Protein AF-A0A495I5I4-F1 (afdb_monomer_lite)

Secondary structure (DSSP, 8-state):
---EEHHHHHHHHH-HHHHHHHHH-GGG----HHHHHHHHHHHHHHHHHHHHH-TTS--EE--HHHHHHHHHHHHHHHHTTS-S-EEEEEEEETTEEEEEEEEEEETT-SS-EEEEEEEESSSS--HHHHHHHHHHHHHHHHTT--EEEEEEEEE-TT----STT--TTSEEEEE-HHHHHTTHHHHHHHHHHHHHHHT-SS------SGGGTSSS--TTHHHHHTTSPPPSSBGGGSS----HHHHHHHHHH---BGGGS-GGGS-HHHHHHHHHHHHT--EE-HHHHHHHHTTSPSSEEEEEEEEE--SS--STT--TT--EEEEEEEEEE-TTS-EEEEEEE--SSS--HHHHHHHHHHHT-SSS-EEESSHHHHHHHHHHHHHH-GGGHHHHHHHHHTEEEHHHHHHHHEE-GGGTT--SHHHHHHHH-TT--GGG-SS--SHHHHHHHHHHHHSTT--HHHHHHHHHHHHHHHHHHHHHHHHHHHHHTTTS---------------------------SHHHHHHHHHHHHGGGGSTT--HHHHHHHHHHTTHHHHHHHHTTS-EEEEEEEEEEEPTTSS-EEEEEEEEEETTTTEEEEEEE--STT---HHHHHHHHHHHHHHHHHT-STHHHHHHHHHHHH-S-HHHHHHHHHHHHHHHT-SSHHHHHHHHHT--EEEEEEE--GGG--TTPPPGGGTEEEE-STTS-SS--SSTTGGGHHHHHHHHHHHHH--HHHHTT-----TT--S-SEEE-HHHHHHHHHHHGGGEEEE-TTHHHHGGG--HHHHHT--EEEEESSS-SS---TTTEEEHHHHHHHHHHHHH--

Foldseek 3Di:
DAAQELVLLLLVVLPLLLSQCVQPPVVLFADDLVRVVQVVLVVVQLVLVCCQQCVVPPEEEQDCVVQPQVRQQVVLVVRLVVQAKYAQRWFTALSYIYTFRIWHFDPPDPDTEIETEAEHLAQDDDPVVLVSQLLRVLRCVRRVHRYQWYKYWYANQPDFAQDPSDCHPRIDIDTCRCVSPVCNVVSSVSSVVSVVSNPDPDHDDDQDDPSCPPPHNRSNPCVRCPPPDDAPQFPVLQPDLPDPVQVVCCVVVVDGHCVPRDPVSHDPLSCQLVVQLVVQHKFFDLVLLQVQCVVAADFEKEKDFFWAFHSDDDAGRDGHRDTATAKMKMWTQGLLRDIDIDMGGDLQLYRRRQVVLVVCLVVVVDLHAYEYQALVVLLVSLCVSLVVDVVNVVSSVSNNVRYDHLLVSCSVGIDGSQLSNDSDLQSPQCVQPVVQHLVPQPFDSDSSRLNVLSVQLNDPPHDPVSNVVSVVSNVVNNNSNSVSSSSSSCVSCVPPPSPHDDDDDDDDDDDDDDDDDDDDDPAPQVVLLVLLVVLLVQVLPPPRQSCVVCLVVVVVCVQQQCCVLVVFRKFWLDAQQWDADPPALHTHTQRTWMARPVQRAIEREHEDLALPPDDVVVVVSVLVLQVVLQVLQFQLCSLVSLVSNLVVDPCNVVSVVSVVSNCVRQVHPDDVSSSVSRRNHRGYAYEYAYALSNDDPPADDCVSRYYYAYLVSTDCFGPPDDSRSNVNSSSVSSNVSNPDHPCVSVVHDDDDPPFDQADDKAAQVRLLVCCVVPPQQKKKFAAQCVVVVVPDAPVRSRVDIIGMFGPPPTRDDDDPRGIDGSNRSNVSSVCNVVVD

Sequence (836 aa):
MRALSKSKLIAFRQCPKRLWLEVHQPDAREDSRTTQAVFQTGHEVGAVAQQIYDPAGDGATIDLQAEGVAGAVGSTRMLLQTRKPLFEAGFAAAGGLAFADVMLPITVCETPAWKIVEVKSSTSVKAYQEEDAAIQSYIARAAGVDVRSVSIAHIDAAWIYPGGGNYKGLLVEKDVTEAALARGAEVAAWIACAQQVAAQAVPPYVQTGAQCETPFPCGFQKHCRKNEPSAEFPIAWLPRISSKALKDFLIQSGVQDMRDVPDALLTSLQRRVRDATLLGQAYFDAEGAKKDLLKYPLPAYFLDFETIQFGVPRWAGTRPFQMLPFQFSLHRMDAQGQLSHQDFLDLSGNDPSEAFAVQLARACAEPIPVFVYHAGFEGSRLKELAQRFPAVCVQMEEIRGRLVDLLSIARARYYDPRQHGSWSIKKVLPTITPDLGYDALPGAQDGGMAMAAYLEATAPATSPQRKALIRDELLAYCALDTRAMVEIWRKISQNLLIPQPTGNTQGEKDMLMQSPAHSETASGTPFFTALMQHLMQGTMIPKVQVERSIGPIIGFFLADVFATKLDTKVVMLCPEFPIQKAGNNQSTNIDWLMLNRATQELLLVELKTTDTTFRPEQAAIYRELQSKIAREGSAAFLLDDLDAIGAASQERGKYQNVRNLLAQGFGAADGNELREALGHCKCARVIYLAPQVSKPVDWPTSEEGWTWMSFADLPESLDARGYADQWPAVRSSLLSLDALTRRLRNGDAPSASGARNYRDMLDFDALLARCRTEGGSWVVGLKNWRSVLPSMTLEQLRAKAYKCDLAEGGVGNKLGSNWIAGDQFLAHVEKLRNGG

pLDDT: mean 88.69, std 13.68, range [21.95, 98.62]

Radius of gyration: 35.65 Å; chains: 1; bounding box: 96×84×92 Å

Structure (mmCIF, N/CA/C/O backbone):
data_AF-A0A495I5I4-F1
#
_entry.id   AF-A0A495I5I4-F1
#
loop_
_atom_site.group_PDB
_atom_site.id
_atom_site.type_symbol
_atom_site.label_atom_id
_atom_site.label_alt_id
_atom_site.label_comp_id
_atom_site.label_asym_id
_atom_site.label_entity_id
_atom_site.label_seq_id
_atom_site.pdbx_PDB_ins_code
_atom_site.Cartn_x
_atom_site.Cartn_y
_atom_site.Cartn_z
_atom_site.occupancy
_atom_site.B_iso_or_equiv
_atom_site.auth_seq_id
_atom_site.auth_comp_id
_atom_site.auth_asym_id
_atom_site.auth_atom_id
_atom_site.pdbx_PDB_model_num
ATOM 1 N N . MET A 1 1 ? 5.691 -18.646 -41.288 1.00 66.81 1 MET A N 1
ATOM 2 C CA . MET A 1 1 ? 5.652 -18.469 -39.817 1.00 66.81 1 MET A CA 1
ATOM 3 C C . MET A 1 1 ? 4.923 -17.164 -39.524 1.00 66.81 1 MET A C 1
ATOM 5 O O . MET A 1 1 ? 5.154 -16.210 -40.258 1.00 66.81 1 MET A O 1
ATOM 9 N N . ARG A 1 2 ? 4.004 -17.119 -38.551 1.00 84.44 2 ARG A N 1
ATOM 10 C CA . ARG A 1 2 ? 3.246 -15.892 -38.237 1.00 84.44 2 ARG A CA 1
ATOM 11 C C . ARG A 1 2 ? 4.154 -14.918 -37.483 1.00 84.44 2 ARG A C 1
ATOM 13 O O . ARG A 1 2 ? 4.954 -15.370 -36.682 1.00 84.44 2 ARG A O 1
ATOM 20 N N . ALA A 1 3 ? 4.034 -13.609 -37.679 1.00 88.81 3 ALA A N 1
ATOM 21 C CA . ALA A 1 3 ? 4.709 -12.651 -36.800 1.00 88.81 3 ALA A CA 1
ATOM 22 C C . ALA A 1 3 ? 3.896 -12.501 -35.500 1.00 88.81 3 ALA A C 1
ATOM 24 O O . ALA A 1 3 ? 2.780 -11.973 -35.519 1.00 88.81 3 ALA A O 1
ATOM 25 N N . LEU A 1 4 ? 4.401 -13.036 -34.385 1.00 94.56 4 LEU A N 1
ATOM 26 C CA . LEU A 1 4 ? 3.751 -12.921 -33.075 1.00 94.56 4 LEU A CA 1
ATOM 27 C C . LEU A 1 4 ? 4.260 -11.670 -32.357 1.00 94.56 4 LEU A C 1
ATOM 29 O O . LEU A 1 4 ? 5.463 -11.517 -32.161 1.00 94.56 4 LEU A O 1
ATOM 33 N N . SER A 1 5 ? 3.346 -10.778 -31.971 1.00 94.25 5 SER A N 1
ATOM 34 C CA . SER A 1 5 ? 3.702 -9.554 -31.249 1.00 94.25 5 SER A CA 1
ATOM 35 C C . SER A 1 5 ? 4.251 -9.848 -29.848 1.00 94.25 5 SER A C 1
ATOM 37 O O . SER A 1 5 ? 3.887 -10.864 -29.249 1.00 94.25 5 SER A O 1
ATOM 39 N N . LYS A 1 6 ? 5.043 -8.921 -29.287 1.00 92.69 6 LYS A N 1
ATOM 40 C CA . LYS A 1 6 ? 5.473 -8.918 -27.871 1.00 92.69 6 LYS A CA 1
ATOM 41 C C . LYS A 1 6 ? 4.319 -9.297 -26.936 1.00 92.69 6 LYS A C 1
ATOM 43 O O . LYS A 1 6 ? 4.416 -10.276 -26.205 1.00 92.69 6 LYS A O 1
ATOM 48 N N . SER A 1 7 ? 3.178 -8.613 -27.042 1.00 90.88 7 SER A N 1
ATOM 49 C CA . SER A 1 7 ? 2.000 -8.872 -26.202 1.00 90.88 7 SER A CA 1
ATOM 50 C C . SER A 1 7 ? 1.457 -10.301 -26.333 1.00 90.88 7 SER A C 1
ATOM 52 O O . SER A 1 7 ? 1.068 -10.889 -25.329 1.00 90.88 7 SER A O 1
ATOM 54 N N . LYS A 1 8 ? 1.480 -10.896 -27.537 1.00 94.38 8 LYS A N 1
ATOM 55 C CA . LYS A 1 8 ? 1.067 -12.295 -27.762 1.00 94.38 8 LYS A CA 1
ATOM 56 C C . LYS A 1 8 ? 2.058 -13.289 -27.157 1.00 94.38 8 LYS A C 1
ATOM 58 O O . LYS A 1 8 ? 1.649 -14.297 -26.586 1.00 94.38 8 LYS A O 1
ATOM 63 N N . LEU A 1 9 ? 3.357 -13.008 -27.249 1.00 95.12 9 LEU A N 1
ATOM 64 C CA . LEU A 1 9 ? 4.389 -13.828 -26.611 1.00 95.12 9 LEU A CA 1
ATOM 65 C C . LEU A 1 9 ? 4.254 -13.787 -25.083 1.00 95.12 9 LEU A C 1
ATOM 67 O O . LEU A 1 9 ? 4.324 -14.828 -24.436 1.00 95.12 9 LEU A O 1
ATOM 71 N N . ILE A 1 10 ? 3.942 -12.627 -24.509 1.00 92.19 10 ILE A N 1
ATOM 72 C CA . ILE A 1 10 ? 3.655 -12.491 -23.075 1.00 92.19 10 ILE A CA 1
ATOM 73 C C . ILE A 1 10 ? 2.345 -13.180 -22.683 1.00 92.19 10 ILE A C 1
ATOM 75 O O . ILE A 1 10 ? 2.292 -13.865 -21.661 1.00 92.19 10 ILE A O 1
ATOM 79 N N . ALA A 1 11 ? 1.305 -13.094 -23.517 1.00 93.50 11 ALA A N 1
ATOM 80 C CA . ALA A 1 11 ? 0.073 -13.851 -23.315 1.00 93.50 11 ALA A CA 1
ATOM 81 C C . ALA A 1 11 ? 0.343 -15.364 -23.261 1.00 93.50 11 ALA A C 1
ATOM 83 O O . ALA A 1 11 ? -0.200 -16.041 -22.391 1.00 93.50 11 ALA A O 1
ATOM 84 N N . PHE A 1 12 ? 1.226 -15.879 -24.124 1.00 95.44 12 PHE A N 1
ATOM 85 C CA . PHE A 1 12 ? 1.690 -17.269 -24.087 1.00 95.44 12 PHE A CA 1
ATOM 86 C C . PHE A 1 12 ? 2.446 -17.606 -22.801 1.00 95.44 12 PHE A C 1
ATOM 88 O O . PHE A 1 12 ? 2.155 -18.633 -22.188 1.00 95.44 12 PHE A O 1
ATOM 95 N N . ARG A 1 13 ? 3.374 -16.738 -22.375 1.00 94.31 13 ARG A N 1
ATOM 96 C CA . ARG A 1 13 ? 4.137 -16.903 -21.126 1.00 94.31 13 ARG A CA 1
ATOM 97 C C . ARG A 1 13 ? 3.230 -16.984 -19.902 1.00 94.31 13 ARG A C 1
ATOM 99 O O . ARG A 1 13 ? 3.507 -17.761 -18.995 1.00 94.31 13 ARG A O 1
ATOM 106 N N . GLN A 1 14 ? 2.136 -16.229 -19.900 1.00 93.94 14 GLN A N 1
ATOM 107 C CA . GLN A 1 14 ? 1.124 -16.312 -18.856 1.00 93.94 14 GLN A CA 1
ATOM 108 C C . GLN A 1 14 ? 0.254 -17.571 -18.991 1.00 93.94 14 GLN A C 1
ATOM 110 O O . GLN A 1 14 ? 0.002 -18.262 -18.007 1.00 93.94 14 GLN A O 1
ATOM 115 N N . CYS A 1 15 ? -0.250 -17.863 -20.192 1.00 95.69 15 CYS A N 1
ATOM 116 C CA . CYS A 1 15 ? -1.100 -19.019 -20.452 1.00 95.69 15 CYS A CA 1
ATOM 117 C C . CYS A 1 15 ? -1.123 -19.368 -21.955 1.00 95.69 15 CYS A C 1
ATOM 119 O O . CYS A 1 15 ? -1.645 -18.590 -22.757 1.00 95.69 15 CYS A O 1
ATOM 121 N N . PRO A 1 16 ? -0.687 -20.571 -22.370 1.00 96.75 16 PRO A N 1
ATOM 122 C CA . PRO A 1 16 ? -0.745 -20.988 -23.774 1.00 96.75 16 PRO A CA 1
ATOM 123 C C . PRO A 1 16 ? -2.154 -20.923 -24.384 1.00 96.75 16 PRO A C 1
ATOM 125 O O . PRO A 1 16 ? -2.322 -20.506 -25.529 1.00 96.75 16 PRO A O 1
ATOM 128 N N . LYS A 1 17 ? -3.188 -21.256 -23.597 1.00 96.31 17 LYS A N 1
ATOM 129 C CA . LYS A 1 17 ? -4.593 -21.148 -24.021 1.00 96.31 17 LYS A CA 1
ATOM 130 C C . LYS A 1 17 ? -5.001 -19.697 -24.287 1.00 96.31 17 LYS A C 1
ATOM 132 O O . LYS A 1 17 ? -5.763 -19.449 -25.214 1.00 96.31 17 LYS A O 1
ATOM 137 N N . ARG A 1 18 ? -4.461 -18.733 -23.530 1.00 95.88 18 ARG A N 1
ATOM 138 C CA . ARG A 1 18 ? -4.696 -17.300 -23.763 1.00 95.88 18 ARG A CA 1
ATOM 139 C C . ARG A 1 18 ? -4.136 -16.866 -25.116 1.00 95.88 18 ARG A C 1
ATOM 141 O O . ARG A 1 18 ? -4.869 -16.240 -25.870 1.00 95.88 18 ARG A O 1
ATOM 148 N N . LEU A 1 19 ? -2.893 -17.234 -25.451 1.00 96.75 19 LEU A N 1
ATOM 149 C CA . LEU A 1 19 ? -2.336 -16.960 -26.785 1.00 96.75 19 LEU A CA 1
ATOM 150 C C . LEU A 1 19 ? -3.240 -17.526 -27.885 1.00 96.75 19 LEU A C 1
ATOM 152 O O . LEU A 1 19 ? -3.541 -16.826 -28.850 1.00 96.75 19 LEU A O 1
ATOM 156 N N . TRP A 1 20 ? -3.653 -18.789 -27.748 1.00 97.19 20 TRP A N 1
ATOM 157 C CA . TRP A 1 20 ? -4.510 -19.436 -28.740 1.00 97.19 20 TRP A CA 1
ATOM 158 C C . TRP A 1 20 ? -5.817 -18.655 -28.943 1.00 97.19 20 TRP A C 1
ATOM 160 O O . TRP A 1 20 ? -6.188 -18.366 -30.078 1.00 97.19 20 TRP A O 1
ATOM 170 N N . LEU A 1 21 ? -6.469 -18.235 -27.852 1.00 96.12 21 LEU A N 1
ATOM 171 C CA . LEU A 1 21 ? -7.700 -17.441 -27.899 1.00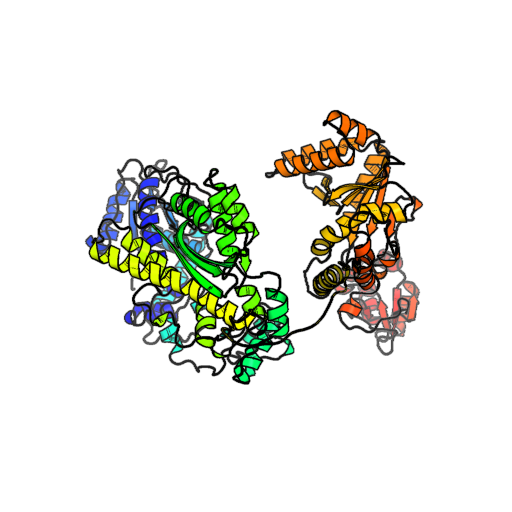 96.12 21 LEU A CA 1
ATOM 172 C C . LEU A 1 21 ? -7.480 -16.053 -28.520 1.00 96.12 21 LEU A C 1
ATOM 174 O O . LEU A 1 21 ? -8.268 -15.645 -29.362 1.00 96.12 21 LEU A O 1
ATOM 178 N N . GLU A 1 22 ? -6.381 -15.357 -28.214 1.00 95.50 22 GLU A N 1
ATOM 179 C CA . GLU A 1 22 ? -6.040 -14.074 -28.862 1.00 95.50 22 GLU A CA 1
ATOM 180 C C . GLU A 1 22 ? -5.784 -14.205 -30.375 1.00 95.50 22 GLU A C 1
ATOM 182 O O . GLU A 1 22 ? -5.844 -13.224 -31.118 1.00 95.50 22 GLU A O 1
ATOM 187 N N . VAL A 1 23 ? -5.445 -15.408 -30.838 1.00 95.44 23 VAL A N 1
ATOM 188 C CA . VAL A 1 23 ? -5.142 -15.706 -32.239 1.00 95.44 23 VAL A CA 1
ATOM 189 C C . VAL A 1 23 ? -6.384 -16.152 -33.009 1.00 95.44 23 VAL A C 1
ATOM 191 O O . VAL A 1 23 ? -6.535 -15.713 -34.151 1.00 95.44 23 VAL A O 1
ATOM 194 N N . HIS A 1 24 ? -7.228 -16.997 -32.412 1.00 95.31 24 HIS A N 1
ATOM 195 C CA . HIS A 1 24 ? -8.338 -17.683 -33.089 1.00 95.31 24 HIS A CA 1
ATOM 196 C C . HIS A 1 24 ? -9.732 -17.220 -32.654 1.00 95.31 24 HIS A C 1
ATOM 198 O O . HIS A 1 24 ? -10.683 -17.404 -33.405 1.00 95.31 24 HIS A O 1
ATOM 204 N N . GLN A 1 25 ? -9.878 -16.644 -31.457 1.00 94.75 25 GLN A N 1
ATOM 205 C CA . GLN A 1 25 ? -11.162 -16.193 -30.900 1.00 94.75 25 GLN A CA 1
ATOM 206 C C . GLN A 1 25 ? -11.034 -14.845 -30.162 1.00 94.75 25 GLN A C 1
ATOM 208 O O . GLN A 1 25 ? -11.402 -14.751 -28.988 1.00 94.75 25 GLN A O 1
ATOM 213 N N . PRO A 1 26 ? -10.504 -13.789 -30.809 1.00 93.25 26 PRO A N 1
ATOM 214 C CA . PRO A 1 26 ? -10.257 -12.508 -30.147 1.00 93.25 26 PRO A CA 1
ATOM 215 C C . PRO A 1 26 ? -11.532 -11.863 -29.581 1.00 93.25 26 PRO A C 1
ATOM 217 O O . PRO A 1 26 ? -11.465 -11.239 -28.525 1.00 93.25 26 PRO A O 1
ATOM 220 N N . ASP A 1 27 ? -12.690 -12.086 -30.210 1.00 94.25 27 ASP A N 1
ATOM 221 C CA . ASP A 1 27 ? -13.984 -11.519 -29.795 1.00 94.25 27 ASP A CA 1
ATOM 222 C C . ASP A 1 27 ? -14.491 -12.066 -28.450 1.00 94.25 27 ASP A C 1
ATOM 224 O O . ASP A 1 27 ? -15.376 -11.487 -27.829 1.00 94.25 27 ASP A O 1
ATOM 228 N N . ALA A 1 28 ? -13.925 -13.177 -27.964 1.00 92.06 28 ALA A N 1
ATOM 229 C CA . ALA A 1 28 ? -14.242 -13.719 -26.643 1.00 92.06 28 ALA A CA 1
ATOM 230 C C . ALA A 1 28 ? -13.553 -12.961 -25.491 1.00 92.06 28 ALA A C 1
ATOM 232 O O . ALA A 1 28 ? -13.724 -13.336 -24.327 1.00 92.06 28 ALA A O 1
ATOM 233 N N . ARG A 1 29 ? -12.730 -11.951 -25.802 1.00 91.94 29 ARG A N 1
ATOM 234 C CA . ARG A 1 29 ? -11.989 -11.160 -24.822 1.00 91.94 29 ARG A CA 1
ATOM 235 C C . ARG A 1 29 ? -12.862 -10.055 -24.238 1.00 91.94 29 ARG A C 1
ATOM 237 O O . ARG A 1 29 ? -13.362 -9.199 -24.955 1.00 91.94 29 ARG A O 1
ATOM 244 N N . GLU A 1 30 ? -12.938 -10.017 -22.916 1.00 88.75 30 GLU A N 1
ATOM 245 C CA . GLU A 1 30 ? -13.580 -8.953 -22.152 1.00 88.75 30 GLU A CA 1
ATOM 246 C C . GLU A 1 30 ? -12.576 -8.361 -21.158 1.00 88.75 30 GLU A C 1
ATOM 248 O O . GLU A 1 30 ? -12.259 -8.968 -20.133 1.00 88.75 30 GLU A O 1
ATOM 253 N N . ASP A 1 31 ? -12.067 -7.166 -21.458 1.00 82.38 31 ASP A N 1
ATOM 254 C CA . ASP A 1 31 ? -11.174 -6.443 -20.552 1.00 82.38 31 ASP A CA 1
ATOM 255 C C . ASP A 1 31 ? -11.976 -5.584 -19.561 1.00 82.38 31 ASP A C 1
ATOM 257 O O . ASP A 1 31 ? -13.007 -4.996 -19.893 1.00 82.38 31 ASP A O 1
ATOM 261 N N . SER A 1 32 ? -11.493 -5.494 -18.320 1.00 75.81 32 SER A N 1
ATOM 262 C CA . SER A 1 32 ? -12.113 -4.646 -17.297 1.00 75.81 32 SER A CA 1
ATOM 263 C C . SER A 1 32 ? -11.845 -3.156 -17.559 1.00 75.81 32 SER A C 1
ATOM 265 O O . SER A 1 32 ? -10.820 -2.797 -18.143 1.00 75.81 32 SER A O 1
ATOM 267 N N . ARG A 1 33 ? -12.704 -2.262 -17.048 1.00 71.62 33 ARG A N 1
ATOM 268 C CA . ARG A 1 33 ? -12.457 -0.805 -17.105 1.00 71.62 33 ARG A CA 1
ATOM 269 C C . ARG A 1 33 ? -11.143 -0.413 -16.419 1.00 71.62 33 ARG A C 1
ATOM 271 O O . ARG A 1 33 ? -10.432 0.463 -16.898 1.00 71.62 33 ARG A O 1
ATOM 278 N N . THR A 1 34 ? -10.774 -1.101 -15.337 1.00 72.25 34 THR A N 1
ATOM 279 C CA . THR A 1 34 ? -9.483 -0.915 -14.656 1.00 72.25 34 THR A CA 1
ATOM 280 C C . THR A 1 34 ? -8.309 -1.220 -15.587 1.00 72.25 34 THR A C 1
ATOM 282 O O . THR A 1 34 ? -7.342 -0.466 -15.625 1.00 72.25 34 THR A O 1
ATOM 285 N N . THR A 1 35 ? -8.404 -2.289 -16.382 1.00 77.12 35 THR A N 1
ATOM 286 C CA . THR A 1 35 ? -7.395 -2.636 -17.392 1.00 77.12 35 THR A CA 1
ATOM 287 C C . THR A 1 35 ? -7.277 -1.540 -18.455 1.00 77.12 35 THR A C 1
ATOM 289 O O . THR A 1 35 ? -6.167 -1.153 -18.812 1.00 77.12 35 THR A O 1
ATOM 292 N N . GLN A 1 36 ? -8.403 -0.983 -18.909 1.00 76.88 36 GLN A N 1
ATOM 293 C CA . GLN A 1 36 ? -8.414 0.120 -19.877 1.00 76.88 36 GLN A CA 1
ATOM 294 C C . GLN A 1 36 ? -7.755 1.394 -19.320 1.00 76.88 36 GLN A C 1
ATOM 296 O O . GLN A 1 36 ? -6.956 2.021 -20.013 1.00 76.88 36 GLN A O 1
ATOM 301 N N . ALA A 1 37 ? -8.008 1.746 -18.055 1.00 76.75 37 ALA A N 1
ATOM 302 C CA . ALA A 1 37 ? -7.376 2.899 -17.405 1.00 76.75 37 ALA A CA 1
ATOM 303 C C . ALA A 1 37 ? -5.842 2.763 -17.305 1.00 76.75 37 ALA A C 1
ATOM 305 O O . ALA A 1 37 ? -5.107 3.740 -17.475 1.00 76.75 37 ALA A O 1
ATOM 306 N N . VAL A 1 38 ? -5.342 1.542 -17.077 1.00 82.75 38 VAL A N 1
ATOM 307 C CA . VAL A 1 38 ? -3.897 1.254 -17.085 1.00 82.75 38 VAL A CA 1
ATOM 308 C C . VAL A 1 38 ? -3.296 1.485 -18.473 1.00 82.75 38 VAL A C 1
ATOM 310 O O . VAL A 1 38 ? -2.211 2.061 -18.565 1.00 82.75 38 VAL A O 1
ATOM 313 N N . PHE A 1 39 ? -3.991 1.092 -19.547 1.00 83.19 39 PHE A N 1
ATOM 314 C CA . PHE A 1 39 ? -3.536 1.357 -20.918 1.00 83.19 39 PHE A CA 1
ATOM 315 C C . PHE A 1 39 ? -3.488 2.852 -21.225 1.00 83.19 39 PHE A C 1
ATOM 317 O O . PHE A 1 39 ? -2.472 3.331 -21.723 1.00 83.19 39 PHE A O 1
ATOM 324 N N . GLN A 1 40 ? -4.526 3.601 -20.843 1.00 84.00 40 GLN A N 1
ATOM 325 C CA . GLN A 1 40 ? -4.548 5.054 -21.017 1.00 84.00 40 GLN A CA 1
ATOM 326 C C . GLN A 1 40 ? -3.376 5.730 -20.296 1.00 84.00 40 GLN A C 1
ATOM 328 O O . GLN A 1 40 ? -2.672 6.548 -20.882 1.00 84.00 40 GLN A O 1
ATOM 333 N N . THR A 1 41 ? -3.111 5.328 -19.050 1.00 88.31 41 THR A N 1
ATOM 334 C CA . THR A 1 41 ? -1.949 5.817 -18.294 1.00 88.31 41 THR A CA 1
ATOM 335 C C . THR A 1 41 ? -0.636 5.468 -19.004 1.00 88.31 41 THR A C 1
ATOM 337 O O . THR A 1 41 ? 0.282 6.278 -19.038 1.00 88.31 41 THR A O 1
ATOM 340 N N . GLY A 1 42 ? -0.535 4.271 -19.593 1.00 90.50 42 GLY A N 1
ATOM 341 C CA . GLY A 1 42 ? 0.619 3.864 -20.398 1.00 90.50 42 GLY A CA 1
ATOM 342 C C . GLY A 1 42 ? 0.875 4.796 -21.585 1.00 90.50 42 GLY A C 1
ATOM 343 O O . GLY A 1 42 ? 2.011 5.218 -21.778 1.00 90.50 42 GLY A O 1
ATOM 344 N N . HIS A 1 43 ? -0.171 5.182 -22.321 1.00 90.12 43 HIS A N 1
ATOM 345 C CA . HIS A 1 43 ? -0.055 6.130 -23.434 1.00 90.12 43 HIS A CA 1
ATOM 346 C C . HIS A 1 43 ? 0.395 7.524 -22.979 1.00 90.12 43 HIS A C 1
ATOM 348 O O . HIS A 1 43 ? 1.268 8.118 -23.610 1.00 90.12 43 HIS A O 1
ATOM 354 N N . GLU A 1 44 ? -0.143 8.029 -21.864 1.00 92.69 44 GLU A N 1
ATOM 355 C CA . GLU A 1 44 ? 0.290 9.310 -21.284 1.00 92.69 44 GLU A CA 1
ATOM 356 C C . GLU A 1 44 ? 1.779 9.281 -20.901 1.00 92.69 44 GLU A C 1
ATOM 358 O O . GLU A 1 44 ? 2.527 10.206 -21.216 1.00 92.69 44 GLU A O 1
ATOM 363 N N . VAL A 1 45 ? 2.231 8.194 -20.269 1.00 95.56 45 VAL A N 1
ATOM 364 C CA . VAL A 1 45 ? 3.639 8.014 -19.883 1.00 95.56 45 VAL A CA 1
ATOM 365 C C . VAL A 1 45 ? 4.539 7.883 -21.113 1.00 95.56 45 VAL A C 1
ATOM 367 O O . VAL A 1 45 ? 5.626 8.454 -21.116 1.00 95.56 45 VAL A O 1
ATOM 370 N N . GLY A 1 46 ? 4.093 7.191 -22.166 1.00 93.81 46 GLY A N 1
ATOM 371 C CA . GLY A 1 46 ? 4.811 7.105 -23.440 1.00 93.81 46 GLY A CA 1
ATOM 372 C C . GLY A 1 46 ? 5.013 8.478 -24.087 1.00 93.81 46 GLY A C 1
ATOM 373 O O . GLY A 1 46 ? 6.131 8.824 -24.458 1.00 93.81 46 GLY A O 1
ATOM 374 N N . ALA A 1 47 ? 3.970 9.314 -24.126 1.00 92.88 47 ALA A N 1
ATOM 375 C CA . ALA A 1 47 ? 4.072 10.684 -24.635 1.00 92.88 47 ALA A CA 1
ATOM 376 C C . ALA A 1 47 ? 5.051 11.546 -23.814 1.00 92.88 47 ALA A C 1
ATOM 378 O O . ALA A 1 47 ? 5.836 12.311 -24.373 1.00 92.88 47 ALA A O 1
ATOM 379 N N . VAL A 1 48 ? 5.055 11.397 -22.486 1.00 95.56 48 VAL A N 1
ATOM 380 C CA . VAL A 1 48 ? 6.025 12.078 -21.612 1.00 95.56 48 VAL A CA 1
ATOM 381 C C . VAL A 1 48 ? 7.445 11.545 -21.807 1.00 95.56 48 VAL A C 1
ATOM 383 O O . VAL A 1 48 ? 8.398 12.322 -21.787 1.00 95.56 48 VAL A O 1
ATOM 386 N N . ALA A 1 49 ? 7.611 10.244 -22.042 1.00 96.44 49 ALA A N 1
ATOM 387 C CA . ALA A 1 49 ? 8.916 9.667 -22.338 1.00 96.44 49 ALA A CA 1
ATOM 388 C C . ALA A 1 49 ? 9.529 10.293 -23.597 1.00 96.44 49 ALA A C 1
ATOM 390 O O . ALA A 1 49 ? 10.717 10.604 -23.581 1.00 96.44 49 ALA A O 1
ATOM 391 N N . GLN A 1 50 ? 8.730 10.576 -24.634 1.00 95.44 50 GLN A N 1
ATOM 392 C CA . GLN A 1 50 ? 9.211 11.297 -25.821 1.00 95.44 50 GLN A CA 1
ATOM 393 C C . GLN A 1 50 ? 9.807 12.660 -25.452 1.00 95.44 50 GLN A C 1
ATOM 395 O O . GLN A 1 50 ? 10.929 12.964 -25.841 1.00 95.44 50 GLN A O 1
ATOM 400 N N . GLN A 1 51 ? 9.122 13.435 -24.607 1.00 94.06 51 GLN A N 1
ATOM 401 C CA . GLN A 1 51 ? 9.611 14.741 -24.140 1.00 94.06 51 GLN A CA 1
ATOM 402 C C . GLN A 1 51 ? 10.900 14.635 -23.308 1.00 94.06 51 GLN A C 1
ATOM 404 O O . GLN A 1 51 ? 11.760 15.510 -23.371 1.00 94.06 51 GLN A O 1
ATOM 409 N N . ILE A 1 52 ? 11.034 13.574 -22.506 1.00 96.38 52 ILE A N 1
ATOM 410 C CA . ILE A 1 52 ? 12.213 13.341 -21.660 1.00 96.38 52 ILE A CA 1
ATOM 411 C C . ILE A 1 52 ? 13.425 12.927 -22.503 1.00 96.38 52 ILE A C 1
ATOM 413 O O . ILE A 1 52 ? 14.541 13.375 -22.234 1.00 96.38 52 ILE A O 1
ATOM 417 N N . TYR A 1 53 ? 13.212 12.057 -23.490 1.00 96.69 53 TYR A N 1
ATOM 418 C CA . TYR A 1 53 ? 14.274 11.428 -24.274 1.00 96.69 53 TYR A CA 1
ATOM 419 C C . TYR A 1 53 ? 14.632 12.172 -25.563 1.00 96.69 53 TYR A C 1
ATOM 421 O O . TYR A 1 53 ? 15.712 11.940 -26.104 1.00 96.69 53 TYR A O 1
ATOM 429 N N . ASP A 1 54 ? 13.781 13.089 -26.015 1.00 95.69 54 ASP A N 1
ATOM 430 C CA . ASP A 1 54 ? 14.041 14.004 -27.125 1.00 95.69 54 ASP A CA 1
ATOM 431 C C . ASP A 1 54 ? 13.762 15.466 -26.721 1.00 95.69 54 ASP A C 1
ATOM 433 O O . ASP A 1 54 ? 12.815 16.099 -27.193 1.00 95.69 54 ASP A O 1
ATOM 437 N N . PRO A 1 55 ? 14.588 16.050 -25.833 1.00 92.06 55 PRO A N 1
ATOM 438 C CA . PRO A 1 55 ? 14.422 17.443 -25.423 1.00 92.06 55 PRO A CA 1
ATOM 439 C C . PRO A 1 55 ? 14.713 18.445 -26.554 1.00 92.06 55 PRO A C 1
ATOM 441 O O . PRO A 1 55 ? 14.357 19.615 -26.427 1.00 92.06 55 PRO A O 1
ATOM 444 N N . ALA A 1 56 ? 15.391 18.019 -27.628 1.00 90.94 56 ALA A N 1
ATOM 445 C CA . ALA A 1 56 ? 15.695 18.852 -28.790 1.00 90.94 56 ALA A CA 1
ATOM 446 C C . ALA A 1 56 ? 14.558 18.861 -29.829 1.00 90.94 56 ALA A C 1
ATOM 448 O O . ALA A 1 56 ? 14.528 19.756 -30.675 1.00 90.94 56 ALA A O 1
ATOM 449 N N . GLY A 1 57 ? 13.629 17.902 -29.750 1.00 93.00 57 GLY A N 1
ATOM 450 C CA . GLY A 1 57 ? 12.516 17.745 -30.685 1.00 93.00 57 GLY A CA 1
ATOM 451 C C . GLY A 1 57 ? 12.969 17.334 -32.085 1.00 93.00 57 GLY A C 1
ATOM 452 O O . GLY A 1 57 ? 12.351 17.742 -33.069 1.00 93.00 57 GLY A O 1
ATOM 453 N N . ASP A 1 58 ? 14.088 16.616 -32.192 1.00 93.88 58 ASP A N 1
ATOM 454 C CA . ASP A 1 58 ? 14.697 16.256 -33.471 1.00 93.88 58 ASP A CA 1
ATOM 455 C C . ASP A 1 58 ? 14.627 14.756 -33.796 1.00 93.88 58 ASP A C 1
ATOM 457 O O . ASP A 1 58 ? 15.061 14.355 -34.884 1.00 93.88 58 ASP A O 1
ATOM 461 N N . GLY A 1 59 ? 14.061 13.959 -32.887 1.00 94.19 59 GLY A N 1
ATOM 462 C CA . GLY A 1 59 ? 13.758 12.545 -33.052 1.00 94.1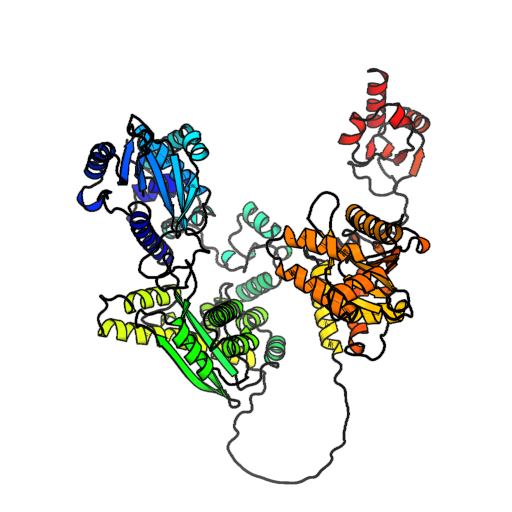9 59 GLY A CA 1
ATOM 463 C C . GLY A 1 59 ? 12.574 12.274 -33.984 1.00 94.19 59 GLY A C 1
ATOM 464 O O . GLY A 1 59 ? 11.955 13.180 -34.544 1.00 94.19 59 GLY A O 1
ATOM 465 N N . ALA A 1 60 ? 12.269 10.992 -34.185 1.00 95.69 60 ALA A N 1
ATOM 466 C CA . ALA A 1 60 ? 11.178 10.555 -35.055 1.00 95.69 60 ALA A CA 1
ATOM 467 C C . ALA A 1 60 ? 10.301 9.494 -34.382 1.00 95.69 60 ALA A C 1
ATOM 469 O O . ALA A 1 60 ? 10.805 8.515 -33.833 1.00 95.69 60 ALA A O 1
ATOM 470 N N . THR A 1 61 ? 8.985 9.661 -34.485 1.00 95.69 61 THR A N 1
ATOM 471 C CA . THR A 1 61 ? 7.991 8.689 -34.011 1.00 95.69 61 THR A CA 1
ATOM 472 C C . THR A 1 61 ? 7.439 7.914 -35.198 1.00 95.69 61 THR A C 1
ATOM 474 O O . THR A 1 61 ? 7.014 8.521 -36.180 1.00 95.69 61 THR A O 1
ATOM 477 N N . ILE A 1 62 ? 7.452 6.585 -35.117 1.00 95.25 62 ILE A N 1
ATOM 478 C CA . ILE A 1 62 ? 6.877 5.717 -36.146 1.00 95.25 62 ILE A CA 1
ATOM 479 C C . ILE A 1 62 ? 5.369 5.586 -35.901 1.00 95.25 62 ILE A C 1
ATOM 481 O O . ILE A 1 62 ? 4.945 5.216 -34.805 1.00 95.25 62 ILE A O 1
ATOM 485 N N . ASP A 1 63 ? 4.548 5.851 -36.921 1.00 90.88 63 ASP A N 1
ATOM 486 C CA . ASP A 1 63 ? 3.090 5.763 -36.802 1.00 90.88 63 ASP A CA 1
ATOM 487 C C . ASP A 1 63 ? 2.588 4.412 -37.322 1.00 90.88 63 ASP A C 1
ATOM 489 O O . ASP A 1 63 ? 2.318 4.210 -38.509 1.00 90.88 63 ASP A O 1
ATOM 493 N N . LEU A 1 64 ? 2.426 3.460 -36.401 1.00 89.06 64 LEU A N 1
ATOM 494 C CA . LEU A 1 64 ? 1.926 2.127 -36.731 1.00 89.06 64 LEU A CA 1
ATOM 495 C C . LEU A 1 64 ? 0.514 2.143 -37.346 1.00 89.06 64 LEU A C 1
ATOM 497 O O . LEU A 1 64 ? 0.198 1.255 -38.142 1.00 89.06 64 LEU A O 1
ATOM 501 N N . GLN A 1 65 ? -0.341 3.102 -36.978 1.00 88.81 65 GLN A N 1
ATOM 502 C CA . GLN A 1 65 ? -1.715 3.168 -37.483 1.00 88.81 65 GLN A CA 1
ATOM 503 C C . GLN A 1 65 ? -1.746 3.673 -38.925 1.00 88.81 65 GLN A C 1
ATOM 505 O O . GLN A 1 65 ? -2.464 3.110 -39.751 1.00 88.81 65 GLN A O 1
ATOM 510 N N . ALA A 1 66 ? -0.943 4.690 -39.239 1.00 90.88 66 ALA A N 1
ATOM 511 C CA . ALA A 1 66 ? -0.862 5.244 -40.586 1.00 90.88 66 ALA A CA 1
ATOM 512 C C . ALA A 1 66 ? -0.089 4.333 -41.557 1.00 90.88 66 ALA A C 1
ATOM 514 O O . ALA A 1 66 ? -0.489 4.170 -42.709 1.00 90.88 66 ALA A O 1
ATOM 515 N N . GLU A 1 67 ? 1.012 3.728 -41.106 1.00 92.12 67 GLU A N 1
ATOM 516 C CA . GLU A 1 67 ? 1.943 2.995 -41.976 1.00 92.12 67 GLU A CA 1
ATOM 517 C C . GLU A 1 67 ? 1.647 1.488 -42.064 1.00 92.12 67 GLU A C 1
ATOM 519 O O . GLU A 1 67 ? 2.106 0.796 -42.982 1.00 92.12 67 GLU A O 1
ATOM 524 N N . GLY A 1 68 ? 0.907 0.948 -41.092 1.00 92.94 68 GLY A N 1
ATOM 525 C CA . GLY A 1 68 ? 0.759 -0.489 -40.894 1.00 92.94 68 GLY A CA 1
ATOM 526 C C . GLY A 1 68 ? 2.074 -1.177 -40.500 1.00 92.94 68 GLY A C 1
ATOM 527 O O . GLY A 1 68 ? 3.160 -0.600 -40.515 1.00 92.94 68 GLY A O 1
ATOM 528 N N . VAL A 1 69 ? 2.001 -2.465 -40.148 1.00 92.25 69 VAL A N 1
ATOM 529 C CA . VAL A 1 69 ? 3.156 -3.202 -39.589 1.00 92.25 69 VAL A CA 1
ATOM 530 C C . VAL A 1 69 ? 4.357 -3.234 -40.544 1.00 92.25 69 VAL A C 1
ATOM 532 O O . VAL A 1 69 ? 5.491 -3.030 -40.119 1.00 92.25 69 VAL A O 1
ATOM 535 N N . ALA A 1 70 ? 4.127 -3.512 -41.830 1.00 93.19 70 ALA A N 1
ATOM 536 C CA . ALA A 1 70 ? 5.211 -3.623 -42.805 1.00 93.19 70 ALA A CA 1
ATOM 537 C C . ALA A 1 70 ? 5.866 -2.263 -43.102 1.00 93.19 70 ALA A C 1
ATOM 539 O O . ALA A 1 70 ? 7.092 -2.200 -43.202 1.00 93.19 70 ALA A O 1
ATOM 540 N N . GLY A 1 71 ? 5.059 -1.198 -43.201 1.00 95.31 71 GLY A N 1
ATOM 541 C CA . GLY A 1 71 ? 5.537 0.172 -43.383 1.00 95.31 71 GLY A CA 1
ATOM 542 C C . GLY A 1 71 ? 6.382 0.622 -42.197 1.00 95.31 71 GLY A C 1
ATOM 543 O O . GLY A 1 71 ? 7.553 0.938 -42.383 1.00 95.31 71 GLY A O 1
ATOM 544 N N . ALA A 1 72 ? 5.857 0.474 -40.979 1.00 95.00 72 ALA A N 1
ATOM 545 C CA . ALA A 1 72 ? 6.539 0.852 -39.743 1.00 95.00 72 ALA A CA 1
ATOM 546 C C . ALA A 1 72 ? 7.920 0.182 -39.575 1.00 95.00 72 ALA A C 1
ATOM 548 O O . ALA A 1 72 ? 8.901 0.831 -39.201 1.00 95.00 72 ALA A O 1
ATOM 549 N N . VAL A 1 73 ? 8.039 -1.114 -39.897 1.00 96.00 73 VAL A N 1
ATOM 550 C CA . VAL A 1 73 ? 9.331 -1.834 -39.877 1.00 96.00 73 VAL A CA 1
ATOM 551 C C . VAL A 1 73 ? 10.287 -1.308 -40.960 1.00 96.00 73 VAL A C 1
ATOM 553 O O . VAL A 1 73 ? 11.494 -1.201 -40.730 1.00 96.00 73 VAL A O 1
ATOM 556 N N . GLY A 1 74 ? 9.766 -0.972 -42.143 1.00 95.81 74 GLY A N 1
ATOM 557 C CA . GLY A 1 74 ? 10.537 -0.358 -43.226 1.00 95.81 74 GLY A CA 1
ATOM 558 C C . GLY A 1 74 ? 11.083 1.020 -42.845 1.00 95.81 74 GLY A C 1
ATOM 559 O O . GLY A 1 74 ? 12.291 1.248 -42.949 1.00 95.81 74 GLY A O 1
ATOM 560 N N . SER A 1 75 ? 10.217 1.895 -42.332 1.00 96.25 75 SER A N 1
ATOM 561 C CA . SER A 1 75 ? 10.558 3.238 -41.853 1.00 96.25 75 SER A CA 1
ATOM 562 C C . SER A 1 75 ? 11.582 3.187 -40.726 1.00 96.25 75 SER A C 1
ATOM 564 O O . SER A 1 75 ? 12.595 3.885 -40.783 1.00 96.25 75 SER A O 1
ATOM 566 N N . THR A 1 76 ? 11.404 2.273 -39.766 1.00 96.44 76 THR A N 1
ATOM 567 C CA . THR A 1 76 ? 12.380 2.039 -38.691 1.00 96.44 76 THR A CA 1
ATOM 568 C C . THR A 1 76 ? 13.769 1.743 -39.260 1.00 96.44 76 THR A C 1
ATOM 570 O O . THR A 1 76 ? 14.750 2.365 -38.858 1.00 96.44 76 THR A O 1
ATOM 573 N N . ARG A 1 77 ? 13.883 0.853 -40.257 1.00 95.00 77 ARG A N 1
ATOM 574 C CA . ARG A 1 77 ? 15.178 0.504 -40.870 1.00 95.00 77 ARG A CA 1
ATOM 575 C C . ARG A 1 77 ? 15.878 1.704 -41.513 1.00 95.00 77 ARG A C 1
ATOM 577 O O . ARG A 1 77 ? 17.100 1.807 -41.418 1.00 95.00 77 ARG A O 1
ATOM 584 N N . MET A 1 78 ? 15.124 2.583 -42.172 1.00 94.50 78 MET A N 1
ATOM 585 C CA . MET A 1 78 ? 15.672 3.799 -42.779 1.00 94.50 78 MET A CA 1
ATOM 586 C C . MET A 1 78 ? 16.129 4.795 -41.709 1.00 94.50 78 MET A C 1
ATOM 588 O O . MET A 1 78 ? 17.238 5.323 -41.783 1.00 94.50 78 MET A O 1
ATOM 592 N N . LEU A 1 79 ? 15.301 5.009 -40.687 1.00 95.44 79 LEU A N 1
ATOM 593 C CA . LEU A 1 79 ? 15.552 5.981 -39.627 1.00 95.44 79 LEU A CA 1
ATOM 594 C C . LEU A 1 79 ? 16.697 5.575 -38.691 1.00 95.44 79 LEU A C 1
ATOM 596 O O . LEU A 1 79 ? 17.407 6.442 -38.194 1.00 95.44 79 LEU A O 1
ATOM 600 N N . LEU A 1 80 ? 16.985 4.280 -38.529 1.00 93.69 80 LEU A N 1
ATOM 601 C CA . LEU A 1 80 ? 18.166 3.818 -37.784 1.00 93.69 80 LEU A CA 1
ATOM 602 C C . LEU A 1 80 ? 19.507 4.305 -38.379 1.00 93.69 80 LEU A C 1
ATOM 604 O O . LEU A 1 80 ? 20.546 4.198 -37.729 1.00 93.69 80 LEU A O 1
ATOM 608 N N . GLN A 1 81 ? 19.525 4.848 -39.600 1.00 89.94 81 GLN A N 1
ATOM 609 C CA . GLN A 1 81 ? 20.733 5.442 -40.187 1.00 89.94 81 GLN A CA 1
ATOM 610 C C . GLN A 1 81 ? 20.952 6.903 -39.768 1.00 89.94 81 GLN A C 1
ATOM 612 O O . GLN A 1 81 ? 22.080 7.386 -39.832 1.00 89.94 81 GLN A O 1
ATOM 617 N N . THR A 1 82 ? 19.911 7.609 -39.312 1.00 89.88 82 THR A N 1
ATOM 618 C CA . THR A 1 82 ? 19.995 9.043 -38.974 1.00 89.88 82 THR A CA 1
ATOM 619 C C . THR A 1 82 ? 20.653 9.299 -37.619 1.00 89.88 82 THR A C 1
ATOM 621 O O . THR A 1 82 ? 21.062 10.426 -37.352 1.00 89.88 82 THR A O 1
ATOM 624 N N . ARG A 1 83 ? 20.787 8.256 -36.782 1.00 89.62 83 ARG A N 1
ATOM 625 C CA . ARG A 1 83 ? 21.337 8.314 -35.415 1.00 89.62 83 ARG A CA 1
ATOM 626 C C . ARG A 1 83 ? 20.667 9.391 -34.556 1.00 89.62 83 ARG A C 1
ATOM 628 O O . ARG A 1 83 ? 21.344 10.137 -33.853 1.00 89.62 83 ARG A O 1
ATOM 635 N N . LYS A 1 84 ? 19.339 9.441 -34.613 1.00 94.06 84 LYS A N 1
ATOM 636 C CA . LYS A 1 84 ? 18.486 10.287 -33.772 1.00 94.06 84 LYS A CA 1
ATOM 637 C C . LYS A 1 84 ? 17.595 9.435 -32.866 1.00 94.06 84 LYS A C 1
ATOM 639 O O . LYS A 1 84 ? 17.425 8.255 -33.177 1.00 94.06 84 LYS A O 1
ATOM 644 N N . PRO A 1 85 ? 17.035 9.977 -31.769 1.00 96.81 85 PRO A N 1
ATOM 645 C CA . PRO A 1 85 ? 16.034 9.261 -30.983 1.00 96.81 85 PRO A CA 1
ATOM 646 C C . PRO A 1 85 ? 14.878 8.777 -31.867 1.00 96.81 85 PRO A C 1
ATOM 648 O O . PRO A 1 85 ? 14.358 9.544 -32.678 1.00 96.81 85 PRO A O 1
ATOM 651 N N . LEU A 1 86 ? 14.493 7.509 -31.727 1.00 97.25 86 LEU A N 1
ATOM 652 C CA . LEU A 1 86 ? 13.327 6.936 -32.403 1.00 97.25 86 LEU A CA 1
ATOM 653 C C . LEU A 1 86 ? 12.319 6.447 -31.371 1.00 97.25 86 LEU A C 1
ATOM 655 O O . LEU A 1 86 ? 12.708 5.853 -30.365 1.00 97.25 86 LEU A O 1
ATOM 659 N N . PHE A 1 87 ? 11.038 6.644 -31.647 1.00 97.19 87 PHE A N 1
ATOM 660 C CA . PHE A 1 87 ? 9.942 6.234 -30.776 1.00 97.19 87 PHE A CA 1
ATOM 661 C C . PHE A 1 87 ? 9.018 5.265 -31.500 1.00 97.19 87 PHE A C 1
ATOM 663 O O . PHE A 1 87 ? 8.737 5.453 -32.684 1.00 97.19 87 PHE A O 1
ATOM 670 N N . GLU A 1 88 ? 8.553 4.237 -30.788 1.00 95.88 88 GLU A N 1
ATOM 671 C CA . GLU A 1 88 ? 7.722 3.156 -31.345 1.00 95.88 88 GLU A CA 1
ATOM 672 C C . GLU A 1 88 ? 8.404 2.413 -32.517 1.00 95.88 88 GLU A C 1
ATOM 674 O O . GLU A 1 88 ? 7.779 2.020 -33.501 1.00 95.88 88 GLU A O 1
ATOM 679 N N . ALA A 1 89 ? 9.723 2.211 -32.435 1.00 96.38 89 ALA A N 1
ATOM 680 C CA . ALA A 1 89 ? 10.523 1.590 -33.493 1.00 96.38 89 ALA A CA 1
ATOM 681 C C . ALA A 1 89 ? 10.177 0.101 -33.679 1.00 96.38 89 ALA A C 1
ATOM 683 O O . ALA A 1 89 ? 10.305 -0.696 -32.750 1.00 96.38 89 ALA A O 1
ATOM 684 N N . GLY A 1 90 ? 9.762 -0.286 -34.888 1.00 96.56 90 GLY A N 1
ATOM 685 C CA . GLY A 1 90 ? 9.242 -1.617 -35.210 1.00 96.56 90 GLY A CA 1
ATOM 686 C C . GLY A 1 90 ? 10.284 -2.604 -35.750 1.00 96.56 90 GLY A C 1
ATOM 687 O O . GLY A 1 90 ? 11.007 -2.319 -36.705 1.00 96.56 90 GLY A O 1
ATOM 688 N N . PHE A 1 91 ? 10.285 -3.827 -35.213 1.00 96.56 91 PHE A N 1
ATOM 689 C CA . PHE A 1 91 ? 11.169 -4.932 -35.599 1.00 96.56 91 PHE A CA 1
ATOM 690 C C . PHE A 1 91 ? 10.391 -6.213 -35.868 1.00 96.56 91 PHE A C 1
ATOM 692 O O . PHE A 1 91 ? 9.581 -6.637 -35.044 1.00 96.56 91 PHE A O 1
ATOM 699 N N . ALA A 1 92 ? 10.697 -6.882 -36.980 1.00 96.00 92 ALA A N 1
ATOM 700 C CA . ALA A 1 92 ? 10.155 -8.196 -37.307 1.00 96.00 92 ALA A CA 1
ATOM 701 C C . ALA A 1 92 ? 11.278 -9.148 -37.738 1.00 96.00 92 ALA A C 1
ATOM 703 O O . ALA A 1 92 ? 11.899 -8.953 -38.783 1.00 96.00 92 ALA A O 1
ATOM 704 N N . ALA A 1 93 ? 11.533 -10.179 -36.933 1.00 95.44 93 ALA A N 1
ATOM 705 C CA . ALA A 1 93 ? 12.544 -11.202 -37.193 1.00 95.44 93 ALA A CA 1
ATOM 706 C C . ALA A 1 93 ? 12.274 -12.457 -36.353 1.00 95.44 93 ALA A C 1
ATOM 708 O O . ALA A 1 93 ? 11.586 -12.396 -35.336 1.00 95.44 93 ALA A O 1
ATOM 709 N N . ALA A 1 94 ? 12.806 -13.607 -36.783 1.00 92.88 94 ALA A N 1
ATOM 710 C CA . ALA A 1 94 ? 12.719 -14.883 -36.056 1.00 92.88 94 ALA A CA 1
ATOM 711 C C . ALA A 1 94 ? 11.288 -15.301 -35.626 1.00 92.88 94 ALA A C 1
ATOM 713 O O . ALA A 1 94 ? 11.111 -15.992 -34.631 1.00 92.88 94 ALA A O 1
ATOM 714 N N . GLY A 1 95 ? 10.252 -14.875 -36.363 1.00 93.69 95 GLY A N 1
ATOM 715 C CA . GLY A 1 95 ? 8.845 -15.146 -36.028 1.00 93.69 95 GLY A CA 1
ATOM 716 C C . GLY A 1 95 ? 8.242 -14.237 -34.948 1.00 93.69 95 GLY A C 1
ATOM 717 O O . GLY A 1 95 ? 7.067 -14.398 -34.609 1.00 93.69 95 GLY A O 1
ATOM 718 N N . GLY A 1 96 ? 9.008 -13.276 -34.428 1.00 95.44 96 GLY A N 1
ATOM 719 C CA . GLY A 1 96 ? 8.555 -12.247 -33.497 1.00 95.44 96 GLY A CA 1
ATOM 720 C C . GLY A 1 96 ? 8.330 -10.889 -34.167 1.00 95.44 96 GLY A C 1
ATOM 721 O O . GLY A 1 96 ? 8.910 -10.586 -35.211 1.00 95.44 96 GLY A O 1
ATOM 722 N N . LEU A 1 97 ? 7.479 -10.076 -33.543 1.00 96.31 97 LEU A N 1
ATOM 723 C CA . LEU A 1 97 ? 7.221 -8.674 -33.864 1.00 96.31 97 LEU A CA 1
ATOM 724 C C . LEU A 1 97 ? 7.273 -7.856 -32.567 1.00 96.31 97 LEU A C 1
ATOM 726 O O . LEU A 1 97 ? 6.564 -8.169 -31.609 1.00 96.31 97 LEU A O 1
ATOM 730 N N . ALA A 1 98 ? 8.082 -6.806 -32.525 1.00 95.69 98 ALA A N 1
ATOM 731 C CA . ALA A 1 98 ? 8.171 -5.918 -31.370 1.00 95.69 98 ALA A CA 1
ATOM 732 C C . ALA A 1 98 ? 8.261 -4.461 -31.813 1.00 95.69 98 ALA A C 1
ATOM 734 O O . ALA A 1 98 ? 8.822 -4.173 -32.865 1.00 95.69 98 ALA A O 1
ATOM 735 N N . PHE A 1 99 ? 7.716 -3.573 -30.990 1.00 95.56 99 PHE A N 1
ATOM 736 C CA . PHE A 1 99 ? 7.860 -2.130 -31.118 1.00 95.56 99 PHE A CA 1
ATOM 737 C C . PHE A 1 99 ? 8.552 -1.651 -29.850 1.00 95.56 99 PHE A C 1
ATOM 739 O O . PHE A 1 99 ? 8.108 -1.999 -28.754 1.00 95.56 99 PHE A O 1
ATOM 746 N N . ALA A 1 100 ? 9.686 -0.977 -30.011 1.00 95.62 100 ALA A N 1
ATOM 747 C CA . ALA A 1 100 ? 10.436 -0.406 -28.909 1.00 95.62 100 ALA A CA 1
ATOM 748 C C . ALA A 1 100 ? 9.939 1.006 -28.624 1.00 95.62 100 ALA A C 1
ATOM 750 O O . ALA A 1 100 ? 9.990 1.850 -29.517 1.00 95.62 100 ALA A O 1
ATOM 751 N N . ASP A 1 101 ? 9.516 1.249 -27.383 1.00 96.00 101 ASP A N 1
ATOM 752 C CA . ASP A 1 101 ? 8.956 2.538 -26.966 1.00 96.00 101 ASP A CA 1
ATOM 753 C C . ASP A 1 101 ? 9.944 3.680 -27.253 1.00 96.00 101 ASP A C 1
ATOM 755 O O . ASP A 1 101 ? 9.574 4.697 -27.837 1.00 96.00 101 ASP A O 1
ATOM 759 N N . VAL A 1 102 ? 11.225 3.484 -26.909 1.00 97.81 102 VAL A N 1
ATOM 760 C CA . VAL A 1 102 ? 12.304 4.442 -27.176 1.00 97.81 102 VAL A CA 1
ATOM 761 C C . VAL A 1 102 ? 13.569 3.721 -27.642 1.00 97.81 102 VAL A C 1
ATOM 763 O O . VAL A 1 102 ? 14.009 2.719 -27.068 1.00 97.81 102 VAL A O 1
ATOM 766 N N . MET A 1 103 ? 14.212 4.291 -28.654 1.00 97.38 103 MET A N 1
ATOM 767 C CA . MET A 1 103 ? 15.533 3.916 -29.130 1.00 97.38 103 MET A CA 1
ATOM 768 C C . MET A 1 103 ? 16.459 5.122 -29.163 1.00 97.38 103 MET A C 1
ATOM 770 O O . MET A 1 103 ? 16.196 6.102 -29.853 1.00 97.38 103 MET A O 1
ATOM 774 N N . LEU A 1 104 ? 17.573 5.023 -28.441 1.00 96.94 104 LEU A N 1
ATOM 775 C CA . LEU A 1 104 ? 18.567 6.085 -28.333 1.00 96.94 104 LEU A CA 1
ATOM 776 C C . LEU A 1 104 ? 19.859 5.696 -29.064 1.00 96.94 104 LEU A C 1
ATOM 778 O O . LEU A 1 104 ? 20.377 4.596 -28.836 1.00 96.94 104 LEU A O 1
ATOM 782 N N . PRO A 1 105 ? 20.405 6.577 -29.916 1.00 95.12 105 PRO A N 1
ATOM 783 C CA . PRO A 1 105 ? 21.665 6.333 -30.603 1.00 95.12 105 PRO A CA 1
ATOM 784 C C . PRO A 1 105 ? 22.839 6.416 -29.619 1.00 95.12 105 PRO A C 1
ATOM 786 O O . PRO A 1 105 ? 22.927 7.328 -28.797 1.00 95.12 105 PRO A O 1
ATOM 789 N N . ILE A 1 106 ? 23.784 5.485 -29.726 1.00 93.50 106 ILE A N 1
ATOM 790 C CA . ILE A 1 106 ? 25.050 5.521 -28.989 1.00 93.50 106 ILE A CA 1
ATOM 791 C C . ILE A 1 106 ? 26.078 6.230 -29.870 1.00 93.50 106 ILE A C 1
ATOM 793 O O . ILE A 1 106 ? 26.575 5.684 -30.854 1.00 93.50 106 ILE A O 1
ATOM 797 N N . THR A 1 107 ? 26.379 7.479 -29.525 1.00 82.44 107 THR A N 1
ATOM 798 C CA . THR A 1 107 ? 27.145 8.408 -30.374 1.00 82.44 107 THR A CA 1
ATOM 799 C C . THR A 1 107 ? 28.650 8.149 -30.398 1.00 82.44 107 THR A C 1
ATOM 801 O O . THR A 1 107 ? 29.331 8.627 -31.299 1.00 82.44 107 THR A O 1
ATOM 804 N N . VAL A 1 108 ? 29.174 7.368 -29.451 1.00 81.31 108 VAL A N 1
ATOM 805 C CA . VAL A 1 108 ? 30.611 7.051 -29.340 1.00 81.31 108 VAL A CA 1
ATOM 806 C C . VAL A 1 108 ? 31.081 5.937 -30.286 1.00 81.31 108 VAL A C 1
ATOM 808 O O . VAL A 1 108 ? 32.270 5.637 -30.326 1.00 81.31 108 VAL A O 1
ATOM 811 N N . CYS A 1 109 ? 30.178 5.308 -31.044 1.00 79.12 109 CYS A N 1
ATOM 812 C CA . CYS A 1 109 ? 30.509 4.208 -31.949 1.00 79.12 109 CYS A CA 1
ATOM 813 C C . CYS A 1 109 ? 30.667 4.675 -33.408 1.00 79.12 109 CYS A C 1
ATOM 815 O O . CYS A 1 109 ? 29.867 5.461 -33.928 1.00 79.12 109 CYS A O 1
ATOM 817 N N . GLU A 1 110 ? 31.674 4.133 -34.103 1.00 79.00 110 GLU A N 1
ATOM 818 C CA . GLU A 1 110 ? 31.886 4.370 -35.539 1.00 79.00 110 GLU A CA 1
ATOM 819 C C . GLU A 1 110 ? 30.712 3.846 -36.377 1.00 79.00 110 GLU A C 1
ATOM 821 O O . GLU A 1 110 ? 30.280 4.504 -37.324 1.00 79.00 110 GLU A O 1
ATOM 826 N N . THR A 1 111 ? 30.127 2.711 -35.985 1.00 82.69 111 THR A N 1
ATOM 827 C CA . THR A 1 111 ? 28.899 2.147 -36.564 1.00 82.69 111 THR A CA 1
ATOM 828 C C . THR A 1 111 ? 27.659 2.538 -35.746 1.00 82.69 111 THR A C 1
ATOM 830 O O . THR A 1 111 ? 27.780 2.773 -34.543 1.00 82.69 111 THR A O 1
ATOM 833 N N . PRO A 1 112 ? 26.453 2.616 -36.353 1.00 87.19 112 PRO A N 1
ATOM 834 C CA . PRO A 1 112 ? 25.225 2.895 -35.610 1.00 87.19 112 PRO A CA 1
ATOM 835 C C . PRO A 1 112 ? 24.967 1.810 -34.558 1.00 87.19 112 PRO A C 1
ATOM 837 O O . PRO A 1 112 ? 24.669 0.668 -34.900 1.00 87.19 112 PRO A O 1
ATOM 840 N N . ALA A 1 113 ? 25.073 2.185 -33.287 1.00 94.00 113 ALA A N 1
ATOM 841 C CA . ALA A 1 113 ? 24.767 1.341 -32.142 1.00 94.00 113 ALA A CA 1
ATOM 842 C C . ALA A 1 113 ? 23.634 1.968 -31.334 1.00 94.00 113 ALA A C 1
ATOM 844 O O . ALA A 1 113 ? 23.476 3.191 -31.317 1.00 94.00 113 ALA A O 1
ATOM 845 N N . TRP A 1 114 ? 22.840 1.132 -30.673 1.00 97.31 114 TRP A N 1
ATOM 846 C CA . TRP A 1 114 ? 21.571 1.563 -30.105 1.00 97.31 114 TRP A CA 1
ATOM 847 C C . TRP A 1 114 ? 21.357 1.074 -28.679 1.00 97.31 114 TRP A C 1
ATOM 849 O O . TRP A 1 114 ? 21.737 -0.040 -28.303 1.00 97.31 114 TRP A O 1
ATOM 859 N N . LYS A 1 115 ? 20.685 1.921 -27.905 1.00 97.69 115 LYS A N 1
ATOM 860 C CA . LYS A 1 115 ? 20.084 1.594 -26.619 1.00 97.69 115 LYS A CA 1
ATOM 861 C C . LYS A 1 115 ? 18.572 1.498 -26.788 1.00 97.69 115 LYS A C 1
ATOM 863 O O . LYS A 1 115 ? 17.963 2.413 -27.335 1.00 97.69 115 LYS A O 1
ATOM 868 N N . ILE A 1 116 ? 17.978 0.414 -26.305 1.00 98.25 116 ILE A N 1
ATOM 869 C CA . ILE A 1 116 ? 16.521 0.265 -26.210 1.00 98.25 116 ILE A CA 1
ATOM 870 C C . ILE A 1 116 ? 16.093 0.656 -24.798 1.00 98.25 116 ILE A C 1
ATOM 872 O O . ILE A 1 116 ? 16.692 0.190 -23.828 1.00 98.25 116 ILE A O 1
ATOM 876 N N . VAL A 1 117 ? 15.048 1.472 -24.678 1.00 98.06 117 VAL A N 1
ATOM 877 C CA . VAL A 1 117 ? 14.395 1.756 -23.397 1.00 98.06 117 VAL A CA 1
ATOM 878 C C . VAL A 1 117 ? 12.928 1.355 -23.495 1.00 98.06 117 VAL A C 1
ATOM 880 O O . VAL A 1 117 ? 12.179 1.903 -24.298 1.00 98.06 117 VAL A O 1
ATOM 883 N N . GLU A 1 118 ? 12.533 0.375 -22.684 1.00 96.75 118 GLU A N 1
ATOM 884 C CA . GLU A 1 118 ? 11.132 -0.011 -22.496 1.00 96.75 118 GLU A CA 1
ATOM 885 C C . GLU A 1 118 ? 10.528 0.854 -21.386 1.00 96.75 118 GLU A C 1
ATOM 887 O O . GLU A 1 118 ? 11.019 0.851 -20.256 1.00 96.75 118 GLU A O 1
ATOM 892 N N . VAL A 1 119 ? 9.459 1.580 -21.687 1.00 96.44 119 VAL A N 1
ATOM 893 C CA . VAL A 1 119 ? 8.821 2.534 -20.784 1.00 96.44 119 VAL A CA 1
ATOM 894 C C . VAL A 1 119 ? 7.617 1.880 -20.112 1.00 96.44 119 VAL A C 1
ATOM 896 O O . VAL A 1 119 ? 6.690 1.393 -20.755 1.00 96.44 119 VAL A O 1
ATOM 899 N N . LYS A 1 120 ? 7.595 1.879 -18.778 1.00 94.62 120 LYS A N 1
ATOM 900 C CA . LYS A 1 120 ? 6.509 1.300 -17.982 1.00 94.62 120 LYS A CA 1
ATOM 901 C C . LYS A 1 120 ? 5.841 2.353 -17.107 1.00 94.62 120 LYS A C 1
ATOM 903 O O . LYS A 1 120 ? 6.498 3.085 -16.374 1.00 94.62 120 LYS A O 1
ATOM 908 N N . SER A 1 121 ? 4.509 2.328 -17.072 1.00 93.75 121 SER A N 1
ATOM 909 C CA . SER A 1 121 ? 3.700 3.132 -16.144 1.00 93.75 121 SER A CA 1
ATOM 910 C C . SER A 1 121 ? 3.719 2.615 -14.696 1.00 93.75 121 SER A C 1
ATOM 912 O O . SER A 1 121 ? 3.084 3.190 -13.817 1.00 93.75 121 SER A O 1
ATOM 914 N N . SER A 1 122 ? 4.435 1.524 -14.411 1.00 93.38 122 SER A N 1
ATOM 915 C CA . SER A 1 122 ? 4.639 1.021 -13.050 1.00 93.38 122 SER A CA 1
ATOM 916 C C . SER A 1 122 ? 5.666 1.850 -12.279 1.00 93.38 122 SER A C 1
ATOM 918 O O . SER A 1 122 ? 6.536 2.474 -12.872 1.00 93.38 122 SER A O 1
ATOM 920 N N . THR A 1 123 ? 5.633 1.780 -10.948 1.00 94.50 123 THR A N 1
ATOM 921 C CA . THR A 1 123 ? 6.578 2.488 -10.061 1.00 94.50 123 THR A CA 1
ATOM 922 C C . THR A 1 123 ? 7.830 1.683 -9.695 1.00 94.50 123 THR A C 1
ATOM 924 O O . THR A 1 123 ? 8.656 2.110 -8.896 1.00 94.50 123 THR A O 1
ATOM 927 N N . SER A 1 124 ? 7.941 0.458 -10.206 1.00 93.69 124 SER A N 1
ATOM 928 C CA . SER A 1 124 ? 9.083 -0.437 -9.998 1.00 93.69 124 SER A CA 1
ATOM 929 C C . SER A 1 124 ? 9.102 -1.509 -11.076 1.00 93.69 124 SER A C 1
ATOM 931 O O . SER A 1 124 ? 8.039 -1.943 -11.532 1.00 93.69 124 SER A O 1
ATOM 933 N N . VAL A 1 125 ? 10.301 -1.978 -11.427 1.00 92.81 125 VAL A N 1
ATOM 934 C CA . VAL A 1 125 ? 10.469 -3.064 -12.398 1.00 92.81 125 VAL A CA 1
ATOM 935 C C . VAL A 1 125 ? 9.952 -4.390 -11.834 1.00 92.81 125 VAL A C 1
ATOM 937 O O . VAL A 1 125 ? 10.266 -4.766 -10.702 1.00 92.81 125 VAL A O 1
ATOM 940 N N . LYS A 1 126 ? 9.154 -5.109 -12.626 1.00 90.00 126 LYS A N 1
ATOM 941 C CA . LYS A 1 126 ? 8.636 -6.451 -12.313 1.00 90.00 126 LYS A CA 1
ATOM 942 C C . LYS A 1 126 ? 9.352 -7.513 -13.145 1.00 90.00 126 LYS A C 1
ATOM 944 O O . LYS A 1 126 ? 9.733 -7.250 -14.276 1.00 90.00 126 LYS A O 1
ATOM 949 N N . ALA A 1 127 ? 9.447 -8.739 -12.627 1.00 87.62 127 ALA A N 1
ATOM 950 C CA . ALA A 1 127 ? 10.157 -9.836 -13.298 1.00 87.62 127 ALA A CA 1
ATOM 951 C C . ALA A 1 127 ? 9.659 -10.115 -14.733 1.00 87.62 127 ALA A C 1
ATOM 953 O O . ALA A 1 127 ? 10.463 -10.342 -15.628 1.00 87.62 127 ALA A O 1
ATOM 954 N N . TYR A 1 128 ? 8.346 -10.037 -14.988 1.00 86.88 128 TYR A N 1
ATOM 955 C CA . TYR A 1 128 ? 7.812 -10.227 -16.346 1.00 86.88 128 TYR A CA 1
ATOM 956 C C . TYR A 1 128 ? 8.240 -9.109 -17.318 1.00 86.88 128 TYR A C 1
ATOM 958 O O . TYR A 1 128 ? 8.303 -9.338 -18.518 1.00 86.88 128 TYR A O 1
ATOM 966 N N . GLN A 1 129 ? 8.565 -7.909 -16.825 1.00 91.50 129 GLN A N 1
ATOM 967 C CA . GLN A 1 129 ? 9.031 -6.798 -17.664 1.00 91.50 129 GLN A CA 1
ATOM 968 C C . GLN A 1 129 ? 10.474 -7.029 -18.133 1.00 91.50 129 GLN A C 1
ATOM 970 O O . GLN A 1 129 ? 10.876 -6.537 -19.180 1.00 91.50 129 GLN A O 1
ATOM 975 N N . GLU A 1 130 ? 11.252 -7.826 -17.396 1.00 91.25 130 GLU A N 1
ATOM 976 C CA . GLU A 1 130 ? 12.561 -8.294 -17.859 1.00 91.25 130 GLU A CA 1
ATOM 977 C C . GLU A 1 130 ? 12.407 -9.328 -18.992 1.00 91.25 130 GLU A C 1
ATOM 979 O O . GLU A 1 130 ? 13.224 -9.352 -19.911 1.00 91.25 130 GLU A O 1
ATOM 984 N N . GLU A 1 131 ? 11.331 -10.135 -18.987 1.00 92.31 131 GLU A N 1
ATOM 985 C CA . GLU A 1 131 ? 10.962 -10.971 -20.144 1.00 92.31 131 GLU A CA 1
ATOM 986 C C . GLU A 1 131 ? 10.560 -10.114 -21.356 1.00 92.31 131 GLU A C 1
ATOM 988 O O . GLU A 1 131 ? 11.003 -10.418 -22.465 1.00 92.31 131 GLU A O 1
ATOM 993 N N . ASP A 1 132 ? 9.806 -9.020 -21.160 1.00 91.81 132 ASP A N 1
ATOM 994 C CA . ASP A 1 132 ? 9.474 -8.061 -22.232 1.00 91.81 132 ASP A CA 1
ATOM 995 C C . ASP A 1 132 ? 10.749 -7.529 -22.909 1.00 91.81 132 ASP A C 1
ATOM 997 O O . ASP A 1 132 ? 10.889 -7.594 -24.134 1.00 91.81 132 ASP A O 1
ATOM 1001 N N . ALA A 1 133 ? 11.700 -7.046 -22.103 1.00 95.12 133 ALA A N 1
ATOM 1002 C CA . ALA A 1 133 ? 12.966 -6.491 -22.575 1.00 95.12 133 ALA A CA 1
ATOM 1003 C C . ALA A 1 133 ? 13.831 -7.539 -23.303 1.00 95.12 133 ALA A C 1
ATOM 1005 O O . ALA A 1 133 ? 14.433 -7.242 -24.341 1.00 95.12 133 ALA A O 1
ATOM 1006 N N . ALA A 1 134 ? 13.864 -8.781 -22.807 1.00 96.12 134 ALA A N 1
ATOM 1007 C CA . ALA A 1 134 ? 14.561 -9.889 -23.460 1.00 96.12 134 ALA A CA 1
ATOM 1008 C C . ALA A 1 134 ? 13.947 -10.221 -24.831 1.00 96.12 134 ALA A C 1
ATOM 1010 O O . ALA A 1 134 ? 14.670 -10.341 -25.819 1.00 96.12 134 ALA A O 1
ATOM 1011 N N . ILE A 1 135 ? 12.614 -10.313 -24.917 1.00 95.81 135 ILE A N 1
ATOM 1012 C CA . ILE A 1 135 ? 11.901 -10.577 -26.177 1.00 95.81 135 ILE A CA 1
ATOM 1013 C C . ILE A 1 135 ? 12.183 -9.472 -27.199 1.00 95.81 135 ILE A C 1
ATOM 1015 O O . ILE A 1 135 ? 12.544 -9.755 -28.342 1.00 95.81 135 ILE A O 1
ATOM 1019 N N . GLN A 1 136 ? 12.050 -8.212 -26.790 1.00 95.56 136 GLN A N 1
ATOM 1020 C CA . GLN A 1 136 ? 12.216 -7.055 -27.667 1.00 95.56 136 GLN A CA 1
ATOM 1021 C C . GLN A 1 136 ? 13.648 -6.921 -28.190 1.00 95.56 136 GLN A C 1
ATOM 1023 O O . GLN A 1 136 ? 13.856 -6.785 -29.397 1.00 95.56 136 GLN A O 1
ATOM 1028 N N . SER A 1 137 ? 14.640 -7.019 -27.302 1.00 96.88 137 SER A N 1
ATOM 1029 C CA . SER A 1 137 ? 16.055 -6.937 -27.681 1.00 96.88 137 SER A CA 1
ATOM 1030 C C . SER A 1 137 ? 16.495 -8.116 -28.553 1.00 96.88 137 SER A C 1
ATOM 1032 O O . SER A 1 137 ? 17.241 -7.914 -29.511 1.00 96.88 137 SER A O 1
ATOM 1034 N N . TYR A 1 138 ? 15.990 -9.328 -28.296 1.00 97.75 138 TYR A N 1
ATOM 1035 C CA . TYR A 1 138 ? 16.229 -10.487 -29.158 1.00 97.75 138 TYR A CA 1
ATOM 1036 C C . TYR A 1 138 ? 15.695 -10.260 -30.578 1.00 97.75 138 TYR A C 1
ATOM 1038 O O . TYR A 1 138 ? 16.432 -10.465 -31.543 1.00 97.75 138 TYR A O 1
ATOM 1046 N N . ILE A 1 139 ? 14.447 -9.794 -30.719 1.00 97.50 139 ILE A N 1
ATOM 1047 C CA . ILE A 1 139 ? 13.833 -9.534 -32.032 1.00 97.50 139 ILE A CA 1
ATOM 1048 C C . ILE A 1 139 ? 14.586 -8.419 -32.773 1.00 97.50 139 ILE A C 1
ATOM 1050 O O . ILE A 1 139 ? 14.885 -8.578 -33.956 1.00 97.50 139 ILE A O 1
ATOM 1054 N N . ALA A 1 140 ? 14.949 -7.326 -32.094 1.00 97.12 140 ALA A N 1
ATOM 1055 C CA . ALA A 1 140 ? 15.706 -6.227 -32.699 1.00 97.12 140 ALA A CA 1
ATOM 1056 C C . ALA A 1 140 ? 17.092 -6.678 -33.198 1.00 97.12 140 ALA A C 1
ATOM 1058 O O . ALA A 1 140 ? 17.469 -6.397 -34.337 1.00 97.12 140 ALA A O 1
ATOM 1059 N N . ARG A 1 141 ? 17.830 -7.454 -32.392 1.00 97.38 141 ARG A N 1
ATOM 1060 C CA . ARG A 1 141 ? 19.137 -8.007 -32.792 1.00 97.38 141 ARG A CA 1
ATOM 1061 C C . ARG A 1 141 ? 19.010 -9.003 -33.941 1.00 97.38 141 ARG A C 1
ATOM 1063 O O . ARG A 1 141 ? 19.795 -8.948 -34.882 1.00 97.38 141 ARG A O 1
ATOM 1070 N N . ALA A 1 142 ? 17.997 -9.870 -33.910 1.00 96.88 142 ALA A N 1
ATOM 1071 C CA . ALA A 1 142 ? 17.705 -10.791 -35.008 1.00 96.88 142 ALA A CA 1
ATOM 1072 C C . ALA A 1 142 ? 17.302 -10.061 -36.306 1.00 96.88 142 ALA A C 1
ATOM 1074 O O . ALA A 1 142 ? 17.493 -10.600 -37.393 1.00 96.88 142 ALA A O 1
ATOM 1075 N N . ALA A 1 143 ? 16.783 -8.832 -36.206 1.00 95.81 143 ALA A N 1
ATOM 1076 C CA . ALA A 1 143 ? 16.498 -7.956 -37.342 1.00 95.81 143 ALA A CA 1
ATOM 1077 C C . ALA A 1 143 ? 17.736 -7.197 -37.868 1.00 95.81 143 ALA A C 1
ATOM 1079 O O . ALA A 1 143 ? 17.613 -6.433 -38.826 1.00 95.81 143 ALA A O 1
ATOM 1080 N N . GLY A 1 144 ? 18.918 -7.411 -37.274 1.00 95.31 144 GLY A N 1
ATOM 1081 C CA . GLY A 1 144 ? 20.188 -6.817 -37.701 1.00 95.31 144 GLY A CA 1
ATOM 1082 C C . GLY A 1 144 ? 20.560 -5.504 -37.005 1.00 95.31 144 GLY A C 1
ATOM 1083 O O . GLY A 1 144 ? 21.470 -4.821 -37.466 1.00 95.31 144 GLY A O 1
ATOM 1084 N N . VAL A 1 145 ? 19.881 -5.131 -35.916 1.00 95.88 145 VAL A N 1
ATOM 1085 C CA . VAL A 1 145 ? 20.195 -3.914 -35.149 1.00 95.88 145 VAL A CA 1
ATOM 1086 C C . VAL A 1 145 ? 21.300 -4.189 -34.123 1.00 95.88 145 VAL A C 1
ATOM 1088 O O . VAL A 1 145 ? 21.190 -5.127 -33.329 1.00 95.88 145 VAL A O 1
ATOM 1091 N N . ASP A 1 146 ? 22.340 -3.348 -34.088 1.00 95.44 146 ASP A N 1
ATOM 1092 C CA . ASP A 1 146 ? 23.402 -3.403 -33.067 1.00 95.44 146 ASP A CA 1
ATOM 1093 C C . ASP A 1 146 ? 22.918 -2.801 -31.733 1.00 95.44 146 ASP A C 1
ATOM 1095 O O . ASP A 1 146 ? 23.194 -1.648 -31.393 1.00 95.44 146 ASP A O 1
ATOM 1099 N N . VAL A 1 147 ? 22.126 -3.580 -30.992 1.00 96.69 147 VAL A N 1
ATOM 1100 C CA . VAL A 1 147 ? 21.652 -3.226 -29.646 1.00 96.69 147 VAL A CA 1
ATOM 1101 C C . VAL A 1 147 ? 22.745 -3.530 -28.621 1.00 96.69 147 VAL A C 1
ATOM 1103 O O . VAL A 1 147 ? 23.075 -4.695 -28.389 1.00 96.69 147 VAL A O 1
ATOM 1106 N N . ARG A 1 148 ? 23.274 -2.485 -27.976 1.00 95.50 148 ARG A N 1
ATOM 1107 C CA . ARG A 1 148 ? 24.357 -2.580 -26.976 1.00 95.50 148 ARG A CA 1
ATOM 1108 C C . ARG A 1 148 ? 23.886 -2.388 -25.540 1.00 95.50 148 ARG A C 1
ATOM 1110 O O . ARG A 1 148 ? 24.573 -2.827 -24.628 1.00 95.50 148 ARG A O 1
ATOM 1117 N N . SER A 1 149 ? 22.753 -1.719 -25.342 1.00 97.06 149 SER A N 1
ATOM 1118 C CA . SER A 1 149 ? 22.189 -1.441 -24.020 1.00 97.06 149 SER A CA 1
ATOM 1119 C C . SER A 1 149 ? 20.674 -1.606 -24.046 1.00 97.06 149 SER A C 1
ATOM 1121 O O . SER A 1 149 ? 20.018 -1.298 -25.046 1.00 97.06 149 SER A O 1
ATOM 1123 N N . VAL A 1 150 ? 20.125 -2.124 -22.952 1.00 98.19 150 VAL A N 1
ATOM 1124 C CA . VAL A 1 150 ? 18.691 -2.307 -22.751 1.00 98.19 150 VAL A CA 1
ATOM 1125 C C . VAL A 1 150 ? 18.342 -1.836 -21.344 1.00 98.19 150 VAL A C 1
ATOM 1127 O O . VAL A 1 150 ? 18.847 -2.376 -20.361 1.00 98.19 150 VAL A O 1
ATOM 1130 N N . SER A 1 151 ? 17.448 -0.858 -21.253 1.00 98.12 151 SER A N 1
ATOM 1131 C CA . SER A 1 151 ? 16.914 -0.354 -19.988 1.00 98.12 151 SER A CA 1
ATOM 1132 C C . SER A 1 151 ? 15.408 -0.566 -19.905 1.00 98.12 151 SER A C 1
ATOM 1134 O O . SER A 1 151 ? 14.704 -0.564 -20.916 1.00 98.12 151 SER A O 1
ATOM 1136 N N . ILE A 1 152 ? 14.905 -0.657 -18.678 1.00 98.19 152 ILE A N 1
ATOM 1137 C CA . ILE A 1 152 ? 13.488 -0.459 -18.373 1.00 98.19 152 ILE A CA 1
ATOM 1138 C C . ILE A 1 152 ? 13.365 0.866 -17.622 1.00 98.19 152 ILE A C 1
ATOM 1140 O O . ILE A 1 152 ? 13.919 1.007 -16.531 1.00 98.19 152 ILE A O 1
ATOM 1144 N N . ALA A 1 153 ? 12.650 1.826 -18.200 1.00 98.00 153 ALA A N 1
ATOM 1145 C CA . ALA A 1 153 ? 12.268 3.065 -17.539 1.00 98.00 153 ALA A CA 1
ATOM 1146 C C . ALA A 1 153 ? 10.938 2.867 -16.809 1.00 98.00 153 ALA A C 1
ATOM 1148 O O . ALA A 1 153 ? 9.975 2.353 -17.377 1.00 98.00 153 ALA A O 1
ATOM 1149 N N . HIS A 1 154 ? 10.869 3.274 -15.548 1.00 97.38 154 HIS A N 1
ATOM 1150 C CA . HIS A 1 154 ? 9.653 3.213 -14.747 1.00 97.38 154 HIS A CA 1
ATOM 1151 C C . HIS A 1 154 ? 9.431 4.533 -14.012 1.00 97.38 154 HIS A C 1
ATOM 1153 O O . HIS A 1 154 ? 10.362 5.311 -13.819 1.00 97.38 154 HIS A O 1
ATOM 1159 N N . ILE A 1 155 ? 8.198 4.788 -13.585 1.00 97.69 155 ILE A N 1
ATOM 1160 C CA . ILE A 1 155 ? 7.854 6.019 -12.872 1.00 97.69 155 ILE A CA 1
ATOM 1161 C C . ILE A 1 155 ? 8.543 6.045 -11.502 1.00 97.69 155 ILE A C 1
ATOM 1163 O O . ILE A 1 155 ? 8.507 5.055 -10.765 1.00 97.69 155 ILE A O 1
ATOM 1167 N N . ASP A 1 156 ? 9.126 7.182 -11.136 1.00 97.44 156 ASP A N 1
ATOM 1168 C CA . ASP A 1 156 ? 9.545 7.471 -9.768 1.00 97.44 156 ASP A CA 1
ATOM 1169 C C . ASP A 1 156 ? 8.342 7.937 -8.935 1.00 97.44 156 ASP A C 1
ATOM 1171 O O . ASP A 1 156 ? 7.839 9.049 -9.083 1.00 97.44 156 ASP A O 1
ATOM 1175 N N . ALA A 1 157 ? 7.868 7.079 -8.030 1.00 95.44 157 ALA A N 1
ATOM 1176 C CA . ALA A 1 157 ? 6.720 7.380 -7.170 1.00 95.44 157 ALA A CA 1
ATOM 1177 C C . ALA A 1 157 ? 6.980 8.487 -6.133 1.00 95.44 157 ALA A C 1
ATOM 1179 O O . ALA A 1 157 ? 6.021 8.980 -5.526 1.00 95.44 157 ALA A O 1
ATOM 1180 N N . ALA A 1 158 ? 8.249 8.821 -5.879 1.00 95.88 158 ALA A N 1
ATOM 1181 C CA . ALA A 1 158 ? 8.658 9.869 -4.951 1.00 95.88 158 ALA A CA 1
ATOM 1182 C C . ALA A 1 158 ? 8.891 11.217 -5.649 1.00 95.88 158 ALA A C 1
ATOM 1184 O O . ALA A 1 158 ? 8.964 12.241 -4.968 1.00 95.88 158 ALA A O 1
ATOM 1185 N N . TRP A 1 159 ? 8.982 11.234 -6.982 1.00 97.69 159 TRP A N 1
ATOM 1186 C CA . TRP A 1 159 ? 9.180 12.459 -7.744 1.00 97.69 159 TRP A CA 1
ATOM 1187 C C . TRP A 1 159 ? 7.976 13.397 -7.603 1.00 97.69 159 TRP A C 1
ATOM 1189 O O . TRP A 1 159 ? 6.821 12.987 -7.724 1.00 97.69 159 TRP A O 1
ATOM 1199 N N . ILE A 1 160 ? 8.256 14.673 -7.337 1.00 97.12 160 ILE A N 1
ATOM 1200 C CA . ILE A 1 160 ? 7.248 15.722 -7.176 1.00 97.12 160 ILE A CA 1
ATOM 1201 C C . ILE A 1 160 ? 7.260 16.582 -8.430 1.00 97.12 160 ILE A C 1
ATOM 1203 O O . ILE A 1 160 ? 8.298 17.126 -8.804 1.00 97.12 160 ILE A O 1
ATOM 1207 N N . TYR A 1 161 ? 6.095 16.737 -9.051 1.00 97.81 161 TYR A N 1
ATOM 1208 C CA . TYR A 1 161 ? 5.960 17.513 -10.271 1.00 97.81 161 TYR A CA 1
ATOM 1209 C C . TYR A 1 161 ? 6.170 19.011 -10.006 1.00 97.81 161 TYR A C 1
ATOM 1211 O O . TYR A 1 161 ? 5.389 19.606 -9.252 1.00 97.81 161 TYR A O 1
ATOM 1219 N N . PRO A 1 162 ? 7.177 19.654 -10.632 1.00 96.81 162 PRO A N 1
ATOM 1220 C CA . PRO A 1 162 ? 7.422 21.085 -10.451 1.00 96.81 162 PRO A CA 1
ATOM 1221 C C . PRO A 1 162 ? 6.382 21.987 -11.135 1.00 96.81 162 PRO A C 1
ATOM 1223 O O . PRO A 1 162 ? 6.316 23.172 -10.819 1.00 96.81 162 PRO A O 1
ATOM 1226 N N . GLY A 1 163 ? 5.569 21.461 -12.058 1.00 95.69 163 GLY A N 1
ATOM 1227 C CA . GLY A 1 163 ? 4.654 22.253 -12.885 1.00 95.69 163 GLY A CA 1
ATOM 1228 C C . GLY A 1 163 ? 5.241 22.639 -14.249 1.00 95.69 163 GLY A C 1
ATOM 1229 O O . GLY A 1 163 ? 6.347 22.242 -14.616 1.00 95.69 163 GLY A O 1
ATOM 1230 N N . GLY A 1 164 ? 4.472 23.409 -15.026 1.00 93.62 164 GLY A N 1
ATOM 1231 C CA . GLY A 1 164 ? 4.925 23.995 -16.296 1.00 93.62 164 GLY A CA 1
ATOM 1232 C C . GLY A 1 164 ? 5.194 23.002 -17.434 1.00 93.62 164 GLY A C 1
ATOM 1233 O O . GLY A 1 164 ? 5.929 23.334 -18.356 1.00 93.62 164 GLY A O 1
ATOM 1234 N N . GLY A 1 165 ? 4.651 21.784 -17.368 1.00 93.44 165 GLY A N 1
ATOM 1235 C CA . GLY A 1 165 ? 4.905 20.722 -18.347 1.00 93.44 165 GLY A CA 1
ATOM 1236 C C . GLY A 1 165 ? 6.295 20.090 -18.234 1.00 93.44 165 GLY A C 1
ATOM 1237 O O . GLY A 1 165 ? 6.698 19.344 -19.120 1.00 93.44 165 GLY A O 1
ATOM 1238 N N . ASN A 1 166 ? 7.050 20.378 -17.168 1.00 94.69 166 ASN A N 1
ATOM 1239 C CA . ASN A 1 166 ? 8.394 19.840 -16.983 1.00 94.69 166 ASN A CA 1
ATOM 1240 C C . ASN A 1 166 ? 8.362 18.482 -16.264 1.00 94.69 166 ASN A C 1
ATOM 1242 O O . ASN A 1 166 ? 8.271 18.417 -15.037 1.00 94.69 166 ASN A O 1
ATOM 1246 N N . TYR A 1 167 ? 8.493 17.404 -17.037 1.00 96.69 167 TYR A N 1
ATOM 1247 C CA . TYR A 1 167 ? 8.520 16.026 -16.532 1.00 96.69 167 TYR A CA 1
ATOM 1248 C C . TYR A 1 167 ? 9.925 15.439 -16.364 1.00 96.69 167 TYR A C 1
ATOM 1250 O O . TYR A 1 167 ? 10.084 14.235 -16.146 1.00 96.69 167 TYR A O 1
ATOM 1258 N N . LYS A 1 168 ? 10.973 16.267 -16.446 1.00 95.25 168 LYS A N 1
ATOM 1259 C CA . LYS A 1 168 ? 12.347 15.801 -16.255 1.00 95.25 168 LYS A CA 1
ATOM 1260 C C . LYS A 1 168 ? 12.511 15.190 -14.857 1.00 95.25 168 LYS A C 1
ATOM 1262 O O . LYS A 1 168 ? 12.276 15.848 -13.845 1.00 95.25 168 LYS A O 1
ATOM 1267 N N . GLY A 1 169 ? 12.958 13.936 -14.816 1.00 95.31 169 GLY A N 1
ATOM 1268 C CA . GLY A 1 169 ? 13.127 13.164 -13.582 1.00 95.31 169 GLY A CA 1
ATOM 1269 C C . GLY A 1 169 ? 11.928 12.292 -13.194 1.00 95.31 169 GLY A C 1
ATOM 1270 O O . GLY A 1 169 ? 12.054 11.535 -12.241 1.00 95.31 169 GLY A O 1
ATOM 1271 N N . LEU A 1 170 ? 10.810 12.334 -13.936 1.00 97.69 170 LEU A N 1
ATOM 1272 C CA . LEU A 1 170 ? 9.666 11.442 -13.695 1.00 97.69 170 LEU A CA 1
ATOM 1273 C C . LEU A 1 170 ? 10.029 9.960 -13.879 1.00 97.69 170 LEU A C 1
ATOM 1275 O O . LEU A 1 170 ? 9.479 9.102 -13.191 1.00 97.69 170 LEU A O 1
ATOM 1279 N N . LEU A 1 171 ? 10.911 9.654 -14.834 1.00 98.12 171 LEU A N 1
ATOM 1280 C CA . LEU A 1 171 ? 11.310 8.290 -15.171 1.00 98.12 171 LEU A CA 1
ATOM 1281 C C . LEU A 1 171 ? 12.687 7.961 -14.593 1.00 98.12 171 LEU A C 1
ATOM 1283 O O . LEU A 1 171 ? 13.646 8.711 -14.777 1.00 98.12 171 LEU A O 1
ATOM 1287 N N . VAL A 1 172 ? 12.778 6.800 -13.948 1.00 97.31 172 VAL A N 1
ATOM 1288 C CA . VAL A 1 172 ? 14.021 6.186 -13.477 1.00 97.31 172 VAL A CA 1
ATOM 1289 C C . VAL A 1 172 ? 14.306 4.957 -14.320 1.00 97.31 172 VAL A C 1
ATOM 1291 O O . VAL A 1 172 ? 13.433 4.116 -14.542 1.00 97.31 172 VAL A O 1
ATOM 1294 N N . GLU A 1 173 ? 15.543 4.846 -14.788 1.00 97.56 173 GLU A N 1
ATOM 1295 C CA . GLU A 1 173 ? 15.989 3.708 -15.577 1.00 97.56 173 GLU A CA 1
ATOM 1296 C C . GLU A 1 173 ? 16.651 2.635 -14.719 1.00 97.56 173 GLU A C 1
ATOM 1298 O O . GLU A 1 173 ? 17.521 2.913 -13.893 1.00 97.56 173 GLU A O 1
ATOM 1303 N N . LYS A 1 174 ? 16.295 1.384 -14.998 1.00 97.50 174 LYS A N 1
ATOM 1304 C CA . LYS A 1 174 ? 17.026 0.199 -14.565 1.00 97.50 174 LYS A CA 1
ATOM 1305 C C . LYS A 1 174 ? 17.709 -0.419 -15.780 1.00 97.50 174 LYS A C 1
ATOM 1307 O O . LYS A 1 174 ? 17.018 -0.866 -16.697 1.00 97.50 174 LYS A O 1
ATOM 1312 N N . ASP A 1 175 ? 19.040 -0.481 -15.771 1.00 97.44 175 ASP A N 1
ATOM 1313 C CA . ASP A 1 175 ? 19.774 -1.267 -16.766 1.00 97.44 175 ASP A CA 1
ATOM 1314 C C . ASP A 1 175 ? 19.462 -2.756 -16.566 1.00 97.44 175 ASP A C 1
ATOM 1316 O O . ASP A 1 175 ? 19.525 -3.287 -15.453 1.00 97.44 175 ASP A O 1
ATOM 1320 N N . VAL A 1 176 ? 19.073 -3.413 -17.654 1.00 97.38 176 VAL A N 1
ATOM 1321 C CA . VAL A 1 176 ? 18.799 -4.853 -17.709 1.00 97.38 176 VAL A CA 1
ATOM 1322 C C . VAL A 1 176 ? 19.558 -5.501 -18.863 1.00 97.38 176 VAL A C 1
ATOM 1324 O O . VAL A 1 176 ? 19.171 -6.567 -19.337 1.00 97.38 176 VAL A O 1
ATOM 1327 N N . THR A 1 177 ? 20.634 -4.866 -19.330 1.00 97.00 177 THR A N 1
ATOM 1328 C CA . THR A 1 177 ? 21.345 -5.235 -20.554 1.00 97.00 177 THR A CA 1
ATOM 1329 C C . THR A 1 177 ? 21.836 -6.678 -20.487 1.00 97.00 177 THR A C 1
ATOM 1331 O O . THR A 1 177 ? 21.473 -7.497 -21.327 1.00 97.00 177 THR A O 1
ATOM 1334 N N . GLU A 1 178 ? 22.616 -7.024 -19.463 1.00 96.56 178 GLU A N 1
ATOM 1335 C CA . GLU A 1 178 ? 23.173 -8.373 -19.317 1.00 96.56 178 GLU A CA 1
ATOM 1336 C C . GLU A 1 178 ? 22.065 -9.428 -19.180 1.00 96.56 178 GLU A C 1
ATOM 1338 O O . GLU A 1 178 ? 22.044 -10.416 -19.917 1.00 96.56 178 GLU A O 1
ATOM 1343 N N . ALA A 1 179 ? 21.093 -9.173 -18.299 1.00 94.94 179 ALA A N 1
ATOM 1344 C CA . ALA A 1 179 ? 19.985 -10.084 -18.031 1.00 94.94 179 ALA A CA 1
ATOM 1345 C C . ALA A 1 179 ? 19.091 -10.312 -19.260 1.00 94.94 179 ALA A C 1
ATOM 1347 O O . ALA A 1 179 ? 18.665 -11.437 -19.501 1.00 94.94 179 ALA A O 1
ATOM 1348 N N . ALA A 1 180 ? 18.812 -9.279 -20.059 1.00 95.62 180 ALA A N 1
ATOM 1349 C CA . ALA A 1 180 ? 18.002 -9.401 -21.267 1.00 95.62 180 ALA A CA 1
ATOM 1350 C C . ALA A 1 180 ? 18.762 -10.139 -22.381 1.00 95.62 180 ALA A C 1
ATOM 1352 O O . ALA A 1 180 ? 18.224 -11.059 -23.001 1.00 95.62 180 ALA A O 1
ATOM 1353 N N . LEU A 1 181 ? 20.028 -9.774 -22.616 1.00 95.12 181 LEU A N 1
ATOM 1354 C CA . LEU A 1 181 ? 20.820 -10.330 -23.714 1.00 95.12 181 LEU A CA 1
ATOM 1355 C C . LEU A 1 181 ? 21.250 -11.785 -23.468 1.00 95.12 181 LEU A C 1
ATOM 1357 O O . LEU A 1 181 ? 21.378 -12.541 -24.434 1.00 95.12 181 LEU A O 1
ATOM 1361 N N . ALA A 1 182 ? 21.421 -12.202 -22.208 1.00 96.44 182 ALA A N 1
ATOM 1362 C CA . ALA A 1 182 ? 21.761 -13.581 -21.849 1.00 96.44 182 ALA A CA 1
ATOM 1363 C C . ALA A 1 182 ? 20.644 -14.594 -22.174 1.00 96.44 182 ALA A C 1
ATOM 1365 O O . ALA A 1 182 ? 20.914 -15.781 -22.356 1.00 96.44 182 ALA A O 1
ATOM 1366 N N . ARG A 1 183 ? 19.389 -14.143 -22.302 1.00 95.81 183 ARG A N 1
ATOM 1367 C CA . ARG A 1 183 ? 18.206 -15.013 -22.449 1.00 95.81 183 ARG A CA 1
ATOM 1368 C C . ARG A 1 183 ? 17.829 -15.331 -23.894 1.00 95.81 183 ARG A C 1
ATOM 1370 O O . ARG A 1 183 ? 16.768 -15.899 -24.144 1.00 95.81 183 ARG A O 1
ATOM 1377 N N . GLY A 1 184 ? 18.679 -15.003 -24.868 1.00 95.25 184 GLY A N 1
ATOM 1378 C CA . GLY A 1 184 ? 18.357 -15.164 -26.292 1.00 95.25 184 GLY A CA 1
ATOM 1379 C C . GLY A 1 184 ? 17.920 -16.584 -26.686 1.00 95.25 184 GLY A C 1
ATOM 1380 O O . GLY A 1 184 ? 16.981 -16.741 -27.465 1.00 95.25 184 GLY A O 1
ATOM 1381 N N . ALA A 1 185 ? 18.542 -17.621 -26.113 1.00 96.50 185 ALA A N 1
ATOM 1382 C CA . ALA A 1 185 ? 18.155 -19.012 -26.367 1.00 96.50 185 ALA A CA 1
ATOM 1383 C C . ALA A 1 185 ? 16.769 -19.359 -25.788 1.00 96.50 185 ALA A C 1
ATOM 1385 O O . ALA A 1 185 ? 15.979 -20.032 -26.451 1.00 96.50 185 ALA A O 1
ATOM 1386 N N . GLU A 1 186 ? 16.447 -18.866 -24.586 1.00 96.81 186 GLU A N 1
ATOM 1387 C CA . GLU A 1 186 ? 15.117 -19.032 -23.985 1.00 96.81 186 GLU A CA 1
ATOM 1388 C C . GLU A 1 186 ? 14.047 -18.349 -24.838 1.00 96.81 186 GLU A C 1
ATOM 1390 O O . GLU A 1 186 ? 13.032 -18.965 -25.160 1.00 96.81 186 GLU A O 1
ATOM 1395 N N . VAL A 1 187 ? 14.294 -17.104 -25.258 1.00 96.94 187 VAL A N 1
ATOM 1396 C CA . VAL A 1 187 ? 13.359 -16.335 -26.090 1.00 96.94 187 VAL A CA 1
ATOM 1397 C C . VAL A 1 187 ? 13.092 -17.047 -27.415 1.00 96.94 187 VAL A C 1
ATOM 1399 O O . VAL A 1 187 ? 11.933 -17.179 -27.814 1.00 96.94 187 VAL A O 1
ATOM 1402 N N . ALA A 1 188 ? 14.133 -17.561 -28.076 1.00 97.00 188 ALA A N 1
ATOM 1403 C CA . ALA A 1 188 ? 13.986 -18.339 -29.305 1.00 97.00 188 ALA A CA 1
ATOM 1404 C C . ALA A 1 188 ? 13.075 -19.564 -29.097 1.00 97.00 188 ALA A C 1
ATOM 1406 O O . ALA A 1 188 ? 12.169 -19.815 -29.897 1.00 97.00 188 ALA A O 1
ATOM 1407 N N . ALA A 1 189 ? 13.273 -20.293 -27.993 1.00 97.31 189 ALA A N 1
ATOM 1408 C CA . ALA A 1 189 ? 12.442 -21.437 -27.633 1.00 97.31 189 ALA A CA 1
ATOM 1409 C C . ALA A 1 189 ? 10.991 -21.027 -27.330 1.00 97.31 189 ALA A C 1
ATOM 1411 O O . ALA A 1 189 ? 10.059 -21.689 -27.787 1.00 97.31 189 ALA A O 1
ATOM 1412 N N . TRP A 1 190 ? 10.770 -19.917 -26.618 1.00 96.88 190 TRP A N 1
ATOM 1413 C CA . TRP A 1 190 ? 9.421 -19.413 -26.350 1.00 96.88 190 TRP A CA 1
ATOM 1414 C C . TRP A 1 190 ? 8.687 -19.039 -27.631 1.00 96.88 190 TRP A C 1
ATOM 1416 O O . TRP A 1 190 ? 7.524 -19.408 -27.777 1.00 96.88 190 TRP A O 1
ATOM 1426 N N . ILE A 1 191 ? 9.352 -18.348 -28.563 1.00 97.12 191 ILE A N 1
ATOM 1427 C CA . ILE A 1 191 ? 8.758 -17.998 -29.856 1.00 97.12 191 ILE A CA 1
ATOM 1428 C C . ILE A 1 191 ? 8.398 -19.276 -30.617 1.00 97.12 191 ILE A C 1
ATOM 1430 O O . ILE A 1 191 ? 7.272 -19.392 -31.093 1.00 97.12 191 ILE A O 1
ATOM 1434 N N . ALA A 1 192 ? 9.296 -20.263 -30.681 1.00 96.56 192 ALA A N 1
ATOM 1435 C CA . ALA A 1 192 ? 9.018 -21.534 -31.347 1.00 96.56 192 ALA A CA 1
ATOM 1436 C C . ALA A 1 192 ? 7.799 -22.262 -30.743 1.00 96.56 192 ALA A C 1
ATOM 1438 O O . ALA A 1 192 ? 6.889 -22.652 -31.479 1.00 96.56 192 ALA A O 1
ATOM 1439 N N . CYS A 1 193 ? 7.723 -22.383 -29.415 1.00 97.25 193 CYS A N 1
ATOM 1440 C CA . CYS A 1 193 ? 6.577 -22.986 -28.728 1.00 97.25 193 CYS A CA 1
ATOM 1441 C C . CYS A 1 193 ? 5.282 -22.185 -28.942 1.00 97.25 193 CYS A C 1
ATOM 1443 O O . CYS A 1 193 ? 4.220 -22.763 -29.173 1.00 97.25 193 CYS A O 1
ATOM 1445 N N . ALA A 1 194 ? 5.357 -20.854 -28.919 1.00 97.12 194 ALA A N 1
ATOM 1446 C CA . ALA A 1 194 ? 4.219 -19.985 -29.190 1.00 97.12 194 ALA A CA 1
ATOM 1447 C C . ALA A 1 194 ? 3.689 -20.176 -30.623 1.00 97.12 194 ALA A C 1
ATOM 1449 O O . ALA A 1 194 ? 2.476 -20.234 -30.822 1.00 97.12 194 ALA A O 1
ATOM 1450 N N . GLN A 1 195 ? 4.566 -20.348 -31.620 1.00 97.06 195 GLN A N 1
ATOM 1451 C CA . GLN A 1 195 ? 4.156 -20.674 -32.993 1.00 97.06 195 GLN A CA 1
ATOM 1452 C C . GLN A 1 195 ? 3.431 -22.018 -33.064 1.00 97.06 195 GLN A C 1
ATOM 1454 O O . GLN A 1 195 ? 2.404 -22.117 -33.732 1.00 97.06 195 GLN A O 1
ATOM 1459 N N . GLN A 1 196 ? 3.938 -23.037 -32.362 1.00 96.81 196 GLN A N 1
ATOM 1460 C CA . GLN A 1 196 ? 3.296 -24.351 -32.309 1.00 96.81 196 GLN A CA 1
ATOM 1461 C C . GLN A 1 196 ? 1.889 -24.250 -31.721 1.00 96.81 196 GLN A C 1
ATOM 1463 O O . GLN A 1 196 ? 0.950 -24.759 -32.323 1.00 96.81 196 GLN A O 1
ATOM 1468 N N . VAL A 1 197 ? 1.729 -23.547 -30.595 1.00 97.56 197 VAL A N 1
ATOM 1469 C CA . VAL A 1 197 ? 0.417 -23.319 -29.970 1.00 97.56 197 VAL A CA 1
ATOM 1470 C C . VAL A 1 197 ? -0.507 -22.542 -30.902 1.00 97.56 197 VAL A C 1
ATOM 1472 O O . VAL A 1 197 ? -1.639 -22.961 -31.115 1.00 97.56 197 VAL A O 1
ATOM 1475 N N . ALA A 1 198 ? -0.034 -21.454 -31.512 1.00 95.94 198 ALA A N 1
ATOM 1476 C CA . ALA A 1 198 ? -0.834 -20.660 -32.441 1.00 95.94 198 ALA A CA 1
ATOM 1477 C C . ALA A 1 198 ? -1.293 -21.458 -33.678 1.00 95.94 198 ALA A C 1
ATOM 1479 O O . ALA A 1 198 ? -2.321 -21.122 -34.260 1.00 95.94 198 ALA A O 1
ATOM 1480 N N . ALA A 1 199 ? -0.561 -22.503 -34.075 1.00 96.06 199 ALA A N 1
ATOM 1481 C CA . ALA A 1 199 ? -0.904 -23.370 -35.201 1.00 96.06 199 ALA A CA 1
ATOM 1482 C C . ALA A 1 199 ? -1.868 -24.521 -34.845 1.00 96.06 199 ALA A C 1
ATOM 1484 O O . ALA A 1 199 ? -2.336 -25.210 -35.750 1.00 96.06 199 ALA A O 1
ATOM 1485 N N . GLN A 1 200 ? -2.174 -24.755 -33.562 1.00 96.56 200 GLN A N 1
ATOM 1486 C CA . GLN A 1 200 ? -3.096 -25.823 -33.157 1.00 96.56 200 GLN A CA 1
ATOM 1487 C C . GLN A 1 200 ? -4.524 -25.533 -33.639 1.00 96.56 200 GLN A C 1
ATOM 1489 O O . GLN A 1 200 ? -5.012 -24.412 -33.505 1.00 96.56 200 GLN A O 1
ATOM 1494 N N . ALA A 1 201 ? -5.217 -26.561 -34.140 1.00 96.00 201 ALA A N 1
ATOM 1495 C CA . ALA A 1 201 ? -6.614 -26.454 -34.576 1.00 96.00 201 ALA A CA 1
ATOM 1496 C C . ALA A 1 201 ? -7.601 -26.268 -33.408 1.00 96.00 201 ALA A C 1
ATOM 1498 O O . ALA A 1 201 ? -8.679 -25.709 -33.587 1.00 96.00 201 ALA A O 1
ATOM 1499 N N . VAL A 1 202 ? -7.228 -26.733 -32.214 1.00 94.69 202 VAL A N 1
ATOM 1500 C CA . VAL A 1 202 ? -8.013 -26.638 -30.976 1.00 94.69 202 VAL A CA 1
ATOM 1501 C C . VAL A 1 202 ? -7.149 -26.044 -29.861 1.00 94.69 202 VAL A C 1
ATOM 1503 O O . VAL A 1 202 ? -5.928 -26.217 -29.901 1.00 94.69 202 VAL A O 1
ATOM 1506 N N . PRO A 1 203 ? -7.738 -25.350 -28.869 1.00 93.62 203 PRO A N 1
ATOM 1507 C CA . PRO A 1 203 ? -6.964 -24.760 -27.785 1.00 93.62 203 PRO A CA 1
ATOM 1508 C C . PRO A 1 203 ? -6.300 -25.836 -26.914 1.00 93.62 203 PRO A C 1
ATOM 1510 O O . PRO A 1 203 ? -6.915 -26.875 -26.655 1.00 93.62 203 PRO A O 1
ATOM 1513 N N . PRO A 1 204 ? -5.100 -25.573 -26.364 1.00 94.38 204 PRO A N 1
ATOM 1514 C CA . PRO A 1 204 ? -4.499 -26.463 -25.379 1.00 94.38 204 PRO A CA 1
ATOM 1515 C C . PRO A 1 204 ? -5.359 -26.521 -24.108 1.00 94.38 204 PRO A C 1
ATOM 1517 O O . PRO A 1 204 ? -5.937 -25.516 -23.676 1.00 94.38 204 PRO A O 1
ATOM 1520 N N . TYR A 1 205 ? -5.422 -27.697 -23.480 1.00 90.88 205 TYR A N 1
ATOM 1521 C CA . TYR A 1 205 ? -6.141 -27.872 -22.221 1.00 90.88 205 TYR A CA 1
ATOM 1522 C C . TYR A 1 205 ? -5.378 -27.207 -21.068 1.00 90.88 205 TYR A C 1
ATOM 1524 O O . TYR A 1 205 ? -4.272 -27.611 -20.719 1.00 90.88 205 TYR A O 1
ATOM 1532 N N . VAL A 1 206 ? -5.988 -26.176 -20.481 1.00 90.50 206 VAL A N 1
ATOM 1533 C CA . VAL A 1 206 ? -5.496 -25.457 -19.300 1.00 90.50 206 VAL A CA 1
ATOM 1534 C C . VAL A 1 206 ? -6.707 -25.127 -18.428 1.00 90.50 206 VAL A C 1
ATOM 1536 O O . VAL A 1 206 ? -7.612 -24.421 -18.885 1.00 90.50 206 VAL A O 1
ATOM 1539 N N . GLN A 1 207 ? -6.732 -25.647 -17.200 1.00 86.19 207 GLN A N 1
ATOM 1540 C CA . GLN A 1 207 ? -7.755 -25.342 -16.191 1.00 86.19 207 GLN A CA 1
ATOM 1541 C C . GLN A 1 207 ? -7.558 -23.923 -15.646 1.00 86.19 207 GLN A C 1
ATOM 1543 O O . GLN A 1 207 ? -6.419 -23.454 -15.580 1.00 86.19 207 GLN A O 1
ATOM 1548 N N . THR A 1 208 ? -8.629 -23.217 -15.269 1.00 87.62 208 THR A N 1
ATOM 1549 C CA . THR A 1 208 ? -8.472 -21.884 -14.671 1.00 87.62 208 THR A CA 1
ATOM 1550 C C . THR A 1 208 ? -7.752 -21.956 -13.319 1.00 87.62 208 THR A C 1
ATOM 1552 O O . THR A 1 208 ? -7.784 -22.966 -12.620 1.00 87.62 208 THR A O 1
ATOM 1555 N N . GLY A 1 209 ? -7.028 -20.892 -12.970 1.00 84.12 209 GLY A N 1
ATOM 1556 C CA . GLY A 1 209 ? -6.187 -20.858 -11.774 1.00 84.12 209 GLY A CA 1
ATOM 1557 C C . GLY A 1 209 ? -5.489 -19.512 -11.588 1.00 84.12 209 GLY A C 1
ATOM 1558 O O . GLY A 1 209 ? -5.911 -18.501 -12.151 1.00 84.12 209 GLY A O 1
ATOM 1559 N N . ALA A 1 210 ? -4.400 -19.491 -10.812 1.00 82.56 210 ALA A N 1
ATOM 1560 C CA . ALA A 1 210 ? -3.654 -18.269 -10.484 1.00 82.56 210 ALA A CA 1
ATOM 1561 C C . ALA A 1 210 ? -3.141 -17.509 -11.725 1.00 82.56 210 ALA A C 1
ATOM 1563 O O . ALA A 1 210 ? -3.091 -16.279 -11.731 1.00 82.56 210 ALA A O 1
ATOM 1564 N N . GLN A 1 211 ? -2.829 -18.226 -12.805 1.00 88.69 211 GLN A N 1
ATOM 1565 C CA . GLN A 1 211 ? -2.418 -17.655 -14.086 1.00 88.69 211 GLN A CA 1
ATOM 1566 C C . GLN A 1 211 ? -3.510 -16.817 -14.766 1.00 88.69 211 GLN A C 1
ATOM 1568 O O . GLN A 1 211 ? -3.218 -16.069 -15.693 1.00 88.69 211 GLN A O 1
ATOM 1573 N N . CYS A 1 212 ? -4.774 -16.928 -14.344 1.00 90.06 212 CYS A N 1
ATOM 1574 C CA . CYS A 1 212 ? -5.845 -16.060 -14.832 1.00 90.06 212 CYS A CA 1
ATOM 1575 C C . CYS A 1 212 ? -5.780 -14.645 -14.237 1.00 90.06 212 CYS A C 1
ATOM 1577 O O . CYS A 1 212 ? -6.433 -13.762 -14.779 1.00 90.06 212 CYS A O 1
ATOM 1579 N N . GLU A 1 213 ? -5.011 -14.438 -13.165 1.00 85.44 213 GLU A N 1
ATOM 1580 C CA . GLU A 1 213 ? -4.882 -13.152 -12.461 1.00 85.44 213 GLU A CA 1
ATOM 1581 C C . GLU A 1 213 ? -3.446 -12.609 -12.473 1.00 85.44 213 GLU A C 1
ATOM 1583 O O . GLU A 1 213 ? -3.228 -11.403 -12.415 1.00 85.44 213 GLU A O 1
ATOM 1588 N N . THR A 1 214 ? -2.445 -13.495 -12.530 1.00 85.25 214 THR A N 1
ATOM 1589 C CA . THR A 1 214 ? -1.021 -13.139 -12.444 1.00 85.25 214 THR A CA 1
ATOM 1590 C C . THR A 1 214 ? -0.296 -13.460 -13.758 1.00 85.25 214 THR A C 1
ATOM 1592 O O . THR A 1 214 ? -0.463 -14.570 -14.266 1.00 85.25 214 THR A O 1
ATOM 1595 N N . PRO A 1 215 ? 0.546 -12.555 -14.303 1.00 84.88 215 PRO A N 1
ATOM 1596 C CA . PRO A 1 215 ? 0.844 -11.202 -13.811 1.00 84.88 215 PRO A CA 1
ATOM 1597 C C . PRO A 1 215 ? -0.255 -10.165 -14.096 1.00 84.88 215 PRO A C 1
ATOM 1599 O O . PRO A 1 215 ? -0.215 -9.084 -13.514 1.00 84.88 215 PRO A O 1
ATOM 1602 N N . PHE A 1 216 ? -1.224 -10.491 -14.956 1.00 86.62 216 PHE A N 1
ATOM 1603 C CA . PHE A 1 216 ? -2.344 -9.614 -15.305 1.00 86.62 216 PHE A CA 1
ATOM 1604 C C . PHE A 1 216 ? -3.679 -10.366 -15.267 1.00 86.62 216 PHE A C 1
ATOM 1606 O O . PHE A 1 216 ? -3.705 -11.541 -15.647 1.00 86.62 216 PHE A O 1
ATOM 1613 N N . PRO A 1 217 ? -4.799 -9.699 -14.945 1.00 89.19 217 PRO A N 1
ATOM 1614 C CA . PRO A 1 217 ? -6.129 -10.254 -15.170 1.00 89.19 217 PRO A CA 1
ATOM 1615 C C . PRO A 1 217 ? -6.320 -10.669 -16.635 1.00 89.19 217 PRO A C 1
ATOM 1617 O O . PRO A 1 217 ? -6.038 -9.909 -17.563 1.00 89.19 217 PRO A O 1
ATOM 1620 N N . CYS A 1 218 ? -6.770 -11.902 -16.855 1.00 91.44 218 CYS A N 1
ATOM 1621 C CA . CYS A 1 218 ? -6.978 -12.467 -18.183 1.00 91.44 218 CYS A CA 1
ATOM 1622 C C . CYS A 1 218 ? -8.369 -12.100 -18.715 1.00 91.44 218 CYS A C 1
ATOM 1624 O O . CYS A 1 218 ? -9.375 -12.568 -18.182 1.00 91.44 218 CYS A O 1
ATOM 1626 N N . GLY A 1 219 ? -8.433 -11.365 -19.831 1.00 91.81 219 GLY A N 1
ATOM 1627 C CA . GLY A 1 219 ? -9.702 -10.985 -20.469 1.00 91.81 219 GLY A CA 1
ATOM 1628 C C . GLY A 1 219 ? -10.552 -12.161 -20.982 1.00 91.81 219 GLY A C 1
ATOM 1629 O O . GLY A 1 219 ? -11.719 -11.990 -21.302 1.00 91.81 219 GLY A O 1
ATOM 1630 N N . PHE A 1 220 ? -10.014 -13.385 -21.020 1.00 93.06 220 PHE A N 1
ATOM 1631 C CA . PHE A 1 220 ? -10.766 -14.595 -21.384 1.00 93.06 220 PHE A CA 1
ATOM 1632 C C . PHE A 1 220 ? -11.276 -15.384 -20.173 1.00 93.06 220 PHE A C 1
ATOM 1634 O O . PHE A 1 220 ? -11.785 -16.494 -20.333 1.00 93.06 220 PHE A O 1
ATOM 1641 N N . GLN A 1 221 ? -11.131 -14.865 -18.950 1.00 90.25 221 GLN A N 1
ATOM 1642 C CA . GLN A 1 221 ? -11.511 -15.596 -17.741 1.00 90.25 221 GLN A CA 1
ATOM 1643 C C . GLN A 1 221 ? -12.985 -16.019 -17.766 1.00 90.25 221 GLN A C 1
ATOM 1645 O O . GLN A 1 221 ? -13.281 -17.184 -17.504 1.00 90.25 221 GLN A O 1
ATOM 1650 N N . LYS A 1 222 ? -13.899 -15.113 -18.142 1.00 88.69 222 LYS A N 1
ATOM 1651 C CA . LYS A 1 222 ? -15.327 -15.437 -18.277 1.00 88.69 222 LYS A CA 1
ATOM 1652 C C . LYS A 1 222 ? -15.554 -16.551 -19.291 1.00 88.69 222 LYS A C 1
ATOM 1654 O O . LYS A 1 222 ? -16.240 -17.514 -18.975 1.00 88.69 222 LYS A O 1
ATOM 1659 N N . HIS A 1 223 ? -14.940 -16.456 -20.472 1.00 91.00 223 HIS A N 1
ATOM 1660 C CA . HIS A 1 223 ? -15.025 -17.487 -21.507 1.00 91.00 223 HIS A CA 1
ATOM 1661 C C . HIS A 1 223 ? -14.555 -18.854 -20.988 1.00 91.00 223 HIS A C 1
ATOM 1663 O O . HIS A 1 223 ? -15.266 -19.844 -21.137 1.00 91.00 223 HIS A O 1
ATOM 1669 N N . CYS A 1 224 ? -13.394 -18.908 -20.332 1.00 90.62 224 CYS A N 1
ATOM 1670 C CA . CYS A 1 224 ? -12.843 -20.154 -19.801 1.00 90.62 224 CYS A CA 1
ATOM 1671 C C . CYS A 1 224 ? -13.700 -20.766 -18.681 1.00 90.62 224 CYS A C 1
ATOM 1673 O O . CYS A 1 224 ? -13.771 -21.988 -18.603 1.00 90.62 224 CYS A O 1
ATOM 1675 N N . ARG A 1 225 ? -14.361 -19.940 -17.857 1.00 87.25 225 ARG A N 1
ATOM 1676 C CA . ARG A 1 225 ? -15.198 -20.388 -16.731 1.00 87.25 225 ARG A CA 1
ATOM 1677 C C . ARG A 1 225 ? -16.609 -20.836 -17.120 1.00 87.25 225 ARG A C 1
ATOM 1679 O O . ARG A 1 225 ? -17.257 -21.482 -16.309 1.00 87.25 225 ARG A O 1
ATOM 1686 N N . LYS A 1 226 ? -17.097 -20.536 -18.335 1.00 84.56 226 LYS A N 1
ATOM 1687 C CA . LYS A 1 226 ? -18.476 -20.874 -18.765 1.00 84.56 226 LYS A CA 1
ATOM 1688 C C . LYS A 1 226 ? -18.836 -22.354 -18.595 1.00 84.56 226 LYS A C 1
ATOM 1690 O O . LYS A 1 226 ? -19.995 -22.661 -18.351 1.00 84.56 226 LYS A O 1
ATOM 1695 N N . ASN A 1 227 ? -17.850 -23.241 -18.728 1.00 71.12 227 ASN A N 1
ATOM 1696 C CA . ASN A 1 227 ? -18.045 -24.691 -18.682 1.00 71.12 227 ASN A CA 1
ATOM 1697 C C . ASN A 1 227 ? -17.497 -25.330 -17.394 1.00 71.12 227 ASN A C 1
ATOM 1699 O O . ASN A 1 227 ? -17.398 -26.553 -17.319 1.00 71.12 227 ASN A O 1
ATOM 1703 N N . GLU A 1 228 ? -17.095 -24.526 -16.406 1.00 78.00 228 GLU A N 1
ATOM 1704 C CA . GLU A 1 228 ? -16.638 -25.037 -15.114 1.00 78.00 228 GLU A CA 1
ATOM 1705 C C . GLU A 1 228 ? -17.840 -25.232 -14.171 1.00 78.00 228 GLU A C 1
ATOM 1707 O O . GLU A 1 228 ? -18.743 -24.391 -14.154 1.00 78.00 228 GLU A O 1
ATOM 1712 N N . PRO A 1 229 ? -17.882 -26.319 -13.377 1.00 71.19 229 PRO A N 1
ATOM 1713 C CA . PRO A 1 229 ? -18.919 -26.509 -12.369 1.00 71.19 229 PRO A CA 1
ATOM 1714 C C . PRO A 1 229 ? -18.932 -25.340 -11.376 1.00 71.19 229 PRO A C 1
ATOM 1716 O O . PRO A 1 229 ? -17.903 -25.005 -10.789 1.00 71.19 229 PRO A O 1
ATOM 1719 N N . SER A 1 230 ? -20.097 -24.722 -11.173 1.00 72.75 230 SER A N 1
ATOM 1720 C CA . SER A 1 230 ? -20.265 -23.676 -10.164 1.00 72.75 230 SER A CA 1
ATOM 1721 C C . SER A 1 230 ? -20.530 -24.321 -8.805 1.00 72.75 230 SER A C 1
ATOM 1723 O O . SER A 1 230 ? -21.476 -25.094 -8.660 1.00 72.75 230 SER A O 1
ATOM 1725 N N . ALA A 1 231 ? -19.686 -24.021 -7.818 1.00 84.38 231 ALA A N 1
ATOM 1726 C CA . ALA A 1 231 ? -19.968 -24.364 -6.429 1.00 84.38 231 ALA A CA 1
ATOM 1727 C C . ALA A 1 231 ? -21.162 -23.539 -5.926 1.00 84.38 231 ALA A C 1
ATOM 1729 O O . ALA A 1 231 ? -21.236 -22.339 -6.189 1.00 84.38 231 ALA A O 1
ATOM 1730 N N . GLU A 1 232 ? -22.068 -24.173 -5.182 1.00 89.00 232 GLU A N 1
ATOM 1731 C CA . GLU A 1 232 ? -23.243 -23.514 -4.599 1.00 89.00 232 GLU A CA 1
ATOM 1732 C C . GLU A 1 232 ? -22.830 -22.505 -3.518 1.00 89.00 232 GLU A C 1
ATOM 1734 O O . GLU A 1 232 ? -23.353 -21.393 -3.478 1.00 89.00 232 GLU A O 1
ATOM 1739 N N . PHE A 1 233 ? -21.825 -22.858 -2.703 1.00 91.31 233 PHE A N 1
ATOM 1740 C CA . PHE A 1 233 ? -21.224 -21.970 -1.705 1.00 91.31 233 PHE A CA 1
ATOM 1741 C C . PHE A 1 233 ? -19.719 -21.814 -1.966 1.00 91.31 233 PHE A C 1
ATOM 1743 O O . PHE A 1 233 ? -18.901 -22.463 -1.308 1.00 91.31 233 PHE A O 1
ATOM 1750 N N . PRO A 1 234 ? -19.307 -20.965 -2.925 1.00 90.88 234 PRO A N 1
ATOM 1751 C CA . PRO A 1 234 ? -17.913 -20.859 -3.333 1.00 90.88 234 PRO A CA 1
ATOM 1752 C C . PRO A 1 234 ? -16.975 -20.509 -2.176 1.00 90.88 234 PRO A C 1
ATOM 1754 O O . PRO A 1 234 ? -17.213 -19.554 -1.432 1.00 90.88 234 PRO A O 1
ATOM 1757 N N . ILE A 1 235 ? -15.821 -21.178 -2.099 1.00 90.31 235 ILE A N 1
ATOM 1758 C CA . ILE A 1 235 ? -14.748 -20.824 -1.149 1.00 90.31 235 ILE A CA 1
ATOM 1759 C C . ILE A 1 235 ? -14.274 -19.368 -1.295 1.00 90.31 235 ILE A C 1
ATOM 1761 O O . ILE A 1 235 ? -13.704 -18.810 -0.360 1.00 90.31 235 ILE A O 1
ATOM 1765 N N . ALA A 1 236 ? -14.529 -18.730 -2.443 1.00 87.38 236 ALA A N 1
ATOM 1766 C CA . ALA A 1 236 ? -14.218 -17.325 -2.698 1.00 87.38 236 ALA A CA 1
ATOM 1767 C C . ALA A 1 236 ? -14.976 -16.357 -1.771 1.00 87.38 236 ALA A C 1
ATOM 1769 O O . ALA A 1 236 ? -14.525 -15.231 -1.573 1.00 87.38 236 ALA A O 1
ATOM 1770 N N . TRP A 1 237 ? -16.102 -16.784 -1.188 1.00 93.00 237 TRP A N 1
ATOM 1771 C CA . TRP A 1 237 ? -16.834 -16.004 -0.187 1.00 93.00 237 TRP A CA 1
ATOM 1772 C C . TRP A 1 237 ? -16.184 -16.077 1.199 1.00 93.00 237 TRP A C 1
ATOM 1774 O O . TRP A 1 237 ? -16.527 -15.290 2.075 1.00 93.00 237 TRP A O 1
ATOM 1784 N N . LEU A 1 238 ? -15.228 -16.980 1.444 1.00 92.81 238 LEU A N 1
ATOM 1785 C CA . LEU A 1 238 ? -14.500 -16.987 2.711 1.00 92.81 238 LEU A CA 1
ATOM 1786 C C . LEU A 1 238 ? -13.549 -15.779 2.769 1.00 92.81 238 LEU A C 1
ATOM 1788 O O . LEU A 1 238 ? -12.637 -15.660 1.944 1.00 92.81 238 LEU A O 1
ATOM 1792 N N . PRO A 1 239 ? -13.691 -14.883 3.761 1.00 90.31 239 PRO A N 1
ATOM 1793 C CA . PRO A 1 239 ? -12.883 -13.678 3.819 1.00 90.31 239 PRO A CA 1
ATOM 1794 C C . PRO A 1 239 ? -11.416 -14.027 4.079 1.00 90.31 239 PRO A C 1
ATOM 1796 O O . PRO A 1 239 ? -11.091 -14.775 5.004 1.00 90.31 239 PRO A O 1
ATOM 1799 N N . ARG A 1 240 ? -10.523 -13.435 3.277 1.00 83.44 240 ARG A N 1
ATOM 1800 C CA . ARG A 1 240 ? -9.059 -13.422 3.454 1.00 83.44 240 ARG A CA 1
ATOM 1801 C C . ARG A 1 240 ? -8.462 -14.794 3.811 1.00 83.44 240 ARG A C 1
ATOM 1803 O O . ARG A 1 240 ? -8.033 -15.026 4.941 1.00 83.44 240 ARG A O 1
ATOM 1810 N N . ILE A 1 241 ? -8.339 -15.677 2.822 1.00 83.06 241 ILE A N 1
ATOM 1811 C CA . ILE A 1 241 ? -7.618 -16.955 2.950 1.00 83.06 241 ILE A CA 1
ATOM 1812 C C . ILE A 1 241 ? -6.113 -16.677 3.127 1.00 83.06 241 ILE A C 1
ATOM 1814 O O . ILE A 1 241 ? -5.355 -16.556 2.164 1.00 83.06 241 ILE A O 1
ATOM 1818 N N . SER A 1 242 ? -5.669 -16.503 4.374 1.00 75.94 242 SER A N 1
ATOM 1819 C CA . SER A 1 242 ? -4.287 -16.136 4.716 1.00 75.94 242 SER A CA 1
ATOM 1820 C C . SER A 1 242 ? -3.490 -17.266 5.364 1.00 75.94 242 SER A C 1
ATOM 1822 O O . SER A 1 242 ? -2.263 -17.266 5.247 1.00 75.94 242 SER A O 1
ATOM 1824 N N . SER A 1 243 ? -4.150 -18.231 6.015 1.00 86.69 243 SER A N 1
ATOM 1825 C CA . SER A 1 243 ? -3.464 -19.325 6.701 1.00 86.69 243 SER A CA 1
ATOM 1826 C C . SER A 1 243 ? -2.830 -20.282 5.691 1.00 86.69 243 SER A C 1
ATOM 1828 O O . SER A 1 243 ? -3.440 -20.666 4.692 1.00 86.69 243 SER A O 1
ATOM 1830 N N . LYS A 1 244 ? -1.574 -20.667 5.946 1.00 88.38 244 LYS A N 1
ATOM 1831 C CA . LYS A 1 244 ? -0.860 -21.618 5.086 1.00 88.38 244 LYS A CA 1
ATOM 1832 C C . LYS A 1 244 ? -1.579 -22.970 5.044 1.00 88.38 244 LYS A C 1
ATOM 1834 O O . LYS A 1 244 ? -1.758 -23.511 3.967 1.00 88.38 244 LYS A O 1
ATOM 1839 N N . ALA A 1 245 ? -2.064 -23.449 6.190 1.00 89.88 245 ALA A N 1
ATOM 1840 C CA . ALA A 1 245 ? -2.776 -24.721 6.285 1.00 89.88 245 ALA A CA 1
ATOM 1841 C C . ALA A 1 245 ? -4.037 -24.770 5.403 1.00 89.88 245 ALA A C 1
ATOM 1843 O O . ALA A 1 245 ? -4.230 -25.744 4.685 1.00 89.88 245 ALA A O 1
ATOM 1844 N N . LEU A 1 246 ? -4.860 -23.711 5.400 1.00 88.62 246 LEU A N 1
ATOM 1845 C CA . LEU A 1 246 ? -6.043 -23.652 4.537 1.00 88.62 246 LEU A CA 1
ATOM 1846 C C . LEU A 1 246 ? -5.655 -23.569 3.056 1.00 88.62 246 LEU A C 1
ATOM 1848 O O . LEU A 1 246 ? -6.251 -24.255 2.238 1.00 88.62 246 LEU A O 1
ATOM 1852 N N . LYS A 1 247 ? -4.640 -22.770 2.700 1.00 86.81 247 LYS A N 1
ATOM 1853 C CA . LYS A 1 247 ? -4.151 -22.692 1.312 1.00 86.81 247 LYS A CA 1
ATOM 1854 C C . LYS A 1 247 ? -3.649 -24.040 0.807 1.00 86.81 247 LYS A C 1
ATOM 1856 O O . LYS A 1 247 ? -4.051 -24.465 -0.269 1.00 86.81 247 LYS A O 1
ATOM 1861 N N . ASP A 1 248 ? -2.794 -24.694 1.589 1.00 88.44 248 ASP A N 1
ATOM 1862 C CA . ASP A 1 248 ? -2.218 -25.989 1.240 1.00 88.44 248 ASP A CA 1
ATOM 1863 C C . ASP A 1 248 ? -3.332 -27.039 1.097 1.00 88.44 248 ASP A C 1
ATOM 1865 O O . ASP A 1 248 ? -3.336 -27.782 0.119 1.00 88.44 248 ASP A O 1
ATOM 1869 N N . PHE A 1 249 ? -4.326 -27.035 1.997 1.00 89.94 249 PHE A N 1
ATOM 1870 C CA . PHE A 1 249 ? -5.503 -27.898 1.890 1.00 89.94 249 PHE A CA 1
ATOM 1871 C C . PHE A 1 249 ? -6.278 -27.659 0.593 1.00 89.94 249 PHE A C 1
ATOM 1873 O O . PHE A 1 249 ? -6.484 -28.607 -0.152 1.00 89.94 249 PHE A O 1
ATOM 1880 N N . LEU A 1 250 ? -6.667 -26.415 0.293 1.00 87.62 250 LEU A N 1
ATOM 1881 C CA . LEU A 1 250 ? -7.452 -26.090 -0.906 1.00 87.62 250 LEU A CA 1
ATOM 1882 C C . LEU A 1 250 ? -6.716 -26.463 -2.201 1.00 87.62 250 LEU A C 1
ATOM 1884 O O . LEU A 1 250 ? -7.338 -26.936 -3.149 1.00 87.62 250 LEU A O 1
ATOM 1888 N N . ILE A 1 251 ? -5.390 -26.288 -2.236 1.00 83.00 251 ILE A N 1
ATOM 1889 C CA . ILE A 1 251 ? -4.554 -26.686 -3.378 1.00 83.00 251 ILE A CA 1
ATOM 1890 C C . ILE A 1 251 ? -4.517 -28.212 -3.527 1.00 83.00 251 ILE A C 1
ATOM 1892 O O . ILE A 1 251 ? -4.599 -28.713 -4.645 1.00 83.00 251 ILE A O 1
ATOM 1896 N N . GLN A 1 252 ? -4.377 -28.950 -2.424 1.00 85.12 252 GLN A N 1
ATOM 1897 C CA . GLN A 1 252 ? -4.243 -30.410 -2.446 1.00 85.12 252 GLN A CA 1
ATOM 1898 C C . GLN A 1 252 ? -5.572 -31.130 -2.692 1.00 85.12 252 GLN A C 1
ATOM 1900 O O . GLN A 1 252 ? -5.596 -32.129 -3.404 1.00 85.12 252 GLN A O 1
ATOM 1905 N N . SER A 1 253 ? -6.664 -30.647 -2.098 1.00 85.44 253 SER A N 1
ATOM 1906 C CA . SER A 1 253 ? -7.985 -31.277 -2.187 1.00 85.44 253 SER A CA 1
ATOM 1907 C C . SER A 1 253 ? -8.777 -30.836 -3.416 1.00 85.44 253 SER A C 1
ATOM 1909 O O . SER A 1 253 ? -9.692 -31.539 -3.833 1.00 85.44 253 SER A O 1
ATOM 1911 N N . GLY A 1 254 ? -8.455 -29.670 -3.990 1.00 83.56 254 GLY A N 1
ATOM 1912 C CA . GLY A 1 254 ? -9.197 -29.088 -5.109 1.00 83.56 254 GLY A CA 1
ATOM 1913 C C . GLY A 1 254 ? -10.596 -28.586 -4.738 1.00 83.56 254 GLY A C 1
ATOM 1914 O O . GLY A 1 254 ? -11.356 -28.221 -5.636 1.00 83.56 254 GLY A O 1
ATOM 1915 N N . VAL A 1 255 ? -10.934 -28.545 -3.444 1.00 86.81 255 VAL A N 1
ATOM 1916 C CA . VAL A 1 255 ? -12.241 -28.116 -2.926 1.00 86.81 255 VAL A CA 1
ATOM 1917 C C . VAL A 1 255 ? -12.608 -26.720 -3.436 1.00 86.81 255 VAL A C 1
ATOM 1919 O O . VAL A 1 255 ? -11.828 -25.778 -3.311 1.00 86.81 255 VAL A O 1
ATOM 1922 N N . GLN A 1 256 ? -13.819 -26.593 -3.984 1.00 86.12 256 GLN A N 1
ATOM 1923 C CA . GLN A 1 256 ? -14.381 -25.329 -4.482 1.00 86.12 256 GLN A CA 1
ATOM 1924 C C . GLN A 1 256 ? -15.565 -24.825 -3.644 1.00 86.12 256 GLN A C 1
ATOM 1926 O O . GLN A 1 256 ? -15.902 -23.641 -3.721 1.00 86.12 256 GLN A O 1
ATOM 1931 N N . ASP A 1 257 ? -16.175 -25.692 -2.831 1.00 92.00 257 ASP A N 1
ATOM 1932 C CA . ASP A 1 257 ? -17.330 -25.387 -1.985 1.00 92.00 257 ASP A CA 1
ATOM 1933 C C . ASP A 1 257 ? -16.920 -25.309 -0.506 1.00 92.00 257 ASP A C 1
ATOM 1935 O O . ASP A 1 257 ? -16.158 -26.136 -0.005 1.00 92.00 257 ASP A O 1
ATOM 1939 N N . MET A 1 258 ? -17.393 -24.292 0.213 1.00 93.12 258 MET A N 1
ATOM 1940 C CA . MET A 1 258 ? -16.997 -24.059 1.604 1.00 93.12 258 MET A CA 1
ATOM 1941 C C . MET A 1 258 ? -17.529 -25.118 2.579 1.00 93.12 258 MET A C 1
ATOM 1943 O O . MET A 1 258 ? -17.005 -25.206 3.691 1.00 93.12 258 MET A O 1
ATOM 1947 N N . ARG A 1 259 ? -18.538 -25.914 2.189 1.00 94.06 259 ARG A N 1
ATOM 1948 C CA . ARG A 1 259 ? -19.025 -27.058 2.983 1.00 94.06 259 ARG A CA 1
ATOM 1949 C C . ARG A 1 259 ? -17.949 -28.121 3.176 1.00 94.06 259 ARG A C 1
ATOM 1951 O O . ARG A 1 259 ? -17.894 -28.745 4.229 1.00 94.06 259 ARG A O 1
ATOM 1958 N N . ASP A 1 260 ? -17.064 -28.263 2.195 1.00 93.44 260 ASP A N 1
ATOM 1959 C CA . ASP A 1 260 ? -16.007 -29.274 2.197 1.00 93.44 260 ASP A CA 1
ATOM 1960 C C . ASP A 1 260 ? -14.722 -28.780 2.889 1.00 93.44 260 ASP A C 1
ATOM 1962 O O . ASP A 1 260 ? -13.688 -29.453 2.866 1.00 93.44 260 ASP A O 1
ATOM 1966 N N . VAL A 1 261 ? -14.753 -27.589 3.504 1.00 92.94 261 VAL A N 1
ATOM 1967 C CA . VAL A 1 261 ? -13.611 -27.013 4.224 1.00 92.94 261 VAL A CA 1
ATOM 1968 C C . VAL A 1 261 ? -13.701 -27.334 5.724 1.00 92.94 261 VAL A C 1
ATOM 1970 O O . VAL A 1 261 ? -14.630 -26.872 6.391 1.00 92.94 261 VAL A O 1
ATOM 1973 N N . PRO A 1 262 ? -12.711 -28.044 6.301 1.00 93.12 262 PRO A N 1
ATOM 1974 C CA . PRO A 1 262 ? -12.712 -28.390 7.721 1.00 93.12 262 PRO A CA 1
ATOM 1975 C C . PRO A 1 262 ? -12.712 -27.176 8.664 1.00 93.12 262 PRO A C 1
ATOM 1977 O O . PRO A 1 262 ? -11.883 -26.271 8.534 1.00 93.12 262 PRO A O 1
ATOM 1980 N N . ASP A 1 263 ? -13.556 -27.211 9.700 1.00 90.75 263 ASP A N 1
ATOM 1981 C CA . ASP A 1 263 ? -13.712 -26.164 10.729 1.00 90.75 263 ASP A CA 1
ATOM 1982 C C . ASP A 1 263 ? -12.400 -25.708 11.366 1.00 90.75 263 ASP A C 1
ATOM 1984 O O . ASP A 1 263 ? -12.209 -24.516 11.632 1.00 90.75 263 ASP A O 1
ATOM 1988 N N . ALA A 1 264 ? -11.498 -26.661 11.610 1.00 91.69 264 ALA A N 1
ATOM 1989 C CA . ALA A 1 264 ? -10.205 -26.430 12.243 1.00 91.69 264 ALA A CA 1
ATOM 1990 C C . ALA A 1 264 ? -9.273 -25.546 11.395 1.00 91.69 264 ALA A C 1
ATOM 1992 O O . ALA A 1 264 ? -8.341 -24.947 11.929 1.00 91.69 264 ALA A O 1
ATOM 1993 N N . LEU A 1 265 ? -9.522 -25.445 10.084 1.00 93.56 265 LEU A N 1
ATOM 1994 C CA . LEU A 1 265 ? -8.734 -24.622 9.165 1.00 93.56 265 LEU A CA 1
ATOM 1995 C C . LEU A 1 265 ? -9.272 -23.192 9.032 1.00 93.56 265 LEU A C 1
ATOM 1997 O O . LEU A 1 265 ? -8.564 -22.318 8.521 1.00 93.56 265 LEU A O 1
ATOM 2001 N N . LEU A 1 266 ? -10.503 -22.947 9.488 1.00 93.06 266 LEU A N 1
ATOM 2002 C CA . LEU A 1 266 ? -11.169 -21.654 9.387 1.00 93.06 266 LEU A CA 1
ATOM 2003 C C . LEU A 1 266 ? -10.862 -20.759 10.596 1.00 93.06 266 LEU A C 1
ATOM 2005 O O . LEU A 1 266 ? -10.695 -21.202 11.732 1.00 93.06 266 LEU A O 1
ATOM 2009 N N . THR A 1 267 ? -10.817 -19.452 10.366 1.00 93.50 267 THR A N 1
ATOM 2010 C CA . THR A 1 267 ? -10.824 -18.439 11.434 1.00 93.50 267 THR A CA 1
ATOM 2011 C C . THR A 1 267 ? -12.235 -18.246 11.999 1.00 93.50 267 THR A C 1
ATOM 2013 O O . THR A 1 267 ? -13.215 -18.679 11.397 1.00 93.50 267 THR A O 1
ATOM 2016 N N . SER A 1 268 ? -12.372 -17.551 13.133 1.00 92.50 268 SER A N 1
ATOM 2017 C CA . SER A 1 268 ? -13.690 -17.205 13.694 1.00 92.50 268 SER A CA 1
ATOM 2018 C C . SER A 1 268 ? -14.561 -16.418 12.709 1.00 92.50 268 SER A C 1
ATOM 2020 O O . SER A 1 268 ? -15.745 -16.711 12.571 1.00 92.50 268 SER A O 1
ATOM 2022 N N . LEU A 1 269 ? -13.971 -15.467 11.977 1.00 93.56 269 LEU A N 1
ATOM 2023 C CA . LEU A 1 269 ? -14.676 -14.695 10.954 1.00 93.56 269 LEU A CA 1
ATOM 2024 C C . LEU A 1 269 ? -15.126 -15.576 9.781 1.00 93.56 269 LEU A C 1
ATOM 2026 O O . LEU A 1 269 ? -16.252 -15.446 9.316 1.00 93.56 269 LEU A O 1
ATOM 2030 N N . GLN A 1 270 ? -14.266 -16.483 9.314 1.00 95.25 270 GLN A N 1
ATOM 2031 C CA . GLN A 1 270 ? -14.605 -17.403 8.225 1.00 95.25 270 GLN A CA 1
ATOM 2032 C C . GLN A 1 270 ? -15.678 -18.414 8.635 1.00 95.25 270 GLN A C 1
ATOM 2034 O O . GLN A 1 270 ? -16.574 -18.678 7.841 1.00 95.25 270 GLN A O 1
ATOM 2039 N N . ARG A 1 271 ? -15.632 -18.924 9.874 1.00 95.06 271 ARG A N 1
ATOM 2040 C CA . ARG A 1 271 ? -16.706 -19.758 10.428 1.00 95.06 271 ARG A CA 1
ATOM 2041 C C . ARG A 1 271 ? -18.023 -19.001 10.475 1.00 95.06 271 ARG A C 1
ATOM 2043 O O . ARG A 1 271 ? -18.994 -19.492 9.932 1.00 95.06 271 ARG A O 1
ATOM 2050 N N . ARG A 1 272 ? -18.038 -17.764 10.987 1.00 95.19 272 ARG A N 1
ATOM 2051 C CA . ARG A 1 272 ? -19.244 -16.917 10.970 1.00 95.19 272 ARG A CA 1
ATOM 2052 C C . ARG A 1 272 ? -19.831 -16.782 9.564 1.00 95.19 272 ARG A C 1
ATOM 2054 O O . ARG A 1 272 ? -21.034 -16.940 9.404 1.00 95.19 272 ARG A O 1
ATOM 2061 N N . VAL A 1 273 ? -18.992 -16.489 8.567 1.00 96.38 273 VAL A N 1
ATOM 2062 C CA . VAL A 1 273 ? -19.422 -16.379 7.163 1.00 96.38 273 VAL A CA 1
ATOM 2063 C C . VAL A 1 273 ? -20.032 -17.682 6.674 1.00 96.38 273 VAL A C 1
ATOM 2065 O O . VAL A 1 273 ? -21.142 -17.667 6.151 1.00 96.38 273 VAL A O 1
ATOM 2068 N N . ARG A 1 274 ? -19.330 -18.800 6.872 1.00 95.50 274 ARG A N 1
ATOM 2069 C CA . ARG A 1 274 ? -19.809 -20.119 6.475 1.00 95.50 274 ARG A CA 1
ATOM 2070 C C . ARG A 1 274 ? -21.133 -20.446 7.157 1.00 95.50 274 ARG A C 1
ATOM 2072 O O . ARG A 1 274 ? -22.105 -20.719 6.472 1.00 95.50 274 ARG A O 1
ATOM 2079 N N . ASP A 1 275 ? -21.179 -20.385 8.480 1.00 95.44 275 ASP A N 1
ATOM 2080 C CA . ASP A 1 275 ? -22.326 -20.822 9.272 1.00 95.44 275 ASP A CA 1
ATOM 2081 C C . ASP A 1 275 ? -23.567 -19.987 8.935 1.00 95.44 275 ASP A C 1
ATOM 2083 O O . ASP A 1 275 ? -24.616 -20.548 8.637 1.00 95.44 275 ASP A O 1
ATOM 2087 N N . ALA A 1 276 ? -23.440 -18.658 8.874 1.00 95.62 276 ALA A N 1
ATOM 2088 C CA . ALA A 1 276 ? -24.538 -17.784 8.463 1.00 95.62 276 ALA A CA 1
ATOM 2089 C C . ALA A 1 276 ? -25.008 -18.080 7.029 1.00 95.62 276 ALA A C 1
ATOM 2091 O O . ALA A 1 276 ? -26.210 -18.172 6.788 1.00 95.62 276 ALA A O 1
ATOM 2092 N N . THR A 1 277 ? -24.071 -18.277 6.092 1.00 95.56 277 THR A N 1
ATOM 2093 C CA . THR A 1 277 ? -24.384 -18.597 4.689 1.00 95.56 277 THR A CA 1
ATOM 2094 C C . THR A 1 277 ? -25.134 -19.920 4.570 1.00 95.56 277 THR A C 1
ATOM 2096 O O . THR A 1 277 ? -26.178 -19.967 3.927 1.00 95.56 277 THR A O 1
ATOM 2099 N N . LEU A 1 278 ? -24.638 -20.977 5.220 1.00 94.31 278 LEU A N 1
ATOM 2100 C CA . LEU A 1 278 ? -25.240 -22.311 5.171 1.00 94.31 278 LEU A CA 1
ATOM 2101 C C . LEU A 1 278 ? -26.600 -22.362 5.878 1.00 94.31 278 LEU A C 1
ATOM 2103 O O . LEU A 1 278 ? -27.485 -23.092 5.444 1.00 94.31 278 LEU A O 1
ATOM 2107 N N . LEU A 1 279 ? -26.780 -21.583 6.949 1.00 95.00 279 LEU A N 1
ATOM 2108 C CA . LEU A 1 279 ? -28.058 -21.472 7.658 1.00 95.00 279 LEU A CA 1
ATOM 2109 C C . LEU A 1 279 ? -29.060 -20.547 6.952 1.00 95.00 279 LEU A C 1
ATOM 2111 O O . LEU A 1 279 ? -30.241 -20.568 7.291 1.00 95.00 279 LEU A O 1
ATOM 2115 N N . GLY A 1 280 ? -28.608 -19.705 6.017 1.00 93.50 280 GLY A N 1
ATOM 2116 C CA . GLY A 1 280 ? -29.441 -18.677 5.390 1.00 93.50 280 GLY A CA 1
ATOM 2117 C C . GLY A 1 280 ? -29.914 -17.592 6.367 1.00 93.50 280 GLY A C 1
ATOM 2118 O O . GLY A 1 280 ? -30.926 -16.941 6.116 1.00 93.50 280 GLY A O 1
ATOM 2119 N N . GLN A 1 281 ? -29.213 -17.401 7.490 1.00 93.31 281 GLN A N 1
ATOM 2120 C CA . GLN A 1 281 ? -29.606 -16.486 8.566 1.00 93.31 281 GLN A CA 1
ATOM 2121 C C . GLN A 1 281 ? -28.519 -15.450 8.838 1.00 93.31 281 GLN A C 1
ATOM 2123 O O . GLN A 1 281 ? -27.331 -15.766 8.883 1.00 93.31 281 GLN A O 1
ATOM 2128 N N . ALA A 1 282 ? -28.932 -14.200 9.053 1.00 94.19 282 ALA A N 1
ATOM 2129 C CA . ALA A 1 282 ? -28.006 -13.134 9.397 1.00 94.19 282 ALA A CA 1
ATOM 2130 C C . ALA A 1 282 ? -27.458 -13.310 10.823 1.00 94.19 282 ALA A C 1
ATOM 2132 O O . ALA A 1 282 ? -28.198 -13.540 11.778 1.00 94.19 282 ALA A O 1
ATOM 2133 N N . TYR A 1 283 ? -26.151 -13.130 10.971 1.00 95.50 283 TYR A N 1
ATOM 2134 C CA . TYR A 1 283 ? -25.491 -12.942 12.254 1.00 95.50 283 TYR A CA 1
ATOM 2135 C C . TYR A 1 283 ? -25.623 -11.477 12.682 1.00 95.50 283 TYR A C 1
ATOM 2137 O O . TYR A 1 283 ? -25.220 -10.578 11.939 1.00 95.50 283 TYR A O 1
ATOM 2145 N N . PHE A 1 284 ? -26.115 -11.233 13.897 1.00 94.31 284 PHE A N 1
ATOM 2146 C CA . PHE A 1 284 ? -26.110 -9.904 14.505 1.00 94.31 284 PHE A CA 1
ATOM 2147 C C . PHE A 1 284 ? -25.823 -9.967 16.011 1.00 94.31 284 PHE A C 1
ATOM 2149 O O . PHE A 1 284 ? -26.583 -10.553 16.776 1.00 94.31 284 PHE A O 1
ATOM 2156 N N . ASP A 1 285 ? -24.726 -9.343 16.434 1.00 93.56 285 ASP A N 1
ATOM 2157 C CA . ASP A 1 285 ? -24.333 -9.182 17.837 1.00 93.56 285 ASP A CA 1
ATOM 2158 C C . ASP A 1 285 ? -24.767 -7.802 18.348 1.00 93.56 285 ASP A C 1
ATOM 2160 O O . ASP A 1 285 ? -24.012 -6.827 18.285 1.00 93.56 285 ASP A O 1
ATOM 2164 N N . ALA A 1 286 ? -26.015 -7.724 18.815 1.00 90.38 286 ALA A N 1
ATOM 2165 C CA . ALA A 1 286 ? -26.648 -6.472 19.222 1.00 90.38 286 ALA A CA 1
ATOM 2166 C C . ALA A 1 286 ? -26.015 -5.848 20.481 1.00 90.38 286 ALA A C 1
ATOM 2168 O O . ALA A 1 286 ? -25.841 -4.631 20.546 1.00 90.38 286 ALA A O 1
ATOM 2169 N N . GLU A 1 287 ? -25.623 -6.661 21.465 1.00 90.50 287 GLU A N 1
ATOM 2170 C CA . GLU A 1 287 ? -24.981 -6.169 22.692 1.00 90.50 287 GLU A CA 1
ATOM 2171 C C . GLU A 1 287 ? -23.564 -5.661 22.416 1.00 90.50 287 GLU A C 1
ATOM 2173 O O . GLU A 1 287 ? -23.168 -4.594 22.894 1.00 90.50 287 GLU A O 1
ATOM 2178 N N . GLY A 1 288 ? -22.807 -6.376 21.579 1.00 93.06 288 GLY A N 1
ATOM 2179 C CA . GLY A 1 288 ? -21.512 -5.911 21.104 1.00 93.06 288 GLY A CA 1
ATOM 2180 C C . GLY A 1 288 ? -21.612 -4.617 20.296 1.00 93.06 288 GLY A C 1
ATOM 2181 O O . GLY A 1 288 ? -20.822 -3.700 20.513 1.00 93.06 288 GLY A O 1
ATOM 2182 N N . ALA A 1 289 ? -22.608 -4.512 19.413 1.00 91.06 289 ALA A N 1
ATOM 2183 C CA . ALA A 1 289 ? -22.895 -3.302 18.644 1.00 91.06 289 ALA A CA 1
ATOM 2184 C C . ALA A 1 289 ? -23.212 -2.101 19.543 1.00 91.06 289 ALA A C 1
ATOM 2186 O O . ALA A 1 289 ? -22.614 -1.034 19.388 1.00 91.06 289 ALA A O 1
ATOM 2187 N N . LYS A 1 290 ? -24.088 -2.292 20.535 1.00 87.44 290 LYS A N 1
ATOM 2188 C CA . LYS A 1 290 ? -24.420 -1.275 21.536 1.00 87.44 290 LYS A CA 1
ATOM 2189 C C . LYS A 1 290 ? -23.173 -0.808 22.286 1.00 87.44 290 LYS A C 1
ATOM 2191 O O . LYS A 1 290 ? -22.947 0.393 22.409 1.00 87.44 290 LYS A O 1
ATOM 2196 N N . LYS A 1 291 ? -22.336 -1.743 22.747 1.00 90.62 291 LYS A N 1
ATOM 2197 C CA . LYS A 1 291 ? -21.082 -1.445 23.458 1.00 90.62 291 LYS A CA 1
ATOM 2198 C C . LYS A 1 291 ? -20.090 -0.644 22.613 1.00 90.62 291 LYS A C 1
ATOM 2200 O O . LYS A 1 291 ? -19.430 0.248 23.145 1.00 90.62 291 LYS A O 1
ATOM 2205 N N . ASP A 1 292 ? -19.973 -0.959 21.327 1.00 93.06 292 ASP A N 1
ATOM 2206 C CA . ASP A 1 292 ? -19.058 -0.256 20.428 1.00 93.06 292 ASP A CA 1
ATOM 2207 C C . ASP A 1 292 ? -19.540 1.172 20.133 1.00 93.06 292 ASP A C 1
ATOM 2209 O O . ASP A 1 292 ? -18.728 2.097 20.127 1.00 93.06 292 ASP A O 1
ATOM 2213 N N . LEU A 1 293 ? -20.852 1.363 19.947 1.00 91.75 293 LEU A N 1
ATOM 2214 C CA . LEU A 1 293 ? -21.448 2.658 19.598 1.00 91.75 293 LEU A CA 1
ATOM 2215 C C . LEU A 1 293 ? -21.714 3.585 20.792 1.00 91.75 293 LEU A C 1
ATOM 2217 O O . LEU A 1 293 ? -21.745 4.797 20.604 1.00 91.75 293 LEU A O 1
ATOM 2221 N N . LEU A 1 294 ? -21.842 3.061 22.017 1.00 89.25 294 LEU A N 1
ATOM 2222 C CA . LEU A 1 294 ? -22.073 3.845 23.248 1.00 89.25 294 LEU A CA 1
ATOM 2223 C C . LEU A 1 294 ? -21.070 4.993 23.460 1.00 89.25 294 LEU A C 1
ATOM 2225 O O . LEU A 1 294 ? -21.384 5.976 24.123 1.00 89.25 294 LEU A O 1
ATOM 2229 N N . LYS A 1 295 ? -19.862 4.872 22.902 1.00 91.00 295 LYS A N 1
ATOM 2230 C CA . LYS A 1 295 ? -18.784 5.868 23.009 1.00 91.00 295 LYS A CA 1
ATOM 2231 C C . LYS A 1 295 ? -18.980 7.079 22.092 1.00 91.00 295 LYS A C 1
ATOM 2233 O O . LYS A 1 295 ? -18.256 8.060 22.232 1.00 91.00 295 LYS A O 1
ATOM 2238 N N . TYR A 1 296 ? -19.916 6.996 21.150 1.00 93.19 296 TYR A N 1
ATOM 2239 C CA . TYR A 1 296 ? -20.113 7.960 20.071 1.00 93.19 296 TYR A CA 1
ATOM 2240 C C . TYR A 1 296 ? -21.577 8.429 20.050 1.00 93.19 296 TYR A C 1
ATOM 2242 O O . TYR A 1 296 ? -22.340 8.028 19.166 1.00 93.19 296 TYR A O 1
ATOM 2250 N N . PRO A 1 297 ? -22.008 9.221 21.050 1.00 86.44 297 PRO A N 1
ATOM 2251 C CA . PRO A 1 297 ? -23.376 9.719 21.105 1.00 86.44 297 PRO A CA 1
ATOM 2252 C C . PRO A 1 297 ? -23.654 10.705 19.966 1.00 86.44 297 PRO A C 1
ATOM 2254 O O . PRO A 1 297 ? -22.738 11.312 19.413 1.00 86.44 297 PRO A O 1
ATOM 2257 N N . LEU A 1 298 ? -24.938 10.882 19.649 1.00 92.81 298 LEU A N 1
ATOM 2258 C CA . LEU A 1 298 ? -25.387 11.953 18.765 1.00 92.81 298 LEU A CA 1
ATOM 2259 C C . LEU A 1 298 ? -25.254 13.320 19.464 1.00 92.81 298 LEU A C 1
ATOM 2261 O O . LEU A 1 298 ? -25.408 13.390 20.687 1.00 92.81 298 LEU A O 1
ATOM 2265 N N . PRO A 1 299 ? -25.020 14.414 18.718 1.00 96.88 299 PRO A N 1
ATOM 2266 C CA . PRO A 1 299 ? -24.935 14.501 17.254 1.00 96.88 299 PRO A CA 1
ATOM 2267 C C . PRO A 1 299 ? -23.656 13.881 16.668 1.00 96.88 299 PRO A C 1
ATOM 2269 O O . PRO A 1 299 ? -22.636 13.797 17.346 1.00 96.88 299 PRO A O 1
ATOM 2272 N N . ALA A 1 300 ? -23.698 13.467 15.400 1.00 98.00 300 ALA A N 1
ATOM 2273 C CA . ALA A 1 300 ? -22.544 12.902 14.695 1.00 98.00 300 ALA A CA 1
ATOM 2274 C C . ALA A 1 300 ? -22.534 13.255 13.200 1.00 98.00 300 ALA A C 1
ATOM 2276 O O . ALA A 1 300 ? -23.580 13.508 12.596 1.00 98.00 300 ALA A O 1
ATOM 2277 N N . TYR A 1 301 ? -21.345 13.226 12.603 1.00 98.62 301 TYR A N 1
ATOM 2278 C CA . TYR A 1 301 ? -21.134 13.344 11.163 1.00 98.62 301 TYR A CA 1
ATOM 2279 C C . TYR A 1 301 ? -20.960 11.974 10.503 1.00 98.62 301 TYR A C 1
ATOM 2281 O O . TYR A 1 301 ? -20.453 11.044 11.125 1.00 98.62 301 TYR A O 1
ATOM 2289 N N . PHE A 1 302 ? -21.327 11.881 9.228 1.00 98.62 302 PHE A N 1
ATOM 2290 C CA . PHE A 1 302 ? -21.072 10.755 8.332 1.00 98.62 302 PHE A CA 1
ATOM 2291 C C . PHE A 1 302 ? -20.433 11.303 7.064 1.00 98.62 302 PHE A C 1
ATOM 2293 O O . PHE A 1 302 ? -21.045 12.128 6.383 1.00 98.62 302 PHE A O 1
ATOM 2300 N N . LEU A 1 303 ? -19.210 10.876 6.779 1.00 98.62 303 LEU A N 1
ATOM 2301 C CA . LEU A 1 303 ? -18.336 11.518 5.809 1.00 98.62 303 LEU A CA 1
ATOM 2302 C C . LEU A 1 303 ? -17.788 10.512 4.803 1.00 98.62 303 LEU A C 1
ATOM 2304 O O . LEU A 1 303 ? -17.378 9.420 5.188 1.00 98.62 303 LEU A O 1
ATOM 2308 N N . ASP A 1 304 ? -17.758 10.912 3.535 1.00 97.50 304 ASP A N 1
ATOM 2309 C CA . ASP A 1 304 ? -17.136 10.150 2.452 1.00 97.50 304 ASP A CA 1
ATOM 2310 C C . ASP A 1 304 ? -16.503 11.075 1.410 1.00 97.50 304 ASP A C 1
ATOM 2312 O O . ASP A 1 304 ? -16.992 12.193 1.209 1.00 97.50 304 ASP A O 1
ATOM 2316 N N . PHE A 1 305 ? -15.430 10.614 0.756 1.00 93.88 305 PHE A N 1
ATOM 2317 C CA . PHE A 1 305 ? -14.677 11.384 -0.241 1.00 93.88 305 PHE A CA 1
ATOM 2318 C C . PHE A 1 305 ? -14.435 10.599 -1.526 1.00 93.88 305 PHE A C 1
ATOM 2320 O O . PHE A 1 305 ? -13.957 9.467 -1.481 1.00 93.88 305 PHE A O 1
ATOM 2327 N N . GLU A 1 306 ? -14.548 11.281 -2.664 1.00 96.75 306 GLU A N 1
ATOM 2328 C CA . GLU A 1 306 ? -14.008 10.783 -3.927 1.00 96.75 306 GLU A CA 1
ATOM 2329 C C . GLU A 1 306 ? -12.635 11.382 -4.211 1.00 96.75 306 GLU A C 1
ATOM 2331 O O . GLU A 1 306 ? -12.363 12.569 -3.983 1.00 96.75 306 GLU A O 1
ATOM 2336 N N . THR A 1 307 ? -11.752 10.539 -4.743 1.00 96.88 307 THR A N 1
ATOM 2337 C CA . THR A 1 307 ? -10.379 10.919 -5.074 1.00 96.88 307 THR A CA 1
ATOM 2338 C C . THR A 1 307 ? -10.048 10.572 -6.513 1.00 96.88 307 THR A C 1
ATOM 2340 O O . THR A 1 307 ? -10.551 9.598 -7.067 1.00 96.88 307 THR A O 1
ATOM 2343 N N . ILE A 1 308 ? -9.158 11.357 -7.107 1.00 96.31 308 ILE A N 1
ATOM 2344 C CA . ILE A 1 308 ? -8.544 11.081 -8.401 1.00 96.31 308 ILE A CA 1
ATOM 2345 C C . ILE A 1 308 ? -7.052 10.821 -8.200 1.00 96.31 308 ILE A C 1
ATOM 2347 O O . ILE A 1 308 ? -6.445 11.316 -7.254 1.00 96.31 308 ILE A O 1
ATOM 2351 N N . GLN A 1 309 ? -6.444 10.044 -9.087 1.00 94.19 309 GLN A N 1
ATOM 2352 C CA . GLN A 1 309 ? -4.997 9.857 -9.130 1.00 94.19 309 GLN A CA 1
ATOM 2353 C C . GLN A 1 309 ? -4.534 9.812 -10.582 1.00 94.19 309 GLN A C 1
ATOM 2355 O O . GLN A 1 309 ? -5.261 9.332 -11.453 1.00 94.19 309 GLN A O 1
ATOM 2360 N N . PHE A 1 310 ? -3.311 10.271 -10.829 1.00 94.38 310 PHE A N 1
ATOM 2361 C CA . PHE A 1 310 ? -2.720 10.307 -12.163 1.00 94.38 310 PHE A CA 1
ATOM 2362 C C . PHE A 1 310 ? -1.362 9.611 -12.153 1.00 94.38 310 PHE A C 1
ATOM 2364 O O . PHE A 1 310 ? -0.556 9.862 -11.257 1.00 94.38 310 PHE A O 1
ATOM 2371 N N . GLY A 1 311 ? -1.088 8.761 -13.147 1.00 93.25 311 GLY A N 1
ATOM 2372 C CA . GLY A 1 311 ? 0.263 8.217 -13.329 1.00 93.25 311 GLY A CA 1
ATOM 2373 C C . GLY A 1 311 ? 1.258 9.316 -13.701 1.00 93.25 311 GLY A C 1
ATOM 2374 O O . GLY A 1 311 ? 2.346 9.376 -13.138 1.00 93.25 311 GLY A O 1
ATOM 2375 N N . VAL A 1 312 ? 0.842 10.239 -14.572 1.00 95.94 312 VAL A N 1
ATOM 2376 C CA . VAL A 1 312 ? 1.557 11.485 -14.866 1.00 95.94 312 VAL A CA 1
ATOM 2377 C C . VAL A 1 312 ? 0.892 12.628 -14.085 1.00 95.94 312 VAL A C 1
ATOM 2379 O O . VAL A 1 312 ? -0.258 12.962 -14.378 1.00 95.94 312 VAL A O 1
ATOM 2382 N N . PRO A 1 313 ? 1.554 13.232 -13.081 1.00 96.12 313 PRO A N 1
ATOM 2383 C CA . PRO A 1 313 ? 0.951 14.295 -12.278 1.00 96.12 313 PRO A CA 1
ATOM 2384 C C . PRO A 1 313 ? 0.552 15.517 -13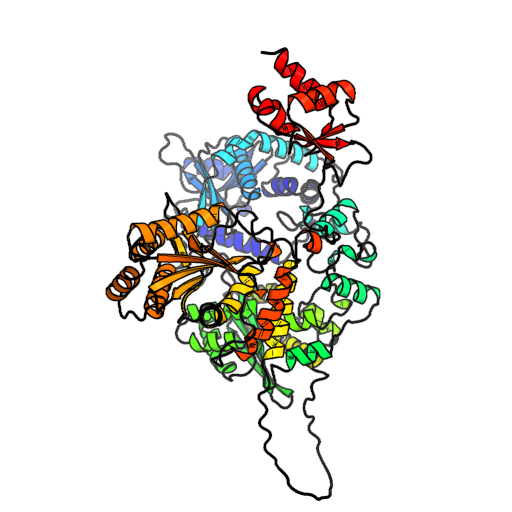.114 1.00 96.12 313 PRO A C 1
ATOM 2386 O O . PRO A 1 313 ? 1.306 15.953 -13.979 1.00 96.12 313 PRO A O 1
ATOM 2389 N N . ARG A 1 314 ? -0.617 16.101 -12.821 1.00 94.56 314 ARG A N 1
ATOM 2390 C CA . ARG A 1 314 ? -1.154 17.270 -13.547 1.00 94.56 314 ARG A CA 1
ATOM 2391 C C . ARG A 1 314 ? -0.975 18.594 -12.808 1.00 94.56 314 ARG A C 1
ATOM 2393 O O . ARG A 1 314 ? -0.906 19.642 -13.446 1.00 94.56 314 ARG A O 1
ATOM 2400 N N . TRP A 1 315 ? -0.876 18.558 -11.480 1.00 96.38 315 TRP A N 1
ATOM 2401 C CA . TRP A 1 315 ? -0.813 19.753 -10.636 1.00 96.38 315 TRP A CA 1
ATOM 2402 C C . TRP A 1 315 ? 0.521 19.844 -9.901 1.00 96.38 315 TRP A C 1
ATOM 2404 O O . TRP A 1 315 ? 1.037 18.842 -9.400 1.00 96.38 315 TRP A O 1
ATOM 2414 N N . ALA A 1 316 ? 1.092 21.046 -9.848 1.00 96.06 316 ALA A N 1
ATOM 2415 C CA . ALA A 1 316 ? 2.379 21.271 -9.202 1.00 96.06 316 ALA A CA 1
ATOM 2416 C C . ALA A 1 316 ? 2.341 20.866 -7.716 1.00 96.06 316 ALA A C 1
ATOM 2418 O O . ALA A 1 316 ? 1.341 21.052 -7.016 1.00 96.06 316 ALA A O 1
ATOM 2419 N N . GLY A 1 317 ? 3.441 20.287 -7.236 1.00 95.19 317 GLY A N 1
ATOM 2420 C CA . GLY A 1 317 ? 3.543 19.791 -5.864 1.00 95.19 317 GLY A CA 1
ATOM 2421 C C . GLY A 1 317 ? 2.836 18.454 -5.615 1.00 95.19 317 GLY A C 1
ATOM 2422 O O . GLY A 1 317 ? 2.728 18.047 -4.460 1.00 95.19 317 GLY A O 1
ATOM 2423 N N . THR A 1 318 ? 2.360 17.767 -6.661 1.00 96.94 318 THR A N 1
ATOM 2424 C CA . THR A 1 318 ? 1.808 16.405 -6.558 1.00 96.94 318 THR A CA 1
ATOM 2425 C C . THR A 1 318 ? 2.781 15.359 -7.099 1.00 96.94 318 THR A C 1
ATOM 2427 O O . THR A 1 318 ? 3.669 15.672 -7.896 1.00 96.94 318 THR A O 1
ATOM 2430 N N . ARG A 1 319 ? 2.633 14.110 -6.649 1.00 97.00 319 ARG A N 1
ATOM 2431 C CA . ARG A 1 319 ? 3.464 12.967 -7.069 1.00 97.00 319 ARG A CA 1
ATOM 2432 C C . ARG A 1 319 ? 2.659 11.925 -7.857 1.00 97.00 319 ARG A C 1
ATOM 2434 O O . ARG A 1 319 ? 1.430 11.893 -7.735 1.00 97.00 319 ARG A O 1
ATOM 2441 N N . PRO A 1 320 ? 3.313 11.044 -8.634 1.00 97.19 320 PRO A N 1
ATOM 2442 C CA . PRO A 1 320 ? 2.627 9.981 -9.358 1.00 97.19 320 PRO A CA 1
ATOM 2443 C C . PRO A 1 320 ? 1.766 9.099 -8.456 1.00 97.19 320 PRO A C 1
ATOM 2445 O O . PRO A 1 320 ? 2.178 8.703 -7.362 1.00 97.19 320 PRO A O 1
ATOM 2448 N N . PHE A 1 321 ? 0.565 8.783 -8.938 1.00 95.12 321 PHE A N 1
ATOM 2449 C CA . PHE A 1 321 ? -0.455 7.988 -8.248 1.00 95.12 321 PHE A CA 1
ATOM 2450 C C . PHE A 1 321 ? -0.834 8.521 -6.856 1.00 95.12 321 PHE A C 1
ATOM 2452 O O . PHE A 1 321 ? -1.302 7.773 -5.998 1.00 95.12 321 PHE A O 1
ATOM 2459 N N . GLN A 1 322 ? -0.628 9.817 -6.603 1.00 95.75 322 GLN A N 1
ATOM 2460 C CA . GLN A 1 322 ? -1.169 10.462 -5.415 1.00 95.75 322 GLN A CA 1
ATOM 2461 C C . GLN A 1 322 ? -2.693 10.522 -5.513 1.00 95.75 322 GLN A C 1
ATOM 2463 O O . GLN A 1 322 ? -3.231 10.954 -6.529 1.00 95.75 322 GLN A O 1
ATOM 2468 N N . MET A 1 323 ? -3.374 10.109 -4.446 1.00 95.88 323 MET A N 1
ATOM 2469 C CA . MET A 1 323 ? -4.826 10.221 -4.327 1.00 95.88 323 MET A CA 1
ATOM 2470 C C . MET A 1 323 ? -5.188 11.636 -3.872 1.00 95.88 323 MET A C 1
ATOM 2472 O O . MET A 1 323 ? -4.779 12.074 -2.799 1.00 95.88 323 MET A O 1
ATOM 2476 N N . LEU A 1 324 ? -5.940 12.346 -4.704 1.00 97.06 324 LEU A N 1
ATOM 2477 C CA . LEU A 1 324 ? -6.247 13.765 -4.568 1.00 97.06 324 LEU A CA 1
ATOM 2478 C C . LEU A 1 324 ? -7.770 13.929 -4.456 1.00 97.06 324 LEU A C 1
ATOM 2480 O O . LEU A 1 324 ? -8.475 13.571 -5.402 1.00 97.06 324 LEU A O 1
ATOM 2484 N N . PRO A 1 325 ? -8.296 14.396 -3.310 1.00 97.69 325 PRO A N 1
ATOM 2485 C CA . PRO A 1 325 ? -9.735 14.561 -3.118 1.00 97.69 325 PRO A CA 1
ATOM 2486 C C . PRO A 1 325 ? -10.313 15.653 -4.016 1.00 97.69 325 PRO A C 1
ATOM 2488 O O . PRO A 1 325 ? -9.781 16.760 -4.050 1.00 97.69 325 PRO A O 1
ATOM 2491 N N . PHE A 1 326 ? -11.410 15.349 -4.711 1.00 97.88 326 PHE A N 1
ATOM 2492 C CA . PHE A 1 326 ? -12.118 16.316 -5.562 1.00 97.88 326 PHE A CA 1
ATOM 2493 C C . PHE A 1 326 ? -13.587 16.519 -5.168 1.00 97.88 326 PHE A C 1
ATOM 2495 O O . PHE A 1 326 ? -14.219 17.478 -5.619 1.00 97.88 326 PHE A O 1
ATOM 2502 N N . GLN A 1 327 ? -14.131 15.635 -4.326 1.00 98.38 327 GLN A N 1
ATOM 2503 C CA . GLN A 1 327 ? -15.521 15.672 -3.887 1.00 98.38 327 GLN A CA 1
ATOM 2504 C C . GLN A 1 327 ? -15.675 15.089 -2.483 1.00 98.38 327 GLN A C 1
ATOM 2506 O O . GLN A 1 327 ? -15.018 14.098 -2.160 1.00 98.38 327 GLN A O 1
ATOM 2511 N N . PHE A 1 328 ? -16.563 15.670 -1.673 1.00 98.38 328 PHE A N 1
ATOM 2512 C CA . PHE A 1 328 ? -17.045 15.045 -0.441 1.00 98.38 328 PHE A CA 1
ATOM 2513 C C . PHE A 1 328 ? -18.562 15.116 -0.311 1.00 98.38 328 PHE A C 1
ATOM 2515 O O . PHE A 1 328 ? -19.203 16.037 -0.819 1.00 98.38 328 PHE A O 1
ATOM 2522 N N . SER A 1 329 ? -19.103 14.181 0.464 1.00 98.38 329 SER A N 1
ATOM 2523 C CA . SER A 1 329 ? -20.448 14.245 1.024 1.00 98.38 329 SER A CA 1
ATOM 2524 C C . SER A 1 329 ? -20.366 14.200 2.547 1.00 98.38 329 SER A C 1
ATOM 2526 O O . SER A 1 329 ? -19.531 13.490 3.111 1.00 98.38 329 SER A O 1
ATOM 2528 N N . LEU A 1 330 ? -21.230 14.959 3.220 1.00 98.56 330 LEU A N 1
ATOM 2529 C CA . LEU A 1 330 ? -21.298 15.039 4.673 1.00 98.56 330 LEU A CA 1
ATOM 2530 C C . LEU A 1 330 ? -22.760 15.054 5.126 1.00 98.56 330 LEU A C 1
ATOM 2532 O O . LEU A 1 330 ? -23.464 16.051 4.972 1.00 98.56 330 LEU A O 1
ATOM 2536 N N . HIS A 1 331 ? -23.214 13.963 5.738 1.00 98.56 331 HIS A N 1
ATOM 2537 C CA . HIS A 1 331 ? -24.465 13.965 6.493 1.00 98.56 331 HIS A CA 1
ATOM 2538 C C . HIS A 1 331 ? -24.184 14.306 7.957 1.00 98.56 331 HIS A C 1
ATOM 2540 O O . HIS A 1 331 ? -23.264 13.759 8.563 1.00 98.56 331 HIS A O 1
ATOM 2546 N N . ARG A 1 332 ? -25.004 15.168 8.554 1.00 98.19 332 ARG A N 1
ATOM 2547 C CA . ARG A 1 332 ? -25.006 15.437 9.995 1.00 98.19 332 ARG A CA 1
ATOM 2548 C C . ARG A 1 332 ? -26.302 14.913 10.586 1.00 98.19 332 ARG A C 1
ATOM 2550 O O . ARG A 1 332 ? -27.376 15.274 10.114 1.00 98.19 332 ARG A O 1
ATOM 2557 N N . MET A 1 333 ? -26.198 14.097 11.626 1.00 98.00 333 MET A N 1
ATOM 2558 C CA . MET A 1 333 ? -27.337 13.656 12.422 1.00 98.00 333 MET A CA 1
ATOM 2559 C C . MET A 1 333 ? -27.344 14.407 13.749 1.00 98.00 333 MET A C 1
ATOM 2561 O O . MET A 1 333 ? -26.343 14.388 14.466 1.00 98.00 333 MET A O 1
ATOM 2565 N N . ASP A 1 334 ? -28.445 15.085 14.069 1.00 95.81 334 ASP A N 1
ATOM 2566 C CA . ASP A 1 334 ? -28.598 15.771 15.353 1.00 95.81 334 ASP A CA 1
ATOM 2567 C C . ASP A 1 334 ? -28.961 14.812 16.503 1.00 95.81 334 ASP A C 1
ATOM 2569 O O . ASP A 1 334 ? -29.107 13.604 16.311 1.00 95.81 334 ASP A O 1
ATOM 2573 N N . ALA A 1 335 ? -29.101 15.345 17.720 1.00 92.19 335 ALA A N 1
ATOM 2574 C CA . ALA A 1 335 ? -29.445 14.557 18.906 1.00 92.19 335 ALA A CA 1
ATOM 2575 C C . ALA A 1 335 ? -30.846 13.911 18.835 1.00 92.19 335 ALA A C 1
ATOM 2577 O O . ALA A 1 335 ? -31.115 12.955 19.560 1.00 92.19 335 ALA A O 1
ATOM 2578 N N . GLN A 1 336 ? -31.727 14.417 17.969 1.00 89.81 336 GLN A N 1
ATOM 2579 C CA . GLN A 1 336 ? -33.078 13.913 17.722 1.00 89.81 336 GLN A CA 1
ATOM 2580 C C . GLN A 1 336 ? -33.116 12.915 16.550 1.00 89.81 336 GLN A C 1
ATOM 2582 O O . GLN A 1 336 ? -34.174 12.367 16.238 1.00 89.81 336 GLN A O 1
ATOM 2587 N N . GLY A 1 337 ? -31.979 12.661 15.896 1.00 90.19 337 GLY A N 1
ATOM 2588 C CA . GLY A 1 337 ? -31.877 11.769 14.746 1.00 90.19 337 GLY A CA 1
ATOM 2589 C C . GLY A 1 337 ? -32.273 12.405 13.408 1.00 90.19 337 GLY A C 1
ATOM 2590 O O . GLY A 1 337 ? -32.375 11.678 12.410 1.00 90.19 337 GLY A O 1
ATOM 2591 N N . GLN A 1 338 ? -32.496 13.725 13.357 1.00 94.56 338 GLN A N 1
ATOM 2592 C CA . GLN A 1 338 ? -32.766 14.443 12.110 1.00 94.56 338 GLN A CA 1
ATOM 2593 C C . GLN A 1 338 ? -31.478 14.625 11.311 1.00 94.56 338 GLN A C 1
ATOM 2595 O O . GLN A 1 338 ? -30.400 14.817 11.873 1.00 94.56 338 GLN A O 1
ATOM 2600 N N . LEU A 1 339 ? -31.600 14.547 9.985 1.00 97.25 339 LEU A N 1
ATOM 2601 C CA . LEU A 1 339 ? -30.471 14.618 9.066 1.00 97.25 339 LEU A CA 1
ATOM 2602 C C . LEU A 1 339 ? -30.446 15.946 8.321 1.00 97.25 339 LEU A C 1
ATOM 2604 O O . LEU A 1 339 ? -31.454 16.361 7.753 1.00 97.25 339 LEU A O 1
ATOM 2608 N N . SER A 1 340 ? -29.263 16.537 8.238 1.00 97.50 340 SER A N 1
ATOM 2609 C CA . SER A 1 340 ? -28.922 17.548 7.242 1.00 97.50 340 SER A CA 1
ATOM 2610 C C . SER A 1 340 ? -27.745 17.068 6.393 1.00 97.50 340 SER A C 1
ATOM 2612 O O . SER A 1 340 ? -27.025 16.142 6.775 1.00 97.50 340 SER A O 1
ATOM 2614 N N . HIS A 1 341 ? -27.574 17.665 5.215 1.00 97.88 341 HIS A N 1
ATOM 2615 C CA . HIS A 1 341 ? -26.560 17.270 4.240 1.00 97.88 341 HIS A CA 1
ATOM 2616 C C . HIS A 1 341 ? -25.821 18.498 3.701 1.00 97.88 341 HIS A C 1
ATOM 2618 O O . HIS A 1 341 ? -26.421 19.558 3.515 1.00 97.88 341 HIS A O 1
ATOM 2624 N N . GLN A 1 342 ? -24.513 18.348 3.509 1.00 97.81 342 GLN A N 1
ATOM 2625 C CA . GLN A 1 342 ? -23.628 19.290 2.831 1.00 97.81 342 GLN A CA 1
ATOM 2626 C C . GLN A 1 342 ? -22.693 18.507 1.903 1.00 97.81 342 GLN A C 1
ATOM 2628 O O . GLN A 1 342 ? -22.325 17.369 2.199 1.00 97.81 342 GLN A O 1
ATOM 2633 N N . ASP A 1 343 ? -22.266 19.131 0.811 1.00 97.50 343 ASP A N 1
ATOM 2634 C CA . ASP A 1 343 ? -21.345 18.537 -0.154 1.00 97.50 343 ASP A CA 1
ATOM 2635 C C . ASP A 1 343 ? -20.348 19.559 -0.715 1.00 97.50 343 ASP A C 1
ATOM 2637 O O . ASP A 1 343 ? -20.452 20.773 -0.511 1.00 97.50 343 ASP A O 1
ATOM 2641 N N . PHE A 1 344 ? -19.345 19.031 -1.408 1.00 98.44 344 PHE A N 1
ATOM 2642 C CA . PHE A 1 344 ? -18.413 19.786 -2.231 1.00 98.44 344 PHE A CA 1
ATOM 2643 C C . PHE A 1 344 ? -18.079 18.966 -3.467 1.00 98.44 344 PHE A C 1
ATOM 2645 O O . PHE A 1 344 ? -17.817 17.773 -3.347 1.00 98.44 344 PHE A O 1
ATOM 2652 N N . LEU A 1 345 ? -18.014 19.611 -4.630 1.00 98.44 345 LEU A N 1
ATOM 2653 C CA . LEU A 1 345 ? -17.554 19.018 -5.882 1.00 98.44 345 LEU A CA 1
ATOM 2654 C C . LEU A 1 345 ? -16.913 20.105 -6.750 1.00 98.44 345 LEU A C 1
ATOM 2656 O O . LEU A 1 345 ? -17.563 21.101 -7.078 1.00 98.44 345 LEU A O 1
ATOM 2660 N N . ASP A 1 346 ? -15.667 19.894 -7.162 1.00 97.94 346 ASP A N 1
ATOM 2661 C CA . ASP A 1 346 ? -14.968 20.762 -8.111 1.00 97.94 346 ASP A CA 1
ATOM 2662 C C . ASP A 1 346 ? -14.781 20.026 -9.440 1.00 97.94 346 ASP A C 1
ATOM 2664 O O . ASP A 1 346 ? -14.217 18.944 -9.473 1.00 97.94 346 ASP A O 1
ATOM 2668 N N . LEU A 1 347 ? -15.264 20.606 -10.541 1.00 97.62 347 LEU A N 1
ATOM 2669 C CA . LEU A 1 347 ? -15.090 20.076 -11.901 1.00 97.62 347 LEU A CA 1
ATOM 2670 C C . LEU A 1 347 ? -14.343 21.067 -12.807 1.00 97.62 347 LEU A C 1
ATOM 2672 O O . LEU A 1 347 ? -14.456 21.005 -14.030 1.00 97.62 347 LEU A O 1
ATOM 2676 N N . SER A 1 348 ? -13.637 22.045 -12.244 1.00 95.31 348 SER A N 1
ATOM 2677 C CA . SER A 1 348 ? -12.976 23.119 -12.995 1.00 95.31 348 SER A CA 1
ATOM 2678 C C . SER A 1 348 ? -11.806 22.627 -13.853 1.00 95.31 348 SER A C 1
ATOM 2680 O O . SER A 1 348 ? -11.514 23.241 -14.875 1.00 95.31 348 SER A O 1
ATOM 2682 N N . GLY A 1 349 ? -11.169 21.519 -13.460 1.00 93.12 349 GLY A N 1
ATOM 2683 C CA . GLY A 1 349 ? -9.920 21.015 -14.044 1.00 93.12 349 GLY A CA 1
ATOM 2684 C C . GLY A 1 349 ? -8.656 21.549 -13.352 1.00 93.12 349 GLY A C 1
ATOM 2685 O O . GLY A 1 349 ? -7.563 21.025 -13.586 1.00 93.12 349 GLY A O 1
ATOM 2686 N N . ASN A 1 350 ? -8.799 22.540 -12.466 1.00 95.12 350 ASN A N 1
ATOM 2687 C CA . ASN A 1 350 ? -7.733 22.978 -11.565 1.00 95.12 350 ASN A CA 1
ATOM 2688 C C . ASN A 1 350 ? -7.548 21.979 -10.416 1.00 95.12 350 ASN A C 1
ATOM 2690 O O . ASN A 1 350 ? -8.310 21.023 -10.293 1.00 95.12 350 ASN A O 1
ATOM 2694 N N . ASP A 1 351 ? -6.528 22.196 -9.583 1.00 96.62 351 ASP A N 1
ATOM 2695 C CA . ASP A 1 351 ? -6.322 21.386 -8.384 1.00 96.62 351 ASP A CA 1
ATOM 2696 C C . ASP A 1 351 ? -7.426 21.659 -7.348 1.00 96.62 351 ASP A C 1
ATOM 2698 O O . ASP A 1 351 ? -7.474 22.762 -6.797 1.00 96.62 351 ASP A O 1
ATOM 2702 N N . PRO A 1 352 ? -8.293 20.676 -7.047 1.00 96.75 352 PRO A N 1
ATOM 2703 C CA . PRO A 1 352 ? -9.434 20.882 -6.162 1.00 96.75 352 PRO A CA 1
ATOM 2704 C C . PRO A 1 352 ? -9.054 20.811 -4.677 1.00 96.75 352 PRO A C 1
ATOM 2706 O O . PRO A 1 352 ? -9.863 21.150 -3.815 1.00 96.75 352 PRO A O 1
ATOM 2709 N N . SER A 1 353 ? -7.837 20.359 -4.353 1.00 97.06 353 SER A N 1
ATOM 2710 C CA . SER A 1 353 ? -7.490 19.868 -3.015 1.00 97.06 353 SER A CA 1
ATOM 2711 C C . SER A 1 353 ? -7.563 20.950 -1.930 1.00 97.06 353 SER A C 1
ATOM 2713 O O . SER A 1 353 ? -7.965 20.667 -0.803 1.00 97.06 353 SER A O 1
ATOM 2715 N N . GLU A 1 354 ? -7.177 22.190 -2.247 1.00 96.88 354 GLU A N 1
ATOM 2716 C CA . GLU A 1 354 ? -7.215 23.296 -1.281 1.00 96.88 354 GLU A CA 1
ATOM 2717 C C . GLU A 1 354 ? -8.655 23.742 -1.004 1.00 96.88 354 GLU A C 1
ATOM 2719 O O . GLU A 1 354 ? -9.073 23.826 0.152 1.00 96.88 354 GLU A O 1
ATOM 2724 N N . ALA A 1 355 ? -9.438 23.970 -2.065 1.00 97.94 355 ALA A N 1
ATOM 2725 C CA . ALA A 1 355 ? -10.844 24.352 -1.955 1.00 97.94 355 ALA A CA 1
ATOM 2726 C C . ALA A 1 355 ? -11.660 23.274 -1.227 1.00 97.94 355 ALA A C 1
ATOM 2728 O O . ALA A 1 355 ? -12.455 23.594 -0.341 1.00 97.94 355 ALA A O 1
ATOM 2729 N N . PHE A 1 356 ? -11.389 22.004 -1.539 1.00 98.44 356 PHE A N 1
ATOM 2730 C CA . PHE A 1 356 ? -11.919 20.848 -0.830 1.00 98.44 356 PHE A CA 1
ATOM 2731 C C . PHE A 1 356 ? -11.629 20.940 0.674 1.00 98.44 356 PHE A C 1
ATOM 2733 O O . PHE A 1 356 ? -12.549 20.870 1.488 1.00 98.44 356 PHE A O 1
ATOM 2740 N N . ALA A 1 357 ? -10.362 21.140 1.057 1.00 98.31 357 ALA A N 1
ATOM 2741 C CA . ALA A 1 357 ? -9.955 21.128 2.460 1.00 98.31 357 ALA A CA 1
ATOM 2742 C C . ALA A 1 357 ? -10.549 22.307 3.247 1.00 98.31 357 ALA A C 1
ATOM 2744 O O . ALA A 1 357 ? -11.010 22.131 4.375 1.00 98.31 357 ALA A O 1
ATOM 2745 N N . VAL A 1 358 ? -10.598 23.496 2.639 1.00 98.31 358 VAL A N 1
ATOM 2746 C CA . VAL A 1 358 ? -11.219 24.689 3.237 1.00 98.31 358 VAL A CA 1
ATOM 2747 C C . VAL A 1 358 ? -12.714 24.477 3.469 1.00 98.31 358 VAL A C 1
ATOM 2749 O O . VAL A 1 358 ? -13.223 24.812 4.542 1.00 98.31 358 VAL A O 1
ATOM 2752 N N . GLN A 1 359 ? -13.431 23.918 2.493 1.00 98.44 359 GLN A N 1
ATOM 2753 C CA . GLN A 1 359 ? -14.870 23.686 2.629 1.00 98.44 359 GLN A CA 1
ATOM 2754 C C . GLN A 1 359 ? -15.174 22.571 3.624 1.00 98.44 359 GLN A C 1
ATOM 2756 O O . GLN A 1 359 ? -16.088 22.719 4.434 1.00 98.44 359 GLN A O 1
ATOM 2761 N N . LEU A 1 360 ? -14.364 21.514 3.650 1.00 98.50 360 LEU A N 1
ATOM 2762 C CA . LEU A 1 360 ? -14.501 20.451 4.635 1.00 98.50 360 LEU A CA 1
ATOM 2763 C C . LEU A 1 360 ? -14.267 20.963 6.064 1.00 98.50 360 LEU A C 1
ATOM 2765 O O . LEU A 1 360 ? -15.044 20.644 6.963 1.00 98.50 360 LEU A O 1
ATOM 2769 N N . ALA A 1 361 ? -13.238 21.792 6.273 1.00 98.00 361 ALA A N 1
ATOM 2770 C CA . ALA A 1 361 ? -12.954 22.397 7.574 1.00 98.00 361 ALA A CA 1
ATOM 2771 C C . ALA A 1 361 ? -14.141 23.218 8.106 1.00 98.00 361 ALA A C 1
ATOM 2773 O O . ALA A 1 361 ? -14.412 23.207 9.304 1.00 98.00 361 ALA A O 1
ATOM 2774 N N . ARG A 1 362 ? -14.869 23.906 7.217 1.00 97.81 362 ARG A N 1
ATOM 2775 C CA . ARG A 1 362 ? -16.079 24.665 7.569 1.00 97.81 362 ARG A CA 1
ATOM 2776 C C . ARG A 1 362 ? -17.275 23.754 7.835 1.00 97.81 362 ARG A C 1
ATOM 2778 O O . ARG A 1 362 ? -17.960 23.936 8.836 1.00 97.81 362 ARG A O 1
ATOM 2785 N N . ALA A 1 363 ? -17.521 22.785 6.955 1.00 97.69 363 ALA A N 1
ATOM 2786 C CA . ALA A 1 363 ? -18.684 21.904 7.035 1.00 97.69 363 ALA A CA 1
ATOM 2787 C C . ALA A 1 363 ? -18.617 20.938 8.234 1.00 97.69 363 ALA A C 1
ATOM 2789 O O . ALA A 1 363 ? -19.647 20.610 8.815 1.00 97.69 363 ALA A O 1
ATOM 2790 N N . CYS A 1 364 ? -17.410 20.518 8.634 1.00 97.12 364 CYS A N 1
ATOM 2791 C CA . CYS A 1 364 ? -17.159 19.524 9.686 1.00 97.12 364 CYS A CA 1
ATOM 2792 C C . CYS A 1 364 ? -16.540 20.138 10.969 1.00 97.12 364 CYS A C 1
ATOM 2794 O O . CYS A 1 364 ? -15.757 19.491 11.677 1.00 97.12 364 CYS A O 1
ATOM 2796 N N . ALA A 1 365 ? -16.883 21.398 11.265 1.00 95.38 365 ALA A N 1
ATOM 2797 C CA . ALA A 1 365 ? -16.266 22.197 12.329 1.00 95.38 365 ALA A CA 1
ATOM 2798 C C . ALA A 1 365 ? -16.662 21.784 13.759 1.00 95.38 365 ALA A C 1
ATOM 2800 O O . ALA A 1 365 ? -15.900 22.001 14.698 1.00 95.38 365 ALA A O 1
ATOM 2801 N N . GLU A 1 366 ? -17.849 21.199 13.955 1.00 96.06 366 GLU A N 1
ATOM 2802 C CA . GLU A 1 366 ? -18.282 20.788 15.298 1.00 96.06 366 GLU A CA 1
ATOM 2803 C C . GLU A 1 366 ? -17.400 19.644 15.833 1.00 96.06 366 GLU A C 1
ATOM 2805 O O . GLU A 1 366 ? -17.136 18.690 15.090 1.00 96.06 366 GLU A O 1
ATOM 2810 N N . PRO A 1 367 ? -16.990 19.674 17.115 1.00 95.75 367 PRO A N 1
ATOM 2811 C CA . PRO A 1 367 ? -16.096 18.684 17.720 1.00 95.75 367 PRO A CA 1
ATOM 2812 C C . PRO A 1 367 ? -16.839 17.395 18.121 1.00 95.75 367 PRO A C 1
ATOM 2814 O O . PRO A 1 367 ? -16.769 16.941 19.259 1.00 95.75 367 PRO A O 1
ATOM 2817 N N . ILE A 1 368 ? -17.576 16.810 17.178 1.00 97.44 368 ILE A N 1
ATOM 2818 C CA . ILE A 1 368 ? -18.437 15.630 17.364 1.00 97.44 368 ILE A CA 1
ATOM 2819 C C . ILE A 1 368 ? -17.874 14.415 16.598 1.00 97.44 368 ILE A C 1
ATOM 2821 O O . ILE A 1 368 ? -16.997 14.600 15.751 1.00 97.44 368 ILE A O 1
ATOM 2825 N N . PRO A 1 369 ? -18.301 13.169 16.870 1.00 98.06 369 PRO A N 1
ATOM 2826 C CA . PRO A 1 369 ? -17.789 11.995 16.156 1.00 98.06 369 PRO A CA 1
ATOM 2827 C C . PRO A 1 369 ? -18.003 12.082 14.638 1.00 98.06 369 PRO A C 1
ATOM 2829 O O . PRO A 1 369 ? -19.046 12.557 14.187 1.00 98.06 369 PRO A O 1
ATOM 2832 N N . VAL A 1 370 ? -17.035 11.592 13.855 1.00 98.56 370 VAL A N 1
ATOM 2833 C CA . VAL A 1 370 ? -17.103 11.561 12.384 1.00 98.56 370 VAL A CA 1
ATOM 2834 C C . VAL A 1 370 ? -17.043 10.115 11.907 1.00 98.56 370 VAL A C 1
ATOM 2836 O O . VAL A 1 370 ? -15.972 9.519 11.818 1.00 98.56 370 VAL A O 1
ATOM 2839 N N . PHE A 1 371 ? -18.196 9.528 11.613 1.00 98.56 371 PHE A N 1
ATOM 2840 C CA . PHE A 1 371 ? -18.275 8.194 11.038 1.00 98.56 371 PHE A CA 1
ATOM 2841 C C . PHE A 1 371 ? -17.828 8.206 9.579 1.00 98.56 371 PHE A C 1
ATOM 2843 O O . PHE A 1 371 ? -18.286 9.012 8.774 1.00 98.56 371 PHE A O 1
ATOM 2850 N N . VAL A 1 372 ? -16.955 7.267 9.249 1.00 98.56 372 VAL A N 1
ATOM 2851 C CA . VAL A 1 372 ? -16.473 6.986 7.895 1.00 98.56 372 VAL A CA 1
ATOM 2852 C C . VAL A 1 372 ? -16.516 5.478 7.675 1.00 98.56 372 VAL A C 1
ATOM 2854 O O . VAL A 1 372 ? -16.511 4.703 8.641 1.00 98.56 372 VAL A O 1
ATOM 2857 N N . TYR A 1 373 ? -16.551 5.031 6.420 1.00 97.06 373 TYR A N 1
ATOM 2858 C CA . TYR A 1 373 ? -16.645 3.603 6.100 1.00 97.06 373 TYR A CA 1
ATOM 2859 C C . TYR A 1 373 ? -15.308 2.949 5.726 1.00 97.06 373 TYR A C 1
ATOM 2861 O O . TYR A 1 373 ? -15.311 1.896 5.101 1.00 97.06 373 TYR A O 1
ATOM 2869 N N . HIS A 1 374 ? -14.167 3.531 6.107 1.00 95.75 374 HIS A N 1
ATOM 2870 C CA . HIS A 1 374 ? -12.852 2.878 6.141 1.00 95.75 374 HIS A CA 1
ATOM 2871 C C . HIS A 1 374 ? -11.792 3.871 6.657 1.00 95.75 374 HIS A C 1
ATOM 2873 O O . HIS A 1 374 ? -10.918 4.291 5.905 1.00 95.75 374 HIS A O 1
ATOM 2879 N N . ALA A 1 375 ? -11.802 4.205 7.955 1.00 96.50 375 ALA A N 1
ATOM 2880 C CA . ALA A 1 375 ? -11.075 5.374 8.494 1.00 96.50 375 ALA A CA 1
ATOM 2881 C C . ALA A 1 375 ? -9.577 5.495 8.151 1.00 96.50 375 ALA A C 1
ATOM 2883 O O . ALA A 1 375 ? -9.018 6.592 8.184 1.00 96.50 375 ALA A O 1
ATOM 2884 N N . GLY A 1 376 ? -8.906 4.388 7.815 1.00 96.31 376 GLY A N 1
ATOM 2885 C CA . GLY A 1 376 ? -7.537 4.423 7.305 1.00 96.31 376 GLY A CA 1
ATOM 2886 C C . GLY A 1 376 ? -7.392 5.204 5.992 1.00 96.31 376 GLY A C 1
ATOM 2887 O O . GLY A 1 376 ? -6.390 5.896 5.812 1.00 96.31 376 GLY A O 1
ATOM 2888 N N . PHE A 1 377 ? -8.375 5.129 5.090 1.00 95.25 377 PHE A N 1
ATOM 2889 C CA . PHE A 1 377 ? -8.364 5.858 3.824 1.00 95.25 377 PHE A CA 1
ATOM 2890 C C . PHE A 1 377 ? -8.612 7.351 4.037 1.00 95.25 377 PHE A C 1
ATOM 2892 O O . PHE A 1 377 ? -7.713 8.141 3.732 1.00 95.25 377 PHE A O 1
ATOM 2899 N N . GLU A 1 378 ? -9.748 7.747 4.621 1.00 96.75 378 GLU A N 1
ATOM 2900 C CA . GLU A 1 378 ? -10.074 9.166 4.828 1.00 96.75 378 GLU A CA 1
ATOM 2901 C C . GLU A 1 378 ? -9.032 9.824 5.736 1.00 96.75 378 GLU A C 1
ATOM 2903 O O . GLU A 1 378 ? -8.531 10.906 5.432 1.00 96.75 378 GLU A O 1
ATOM 2908 N N . GLY A 1 379 ? -8.599 9.130 6.793 1.00 97.69 379 GLY A N 1
ATOM 2909 C CA . GLY A 1 379 ? -7.558 9.621 7.691 1.00 97.69 379 GLY A CA 1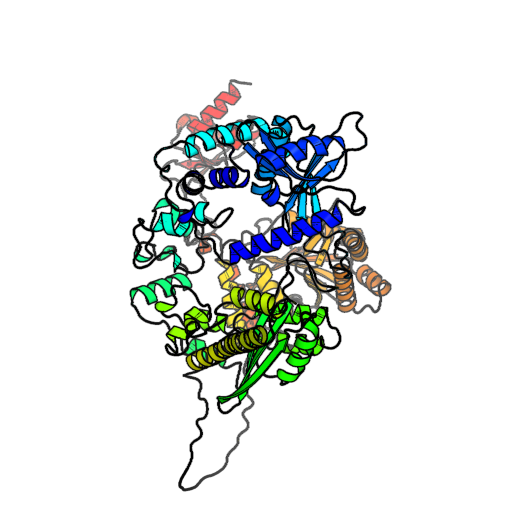
ATOM 2910 C C . GLY A 1 379 ? -6.216 9.859 6.993 1.00 97.69 379 GLY A C 1
ATOM 2911 O O . GLY A 1 379 ? -5.521 10.824 7.317 1.00 97.69 379 GLY A O 1
ATOM 2912 N N . SER A 1 380 ? -5.848 9.027 6.010 1.00 97.62 380 SER A N 1
ATOM 2913 C CA . SER A 1 380 ? -4.641 9.259 5.206 1.00 97.62 380 SER A CA 1
ATOM 2914 C C . SER A 1 380 ? -4.771 10.489 4.303 1.00 97.62 380 SER A C 1
ATOM 2916 O O . SER A 1 380 ? -3.828 11.275 4.226 1.00 97.62 380 SER A O 1
ATOM 2918 N N . ARG A 1 381 ? -5.946 10.711 3.697 1.00 97.62 381 ARG A N 1
ATOM 2919 C CA . ARG A 1 381 ? -6.218 11.890 2.860 1.00 97.62 381 ARG A CA 1
ATOM 2920 C C . ARG A 1 381 ? -6.198 13.179 3.672 1.00 97.62 381 ARG A C 1
ATOM 2922 O O . ARG A 1 381 ? -5.547 14.133 3.264 1.00 97.62 381 ARG A O 1
ATOM 2929 N N . LEU A 1 382 ? -6.820 13.190 4.852 1.00 98.44 382 LEU A N 1
ATOM 2930 C CA . LEU A 1 382 ? -6.795 14.345 5.758 1.00 98.44 382 LEU A CA 1
ATOM 2931 C C . LEU A 1 382 ? -5.369 14.709 6.176 1.00 98.44 382 LEU A C 1
ATOM 2933 O O . LEU A 1 382 ? -4.995 15.878 6.141 1.00 98.44 382 LEU A O 1
ATOM 2937 N N . LYS A 1 383 ? -4.546 13.708 6.509 1.00 98.00 383 LYS A N 1
ATOM 2938 C CA . LYS A 1 383 ? -3.134 13.924 6.843 1.00 98.00 383 LYS A CA 1
ATOM 2939 C C . LYS A 1 383 ? -2.354 14.526 5.669 1.00 98.00 383 LYS A C 1
ATOM 2941 O O . LYS A 1 383 ? -1.572 15.451 5.860 1.00 98.00 383 LYS A O 1
ATOM 2946 N N . GLU A 1 384 ? -2.548 14.006 4.459 1.00 96.62 384 GLU A N 1
ATOM 2947 C CA . GLU A 1 384 ? -1.884 14.522 3.254 1.00 96.62 384 GLU A CA 1
ATOM 2948 C C . GLU A 1 384 ? -2.315 15.964 2.937 1.00 96.62 384 GLU A C 1
ATOM 2950 O O . GLU A 1 384 ? -1.468 16.795 2.610 1.00 96.62 384 GLU A O 1
ATOM 2955 N N . LEU A 1 385 ? -3.602 16.294 3.102 1.00 97.56 385 LEU A N 1
ATOM 2956 C CA . LEU A 1 385 ? -4.105 17.665 2.975 1.00 97.56 385 LEU A CA 1
ATOM 2957 C C . LEU A 1 385 ? -3.494 18.595 4.032 1.00 97.56 385 LEU A C 1
ATOM 2959 O O . LEU A 1 385 ? -3.048 19.687 3.685 1.00 97.56 385 LEU A O 1
ATOM 2963 N N . ALA A 1 386 ? -3.407 18.154 5.292 1.00 97.44 386 ALA A N 1
ATOM 2964 C CA . ALA A 1 386 ? -2.796 18.921 6.380 1.00 97.44 386 ALA A CA 1
ATOM 2965 C C . ALA A 1 386 ? -1.321 19.254 6.101 1.00 97.44 386 ALA A C 1
ATOM 2967 O O . ALA A 1 386 ? -0.864 20.366 6.358 1.00 97.44 386 ALA A O 1
ATOM 2968 N N . GLN A 1 387 ? -0.582 18.294 5.537 1.00 95.69 387 GLN A N 1
ATOM 2969 C CA . GLN A 1 387 ? 0.820 18.470 5.151 1.00 95.69 387 GLN A CA 1
ATOM 2970 C C . GLN A 1 387 ? 0.986 19.421 3.964 1.00 95.69 387 GLN A C 1
ATOM 2972 O O . GLN A 1 387 ? 1.958 20.172 3.912 1.00 95.69 387 GLN A O 1
ATOM 2977 N N . ARG A 1 388 ? 0.058 19.375 3.003 1.00 94.62 388 ARG A N 1
ATOM 2978 C CA . ARG A 1 388 ? 0.131 20.170 1.775 1.00 94.62 388 ARG A CA 1
ATOM 2979 C C . ARG A 1 388 ? -0.331 21.616 1.972 1.00 94.62 388 ARG A C 1
ATOM 2981 O O . ARG A 1 388 ? 0.219 22.506 1.331 1.00 94.62 388 ARG A O 1
ATOM 2988 N N . PHE A 1 389 ? -1.298 21.851 2.859 1.00 96.50 389 PHE A N 1
ATOM 2989 C CA . PHE A 1 389 ? -1.927 23.157 3.067 1.00 96.50 389 PHE A CA 1
ATOM 2990 C C . PHE A 1 389 ? -1.850 23.588 4.543 1.00 96.50 389 PHE A C 1
ATOM 2992 O O . PHE A 1 389 ? -2.767 23.313 5.322 1.00 96.50 389 PHE A O 1
ATOM 2999 N N . PRO A 1 390 ? -0.789 24.318 4.950 1.00 95.50 390 PRO A N 1
ATOM 3000 C CA . PRO A 1 390 ? -0.579 24.710 6.347 1.00 95.50 390 PRO A CA 1
ATOM 3001 C C . PRO A 1 390 ? -1.746 25.479 6.985 1.00 95.50 390 PRO A C 1
ATOM 3003 O O . PRO A 1 390 ? -1.984 25.337 8.182 1.00 95.50 390 PRO A O 1
ATOM 3006 N N . ALA A 1 391 ? -2.502 26.255 6.198 1.00 96.81 391 ALA A N 1
ATOM 3007 C CA . ALA A 1 391 ? -3.616 27.076 6.682 1.00 96.81 391 ALA A CA 1
ATOM 3008 C C . ALA A 1 391 ? -4.807 26.269 7.237 1.00 96.81 391 ALA A C 1
ATOM 3010 O O . ALA A 1 391 ? -5.572 26.795 8.040 1.00 96.81 391 ALA A O 1
ATOM 3011 N N . VAL A 1 392 ? -4.959 25.006 6.821 1.00 97.06 392 VAL A N 1
ATOM 3012 C CA . VAL A 1 392 ? -6.034 24.096 7.266 1.00 97.06 392 VAL A CA 1
ATOM 3013 C C . VAL A 1 392 ? -5.500 22.906 8.072 1.00 97.06 392 VAL A C 1
ATOM 3015 O O . VAL A 1 392 ? -6.252 21.989 8.398 1.00 97.06 392 VAL A O 1
ATOM 3018 N N . CYS A 1 393 ? -4.200 22.897 8.387 1.00 97.62 393 CYS A N 1
ATOM 3019 C CA . CYS A 1 393 ? -3.522 21.773 9.033 1.00 97.62 393 CYS A CA 1
ATOM 3020 C C . CYS A 1 393 ? -4.190 21.371 10.355 1.00 97.62 393 CYS A C 1
ATOM 3022 O O . CYS A 1 393 ? -4.517 20.201 10.546 1.00 97.62 393 CYS A O 1
ATOM 3024 N N . VAL A 1 394 ? -4.464 22.349 11.225 1.00 98.00 394 VAL A N 1
ATOM 3025 C CA . VAL A 1 394 ? -5.101 22.113 12.530 1.00 98.00 394 VAL A CA 1
ATOM 3026 C C . VAL A 1 394 ? -6.471 21.459 12.352 1.00 98.00 394 VAL A C 1
ATOM 3028 O O . VAL A 1 394 ? -6.730 20.412 12.936 1.00 98.00 394 VAL A O 1
AT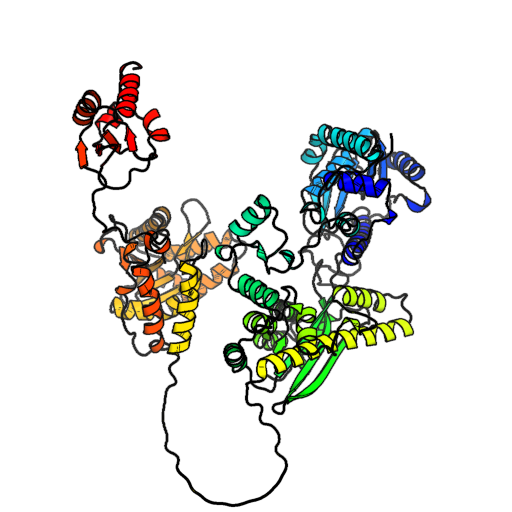OM 3031 N N . GLN A 1 395 ? -7.314 22.008 11.478 1.00 98.44 395 GLN A N 1
ATOM 3032 C CA . GLN A 1 395 ? -8.674 21.523 11.249 1.00 98.44 395 GLN A CA 1
ATOM 3033 C C . GLN A 1 395 ? -8.686 20.116 10.639 1.00 98.44 395 GLN A C 1
ATOM 3035 O O . GLN A 1 395 ? -9.494 19.275 11.030 1.00 98.44 395 GLN A O 1
ATOM 3040 N N . MET A 1 396 ? -7.785 19.827 9.695 1.00 98.50 396 MET A N 1
ATOM 3041 C CA . MET A 1 396 ? -7.672 18.489 9.105 1.00 98.50 396 MET A CA 1
ATOM 3042 C C . MET A 1 396 ? -7.229 17.450 10.142 1.00 98.50 396 MET A C 1
ATOM 3044 O O . MET A 1 396 ? -7.780 16.349 10.179 1.00 98.50 396 MET A O 1
ATOM 3048 N N . GLU A 1 397 ? -6.275 17.795 11.011 1.00 98.19 397 GLU A N 1
ATOM 3049 C CA . GLU A 1 397 ? -5.825 16.927 12.104 1.00 98.19 397 GLU A CA 1
ATOM 3050 C C . GLU A 1 397 ? -6.911 16.727 13.178 1.00 98.19 397 GLU A C 1
ATOM 3052 O O . GLU A 1 397 ? -7.088 15.613 13.675 1.00 98.19 397 GLU A O 1
ATOM 3057 N N . GLU A 1 398 ? -7.707 17.755 13.479 1.00 98.06 398 GLU A N 1
ATOM 3058 C CA . GLU A 1 398 ? -8.856 17.667 14.390 1.00 98.06 398 GLU A CA 1
ATOM 3059 C C . GLU A 1 398 ? -9.977 16.772 13.851 1.00 98.06 398 GLU A C 1
ATOM 3061 O O . GLU A 1 398 ? -10.547 15.978 14.603 1.00 98.06 398 GLU A O 1
ATOM 3066 N N . ILE A 1 399 ? -10.314 16.873 12.559 1.00 98.56 399 ILE A N 1
ATOM 3067 C CA . ILE A 1 399 ? -11.276 15.961 11.918 1.00 98.56 399 ILE A CA 1
ATOM 3068 C C . ILE A 1 399 ? -10.712 14.537 11.940 1.00 98.56 399 ILE A C 1
ATOM 3070 O O . ILE A 1 399 ? -11.404 13.603 12.351 1.00 98.56 399 ILE A O 1
ATOM 3074 N N . ARG A 1 400 ? -9.431 14.370 11.579 1.00 98.31 400 ARG A N 1
ATOM 3075 C CA . ARG A 1 400 ? -8.740 13.072 11.576 1.00 98.31 400 ARG A CA 1
ATOM 3076 C C . ARG A 1 400 ? -8.754 12.406 12.954 1.00 98.31 400 ARG A C 1
ATOM 3078 O O . ARG A 1 400 ? -8.945 11.195 13.039 1.00 98.31 400 ARG A O 1
ATOM 3085 N N . GLY A 1 401 ? -8.582 13.183 14.023 1.00 97.69 401 GLY A N 1
ATOM 3086 C CA . GLY A 1 401 ? -8.599 12.703 15.407 1.00 97.69 401 GLY A CA 1
ATOM 3087 C C . GLY A 1 401 ? -9.964 12.211 15.900 1.00 97.69 401 GLY A C 1
ATOM 3088 O O . GLY A 1 401 ? -10.023 11.500 16.901 1.00 97.69 401 GLY A O 1
ATOM 3089 N N . ARG A 1 402 ? -11.054 12.552 15.200 1.00 97.38 402 ARG A N 1
ATOM 3090 C CA . ARG A 1 402 ? -12.438 12.197 15.565 1.00 97.38 402 ARG A CA 1
ATOM 3091 C C . ARG A 1 402 ? -13.064 11.135 14.659 1.00 97.38 402 ARG A C 1
ATOM 3093 O O . ARG A 1 402 ? -14.253 10.844 14.811 1.00 97.38 402 ARG A O 1
ATOM 3100 N N . LEU A 1 403 ? -12.296 10.568 13.725 1.00 98.38 403 LEU A N 1
ATOM 3101 C CA . LEU A 1 403 ? -12.798 9.541 12.817 1.00 98.38 403 LEU A CA 1
ATOM 3102 C C . LEU A 1 403 ? -13.199 8.267 13.571 1.00 98.38 403 LEU A C 1
ATOM 3104 O O . LEU A 1 403 ? -12.454 7.752 14.406 1.00 98.38 403 LEU A O 1
ATOM 3108 N N . VAL A 1 404 ? -14.357 7.723 13.210 1.00 98.06 404 VAL A N 1
ATOM 3109 C CA . VAL A 1 404 ? -14.893 6.461 13.719 1.00 98.06 404 VAL A CA 1
ATOM 3110 C C . VAL A 1 404 ? -15.123 5.517 12.545 1.00 98.06 404 VAL A C 1
ATOM 3112 O O . VAL A 1 404 ? -15.888 5.819 11.631 1.00 98.06 404 VAL A O 1
ATOM 3115 N N . ASP A 1 405 ? -14.462 4.360 12.567 1.00 97.75 405 ASP A N 1
ATOM 3116 C CA . ASP A 1 405 ? -14.530 3.386 11.477 1.00 97.75 405 ASP A CA 1
ATOM 3117 C C . ASP A 1 405 ? -15.766 2.480 11.588 1.00 97.75 405 ASP A C 1
ATOM 3119 O O . ASP A 1 405 ? -15.773 1.480 12.318 1.00 97.75 405 ASP A O 1
ATOM 3123 N N . LEU A 1 406 ? -16.811 2.802 10.825 1.00 96.94 406 LEU A N 1
ATOM 3124 C CA . LEU A 1 406 ? -18.054 2.035 10.817 1.00 96.94 406 LEU A CA 1
ATOM 3125 C C . LEU A 1 406 ? -17.889 0.659 10.151 1.00 96.94 406 LEU A C 1
ATOM 3127 O O . LEU A 1 406 ? -18.586 -0.286 10.528 1.00 96.94 406 LEU A O 1
ATOM 3131 N N . LEU A 1 407 ? -16.936 0.501 9.224 1.00 97.00 407 LEU A N 1
ATOM 3132 C CA . LEU A 1 407 ? -16.635 -0.788 8.592 1.00 97.00 407 LEU A CA 1
ATOM 3133 C C . LEU A 1 407 ? -16.127 -1.801 9.622 1.00 97.00 407 LEU A C 1
ATOM 3135 O O . LEU A 1 407 ? -16.526 -2.968 9.601 1.00 97.00 407 LEU A O 1
ATOM 3139 N N . SER A 1 408 ? -15.265 -1.368 10.541 1.00 96.44 408 SER A N 1
ATOM 3140 C CA . SER A 1 408 ? -14.756 -2.230 11.612 1.00 96.44 408 SER A CA 1
ATOM 3141 C C . SER A 1 408 ? -15.877 -2.713 12.539 1.00 96.44 408 SER A C 1
ATOM 3143 O O . SER A 1 408 ? -15.923 -3.902 12.872 1.00 96.44 408 SER A O 1
ATOM 3145 N N . ILE A 1 409 ? -16.825 -1.835 12.882 1.00 95.50 409 ILE A N 1
ATOM 3146 C CA . ILE A 1 409 ? -17.997 -2.180 13.705 1.00 95.50 409 ILE A CA 1
ATOM 3147 C C . ILE A 1 409 ? -18.920 -3.139 12.942 1.00 95.50 409 ILE A C 1
ATOM 3149 O O . ILE A 1 409 ? -19.248 -4.213 13.449 1.00 95.50 409 ILE A O 1
ATOM 3153 N N . ALA A 1 410 ? -19.281 -2.815 11.697 1.00 95.06 410 ALA A N 1
ATOM 3154 C CA . ALA A 1 410 ? -20.118 -3.673 10.859 1.00 95.06 410 ALA A CA 1
ATOM 3155 C C . ALA A 1 410 ? -19.502 -5.073 10.696 1.00 95.06 410 ALA A C 1
ATOM 3157 O O . ALA A 1 410 ? -20.184 -6.076 10.895 1.00 95.06 410 ALA A O 1
ATOM 3158 N N . ARG A 1 411 ? -18.189 -5.157 10.438 1.00 95.62 411 ARG A N 1
ATOM 3159 C CA . ARG A 1 411 ? -17.453 -6.427 10.327 1.00 95.62 411 ARG A CA 1
ATOM 3160 C C . ARG A 1 411 ? -17.494 -7.256 11.605 1.00 95.62 411 ARG A C 1
ATOM 3162 O O . ARG A 1 411 ? -17.612 -8.482 11.548 1.00 95.62 411 ARG A O 1
ATOM 3169 N N . ALA A 1 412 ? -17.376 -6.611 12.759 1.00 94.75 412 ALA A N 1
ATOM 3170 C CA . ALA A 1 412 ? -17.405 -7.300 14.040 1.00 94.75 412 ALA A CA 1
ATOM 3171 C C . ALA A 1 412 ? -18.810 -7.811 14.389 1.00 94.75 412 ALA A C 1
ATOM 3173 O O . ALA A 1 412 ? -18.919 -8.917 14.931 1.00 94.75 412 ALA A O 1
ATOM 3174 N N . ARG A 1 413 ? -19.857 -7.041 14.061 1.00 95.00 413 ARG A N 1
ATOM 3175 C CA . ARG A 1 413 ? -21.194 -7.197 14.654 1.00 95.00 413 ARG A CA 1
ATOM 3176 C C . ARG A 1 413 ? -22.276 -7.713 13.725 1.00 95.00 413 ARG A C 1
ATOM 3178 O O . ARG A 1 413 ? -23.249 -8.246 14.237 1.00 95.00 413 ARG A O 1
ATOM 3185 N N . TYR A 1 414 ? -22.126 -7.602 12.411 1.00 95.31 414 TYR A N 1
ATOM 3186 C CA . TYR A 1 414 ? -23.183 -7.951 11.465 1.00 95.31 414 TYR A CA 1
ATOM 3187 C C . TYR A 1 414 ? -22.647 -8.764 10.286 1.00 95.31 414 TYR A C 1
ATOM 3189 O O . TYR A 1 414 ? -21.575 -8.473 9.759 1.00 95.31 414 TYR A O 1
ATOM 3197 N N . TYR A 1 415 ? -23.378 -9.791 9.863 1.00 96.56 415 TYR A N 1
ATOM 3198 C CA . TYR A 1 415 ? -23.144 -10.471 8.593 1.00 96.56 415 TYR A CA 1
ATOM 3199 C C . TYR A 1 415 ? -24.437 -11.081 8.064 1.00 96.56 415 TYR A C 1
ATOM 3201 O O . TYR A 1 415 ? -25.093 -11.829 8.779 1.00 96.56 415 TYR A O 1
ATOM 3209 N N . ASP A 1 416 ? -24.761 -10.823 6.804 1.00 96.00 416 ASP A N 1
ATOM 3210 C CA . ASP A 1 416 ? -25.880 -11.449 6.097 1.00 96.00 416 ASP A CA 1
ATOM 3211 C C . ASP A 1 416 ? -25.351 -12.327 4.949 1.00 96.00 416 ASP A C 1
ATOM 3213 O O . ASP A 1 416 ? -24.386 -11.925 4.289 1.00 96.00 416 ASP A O 1
ATOM 3217 N N . PRO A 1 417 ? -25.953 -13.501 4.674 1.00 95.12 417 PRO A N 1
ATOM 3218 C CA . PRO A 1 417 ? -25.536 -14.383 3.580 1.00 95.12 417 PRO A CA 1
ATOM 3219 C C . PRO A 1 417 ? -25.375 -13.674 2.231 1.00 95.12 417 PRO A C 1
ATOM 3221 O O . PRO A 1 417 ? -24.409 -13.929 1.514 1.00 95.12 417 PRO A O 1
ATOM 3224 N N . ARG A 1 418 ? -26.250 -12.710 1.911 1.00 94.31 418 ARG A N 1
ATOM 3225 C CA . ARG A 1 418 ? -26.234 -11.947 0.646 1.00 94.31 418 ARG A CA 1
ATOM 3226 C C . ARG A 1 418 ? -24.990 -11.067 0.484 1.00 94.31 418 ARG A C 1
ATOM 3228 O O . ARG A 1 418 ? -24.694 -10.597 -0.615 1.00 94.31 418 ARG A O 1
ATOM 3235 N N . GLN A 1 419 ? -24.230 -10.855 1.560 1.00 95.00 419 GLN A N 1
ATOM 3236 C CA . GLN A 1 419 ? -22.954 -10.147 1.515 1.00 95.00 419 GLN A CA 1
ATOM 3237 C C . GLN A 1 419 ? -21.849 -10.954 0.814 1.00 95.00 419 GLN A C 1
ATOM 3239 O O . GLN A 1 419 ? -20.839 -10.372 0.409 1.00 95.00 419 GLN A O 1
ATOM 3244 N N . HIS A 1 420 ? -22.000 -12.281 0.696 1.00 94.62 420 HIS A N 1
ATOM 3245 C CA . HIS A 1 420 ? -21.044 -13.181 0.034 1.00 94.62 420 HIS A CA 1
ATOM 3246 C C . HIS A 1 420 ? -19.591 -12.990 0.517 1.00 94.62 420 HIS A C 1
ATOM 3248 O O . HIS A 1 420 ? -18.640 -12.996 -0.264 1.00 94.62 420 HIS A O 1
ATOM 3254 N N . GLY A 1 421 ? -19.426 -12.753 1.825 1.00 93.88 421 GLY A N 1
ATOM 3255 C CA . GLY A 1 421 ? -18.111 -12.604 2.462 1.00 93.88 421 GLY A CA 1
ATOM 3256 C C . GLY A 1 421 ? -17.499 -11.206 2.423 1.00 93.88 421 GLY A C 1
ATOM 3257 O O . GLY A 1 421 ? -16.407 -11.005 2.958 1.00 93.88 421 GLY A O 1
ATOM 3258 N N . SER A 1 422 ? -18.178 -10.237 1.809 1.00 94.88 422 SER A N 1
ATOM 3259 C CA . SER A 1 422 ? -17.719 -8.853 1.714 1.00 94.88 422 SER A CA 1
ATOM 3260 C C . SER A 1 422 ? -18.428 -7.954 2.721 1.00 94.88 422 SER A C 1
ATOM 3262 O O . SER A 1 422 ? -19.640 -8.009 2.867 1.00 94.88 422 SER A O 1
ATOM 3264 N N . TRP A 1 423 ? -17.681 -7.056 3.353 1.00 96.19 423 TRP A N 1
ATOM 3265 C CA . TRP A 1 423 ? -18.241 -5.964 4.157 1.00 96.19 423 TRP A CA 1
ATOM 3266 C C . TRP A 1 423 ? -18.104 -4.616 3.456 1.00 96.19 423 TRP A C 1
ATOM 3268 O O . TRP A 1 423 ? -18.076 -3.594 4.117 1.00 96.19 423 TRP A O 1
ATOM 3278 N N . SER A 1 424 ? -17.960 -4.574 2.130 1.00 94.31 424 SER A N 1
ATOM 3279 C CA . SER A 1 424 ? -18.069 -3.290 1.433 1.00 94.31 424 SER A CA 1
ATOM 3280 C C . SER A 1 424 ? -19.468 -2.708 1.633 1.00 94.31 424 SER A C 1
ATOM 3282 O O . SER A 1 424 ? -20.450 -3.450 1.670 1.00 94.31 424 SER A O 1
ATOM 3284 N N . ILE A 1 425 ? -19.576 -1.381 1.703 1.00 94.06 425 ILE A N 1
ATOM 3285 C CA . ILE A 1 425 ? -20.851 -0.694 1.945 1.00 94.06 425 ILE A CA 1
ATOM 3286 C C . ILE A 1 425 ? -21.943 -1.127 0.951 1.00 94.06 425 ILE A C 1
ATOM 3288 O O . ILE A 1 425 ? -23.079 -1.377 1.334 1.00 94.06 425 ILE A O 1
ATOM 3292 N N . LYS A 1 426 ? -21.548 -1.394 -0.299 1.00 91.06 426 LYS A N 1
ATOM 3293 C CA . LYS A 1 426 ? -22.395 -1.873 -1.409 1.00 91.06 426 LYS A CA 1
ATOM 3294 C C . LYS A 1 426 ? -22.928 -3.289 -1.235 1.00 91.06 426 LYS A C 1
ATOM 3296 O O . LYS A 1 426 ? -23.901 -3.665 -1.877 1.00 91.06 426 LYS A O 1
ATOM 3301 N N . LYS A 1 427 ? -22.261 -4.099 -0.414 1.00 93.38 427 LYS A N 1
ATOM 3302 C CA . LYS A 1 427 ? -22.692 -5.458 -0.074 1.00 93.38 427 LYS A CA 1
ATOM 3303 C C . LYS A 1 427 ? -23.472 -5.492 1.230 1.00 93.38 427 LYS A C 1
ATOM 3305 O O . LYS A 1 427 ? -24.350 -6.331 1.349 1.00 93.38 427 LYS A O 1
ATOM 3310 N N . VAL A 1 428 ? -23.200 -4.575 2.158 1.00 95.00 428 VAL A N 1
ATOM 3311 C CA . VAL A 1 428 ? -23.929 -4.471 3.430 1.00 95.00 428 VAL A CA 1
ATOM 3312 C C . VAL A 1 428 ? -25.276 -3.764 3.248 1.00 95.00 428 VAL A C 1
ATOM 3314 O O . VAL A 1 428 ? -26.297 -4.297 3.672 1.00 95.00 428 VAL A O 1
ATOM 3317 N N . LEU A 1 429 ? -25.317 -2.602 2.588 1.00 93.75 429 LEU A N 1
ATOM 3318 C CA . LEU A 1 429 ? -26.519 -1.763 2.488 1.00 93.75 429 LEU A CA 1
ATOM 3319 C C . LEU A 1 429 ? -27.765 -2.512 1.974 1.00 93.75 429 LEU A C 1
ATOM 3321 O O . LEU A 1 429 ? -28.778 -2.468 2.676 1.00 93.75 429 LEU A O 1
ATOM 3325 N N . PRO A 1 430 ? -27.719 -3.274 0.858 1.00 91.94 430 PRO A N 1
ATOM 3326 C CA . PRO A 1 430 ? -28.916 -3.941 0.331 1.00 91.94 430 PRO A CA 1
ATOM 3327 C C . PRO A 1 430 ? -29.478 -5.020 1.265 1.00 91.94 430 PRO A C 1
ATOM 3329 O O . PRO A 1 430 ? -30.619 -5.453 1.120 1.00 91.94 430 PRO A O 1
ATOM 3332 N N . THR A 1 431 ? -28.678 -5.486 2.228 1.00 92.62 431 THR A N 1
ATOM 3333 C CA . THR A 1 431 ? -29.123 -6.480 3.214 1.00 92.62 431 THR A CA 1
ATOM 3334 C C . THR A 1 431 ? -29.944 -5.864 4.341 1.00 92.62 431 THR A C 1
ATOM 3336 O O . THR A 1 431 ? -30.775 -6.549 4.939 1.00 92.62 431 THR A O 1
ATOM 3339 N N . ILE A 1 432 ? -29.752 -4.565 4.572 1.00 89.56 432 ILE A N 1
ATOM 3340 C CA . ILE A 1 432 ? -30.416 -3.770 5.604 1.00 89.56 432 ILE A CA 1
ATOM 3341 C C . ILE A 1 432 ? -31.621 -3.042 5.013 1.00 89.56 432 ILE A C 1
ATOM 3343 O O . ILE A 1 432 ? -32.710 -3.115 5.580 1.00 89.56 432 ILE A O 1
ATOM 3347 N N . THR A 1 433 ? -31.428 -2.396 3.862 1.00 87.25 433 THR A N 1
ATOM 3348 C CA . THR A 1 433 ? -32.459 -1.614 3.178 1.00 87.25 433 THR A CA 1
ATOM 3349 C C . THR A 1 433 ? -32.455 -1.964 1.688 1.00 87.25 433 THR A C 1
ATOM 3351 O O . THR A 1 433 ? -31.754 -1.314 0.914 1.00 87.25 433 THR A O 1
ATOM 3354 N N . PRO A 1 434 ? -33.208 -2.999 1.268 1.00 81.00 434 PRO A N 1
ATOM 3355 C CA . PRO A 1 434 ? -33.200 -3.497 -0.112 1.00 81.00 434 PRO A CA 1
ATOM 3356 C C . PRO A 1 434 ? -33.583 -2.453 -1.169 1.00 81.00 434 PRO A C 1
ATOM 3358 O O . PRO A 1 434 ? -33.135 -2.551 -2.307 1.00 81.00 434 PRO A O 1
ATOM 3361 N N . ASP A 1 435 ? -34.369 -1.446 -0.783 1.00 81.31 435 ASP A N 1
ATOM 3362 C CA . ASP A 1 435 ? -34.834 -0.377 -1.676 1.00 81.31 435 ASP A CA 1
ATOM 3363 C C . ASP A 1 435 ? -33.752 0.682 -1.971 1.00 81.31 435 ASP A C 1
ATOM 3365 O O . ASP A 1 435 ? -33.905 1.499 -2.878 1.00 81.31 435 ASP A O 1
ATOM 3369 N N . LEU A 1 436 ? -32.647 0.683 -1.213 1.00 81.38 436 LEU A N 1
ATOM 3370 C CA . LEU A 1 436 ? -31.501 1.576 -1.395 1.00 81.38 436 LEU A CA 1
ATOM 3371 C C . LEU A 1 436 ? -30.337 0.785 -2.006 1.00 81.38 436 LEU A C 1
ATOM 3373 O O . LEU A 1 436 ? -29.584 0.109 -1.305 1.00 81.38 436 LEU A O 1
ATOM 3377 N N . GLY A 1 437 ? -30.190 0.875 -3.329 1.00 77.88 437 GLY A N 1
ATOM 3378 C CA . GLY A 1 437 ? -29.159 0.167 -4.087 1.00 77.88 437 GLY A CA 1
ATOM 3379 C C . GLY A 1 437 ? -28.391 1.074 -5.047 1.00 77.88 437 GLY A C 1
ATOM 3380 O O . GLY A 1 437 ? -28.954 1.987 -5.644 1.00 77.88 437 GLY A O 1
ATOM 3381 N N . TYR A 1 438 ? -27.102 0.784 -5.228 1.00 81.62 438 TYR A N 1
ATOM 3382 C CA . TYR A 1 438 ? -26.222 1.515 -6.150 1.00 81.62 438 TYR A CA 1
ATOM 3383 C C . TYR A 1 438 ? -26.571 1.257 -7.620 1.00 81.62 438 TYR A C 1
ATOM 3385 O O . TYR A 1 438 ? -26.368 2.129 -8.456 1.00 81.62 438 TYR A O 1
ATOM 3393 N N . ASP A 1 439 ? -27.152 0.094 -7.928 1.00 80.12 439 ASP A N 1
ATOM 3394 C CA . ASP A 1 439 ? -27.545 -0.292 -9.290 1.00 80.12 439 ASP A CA 1
ATOM 3395 C C . ASP A 1 439 ? -28.657 0.605 -9.868 1.00 80.12 439 ASP A C 1
ATOM 3397 O O . ASP A 1 439 ? -28.863 0.635 -11.079 1.00 80.12 439 ASP A O 1
ATOM 3401 N N . ALA A 1 440 ? -29.363 1.356 -9.014 1.00 80.00 440 ALA A N 1
ATOM 3402 C CA . ALA A 1 440 ? -30.378 2.324 -9.423 1.00 80.00 440 ALA A CA 1
ATOM 3403 C C . ALA A 1 440 ? -29.786 3.674 -9.875 1.00 80.00 440 ALA A C 1
ATOM 3405 O O . ALA A 1 440 ? -30.516 4.507 -10.415 1.00 80.00 440 ALA A O 1
ATOM 3406 N N . LEU A 1 441 ? -28.486 3.915 -9.659 1.00 85.94 441 LEU A N 1
ATOM 3407 C CA . LEU A 1 441 ? -27.835 5.150 -10.090 1.00 85.94 441 LEU A CA 1
ATOM 3408 C C . LEU A 1 441 ? -27.559 5.110 -11.604 1.00 85.94 441 LEU A C 1
ATOM 3410 O O . LEU A 1 441 ? -26.955 4.145 -12.081 1.00 85.94 441 LEU A O 1
ATOM 3414 N N . PRO A 1 442 ? -27.938 6.158 -12.362 1.00 78.75 442 PRO A N 1
ATOM 3415 C CA . PRO A 1 442 ? -27.735 6.203 -13.813 1.00 78.75 442 PRO A CA 1
ATOM 3416 C C . PRO A 1 442 ? -26.267 6.415 -14.222 1.00 78.75 442 PRO A C 1
ATOM 3418 O O . PRO A 1 442 ? -25.906 6.110 -15.357 1.00 78.75 442 PRO A O 1
ATOM 3421 N N . GLY A 1 443 ? -25.436 6.934 -13.311 1.00 86.12 443 GLY A N 1
ATOM 3422 C CA . GLY A 1 443 ? -24.044 7.312 -13.563 1.00 86.12 443 GLY A CA 1
ATOM 3423 C C . GLY A 1 443 ? -23.035 6.460 -12.799 1.00 86.12 443 GLY A C 1
ATOM 3424 O O . GLY A 1 443 ? -22.967 5.245 -12.977 1.00 86.12 443 GLY A O 1
ATOM 3425 N N . ALA A 1 444 ? -22.201 7.099 -11.973 1.00 85.62 444 ALA A N 1
ATOM 3426 C CA . ALA A 1 444 ? -21.180 6.414 -11.185 1.00 85.62 444 ALA A CA 1
ATOM 3427 C C . ALA A 1 444 ? -21.798 5.400 -10.205 1.00 85.62 444 ALA A C 1
ATOM 3429 O O . ALA A 1 444 ? -22.710 5.719 -9.447 1.00 85.62 444 ALA A O 1
ATOM 3430 N N . GLN A 1 445 ? -21.272 4.173 -10.220 1.00 85.81 445 GLN A N 1
ATOM 3431 C CA . GLN A 1 445 ? -21.679 3.089 -9.315 1.00 85.81 445 GLN A CA 1
ATOM 3432 C C . GLN A 1 445 ? -20.494 2.546 -8.505 1.00 85.81 445 GLN A C 1
ATOM 3434 O O . GLN A 1 445 ? -20.674 1.794 -7.545 1.00 85.81 445 GLN A O 1
ATOM 3439 N N . ASP A 1 446 ? -19.268 2.948 -8.851 1.00 87.38 446 ASP A N 1
ATOM 3440 C CA . ASP A 1 446 ? -18.049 2.700 -8.093 1.00 87.38 446 ASP A CA 1
ATOM 3441 C C . ASP A 1 446 ? -17.003 3.800 -8.241 1.00 87.38 446 ASP A C 1
ATOM 3443 O O . ASP A 1 446 ? -17.107 4.645 -9.125 1.00 87.38 446 ASP A O 1
ATOM 3447 N N . GLY A 1 447 ? -16.001 3.789 -7.355 1.00 86.38 447 GLY A N 1
ATOM 3448 C CA . GLY A 1 447 ? -14.956 4.813 -7.337 1.00 86.38 447 GLY A CA 1
ATOM 3449 C C . GLY A 1 447 ? -14.155 4.874 -8.641 1.00 86.38 447 GLY A C 1
ATOM 3450 O O . GLY A 1 447 ? -13.742 5.948 -9.062 1.00 86.38 447 GLY A O 1
ATOM 3451 N N . GLY A 1 448 ? -13.995 3.752 -9.355 1.00 87.50 448 GLY A N 1
ATOM 3452 C CA . GLY A 1 448 ? -13.379 3.753 -10.683 1.00 87.50 448 GLY A CA 1
ATOM 3453 C C . GLY A 1 448 ? -14.249 4.468 -11.720 1.00 87.50 448 GLY A C 1
ATOM 3454 O O . GLY A 1 448 ? -13.734 5.221 -12.548 1.00 87.50 448 GLY A O 1
ATOM 3455 N N . MET A 1 449 ? -15.570 4.285 -11.657 1.00 89.56 449 MET A N 1
ATOM 3456 C CA . MET A 1 449 ? -16.523 5.042 -12.475 1.00 89.56 449 MET A CA 1
ATOM 3457 C C . MET A 1 449 ? -16.562 6.525 -12.098 1.00 89.56 449 MET A C 1
ATOM 3459 O O . MET A 1 449 ? -16.614 7.356 -13.000 1.00 89.56 449 MET A O 1
ATOM 3463 N N . ALA A 1 450 ? -16.482 6.864 -10.809 1.00 92.94 450 ALA A N 1
ATOM 3464 C CA . ALA A 1 450 ? -16.418 8.249 -10.344 1.00 92.94 450 ALA A CA 1
ATOM 3465 C C . ALA A 1 450 ? -15.157 8.959 -10.869 1.00 92.94 450 ALA A C 1
ATOM 3467 O O . ALA A 1 450 ? -15.247 10.055 -11.420 1.00 92.94 450 ALA A O 1
ATOM 3468 N N . MET A 1 451 ? -13.996 8.296 -10.816 1.00 93.38 451 MET A N 1
ATOM 3469 C CA . MET A 1 451 ? -12.755 8.797 -11.419 1.00 93.38 451 MET A CA 1
ATOM 3470 C C . MET A 1 451 ? -12.888 9.006 -12.934 1.00 93.38 451 MET A C 1
ATOM 3472 O O . MET A 1 451 ? -12.455 10.034 -13.452 1.00 93.38 451 MET A O 1
ATOM 3476 N N . ALA A 1 452 ? -13.486 8.054 -13.658 1.00 91.62 452 ALA A N 1
ATOM 3477 C CA . ALA A 1 452 ? -13.688 8.173 -15.102 1.00 91.62 452 ALA A CA 1
ATOM 3478 C C . ALA A 1 452 ? -14.629 9.337 -15.459 1.00 91.62 452 ALA A C 1
ATOM 3480 O O . ALA A 1 452 ? -14.328 10.116 -16.362 1.00 91.62 452 ALA A O 1
ATOM 3481 N N . ALA A 1 453 ? -15.725 9.492 -14.714 1.00 94.75 453 ALA A N 1
ATOM 3482 C CA . ALA A 1 453 ? -16.663 10.595 -14.879 1.00 94.75 453 ALA A CA 1
ATOM 3483 C C . ALA A 1 453 ? -16.000 11.949 -14.571 1.00 94.75 453 ALA A C 1
ATOM 3485 O O . ALA A 1 453 ? -16.166 12.905 -15.324 1.00 94.75 453 ALA A O 1
ATOM 3486 N N . TYR A 1 454 ? -15.171 12.022 -13.526 1.00 96.44 454 TYR A N 1
ATOM 3487 C CA . TYR A 1 454 ? -14.376 13.211 -13.214 1.00 96.44 454 TYR A CA 1
ATOM 3488 C C . TYR A 1 454 ? -13.402 13.579 -14.347 1.00 96.44 454 TYR A C 1
ATOM 3490 O O . TYR A 1 454 ? -13.309 14.745 -14.742 1.00 96.44 454 TYR A O 1
ATOM 3498 N N . LEU A 1 455 ? -12.697 12.592 -14.913 1.00 94.06 455 LEU A N 1
ATOM 3499 C CA . LEU A 1 455 ? -11.806 12.801 -16.060 1.00 94.06 455 LEU A CA 1
ATOM 3500 C C . LEU A 1 455 ? -12.566 13.322 -17.286 1.00 94.06 455 LEU A C 1
ATOM 3502 O O . LEU A 1 455 ? -12.078 14.230 -17.954 1.00 94.06 455 LEU A O 1
ATOM 3506 N N . GLU A 1 456 ? -13.760 12.790 -17.561 1.00 94.88 456 GLU A N 1
ATOM 3507 C CA . GLU A 1 456 ? -14.629 13.288 -18.632 1.00 94.88 456 GLU A CA 1
ATOM 3508 C C . GLU A 1 456 ? -15.077 14.729 -18.344 1.00 94.88 456 GLU A C 1
ATOM 3510 O O . GLU A 1 456 ? -14.894 15.613 -19.175 1.00 94.88 456 GLU A O 1
ATOM 3515 N N . ALA A 1 457 ? -15.597 15.019 -17.151 1.00 96.69 457 ALA A N 1
ATOM 3516 C CA . ALA A 1 457 ? -16.121 16.340 -16.796 1.00 96.69 457 ALA A CA 1
ATOM 3517 C C . ALA A 1 457 ? -15.068 17.461 -16.789 1.00 96.69 457 ALA A C 1
ATOM 3519 O O . ALA A 1 457 ? -15.405 18.632 -16.998 1.00 96.69 457 ALA A O 1
ATOM 3520 N N . THR A 1 458 ? -13.806 17.113 -16.535 1.00 95.56 458 THR A N 1
ATOM 3521 C CA . THR A 1 458 ? -12.675 18.054 -16.538 1.00 95.56 458 THR A CA 1
ATOM 3522 C C . THR A 1 458 ? -11.995 18.176 -17.902 1.00 95.56 458 THR A C 1
ATOM 3524 O O . THR A 1 458 ? -11.161 19.064 -18.086 1.00 95.56 458 THR A O 1
ATOM 3527 N N . ALA A 1 459 ? -12.353 17.338 -18.880 1.00 94.12 459 ALA A N 1
ATOM 3528 C CA . ALA A 1 459 ? -11.799 17.424 -20.223 1.00 94.12 459 ALA A CA 1
ATOM 3529 C C . ALA A 1 459 ? -12.301 18.688 -20.957 1.00 94.12 459 ALA A C 1
ATOM 3531 O O . ALA A 1 459 ? -13.506 18.951 -20.970 1.00 94.12 459 ALA A O 1
ATOM 3532 N N . PRO A 1 460 ? -11.420 19.444 -21.648 1.00 91.75 460 PRO A N 1
ATOM 3533 C CA . PRO A 1 460 ? -11.817 20.656 -22.376 1.00 91.75 460 PRO A CA 1
ATOM 3534 C C . PRO A 1 460 ? -12.867 20.430 -23.472 1.00 91.75 460 PRO A C 1
ATOM 3536 O O . PRO A 1 460 ? -13.604 21.347 -23.819 1.00 91.75 460 PRO A O 1
ATOM 3539 N N . ALA A 1 461 ? -12.928 19.217 -24.029 1.00 94.69 461 ALA A N 1
ATOM 3540 C CA . ALA A 1 461 ? -13.858 18.854 -25.095 1.00 94.69 461 ALA A CA 1
ATOM 3541 C C . ALA A 1 461 ? -15.287 18.555 -24.597 1.00 94.69 461 ALA A C 1
ATOM 3543 O O . ALA A 1 461 ? -16.195 18.383 -25.411 1.00 94.69 461 ALA A O 1
ATOM 3544 N N . THR A 1 462 ? -15.504 18.473 -23.283 1.00 96.19 462 THR A N 1
ATOM 3545 C CA . THR A 1 462 ? -16.794 18.072 -22.714 1.00 96.19 462 THR A CA 1
ATOM 3546 C C . THR A 1 462 ? -17.793 19.221 -22.746 1.00 96.19 462 THR A C 1
ATOM 3548 O O . THR A 1 462 ? -17.522 20.324 -22.271 1.00 96.19 462 THR A O 1
ATOM 3551 N N . SER A 1 463 ? -18.984 18.961 -23.294 1.00 97.06 463 SER A N 1
ATOM 3552 C CA . SER A 1 463 ? -20.032 19.977 -23.407 1.00 97.06 463 SER A CA 1
ATOM 3553 C C . SER A 1 463 ? -20.575 20.400 -22.032 1.00 97.06 463 SER A C 1
ATOM 3555 O O . SER A 1 463 ? -20.620 19.581 -21.106 1.00 97.06 463 SER A O 1
ATOM 3557 N N . PRO A 1 464 ? -21.064 21.647 -21.878 1.00 96.81 464 PRO A N 1
ATOM 3558 C CA . PRO A 1 464 ? -21.670 22.104 -20.626 1.00 96.81 464 PRO A CA 1
ATOM 3559 C C . PRO A 1 464 ? -22.828 21.218 -20.148 1.00 96.81 464 PRO A C 1
ATOM 3561 O O . PRO A 1 464 ? -22.950 20.954 -18.955 1.00 96.81 464 PRO A O 1
ATOM 3564 N N . GLN A 1 465 ? -23.649 20.716 -21.075 1.00 97.38 465 GLN A N 1
ATOM 3565 C CA . GLN A 1 465 ? -24.779 19.836 -20.772 1.00 97.38 465 GLN A CA 1
ATOM 3566 C C . GLN A 1 465 ? -24.302 18.485 -20.234 1.00 97.38 465 GLN A C 1
ATOM 3568 O O . GLN A 1 465 ? -24.830 18.000 -19.235 1.00 97.38 465 GLN A O 1
ATOM 3573 N N . ARG A 1 466 ? -23.273 17.891 -20.857 1.00 96.88 466 ARG A N 1
ATOM 3574 C CA . ARG A 1 466 ? -22.703 16.625 -20.386 1.00 96.88 466 ARG A CA 1
ATOM 3575 C C . ARG A 1 466 ? -22.027 16.794 -19.027 1.00 96.88 466 ARG A C 1
ATOM 3577 O O . ARG A 1 466 ? -22.216 15.959 -18.151 1.00 96.88 466 ARG A O 1
ATOM 3584 N N . LYS A 1 467 ? -21.311 17.901 -18.824 1.00 97.38 467 LYS A N 1
ATOM 3585 C CA . LYS A 1 467 ? -20.687 18.241 -17.540 1.00 97.38 467 LYS A CA 1
ATOM 3586 C C . LYS A 1 467 ? -21.713 18.415 -16.417 1.00 97.38 467 LYS A C 1
ATOM 3588 O O . LYS A 1 467 ? -21.470 17.941 -15.312 1.00 97.38 467 LYS A O 1
ATOM 3593 N N . ALA A 1 468 ? -22.848 19.060 -16.692 1.00 97.12 468 ALA A N 1
ATOM 3594 C CA . ALA A 1 468 ? -23.940 19.203 -15.727 1.00 97.12 468 ALA A CA 1
ATOM 3595 C C . ALA A 1 468 ? -24.550 17.844 -15.348 1.00 97.12 468 ALA A C 1
ATOM 3597 O O . ALA A 1 468 ? -24.725 17.570 -14.168 1.00 97.12 468 ALA A O 1
ATOM 3598 N N . LEU A 1 469 ? -24.770 16.962 -16.327 1.00 97.12 469 LEU A N 1
ATOM 3599 C CA . LEU A 1 469 ? -25.248 15.603 -16.065 1.00 97.12 469 LEU A CA 1
ATOM 3600 C C . LEU A 1 469 ? -24.269 14.809 -15.182 1.00 97.12 469 LEU A C 1
ATOM 3602 O O . LEU A 1 469 ? -24.676 14.228 -14.182 1.00 97.12 469 LEU A O 1
ATOM 3606 N N . ILE A 1 470 ? -22.970 14.837 -15.506 1.00 97.06 470 ILE A N 1
ATOM 3607 C CA . ILE A 1 470 ? -21.938 14.167 -14.698 1.00 97.06 470 ILE A CA 1
ATOM 3608 C C . ILE A 1 470 ? -21.896 14.730 -13.272 1.00 97.06 470 ILE A C 1
ATOM 3610 O O . ILE A 1 470 ? -21.710 13.980 -12.315 1.00 97.06 470 ILE A O 1
ATOM 3614 N N . ARG A 1 471 ? -22.071 16.048 -13.113 1.00 97.69 471 ARG A N 1
ATOM 3615 C CA . ARG A 1 471 ? -22.132 16.692 -11.796 1.00 97.69 471 ARG A CA 1
ATOM 3616 C C . ARG A 1 471 ? -23.243 16.083 -10.941 1.00 97.69 471 ARG A C 1
ATOM 3618 O O . ARG A 1 471 ? -22.978 15.705 -9.804 1.00 97.69 471 ARG A O 1
ATOM 3625 N N . ASP A 1 472 ? -24.448 15.967 -11.489 1.00 96.50 472 ASP A N 1
ATOM 3626 C CA . ASP A 1 472 ? -25.600 15.427 -10.763 1.00 96.50 472 ASP A CA 1
ATOM 3627 C C . ASP A 1 472 ? -25.409 13.935 -10.434 1.00 96.50 472 ASP A C 1
ATOM 3629 O O . ASP A 1 472 ? -25.705 13.500 -9.321 1.00 96.50 472 ASP A O 1
ATOM 3633 N N . GLU A 1 473 ? -24.832 13.162 -11.360 1.00 95.81 473 GLU A N 1
ATOM 3634 C CA . GLU A 1 473 ? -24.487 11.749 -11.158 1.00 95.81 473 GLU A CA 1
ATOM 3635 C C . GLU A 1 473 ? -23.460 11.546 -10.029 1.00 95.81 473 GLU A C 1
ATOM 3637 O O . GLU A 1 473 ? -23.648 10.682 -9.169 1.00 95.81 473 GLU A O 1
ATOM 3642 N N . LEU A 1 474 ? -22.387 12.346 -10.007 1.00 96.81 474 LEU A N 1
ATOM 3643 C CA . LEU A 1 474 ? -21.351 12.291 -8.971 1.00 96.81 474 LEU A CA 1
ATOM 3644 C C . LEU A 1 474 ? -21.902 12.696 -7.600 1.00 96.81 474 LEU A C 1
ATOM 3646 O O . LEU A 1 474 ? -21.610 12.034 -6.601 1.00 96.81 474 LEU A O 1
ATOM 3650 N N . LEU A 1 475 ? -22.707 13.763 -7.533 1.00 96.75 475 LEU A N 1
ATOM 3651 C CA . LEU A 1 475 ? -23.339 14.211 -6.288 1.00 96.75 475 LEU A CA 1
ATOM 3652 C C . LEU A 1 475 ? -24.272 13.136 -5.720 1.00 96.75 475 LEU A C 1
ATOM 3654 O O . LEU A 1 475 ? -24.183 12.824 -4.534 1.00 96.75 475 LEU A O 1
ATOM 3658 N N . ALA A 1 476 ? -25.109 12.523 -6.563 1.00 95.19 476 ALA A N 1
ATOM 3659 C CA . ALA A 1 476 ? -26.016 11.456 -6.145 1.00 95.19 476 ALA A CA 1
ATOM 3660 C C . ALA A 1 476 ? -25.266 10.223 -5.614 1.00 95.19 476 ALA A C 1
ATOM 3662 O O . ALA A 1 476 ? -25.652 9.667 -4.586 1.00 95.19 476 ALA A O 1
ATOM 3663 N N . TYR A 1 477 ? -24.181 9.821 -6.284 1.00 95.06 477 TYR A N 1
ATOM 3664 C CA . TYR A 1 477 ? -23.349 8.692 -5.869 1.00 95.06 477 TYR A CA 1
ATOM 3665 C C . TYR A 1 477 ? -22.712 8.916 -4.487 1.00 95.06 477 TYR A C 1
ATOM 3667 O O . TYR A 1 477 ? -22.947 8.134 -3.568 1.00 95.06 477 TYR A O 1
ATOM 3675 N N . CYS A 1 478 ? -21.995 10.027 -4.300 1.00 95.50 478 CYS A N 1
ATOM 3676 C CA . CYS A 1 478 ? -21.308 10.316 -3.035 1.00 95.50 478 CYS A CA 1
ATOM 3677 C C . CYS A 1 478 ? -22.301 10.574 -1.876 1.00 95.50 478 CYS A C 1
ATOM 3679 O O . CYS A 1 478 ? -22.079 10.181 -0.724 1.00 95.50 478 CYS A O 1
ATOM 3681 N N . ALA A 1 479 ? -23.461 11.180 -2.169 1.00 95.62 479 ALA A N 1
ATOM 3682 C CA . ALA A 1 479 ? -24.541 11.320 -1.193 1.00 95.62 479 ALA A CA 1
ATOM 3683 C C . ALA A 1 479 ? -25.086 9.956 -0.739 1.00 95.62 479 ALA A C 1
ATOM 3685 O O . ALA A 1 479 ? -25.344 9.772 0.457 1.00 95.62 479 ALA A O 1
ATOM 3686 N N . LEU A 1 480 ? -25.215 8.988 -1.656 1.00 94.75 480 LEU A N 1
ATOM 3687 C CA . LEU A 1 480 ? -25.657 7.634 -1.329 1.00 94.75 480 LEU A CA 1
ATOM 3688 C C . LEU A 1 480 ? -24.680 6.924 -0.385 1.00 94.75 480 LEU A C 1
ATOM 3690 O O . LEU A 1 480 ? -25.147 6.257 0.533 1.00 94.75 480 LEU A O 1
ATOM 3694 N N . ASP A 1 481 ? -23.364 7.101 -0.534 1.00 94.50 481 ASP A N 1
ATOM 3695 C CA . ASP A 1 481 ? -22.378 6.471 0.356 1.00 94.50 481 ASP A CA 1
ATOM 3696 C C . ASP A 1 481 ? -22.536 6.934 1.814 1.00 94.50 481 ASP A C 1
ATOM 3698 O O . ASP A 1 481 ? -22.693 6.122 2.730 1.00 94.50 481 ASP A O 1
ATOM 3702 N N . THR A 1 482 ? -22.625 8.242 2.053 1.00 96.69 482 THR A N 1
ATOM 3703 C CA . THR A 1 482 ? -22.896 8.758 3.412 1.00 96.69 482 THR A CA 1
ATOM 3704 C C . THR A 1 482 ? -24.297 8.412 3.927 1.00 96.69 482 THR A C 1
ATOM 3706 O O . THR A 1 482 ? -24.458 8.096 5.109 1.00 96.69 482 THR A O 1
ATOM 3709 N N . ARG A 1 483 ? -25.315 8.386 3.055 1.00 96.44 483 ARG A N 1
ATOM 3710 C CA . ARG A 1 483 ? -26.661 7.911 3.415 1.00 96.44 483 ARG A CA 1
ATOM 3711 C C . ARG A 1 483 ? -26.644 6.435 3.814 1.00 96.44 483 ARG A C 1
ATOM 3713 O O . ARG A 1 483 ? -27.322 6.049 4.764 1.00 96.44 483 ARG A O 1
ATOM 3720 N N . ALA A 1 484 ? -25.857 5.616 3.130 1.00 95.94 484 ALA A N 1
ATOM 3721 C CA . ALA A 1 484 ? -25.696 4.207 3.435 1.00 95.94 484 ALA A CA 1
ATOM 3722 C C . ALA A 1 484 ? -25.032 4.002 4.802 1.00 95.94 484 ALA A C 1
ATOM 3724 O O . ALA A 1 484 ? -25.479 3.154 5.574 1.00 95.94 484 ALA A O 1
ATOM 3725 N N . MET A 1 485 ? -24.036 4.823 5.156 1.00 97.19 485 MET A N 1
ATOM 3726 C CA . MET A 1 485 ? -23.449 4.804 6.501 1.00 97.19 485 MET A CA 1
ATOM 3727 C C . MET A 1 485 ? -24.478 5.134 7.579 1.00 97.19 485 MET A C 1
ATOM 3729 O O . MET A 1 485 ? -24.501 4.473 8.614 1.00 97.19 485 MET A O 1
ATOM 3733 N N . VAL A 1 486 ? -25.359 6.107 7.328 1.00 96.56 486 VAL A N 1
ATOM 3734 C CA . VAL A 1 486 ? -26.457 6.442 8.243 1.00 96.56 486 VAL A CA 1
ATOM 3735 C C . VAL A 1 486 ? -27.387 5.246 8.457 1.00 96.56 486 VAL A C 1
ATOM 3737 O O . VAL A 1 486 ? -27.712 4.928 9.600 1.00 96.56 486 VAL A O 1
ATOM 3740 N N . GLU A 1 487 ? -27.808 4.561 7.391 1.00 95.19 487 GLU A N 1
ATOM 3741 C CA . GLU A 1 487 ? -28.704 3.399 7.504 1.00 95.19 487 GLU A CA 1
ATOM 3742 C C . GLU A 1 487 ? -28.028 2.204 8.189 1.00 95.19 487 GLU A C 1
ATOM 3744 O O . GLU A 1 487 ? -28.630 1.546 9.040 1.00 95.19 487 GLU A O 1
ATOM 3749 N N . ILE A 1 488 ? -26.745 1.966 7.903 1.00 94.56 488 ILE A N 1
ATOM 3750 C CA . ILE A 1 488 ? -25.946 0.954 8.603 1.00 94.56 488 ILE A CA 1
ATOM 3751 C C . ILE A 1 488 ? -25.830 1.304 10.087 1.00 94.56 488 ILE A C 1
ATOM 3753 O O . ILE A 1 488 ? -26.067 0.449 10.940 1.00 94.56 488 ILE A O 1
ATOM 3757 N N . TRP A 1 489 ? -25.509 2.556 10.416 1.00 95.25 489 TRP A N 1
ATOM 3758 C CA . TRP A 1 489 ? -25.425 3.011 11.799 1.00 95.25 489 TRP A CA 1
ATOM 3759 C C . TRP A 1 489 ? -26.762 2.836 12.513 1.00 95.25 489 TRP A C 1
ATOM 3761 O O . TRP A 1 489 ? -26.780 2.243 13.585 1.00 95.25 489 TRP A O 1
ATOM 3771 N N . ARG A 1 490 ? -27.880 3.243 11.891 1.00 92.44 490 ARG A N 1
ATOM 3772 C CA . ARG A 1 490 ? -29.242 3.054 12.421 1.00 92.44 490 ARG A CA 1
ATOM 3773 C C . ARG A 1 490 ? -29.549 1.592 12.688 1.00 92.44 490 ARG A C 1
ATOM 3775 O O . ARG A 1 490 ? -30.113 1.275 13.728 1.00 92.44 490 ARG A O 1
ATOM 3782 N N . LYS A 1 491 ? -29.178 0.696 11.769 1.00 90.19 491 LYS A N 1
ATOM 3783 C CA . LYS A 1 491 ? -29.381 -0.746 11.936 1.00 90.19 491 LYS A CA 1
ATOM 3784 C C . LYS A 1 491 ? -28.573 -1.309 13.102 1.00 90.19 491 LYS A C 1
ATOM 3786 O O . LYS A 1 491 ? -29.083 -2.124 13.865 1.00 90.19 491 LYS A O 1
ATOM 3791 N N . ILE A 1 492 ? -27.326 -0.877 13.239 1.00 89.06 492 ILE A N 1
ATOM 3792 C CA . ILE A 1 492 ? -26.425 -1.330 14.302 1.00 89.06 492 ILE A CA 1
ATOM 3793 C C . ILE A 1 492 ? -26.820 -0.701 15.654 1.00 89.06 492 ILE A C 1
ATOM 3795 O O . ILE A 1 492 ? -26.629 -1.326 16.695 1.00 89.06 492 ILE A O 1
ATOM 3799 N N . SER A 1 493 ? -27.434 0.487 15.653 1.00 86.31 493 SER A N 1
ATOM 3800 C CA . SER A 1 493 ? -27.837 1.232 16.850 1.00 86.31 493 SER A CA 1
ATOM 3801 C C . SER A 1 493 ? -29.245 0.922 17.372 1.00 86.31 493 SER A C 1
ATOM 3803 O O . SER A 1 493 ? -29.623 1.496 18.386 1.00 86.31 493 SER A O 1
ATOM 3805 N N . GLN A 1 494 ? -30.008 -0.006 16.771 1.00 72.81 494 GLN A N 1
ATOM 3806 C CA . GLN A 1 494 ? -31.433 -0.260 17.091 1.00 72.81 494 GLN A CA 1
ATOM 3807 C C . GLN A 1 494 ? -31.750 -0.538 18.581 1.00 72.81 494 GLN A C 1
ATOM 3809 O O . GLN A 1 494 ? -32.889 -0.340 18.992 1.00 72.81 494 GLN A O 1
ATOM 3814 N N . ASN A 1 495 ? -30.766 -0.936 19.399 1.00 57.91 495 ASN A N 1
ATOM 3815 C CA . ASN A 1 495 ? -30.920 -1.173 20.847 1.00 57.91 495 ASN A CA 1
ATOM 3816 C C . ASN A 1 495 ? -30.326 -0.060 21.743 1.00 57.91 495 ASN A C 1
ATOM 3818 O O . ASN A 1 495 ? -30.210 -0.225 22.965 1.00 57.91 495 ASN A O 1
ATOM 3822 N N . LEU A 1 496 ? -29.923 1.069 21.158 1.00 54.81 496 LEU A N 1
ATOM 3823 C CA . LEU A 1 496 ? -29.637 2.312 21.869 1.00 54.81 496 LEU A CA 1
ATOM 3824 C C . LEU A 1 496 ? -30.957 3.081 21.990 1.00 54.81 496 LEU A C 1
ATOM 3826 O O . LEU A 1 496 ? -31.605 3.358 20.987 1.00 54.81 496 LEU A O 1
ATOM 3830 N N . LEU A 1 497 ? -31.375 3.400 23.218 1.00 43.09 497 LEU A N 1
ATOM 3831 C CA . LEU A 1 497 ? -32.524 4.272 23.473 1.00 43.09 497 LEU A CA 1
ATOM 3832 C C . LEU A 1 497 ? -32.243 5.650 22.851 1.00 43.09 497 LEU A C 1
ATOM 3834 O O . LEU A 1 497 ? -31.618 6.497 23.481 1.00 43.09 497 LEU A O 1
ATOM 3838 N N . ILE A 1 498 ? -32.676 5.866 21.610 1.00 43.75 498 ILE A N 1
ATOM 3839 C CA . ILE A 1 498 ? -32.822 7.202 21.034 1.00 43.75 498 ILE A CA 1
ATOM 3840 C C . ILE A 1 498 ? -34.149 7.733 21.594 1.00 43.75 498 ILE A C 1
ATOM 3842 O O . ILE A 1 498 ? -35.179 7.095 21.353 1.00 43.75 498 ILE A O 1
ATOM 3846 N N . PRO A 1 499 ? -34.165 8.833 22.371 1.00 34.19 499 PRO A N 1
ATOM 3847 C CA . PRO A 1 499 ? -35.406 9.394 22.887 1.00 34.19 499 PRO A CA 1
ATOM 3848 C C . PRO A 1 499 ? -36.337 9.729 21.718 1.00 34.19 499 PRO A C 1
ATOM 3850 O O . PRO A 1 499 ? -36.026 10.583 20.890 1.00 34.19 499 PRO A O 1
ATOM 3853 N N . GLN A 1 500 ? -37.465 9.029 21.628 1.00 31.14 500 GLN A N 1
ATOM 3854 C CA . GLN A 1 500 ? -38.516 9.358 20.671 1.00 31.14 500 GLN A CA 1
ATOM 3855 C C . GLN A 1 500 ? -39.276 10.598 21.172 1.00 31.14 500 GLN A C 1
ATOM 3857 O O . GLN A 1 500 ? -39.536 10.701 22.374 1.00 31.14 500 GLN A O 1
ATOM 3862 N N . PRO A 1 501 ? -39.669 11.533 20.293 1.00 33.81 501 PRO A N 1
ATOM 3863 C CA . PRO A 1 501 ? -40.500 12.661 20.681 1.00 33.81 501 PRO A CA 1
ATOM 3864 C C . PRO A 1 501 ? -41.928 12.173 20.951 1.00 33.81 501 PRO A C 1
ATOM 3866 O O . PRO A 1 501 ? -42.686 11.876 20.030 1.00 33.81 501 PRO A O 1
ATOM 3869 N N . THR A 1 502 ? -42.320 12.095 22.222 1.00 33.94 502 THR A N 1
ATOM 3870 C CA . THR A 1 502 ? -43.723 11.895 22.603 1.00 33.94 502 THR A CA 1
ATOM 3871 C C . THR A 1 502 ? -44.436 13.243 22.627 1.00 33.94 502 THR A C 1
ATOM 3873 O O . THR A 1 502 ? -44.212 14.057 23.524 1.00 33.94 502 THR A O 1
ATOM 3876 N N . GLY A 1 503 ? -45.296 13.489 21.640 1.00 27.89 503 GLY A N 1
ATOM 3877 C CA . GLY A 1 503 ? -46.278 14.568 21.692 1.00 27.89 503 GLY A CA 1
ATOM 3878 C C . GLY A 1 503 ? -47.536 14.139 22.455 1.00 27.89 503 GLY A C 1
ATOM 3879 O O . GLY A 1 503 ? -48.142 13.152 22.057 1.00 27.89 503 GLY A O 1
ATOM 3880 N N . ASN A 1 504 ? -47.906 14.940 23.471 1.00 28.41 504 ASN A N 1
ATOM 3881 C CA . ASN A 1 504 ? -49.212 15.096 24.160 1.00 28.41 504 ASN A CA 1
ATOM 3882 C C . ASN A 1 504 ? -49.863 13.835 24.794 1.00 28.41 504 ASN A C 1
ATOM 3884 O O . ASN A 1 504 ? -49.851 12.765 24.213 1.00 28.41 504 ASN A O 1
ATOM 3888 N N . THR A 1 505 ? -50.505 13.836 25.973 1.00 28.58 505 THR A N 1
ATOM 3889 C CA . THR A 1 505 ? -51.133 14.870 26.834 1.00 28.58 505 THR A CA 1
ATOM 3890 C C . THR A 1 505 ? -51.489 14.233 28.199 1.00 28.58 505 THR A C 1
ATOM 3892 O O . THR A 1 505 ? -51.788 13.045 28.208 1.00 28.58 505 THR A O 1
ATOM 3895 N N . GLN A 1 506 ? -51.581 15.047 29.275 1.00 25.88 506 GLN A N 1
ATOM 3896 C CA . GLN A 1 506 ? -52.207 14.778 30.605 1.00 25.88 506 GLN A CA 1
ATOM 3897 C C . GLN A 1 506 ? -51.563 13.667 31.467 1.00 25.88 506 GLN A C 1
ATOM 3899 O O . GLN A 1 506 ? -51.293 12.584 30.986 1.00 25.88 506 GLN A O 1
ATOM 3904 N N . GLY A 1 507 ? -51.307 13.795 32.769 1.00 24.59 507 GLY A N 1
ATOM 3905 C CA . GLY A 1 507 ? -51.617 14.761 33.819 1.00 24.59 507 GLY A CA 1
ATOM 3906 C C . GLY A 1 507 ? -51.293 14.077 35.168 1.00 24.59 507 GLY A C 1
ATOM 3907 O O . GLY A 1 507 ? -51.313 12.854 35.227 1.00 24.59 507 GLY A O 1
ATOM 3908 N N . GLU A 1 508 ? -51.023 14.878 36.208 1.00 25.53 508 GLU A N 1
ATOM 3909 C CA . GLU A 1 508 ? -50.835 14.509 37.637 1.00 25.53 508 GLU A CA 1
ATOM 3910 C C . GLU A 1 508 ? -49.494 13.840 38.001 1.00 25.53 508 GLU A C 1
ATOM 3912 O O . GLU A 1 508 ? -49.125 12.817 37.444 1.00 25.53 508 GLU A O 1
ATOM 3917 N N . LYS A 1 509 ? -48.593 14.414 38.813 1.00 24.70 509 LYS A N 1
ATOM 3918 C CA . LYS A 1 509 ? -48.580 15.135 40.114 1.00 24.70 509 LYS A CA 1
ATOM 3919 C C . LYS A 1 509 ? -47.919 14.251 41.183 1.00 24.70 509 LYS A C 1
ATOM 3921 O O . LYS A 1 509 ? -48.267 13.092 41.340 1.00 24.70 509 LYS A O 1
ATOM 3926 N N . ASP A 1 510 ? -47.031 14.909 41.930 1.00 22.86 510 ASP A N 1
ATOM 3927 C CA . ASP A 1 510 ? -46.493 14.565 43.252 1.00 22.86 510 ASP A CA 1
ATOM 3928 C C . ASP A 1 510 ? -45.415 13.464 43.336 1.00 22.86 510 ASP A C 1
ATOM 3930 O O . ASP A 1 510 ? -45.693 12.276 43.302 1.00 22.86 510 ASP A O 1
ATOM 3934 N N . MET A 1 511 ? -44.144 13.847 43.537 1.00 22.27 511 MET A N 1
ATOM 3935 C CA . MET A 1 511 ? -43.588 14.203 44.859 1.00 22.27 511 MET A CA 1
ATOM 3936 C C . MET A 1 511 ? -42.044 14.102 44.915 1.00 22.27 511 MET A C 1
ATOM 3938 O O . MET A 1 511 ? -41.458 13.059 44.658 1.00 22.27 511 MET A O 1
ATOM 3942 N N . LEU A 1 512 ? -41.441 15.215 45.354 1.00 21.95 512 LEU A N 1
ATOM 3943 C CA . LEU A 1 512 ? -40.331 15.363 46.314 1.00 21.95 512 LEU A CA 1
ATOM 3944 C C . LEU A 1 512 ? -38.975 14.644 46.117 1.00 21.95 512 LEU A C 1
ATOM 3946 O O . LEU A 1 512 ? -38.825 13.450 46.326 1.00 21.95 512 LEU A O 1
ATOM 3950 N N . MET A 1 513 ? -37.955 15.494 45.910 1.00 25.00 513 MET A N 1
ATOM 3951 C CA . MET A 1 513 ? -36.758 15.651 46.759 1.00 25.00 513 MET A CA 1
ATOM 3952 C C . MET A 1 513 ? -36.185 14.386 47.417 1.00 25.00 513 MET A C 1
ATOM 3954 O O . MET A 1 513 ? -36.714 13.934 48.427 1.00 25.00 513 MET A O 1
ATOM 3958 N N . GLN A 1 514 ? -34.986 13.981 46.988 1.00 22.89 514 GLN A N 1
ATOM 3959 C CA . GLN A 1 514 ? -33.793 13.942 47.849 1.00 22.89 514 GLN A CA 1
ATOM 3960 C C . GLN A 1 514 ? -32.556 13.550 47.032 1.00 22.89 514 GLN A C 1
ATOM 3962 O O . GLN A 1 514 ? -32.469 12.470 46.458 1.00 22.89 514 GLN A O 1
ATOM 3967 N N . SER A 1 515 ? -31.587 14.463 47.012 1.00 25.97 515 SER A N 1
ATOM 3968 C CA . SER A 1 515 ? -30.187 14.140 46.754 1.00 25.97 515 SER A CA 1
ATOM 3969 C C . SER A 1 515 ? -29.649 13.363 47.960 1.00 25.97 515 SER A C 1
ATOM 3971 O O . SER A 1 515 ? -29.947 13.736 49.099 1.00 25.97 515 SER A O 1
ATOM 3973 N N . PRO A 1 516 ? -28.811 12.347 47.734 1.00 24.78 516 PRO A N 1
ATOM 3974 C CA . PRO A 1 516 ? -27.530 12.374 48.413 1.00 24.78 516 PRO A CA 1
ATOM 3975 C C . PRO A 1 516 ? -26.380 12.187 47.432 1.00 24.78 516 PRO A C 1
ATOM 3977 O O . PRO A 1 516 ? -26.404 11.368 46.514 1.00 24.78 516 PRO A O 1
ATOM 3980 N N . ALA A 1 517 ? -25.340 12.966 47.698 1.00 32.34 517 ALA A N 1
ATOM 3981 C CA . ALA A 1 517 ? -24.002 12.744 47.208 1.00 32.34 517 ALA A CA 1
ATOM 3982 C C . ALA A 1 517 ? -23.599 11.273 47.394 1.00 32.34 517 ALA A C 1
ATOM 3984 O O . ALA A 1 517 ? -23.504 10.791 48.520 1.00 32.34 517 ALA A O 1
ATOM 3985 N N . HIS A 1 518 ? -23.292 10.603 46.288 1.00 25.88 518 HIS A N 1
ATOM 3986 C CA . HIS A 1 518 ? -22.394 9.462 46.291 1.00 25.88 518 HIS A CA 1
ATOM 3987 C C . HIS A 1 518 ? -21.223 9.789 45.374 1.00 25.88 518 HIS A C 1
ATOM 3989 O O . HIS A 1 518 ? -21.312 9.783 44.149 1.00 25.88 518 HIS A O 1
ATOM 3995 N N . SER A 1 519 ? -20.120 10.142 46.028 1.00 37.09 519 SER A N 1
ATOM 3996 C CA . SER A 1 519 ? -18.778 9.901 45.531 1.00 37.09 519 SER A CA 1
ATOM 3997 C C . SER A 1 519 ? -18.676 8.443 45.098 1.00 37.09 519 SER A C 1
ATOM 3999 O O . SER A 1 519 ? -18.796 7.564 45.945 1.00 37.09 519 SER A O 1
ATOM 4001 N N . GLU A 1 520 ? -18.420 8.180 43.825 1.00 31.25 520 GLU A N 1
ATOM 4002 C CA . GLU A 1 520 ? -17.890 6.885 43.417 1.00 31.25 520 GLU A CA 1
ATOM 4003 C C . GLU A 1 520 ? -17.009 7.062 42.181 1.00 31.25 520 GLU A C 1
ATOM 4005 O O . GLU A 1 520 ? -17.438 7.309 41.055 1.00 31.25 520 GLU A O 1
ATOM 4010 N N . THR A 1 521 ? -15.715 6.989 42.461 1.00 37.44 521 THR A N 1
ATOM 4011 C CA . THR A 1 521 ? -14.624 6.714 41.540 1.00 37.44 521 THR A CA 1
ATOM 4012 C C . THR A 1 521 ? -14.955 5.472 40.709 1.00 37.44 521 THR A C 1
ATOM 4014 O O . THR A 1 521 ? -14.789 4.345 41.177 1.00 37.44 521 THR A O 1
ATOM 4017 N N . ALA A 1 522 ? -15.421 5.657 39.474 1.00 34.34 522 ALA A N 1
ATOM 4018 C CA . ALA A 1 522 ? -15.576 4.560 38.526 1.00 34.34 522 ALA A CA 1
ATOM 4019 C C . ALA A 1 522 ? -14.181 4.073 38.090 1.00 34.34 522 ALA A C 1
ATOM 4021 O O . ALA A 1 522 ? -13.499 4.710 37.289 1.00 34.34 522 ALA A O 1
ATOM 4022 N N . SER A 1 523 ? -13.746 2.957 38.677 1.00 44.69 523 SER A N 1
ATOM 4023 C CA . SER A 1 523 ? -12.440 2.327 38.475 1.00 44.69 523 SER A CA 1
ATOM 4024 C C . SER A 1 523 ? -12.160 2.052 36.989 1.00 44.69 523 SER A C 1
ATOM 4026 O O . SER A 1 523 ? -12.930 1.339 36.343 1.00 44.69 523 SER A O 1
ATOM 4028 N N . GLY A 1 524 ? -11.032 2.535 36.454 1.00 49.31 524 GLY A N 1
ATOM 4029 C CA . GLY A 1 524 ? -10.551 2.227 35.093 1.00 49.31 524 GLY A CA 1
ATOM 4030 C C . GLY A 1 524 ? -10.116 0.765 34.878 1.00 49.31 524 GLY A C 1
ATOM 4031 O O . GLY A 1 524 ? -9.801 0.359 33.754 1.00 49.31 524 GLY A O 1
ATOM 4032 N N . THR A 1 525 ? -10.154 -0.048 35.938 1.00 59.12 525 THR A N 1
ATOM 4033 C CA . THR A 1 525 ? -9.683 -1.439 36.000 1.00 59.12 525 THR A CA 1
ATOM 4034 C C . THR A 1 525 ? -10.282 -2.366 34.927 1.00 59.12 525 THR A C 1
ATOM 4036 O O . THR A 1 525 ? -9.540 -3.201 34.393 1.00 59.12 525 THR A O 1
ATOM 4039 N N . PRO A 1 526 ? -11.565 -2.240 34.512 1.00 71.44 526 PRO A N 1
ATOM 4040 C CA . PRO A 1 526 ? -12.132 -3.095 33.467 1.00 71.44 526 PRO A CA 1
ATOM 4041 C C . PRO A 1 526 ? -11.489 -2.898 32.086 1.00 71.44 526 PRO A C 1
ATOM 4043 O O . PRO A 1 526 ? -11.372 -3.860 31.326 1.00 71.44 526 PRO A O 1
ATOM 4046 N N . PHE A 1 527 ? -11.048 -1.677 31.751 1.00 81.75 527 PHE A N 1
ATOM 4047 C CA . PHE A 1 527 ? -10.413 -1.397 30.459 1.00 81.75 527 PHE A CA 1
ATOM 4048 C C . PHE A 1 527 ? -9.018 -2.014 30.377 1.00 81.75 527 PHE A C 1
ATOM 4050 O O . PHE A 1 527 ? -8.748 -2.752 29.432 1.00 81.75 527 PHE A O 1
ATOM 4057 N N . PHE A 1 528 ? -8.157 -1.770 31.372 1.00 79.44 528 PHE A N 1
ATOM 4058 C CA . PHE A 1 528 ? -6.804 -2.336 31.395 1.00 79.44 528 PHE A CA 1
ATOM 4059 C C . PHE A 1 528 ? -6.830 -3.864 31.445 1.00 79.44 528 PHE A C 1
ATOM 4061 O O . PHE A 1 528 ? -6.039 -4.510 30.761 1.00 79.44 528 PHE A O 1
ATOM 4068 N N . THR A 1 529 ? -7.799 -4.447 32.157 1.00 81.31 529 THR A N 1
ATOM 4069 C CA . THR A 1 529 ? -8.021 -5.899 32.154 1.00 81.31 529 THR A CA 1
ATOM 4070 C C . THR A 1 529 ? -8.357 -6.409 30.749 1.00 81.31 529 THR A C 1
ATOM 4072 O O . THR A 1 529 ? -7.703 -7.325 30.255 1.00 81.31 529 THR A O 1
ATOM 4075 N N . ALA A 1 530 ? -9.331 -5.800 30.064 1.00 80.44 530 ALA A N 1
ATOM 4076 C CA . ALA A 1 530 ? -9.726 -6.215 28.716 1.00 80.44 530 ALA A CA 1
ATOM 4077 C C . ALA A 1 530 ? -8.618 -5.981 27.669 1.00 80.44 530 ALA A C 1
ATOM 4079 O O . ALA A 1 530 ? -8.409 -6.817 26.788 1.00 80.44 530 ALA A O 1
ATOM 4080 N N . LEU A 1 531 ? -7.888 -4.866 27.777 1.00 87.12 531 LEU A N 1
ATOM 4081 C CA . LEU A 1 531 ? -6.748 -4.537 26.923 1.00 87.12 531 LEU A CA 1
ATOM 4082 C C . LEU A 1 531 ? -5.650 -5.590 27.064 1.00 87.12 531 LEU A C 1
ATOM 4084 O O . LEU A 1 531 ? -5.207 -6.158 26.068 1.00 87.12 531 LEU A O 1
ATOM 4088 N N . MET A 1 532 ? -5.246 -5.895 28.297 1.00 88.25 532 MET A N 1
ATOM 4089 C CA . MET A 1 532 ? -4.204 -6.882 28.545 1.00 88.25 532 MET A CA 1
ATOM 4090 C C . MET A 1 532 ? -4.644 -8.288 28.132 1.00 88.25 532 MET A C 1
ATOM 4092 O O . MET A 1 532 ? -3.866 -8.986 27.489 1.00 88.25 532 MET A O 1
ATOM 4096 N N . GLN A 1 533 ? -5.900 -8.679 28.377 1.00 84.81 533 GLN A N 1
ATOM 4097 C CA . GLN A 1 533 ? -6.448 -9.943 27.868 1.00 84.81 533 GLN A CA 1
ATOM 4098 C C . GLN A 1 533 ? -6.349 -10.041 26.341 1.00 84.81 533 GLN A C 1
ATOM 4100 O O . GLN A 1 533 ? -5.936 -11.077 25.822 1.00 84.81 533 GLN A O 1
ATOM 4105 N N . HIS A 1 534 ? -6.685 -8.972 25.613 1.00 86.56 534 HIS A N 1
ATOM 4106 C CA . HIS A 1 534 ? -6.570 -8.945 24.156 1.00 86.56 534 HIS A CA 1
ATOM 4107 C C . HIS A 1 534 ? -5.113 -9.073 23.690 1.00 86.56 534 HIS A C 1
ATOM 4109 O O . HIS A 1 534 ? -4.818 -9.871 22.803 1.00 86.56 534 HIS A O 1
ATOM 4115 N N . LEU A 1 535 ? -4.188 -8.345 24.319 1.00 88.00 535 LEU A N 1
ATOM 4116 C CA . LEU A 1 535 ? -2.765 -8.394 23.975 1.00 88.00 535 LEU A CA 1
ATOM 4117 C C . LEU A 1 535 ? -2.140 -9.762 24.280 1.00 88.00 535 LEU A C 1
ATOM 4119 O O . LEU A 1 535 ? -1.354 -10.276 23.481 1.00 88.00 535 LEU A O 1
ATOM 4123 N N . MET A 1 536 ? -2.534 -10.392 25.390 1.00 85.50 536 MET A N 1
ATOM 4124 C CA . MET A 1 536 ? -2.055 -11.719 25.783 1.00 85.50 536 MET A CA 1
ATOM 4125 C C . MET A 1 536 ? -2.495 -12.827 24.817 1.00 85.50 536 MET A C 1
ATOM 4127 O O . MET A 1 536 ? -1.785 -13.826 24.703 1.00 85.50 536 MET A O 1
ATOM 4131 N N . GLN A 1 537 ? -3.572 -12.657 24.036 1.00 82.06 537 GLN A N 1
ATOM 4132 C CA . GLN A 1 537 ? -3.936 -13.619 22.977 1.00 82.06 537 GLN A CA 1
ATOM 4133 C C . GLN A 1 537 ? -2.820 -13.782 21.935 1.00 82.06 537 GLN A C 1
ATOM 4135 O O . GLN A 1 537 ? -2.647 -14.866 21.375 1.00 82.06 537 GLN A O 1
ATOM 4140 N N . GLY A 1 538 ? -2.015 -12.736 21.714 1.00 81.00 538 GLY A N 1
ATOM 4141 C CA . GLY A 1 538 ? -0.870 -12.772 20.807 1.00 81.00 538 GLY A CA 1
ATOM 4142 C C . GLY A 1 538 ? 0.202 -13.794 21.197 1.00 81.00 538 GLY A C 1
ATOM 4143 O O . GLY A 1 538 ? 0.935 -14.253 20.325 1.00 81.00 538 GLY A O 1
ATOM 4144 N N . THR A 1 539 ? 0.269 -14.212 22.467 1.00 80.81 539 THR A N 1
ATOM 4145 C CA . THR A 1 539 ? 1.275 -15.175 22.967 1.00 80.81 539 THR A CA 1
ATOM 4146 C C . THR A 1 539 ? 1.130 -16.563 22.344 1.00 80.81 539 THR A C 1
ATOM 4148 O O . THR A 1 539 ? 2.092 -17.330 22.293 1.00 80.81 539 THR A O 1
ATOM 4151 N N . MET A 1 540 ? -0.063 -16.866 21.826 1.00 76.38 540 MET A N 1
ATOM 4152 C CA . MET A 1 540 ? -0.407 -18.124 21.165 1.00 76.38 540 MET A CA 1
ATOM 4153 C C . MET A 1 540 ? -0.357 -18.025 19.632 1.00 76.38 540 MET A C 1
ATOM 4155 O O . MET A 1 540 ? -0.626 -19.008 18.943 1.00 76.38 540 MET A O 1
ATOM 4159 N N . ILE A 1 541 ? -0.016 -16.857 19.073 1.00 72.88 541 ILE A N 1
ATOM 4160 C CA . ILE A 1 541 ? -0.012 -16.613 17.627 1.00 72.88 541 ILE A CA 1
ATOM 4161 C C . ILE A 1 541 ? 1.434 -16.634 17.106 1.00 72.88 541 ILE A C 1
ATOM 4163 O O . ILE A 1 541 ? 2.253 -15.807 17.516 1.00 72.88 541 ILE A O 1
ATOM 4167 N N . PRO A 1 542 ? 1.784 -17.529 16.160 1.00 70.12 542 PRO A N 1
ATOM 4168 C CA . PRO A 1 542 ? 3.134 -17.586 15.613 1.00 70.12 542 PRO A CA 1
ATOM 4169 C C . PRO A 1 542 ? 3.585 -16.245 15.026 1.00 70.12 542 PRO A C 1
ATOM 4171 O O . PRO A 1 542 ? 2.852 -15.611 14.268 1.00 70.12 542 PRO A O 1
ATOM 4174 N N . LYS A 1 543 ? 4.839 -15.869 15.306 1.00 69.81 543 LYS A N 1
ATOM 4175 C CA . LYS A 1 543 ? 5.512 -14.650 14.812 1.00 69.81 543 LYS A CA 1
ATOM 4176 C C . LYS A 1 543 ? 4.970 -13.319 15.357 1.00 69.81 543 LYS A C 1
ATOM 4178 O O . LYS A 1 543 ? 5.506 -12.279 14.978 1.00 69.81 543 LYS A O 1
ATOM 4183 N N . VAL A 1 544 ? 3.972 -13.319 16.241 1.00 77.38 544 VAL A N 1
ATOM 4184 C CA . VAL A 1 544 ? 3.571 -12.104 16.965 1.00 77.38 544 VAL A CA 1
ATOM 4185 C C . VAL A 1 544 ? 4.584 -11.825 18.074 1.00 77.38 544 VAL A C 1
ATOM 4187 O O . VAL A 1 544 ? 4.899 -12.701 18.874 1.00 77.38 544 VAL A O 1
ATOM 4190 N N . GLN A 1 545 ? 5.107 -10.600 18.115 1.00 78.50 545 GLN A N 1
ATOM 4191 C CA . GLN A 1 545 ? 6.035 -10.151 19.154 1.00 78.50 545 GLN A CA 1
ATOM 4192 C C . GLN A 1 545 ? 5.256 -9.422 20.245 1.00 78.50 545 GLN A C 1
ATOM 4194 O O . GLN A 1 545 ? 5.147 -8.199 20.219 1.00 78.50 545 GLN A O 1
ATOM 4199 N N . VAL A 1 546 ? 4.688 -10.182 21.183 1.00 84.06 546 VAL A N 1
ATOM 4200 C CA . VAL A 1 546 ? 3.836 -9.644 22.260 1.00 84.06 546 VAL A CA 1
ATOM 4201 C C . VAL A 1 546 ? 4.566 -8.586 23.082 1.00 84.06 546 VAL A C 1
ATOM 4203 O O . VAL A 1 546 ? 3.973 -7.559 23.398 1.00 84.06 546 VAL A O 1
ATOM 4206 N N . GLU A 1 547 ? 5.862 -8.784 23.340 1.00 86.31 547 GLU A N 1
ATOM 4207 C CA . GLU A 1 547 ? 6.746 -7.797 23.977 1.00 86.31 547 GLU A CA 1
ATOM 4208 C C . GLU A 1 547 ? 6.647 -6.394 23.354 1.00 86.31 547 GLU A C 1
ATOM 4210 O O . GLU A 1 547 ? 6.517 -5.422 24.090 1.00 86.31 547 GLU A O 1
ATOM 4215 N N . ARG A 1 548 ? 6.562 -6.275 22.020 1.00 86.62 548 ARG A N 1
ATOM 4216 C CA . ARG A 1 548 ? 6.437 -4.974 21.331 1.00 86.62 548 ARG A CA 1
ATOM 4217 C C . ARG A 1 548 ? 5.078 -4.308 21.520 1.00 86.62 548 ARG A C 1
ATOM 4219 O O . ARG A 1 548 ? 4.962 -3.097 21.365 1.00 86.62 548 ARG A O 1
ATOM 4226 N N . SER A 1 549 ? 4.040 -5.087 21.807 1.00 88.69 549 SER A N 1
ATOM 4227 C CA . SER A 1 549 ? 2.690 -4.565 22.026 1.00 88.69 549 SER A CA 1
ATOM 4228 C C . SER A 1 549 ? 2.441 -4.210 23.490 1.00 88.69 549 SER A C 1
ATOM 4230 O O . SER A 1 549 ? 1.742 -3.240 23.765 1.00 88.69 549 SER A O 1
ATOM 4232 N N . ILE A 1 550 ? 3.020 -4.966 24.428 1.00 90.62 550 ILE A N 1
ATOM 4233 C CA . ILE A 1 550 ? 2.854 -4.714 25.867 1.00 90.62 550 ILE A CA 1
ATOM 4234 C C . ILE A 1 550 ? 3.910 -3.770 26.432 1.00 90.62 550 ILE A C 1
ATOM 4236 O O . ILE A 1 550 ? 3.634 -3.091 27.416 1.00 90.62 550 ILE A O 1
ATOM 4240 N N . GLY A 1 551 ? 5.091 -3.698 25.813 1.00 91.12 551 GLY A N 1
ATOM 4241 C CA . GLY A 1 551 ? 6.193 -2.844 26.244 1.00 91.12 551 GLY A CA 1
ATOM 4242 C C . GLY A 1 551 ? 5.753 -1.400 26.512 1.00 91.12 551 GLY A C 1
ATOM 4243 O O . GLY A 1 551 ? 5.948 -0.925 27.628 1.00 91.12 551 GLY A O 1
ATOM 4244 N N . PRO A 1 552 ? 5.061 -0.716 25.580 1.00 91.06 552 PRO A N 1
ATOM 4245 C CA . PRO A 1 552 ? 4.580 0.647 25.815 1.00 91.06 552 PRO A CA 1
ATOM 4246 C C . PRO A 1 552 ? 3.652 0.796 27.033 1.00 91.06 552 PRO A C 1
ATOM 4248 O O . PRO A 1 552 ? 3.671 1.832 27.689 1.00 91.06 552 PRO A O 1
ATOM 4251 N N . ILE A 1 553 ? 2.862 -0.234 27.358 1.00 91.44 553 ILE A N 1
ATOM 4252 C CA . ILE A 1 553 ? 1.942 -0.223 28.506 1.00 91.44 553 ILE A CA 1
ATOM 4253 C C . ILE A 1 553 ? 2.720 -0.418 29.802 1.00 91.44 553 ILE A C 1
ATOM 4255 O O . ILE A 1 553 ? 2.553 0.349 30.742 1.00 91.44 553 ILE A O 1
ATOM 4259 N N . ILE A 1 554 ? 3.592 -1.428 29.851 1.00 92.12 554 ILE A N 1
ATOM 4260 C CA . ILE A 1 554 ? 4.405 -1.724 31.036 1.00 92.12 554 ILE A CA 1
ATOM 4261 C C . ILE A 1 554 ? 5.350 -0.557 31.323 1.00 92.12 554 ILE A C 1
ATOM 4263 O O . ILE A 1 554 ? 5.470 -0.137 32.471 1.00 92.12 554 ILE A O 1
ATOM 4267 N N . GLY A 1 555 ? 5.955 0.016 30.278 1.00 91.94 555 GLY A N 1
ATOM 4268 C CA . GLY A 1 555 ? 6.863 1.158 30.356 1.00 91.94 555 GLY A CA 1
ATOM 4269 C C . GLY A 1 555 ? 6.263 2.377 31.056 1.00 91.94 555 GLY A C 1
ATOM 4270 O O . GLY A 1 555 ? 7.006 3.134 31.674 1.00 91.94 555 GLY A O 1
ATOM 4271 N N . PHE A 1 556 ? 4.933 2.523 31.038 1.00 90.44 556 PHE A N 1
ATOM 4272 C CA . PHE A 1 556 ? 4.223 3.565 31.779 1.00 90.44 556 PHE A CA 1
ATOM 4273 C C . PHE A 1 556 ? 4.371 3.417 33.305 1.00 90.44 556 PHE A C 1
ATOM 4275 O O . PHE A 1 556 ? 4.400 4.412 34.021 1.00 90.44 556 PHE A O 1
ATOM 4282 N N . PHE A 1 557 ? 4.501 2.183 33.801 1.00 93.31 557 PHE A N 1
ATOM 4283 C CA . PHE A 1 557 ? 4.562 1.858 35.229 1.00 93.31 557 PHE A CA 1
ATOM 4284 C C . PHE A 1 557 ? 5.975 1.536 35.724 1.00 93.31 557 PHE A C 1
ATOM 4286 O O . PHE A 1 557 ? 6.211 1.552 36.929 1.00 93.31 557 PHE A O 1
ATOM 4293 N N . LEU A 1 558 ? 6.928 1.235 34.831 1.00 93.88 558 LEU A N 1
ATOM 4294 C CA . LEU A 1 558 ? 8.236 0.683 35.219 1.00 93.88 558 LEU A CA 1
ATOM 4295 C C . LEU A 1 558 ? 9.025 1.549 36.203 1.00 93.88 558 LEU A C 1
ATOM 4297 O O . LEU A 1 558 ? 9.713 1.002 37.061 1.00 93.88 558 LEU A O 1
ATOM 4301 N N . ALA A 1 559 ? 8.950 2.878 36.090 1.00 92.56 559 ALA A N 1
ATOM 4302 C CA . ALA A 1 559 ? 9.654 3.768 37.013 1.00 92.56 559 ALA A CA 1
ATOM 4303 C C . ALA A 1 559 ? 9.147 3.592 38.448 1.00 92.56 559 ALA A C 1
ATOM 4305 O O . ALA A 1 559 ? 9.957 3.393 39.349 1.00 92.56 559 ALA A O 1
ATOM 4306 N N . ASP A 1 560 ? 7.829 3.569 38.642 1.00 92.88 560 ASP A N 1
ATOM 4307 C CA . ASP A 1 560 ? 7.214 3.355 39.953 1.00 92.88 560 ASP A CA 1
ATOM 4308 C C . ASP A 1 560 ? 7.410 1.909 40.430 1.00 92.88 560 ASP A C 1
ATOM 4310 O O . ASP A 1 560 ? 7.777 1.680 41.578 1.00 92.88 560 ASP A O 1
ATOM 4314 N N . VAL A 1 561 ? 7.276 0.927 39.532 1.00 94.44 561 VAL A N 1
ATOM 4315 C CA . VAL A 1 561 ? 7.521 -0.498 39.815 1.00 94.44 561 VAL A CA 1
ATOM 4316 C C . VAL A 1 561 ? 8.925 -0.726 40.362 1.00 94.44 561 VAL A C 1
ATOM 4318 O O . VAL A 1 561 ? 9.083 -1.371 41.399 1.00 94.44 561 VAL A O 1
ATOM 4321 N N . PHE A 1 562 ? 9.954 -0.206 39.689 1.00 94.25 562 PHE A N 1
ATOM 4322 C CA . PHE A 1 562 ? 11.328 -0.358 40.156 1.00 94.25 562 PHE A CA 1
ATOM 4323 C C . PHE A 1 562 ? 11.641 0.542 41.343 1.00 94.25 562 PHE A C 1
ATOM 4325 O O . PHE A 1 562 ? 12.433 0.130 42.185 1.00 94.25 562 PHE A O 1
ATOM 4332 N N . ALA A 1 563 ? 11.012 1.713 41.458 1.00 92.25 563 ALA A N 1
ATOM 4333 C CA . ALA A 1 563 ? 11.160 2.548 42.641 1.00 92.25 563 ALA A CA 1
ATOM 4334 C C . ALA A 1 563 ? 10.667 1.824 43.901 1.00 92.25 563 ALA A C 1
ATOM 4336 O O . ALA A 1 563 ? 11.397 1.751 44.885 1.00 92.25 563 ALA A O 1
ATOM 4337 N N . THR A 1 564 ? 9.486 1.203 43.836 1.00 92.62 564 THR A N 1
ATOM 4338 C CA . THR A 1 564 ? 8.934 0.383 44.921 1.00 92.62 564 THR A CA 1
ATOM 4339 C C . THR A 1 564 ? 9.755 -0.889 45.141 1.00 92.62 564 THR A C 1
ATOM 4341 O O . THR A 1 564 ? 10.062 -1.239 46.275 1.00 92.62 564 THR A O 1
ATOM 4344 N N . LYS A 1 565 ? 10.139 -1.605 44.074 1.00 92.06 565 LYS A N 1
ATOM 4345 C CA . LYS A 1 565 ? 10.836 -2.898 44.197 1.00 92.06 565 LYS A CA 1
ATOM 4346 C C . LYS A 1 565 ? 12.269 -2.774 44.711 1.00 92.06 565 LYS A C 1
ATOM 4348 O O . LYS A 1 565 ? 12.732 -3.659 45.427 1.00 92.06 565 LYS A O 1
ATOM 4353 N N . LEU A 1 566 ? 12.984 -1.739 44.279 1.00 89.62 566 LEU A N 1
ATOM 4354 C CA . LEU A 1 566 ? 14.382 -1.498 44.641 1.00 89.62 566 LEU A CA 1
ATOM 4355 C C . LEU A 1 566 ? 14.521 -0.517 45.810 1.00 89.62 566 LEU A C 1
ATOM 4357 O O . LEU A 1 566 ? 15.651 -0.198 46.169 1.00 89.62 566 LEU A O 1
ATOM 4361 N N . ASP A 1 567 ? 13.399 -0.038 46.358 1.00 90.38 567 ASP A N 1
ATOM 4362 C CA . ASP A 1 567 ? 13.331 0.971 47.419 1.00 90.38 567 ASP A CA 1
ATOM 4363 C C . ASP A 1 567 ? 14.231 2.183 47.126 1.00 90.38 567 ASP A C 1
ATOM 4365 O O . ASP A 1 567 ? 15.151 2.545 47.861 1.00 90.38 567 ASP A O 1
ATOM 4369 N N . THR A 1 568 ? 14.044 2.767 45.942 1.00 92.12 568 THR A N 1
ATOM 4370 C CA . THR A 1 568 ? 14.915 3.834 45.446 1.00 92.12 568 THR A CA 1
ATOM 4371 C C . THR A 1 568 ? 14.196 4.759 44.472 1.00 92.12 568 THR A C 1
ATOM 4373 O O . THR A 1 568 ? 13.084 4.489 44.032 1.00 92.12 568 THR A O 1
ATOM 4376 N N . LYS A 1 569 ? 14.817 5.881 44.096 1.00 90.81 569 LYS A N 1
ATOM 4377 C CA . LYS A 1 569 ? 14.217 6.811 43.131 1.00 90.81 569 LYS A CA 1
ATOM 4378 C C . LYS A 1 569 ? 14.654 6.460 41.715 1.00 90.81 569 LYS A C 1
ATOM 4380 O O . LYS A 1 569 ? 15.754 6.825 41.301 1.00 90.81 569 LYS A O 1
ATOM 4385 N N . VAL A 1 570 ? 13.770 5.813 40.962 1.00 94.88 570 VAL A N 1
ATOM 4386 C CA . VAL A 1 570 ? 14.003 5.455 39.557 1.00 94.88 570 VAL A CA 1
ATOM 4387 C C . VAL A 1 570 ? 13.285 6.429 38.623 1.00 94.88 570 VAL A C 1
ATOM 4389 O O . VAL A 1 570 ? 12.156 6.836 38.886 1.00 94.88 570 VAL A O 1
ATOM 4392 N N . VAL A 1 571 ? 13.936 6.812 37.523 1.00 94.88 571 VAL A N 1
ATOM 4393 C CA . VAL A 1 571 ? 13.322 7.585 36.431 1.00 94.88 571 VAL A CA 1
ATOM 4394 C C . VAL A 1 571 ? 13.578 6.922 35.079 1.00 94.88 571 VAL A C 1
ATOM 4396 O O . VAL A 1 571 ? 14.651 6.365 34.851 1.00 94.88 571 VAL A O 1
ATOM 4399 N N . MET A 1 572 ? 12.600 6.988 34.175 1.00 95.88 572 MET A N 1
ATOM 4400 C CA . MET A 1 572 ? 12.765 6.575 32.779 1.00 95.88 572 MET A CA 1
ATOM 4401 C C . MET A 1 572 ? 13.617 7.613 32.041 1.00 95.88 572 MET A C 1
ATOM 4403 O O . MET A 1 572 ? 13.272 8.793 32.059 1.00 95.88 572 MET A O 1
ATOM 4407 N N . LEU A 1 573 ? 14.703 7.186 31.394 1.00 96.56 573 LEU A N 1
ATOM 4408 C CA . LEU A 1 573 ? 15.513 8.067 30.549 1.00 96.56 573 LEU A CA 1
ATOM 4409 C C . LEU A 1 573 ? 15.086 7.968 29.086 1.00 96.56 573 LEU A C 1
ATOM 4411 O O . LEU A 1 573 ? 14.880 8.984 28.433 1.00 96.56 573 LEU A O 1
ATOM 4415 N N . CYS A 1 574 ? 14.951 6.749 28.562 1.00 96.31 574 CYS A N 1
ATOM 4416 C CA . CYS A 1 574 ? 14.565 6.534 27.172 1.00 96.31 574 CYS A CA 1
ATOM 4417 C C . CYS A 1 574 ? 13.926 5.149 26.989 1.00 96.31 574 CYS A C 1
ATOM 4419 O O . CYS A 1 574 ? 14.563 4.149 27.332 1.00 96.31 574 CYS A O 1
ATOM 4421 N N . PRO A 1 575 ? 12.714 5.054 26.414 1.00 94.56 575 PRO A N 1
ATOM 4422 C CA . PRO A 1 575 ? 12.237 3.799 25.849 1.00 94.56 575 PRO A CA 1
ATOM 4423 C C . PRO A 1 575 ? 13.005 3.487 24.558 1.00 94.56 575 PRO A C 1
ATOM 4425 O O . PRO A 1 575 ? 13.319 4.400 23.795 1.00 94.56 575 PRO A O 1
ATOM 4428 N N . GLU A 1 576 ? 13.280 2.210 24.300 1.00 94.25 576 GLU A N 1
ATOM 4429 C CA . GLU A 1 576 ? 13.930 1.713 23.079 1.00 94.25 576 GLU A CA 1
ATOM 4430 C C . GLU A 1 576 ? 15.279 2.401 22.800 1.00 94.25 576 GLU A C 1
ATOM 4432 O O . GLU A 1 576 ? 15.524 2.942 21.718 1.00 94.25 576 GLU A O 1
ATOM 4437 N N . PHE A 1 577 ? 16.162 2.420 23.802 1.00 96.19 577 PHE A N 1
ATOM 4438 C CA . PHE A 1 577 ? 17.430 3.139 23.713 1.00 96.19 577 PHE A CA 1
ATOM 4439 C C . PHE A 1 577 ? 18.427 2.413 22.786 1.00 96.19 577 PHE A C 1
ATOM 4441 O O . PHE A 1 577 ? 18.713 1.231 23.002 1.00 96.19 577 PHE A O 1
ATOM 4448 N N . PRO A 1 578 ? 18.993 3.086 21.767 1.00 95.19 578 PRO A N 1
ATOM 4449 C CA . PRO A 1 578 ? 19.930 2.463 20.840 1.00 95.19 578 PRO A CA 1
ATOM 4450 C C . PRO A 1 578 ? 21.339 2.350 21.443 1.00 95.19 578 PRO A C 1
ATOM 4452 O O . PRO A 1 578 ? 21.956 3.337 21.829 1.00 95.19 578 PRO A O 1
ATOM 4455 N N . ILE A 1 579 ? 21.877 1.134 21.445 1.00 93.56 579 ILE A N 1
ATOM 4456 C CA . ILE A 1 579 ? 23.241 0.782 21.848 1.00 93.56 579 ILE A CA 1
ATOM 4457 C C . ILE A 1 579 ? 24.039 0.421 20.597 1.00 93.56 579 ILE A C 1
ATOM 4459 O O . ILE A 1 579 ? 23.624 -0.443 19.817 1.00 93.56 579 ILE A O 1
ATOM 4463 N N . GLN A 1 580 ? 25.189 1.061 20.399 1.00 89.94 580 GLN A N 1
ATOM 4464 C CA . GLN A 1 580 ? 26.066 0.782 19.264 1.00 89.94 580 GLN A CA 1
ATOM 4465 C C . GLN A 1 580 ? 26.619 -0.650 19.327 1.00 89.94 580 GLN A C 1
ATOM 4467 O O . GLN A 1 580 ? 27.029 -1.134 20.383 1.00 89.94 580 GLN A O 1
ATOM 4472 N N . LYS A 1 581 ? 26.642 -1.346 18.187 1.00 85.12 581 LYS A N 1
ATOM 4473 C CA . LYS A 1 581 ? 27.286 -2.659 18.056 1.00 85.12 581 LYS A CA 1
ATOM 4474 C C . LYS A 1 581 ? 28.783 -2.494 17.802 1.00 85.12 581 LYS A C 1
ATOM 4476 O O . LYS A 1 581 ? 29.216 -1.566 17.129 1.00 85.12 581 LYS A O 1
ATOM 4481 N N . ALA A 1 582 ? 29.583 -3.444 18.281 1.00 78.19 582 ALA A N 1
ATOM 4482 C CA . ALA A 1 582 ? 31.017 -3.440 18.021 1.00 78.19 582 ALA A CA 1
ATOM 4483 C C . ALA A 1 582 ? 31.319 -3.578 16.513 1.00 78.19 582 ALA A C 1
ATOM 4485 O O . ALA A 1 582 ? 30.788 -4.463 15.840 1.00 78.19 582 ALA A O 1
ATOM 4486 N N . GLY A 1 583 ? 32.202 -2.720 15.993 1.00 74.75 583 GLY A N 1
ATOM 4487 C CA . GLY A 1 583 ? 32.757 -2.830 14.638 1.00 74.75 583 GLY A CA 1
ATOM 4488 C C . GLY A 1 583 ? 31.942 -2.187 13.509 1.00 74.75 583 GLY A C 1
ATOM 4489 O O . GLY A 1 583 ? 32.382 -2.240 12.363 1.00 74.75 583 GLY A O 1
ATOM 4490 N N . ASN A 1 584 ? 30.787 -1.571 13.787 1.00 80.06 584 ASN A N 1
ATOM 4491 C CA . ASN A 1 584 ? 30.052 -0.760 12.810 1.00 80.06 584 ASN A CA 1
ATOM 4492 C C . ASN A 1 584 ? 29.160 0.302 13.486 1.00 80.06 584 ASN A C 1
ATOM 4494 O O . ASN A 1 584 ? 28.992 0.315 14.699 1.00 80.06 584 ASN A O 1
ATOM 4498 N N . ASN A 1 585 ? 28.552 1.187 12.690 1.00 84.94 585 ASN A N 1
ATOM 4499 C CA . ASN A 1 585 ? 27.614 2.209 13.183 1.00 84.94 585 ASN A CA 1
ATOM 4500 C C . ASN A 1 585 ? 26.155 1.713 13.232 1.00 84.94 585 ASN A C 1
ATOM 4502 O O . ASN A 1 585 ? 25.227 2.512 13.131 1.00 84.94 585 ASN A O 1
ATOM 4506 N N . GLN A 1 586 ? 25.929 0.398 13.345 1.00 85.19 586 GLN A N 1
ATOM 4507 C CA . GLN A 1 586 ? 24.591 -0.148 13.584 1.00 85.19 586 GLN A CA 1
ATOM 4508 C C . GLN A 1 586 ? 24.310 -0.220 15.085 1.00 85.19 586 GLN A C 1
ATOM 4510 O O . GLN A 1 586 ? 25.224 -0.386 15.891 1.00 85.19 586 GLN A O 1
ATOM 4515 N N . SER A 1 587 ? 23.033 -0.175 15.462 1.00 87.62 587 SER A N 1
ATOM 4516 C CA . SER A 1 587 ? 22.604 -0.319 16.852 1.00 87.62 587 SER A CA 1
ATOM 4517 C C . SER A 1 587 ? 21.781 -1.587 17.096 1.00 87.62 587 SER A C 1
ATOM 4519 O O . SER A 1 587 ? 21.213 -2.194 16.182 1.00 87.62 587 SER A O 1
ATOM 4521 N N . THR A 1 588 ? 21.747 -2.018 18.353 1.00 90.44 588 THR A N 1
ATOM 4522 C CA . THR A 1 588 ? 20.664 -2.824 18.931 1.00 90.44 588 THR A CA 1
ATOM 4523 C C . THR A 1 588 ? 19.934 -1.963 19.950 1.00 90.44 588 THR A C 1
ATOM 4525 O O . THR A 1 588 ? 20.558 -1.083 20.528 1.00 90.44 588 THR A O 1
ATOM 4528 N N . ASN A 1 589 ? 18.654 -2.207 20.203 1.00 93.19 589 ASN A N 1
ATOM 4529 C CA . ASN A 1 589 ? 17.924 -1.435 21.204 1.00 93.19 589 ASN A CA 1
ATOM 4530 C C . ASN A 1 589 ? 17.785 -2.232 22.500 1.00 93.19 589 ASN A C 1
ATOM 4532 O O . ASN A 1 589 ? 17.552 -3.440 22.440 1.00 93.19 589 ASN A O 1
ATOM 4536 N N . ILE A 1 590 ? 17.946 -1.549 23.634 1.00 95.12 590 ILE A N 1
ATOM 4537 C CA . ILE A 1 590 ? 17.466 -2.008 24.943 1.00 95.12 590 ILE A CA 1
ATOM 4538 C C . ILE A 1 590 ? 16.050 -1.452 25.139 1.00 95.12 590 ILE A C 1
ATOM 4540 O O . ILE A 1 590 ? 15.812 -0.282 24.825 1.00 95.12 590 ILE A O 1
ATOM 4544 N N . ASP A 1 591 ? 15.115 -2.265 25.639 1.00 95.81 591 ASP A N 1
ATOM 4545 C CA . ASP A 1 591 ? 13.699 -1.870 25.720 1.00 95.81 591 ASP A CA 1
ATOM 4546 C C . ASP A 1 591 ? 13.498 -0.612 26.575 1.00 95.81 591 ASP A C 1
ATOM 4548 O O . ASP A 1 591 ? 12.731 0.274 26.193 1.00 95.81 591 ASP A O 1
ATOM 4552 N N . TRP A 1 592 ? 14.229 -0.481 27.689 1.00 97.62 592 TRP A N 1
ATOM 4553 C CA . TRP A 1 592 ? 14.277 0.762 28.463 1.00 97.62 592 TRP A CA 1
ATOM 4554 C C . TRP A 1 592 ? 15.653 1.029 29.062 1.00 97.62 592 TRP A C 1
ATOM 4556 O O . TRP A 1 592 ? 16.272 0.158 29.677 1.00 97.62 592 TRP A O 1
ATOM 4566 N N . LEU A 1 593 ? 16.085 2.283 28.949 1.00 97.88 593 LEU A N 1
ATOM 4567 C CA . LEU A 1 593 ? 17.169 2.846 29.739 1.00 97.88 593 LEU A CA 1
ATOM 4568 C C . LEU A 1 593 ? 16.570 3.709 30.852 1.00 97.88 593 LEU A C 1
ATOM 4570 O O . LEU A 1 593 ? 15.784 4.625 30.593 1.00 97.88 593 LEU A O 1
ATOM 4574 N N . MET A 1 594 ? 16.950 3.428 32.093 1.00 97.75 594 MET A N 1
ATOM 4575 C CA . MET A 1 594 ? 16.455 4.123 33.282 1.00 97.75 594 MET A CA 1
ATOM 4576 C C . MET A 1 594 ? 17.618 4.525 34.193 1.00 97.75 594 MET A C 1
ATOM 4578 O O . MET A 1 594 ? 18.742 4.055 34.027 1.00 97.75 594 MET A O 1
ATOM 4582 N N . LEU A 1 595 ? 17.351 5.395 35.163 1.00 97.31 595 LEU A N 1
ATOM 4583 C CA . LEU A 1 595 ? 18.348 5.907 36.101 1.00 97.31 595 LEU A CA 1
ATOM 4584 C C . LEU A 1 595 ? 17.866 5.740 37.534 1.00 97.31 595 LEU A C 1
ATOM 4586 O O . LEU A 1 595 ? 16.799 6.242 37.894 1.00 97.31 595 LEU A O 1
ATOM 4590 N N . ASN A 1 596 ? 18.695 5.120 38.368 1.00 95.75 596 ASN A N 1
ATOM 4591 C CA . ASN A 1 596 ? 18.591 5.265 39.809 1.00 95.75 596 ASN A CA 1
ATOM 4592 C C . ASN A 1 596 ? 19.222 6.605 40.217 1.00 95.75 596 ASN A C 1
ATOM 4594 O O . ASN A 1 596 ? 20.441 6.768 40.207 1.00 95.75 596 ASN A O 1
ATOM 4598 N N . ARG A 1 597 ? 18.391 7.583 40.589 1.00 91.94 597 ARG A N 1
ATOM 4599 C CA . ARG A 1 597 ? 18.853 8.936 40.938 1.00 91.94 597 ARG A CA 1
ATOM 4600 C C . ARG A 1 597 ? 19.659 8.988 42.233 1.00 91.94 597 ARG A C 1
ATOM 4602 O O . ARG A 1 597 ? 20.454 9.911 42.388 1.00 91.94 597 ARG A O 1
ATOM 4609 N N . ALA A 1 598 ? 19.448 8.047 43.151 1.00 90.50 598 ALA A N 1
ATOM 4610 C CA . ALA A 1 598 ? 20.156 8.032 44.427 1.00 90.50 598 ALA A CA 1
ATOM 4611 C C . ALA A 1 598 ? 21.611 7.581 44.251 1.00 90.50 598 ALA A C 1
ATOM 4613 O O . ALA A 1 598 ? 22.514 8.173 44.834 1.00 90.50 598 ALA A O 1
ATOM 4614 N N . THR A 1 599 ? 21.836 6.561 43.422 1.00 91.81 599 THR A N 1
ATOM 4615 C CA . THR A 1 599 ? 23.164 5.964 43.215 1.00 91.81 599 THR A CA 1
ATOM 4616 C C . THR A 1 599 ? 23.853 6.415 41.930 1.00 91.81 599 THR A C 1
ATOM 4618 O O . THR A 1 599 ? 25.027 6.107 41.746 1.00 91.81 599 THR A O 1
ATOM 4621 N N . GLN A 1 600 ? 23.146 7.129 41.046 1.00 94.56 600 GLN A N 1
ATOM 4622 C CA . GLN A 1 600 ? 23.584 7.424 39.673 1.00 94.56 600 GLN A CA 1
ATOM 4623 C C . GLN A 1 600 ? 23.922 6.144 38.878 1.00 94.56 600 GLN A C 1
ATOM 4625 O O . GLN A 1 600 ? 24.793 6.133 38.015 1.00 94.56 600 GLN A O 1
ATOM 4630 N N . GLU A 1 601 ? 23.241 5.036 39.178 1.00 95.31 601 GLU A N 1
ATOM 4631 C CA . GLU A 1 601 ? 23.374 3.761 38.463 1.00 95.31 601 GLU A CA 1
ATOM 4632 C C . GLU A 1 601 ? 22.385 3.718 37.289 1.00 95.31 601 GLU A C 1
ATOM 4634 O O . GLU A 1 601 ? 21.189 3.982 37.460 1.00 95.31 601 GLU A O 1
ATOM 4639 N N . LEU A 1 602 ? 22.866 3.357 36.096 1.00 97.56 602 LEU A N 1
ATOM 4640 C CA . LEU A 1 602 ? 21.997 3.121 34.941 1.00 97.56 602 LEU A CA 1
ATOM 4641 C C . LEU A 1 602 ? 21.340 1.742 35.036 1.00 97.56 602 LEU A C 1
ATOM 4643 O O . LEU A 1 602 ? 22.002 0.748 35.320 1.00 97.56 602 LEU A O 1
ATOM 4647 N N . LEU A 1 603 ? 20.047 1.658 34.742 1.00 97.31 603 LEU A N 1
ATOM 4648 C CA . LEU A 1 603 ? 19.317 0.395 34.663 1.00 97.31 603 LEU A CA 1
ATOM 4649 C C . LEU A 1 603 ? 18.993 0.103 33.193 1.00 97.31 603 LEU A C 1
ATOM 4651 O O . LEU A 1 603 ? 18.273 0.860 32.541 1.00 97.31 603 LEU A O 1
ATOM 4655 N N . LEU A 1 604 ? 19.547 -0.994 32.683 1.00 96.88 604 LEU A N 1
ATOM 4656 C CA . LEU A 1 604 ? 19.338 -1.528 31.339 1.00 96.88 604 LEU A CA 1
ATOM 4657 C C . LEU A 1 604 ? 18.269 -2.616 31.434 1.00 96.88 604 LEU A C 1
ATOM 4659 O O . LEU A 1 604 ? 18.560 -3.720 31.900 1.00 96.88 604 LEU A O 1
ATOM 4663 N N . VAL A 1 605 ? 17.035 -2.305 31.045 1.00 97.00 605 VAL A N 1
ATOM 4664 C CA . VAL A 1 605 ? 15.890 -3.200 31.244 1.00 97.00 605 VAL A CA 1
ATOM 4665 C C . VAL A 1 605 ? 15.478 -3.828 29.917 1.00 97.00 605 VAL A C 1
ATOM 4667 O O . VAL A 1 605 ? 15.107 -3.120 28.986 1.00 97.00 605 VAL A O 1
ATOM 4670 N N . GLU A 1 606 ? 15.522 -5.157 29.853 1.00 95.75 606 GLU A N 1
ATOM 4671 C CA . GLU A 1 606 ? 15.090 -5.957 28.703 1.00 95.75 606 GLU A CA 1
ATOM 4672 C C . GLU A 1 606 ? 13.831 -6.757 29.068 1.00 95.75 606 GLU A C 1
ATOM 4674 O O . GLU A 1 606 ? 13.829 -7.517 30.039 1.00 95.75 606 GLU A O 1
ATOM 4679 N N . LEU A 1 607 ? 12.774 -6.637 28.268 1.00 94.69 607 LEU A N 1
ATOM 4680 C CA . LEU A 1 607 ? 11.554 -7.428 28.360 1.00 94.69 607 LEU A CA 1
ATOM 4681 C C . LEU A 1 607 ? 11.657 -8.674 27.488 1.00 94.69 607 LEU A C 1
ATOM 4683 O O . LEU A 1 607 ? 11.840 -8.603 26.275 1.00 94.69 607 LEU A O 1
ATOM 4687 N N . LYS A 1 608 ? 11.398 -9.837 28.081 1.00 91.38 608 LYS A N 1
ATOM 4688 C CA . LYS A 1 608 ? 11.089 -11.058 27.326 1.00 91.38 608 LYS A CA 1
ATOM 4689 C C . LYS A 1 608 ? 9.715 -11.558 27.729 1.00 91.38 608 LYS A C 1
ATOM 4691 O O . LYS A 1 608 ? 9.347 -11.494 28.891 1.00 91.38 608 LYS A O 1
ATOM 4696 N N . THR A 1 609 ? 8.958 -12.092 26.774 1.00 86.56 609 THR A N 1
ATOM 4697 C CA . THR A 1 609 ? 7.597 -12.601 27.039 1.00 86.56 609 THR A CA 1
ATOM 4698 C C . THR A 1 609 ? 7.463 -14.116 26.907 1.00 86.56 609 THR A C 1
ATOM 4700 O O . THR A 1 609 ? 6.406 -14.663 27.208 1.00 86.56 609 THR A O 1
ATOM 4703 N N . THR A 1 610 ? 8.521 -14.823 26.485 1.00 80.88 610 THR A N 1
ATOM 4704 C CA . THR A 1 610 ? 8.501 -16.287 26.319 1.00 80.88 610 THR A CA 1
ATOM 4705 C C . THR A 1 610 ? 9.836 -16.942 26.693 1.00 80.88 610 THR A C 1
ATOM 4707 O O . THR A 1 610 ? 10.866 -16.282 26.806 1.00 80.88 610 THR A O 1
ATOM 4710 N N . ASP A 1 611 ? 9.833 -18.269 26.824 1.00 71.12 611 ASP A N 1
ATOM 4711 C CA . ASP A 1 611 ? 10.999 -19.140 27.079 1.00 71.12 611 ASP A CA 1
ATOM 4712 C C . ASP A 1 611 ? 11.881 -19.386 25.847 1.00 71.12 611 ASP A C 1
ATOM 4714 O O . ASP A 1 611 ? 12.858 -20.129 25.907 1.00 71.12 611 ASP A O 1
ATOM 4718 N N . THR A 1 612 ? 11.561 -18.748 24.719 1.00 72.75 612 THR A N 1
ATOM 4719 C CA . THR A 1 612 ? 12.297 -18.901 23.452 1.00 72.75 612 THR A CA 1
ATOM 4720 C C . THR A 1 612 ? 12.948 -17.614 22.952 1.00 72.75 612 THR A C 1
ATOM 4722 O O . THR A 1 612 ? 13.640 -17.634 21.936 1.00 72.75 612 THR A O 1
ATOM 4725 N N . THR A 1 613 ? 12.741 -16.491 23.643 1.00 73.88 613 THR A N 1
ATOM 4726 C CA . THR A 1 613 ? 13.153 -15.155 23.178 1.00 73.88 613 THR A CA 1
ATOM 4727 C C . THR A 1 613 ? 14.485 -14.675 23.758 1.00 73.88 613 THR A C 1
ATOM 4729 O O . THR A 1 613 ? 15.007 -13.658 23.301 1.00 73.88 613 THR A O 1
ATOM 4732 N N . PHE A 1 614 ? 15.071 -15.389 24.725 1.00 82.44 614 PHE A N 1
ATOM 4733 C CA . PHE A 1 614 ? 16.410 -15.078 25.233 1.00 82.44 614 PHE A CA 1
ATOM 4734 C C . PHE A 1 614 ? 17.487 -15.364 24.173 1.00 82.44 614 PHE A C 1
ATOM 4736 O O . PHE A 1 614 ? 17.504 -16.436 23.565 1.00 82.44 614 PHE A O 1
ATOM 4743 N N . ARG A 1 615 ? 18.402 -14.410 23.960 1.00 83.69 615 ARG A N 1
ATOM 4744 C CA . ARG A 1 615 ? 19.500 -14.515 22.989 1.00 83.69 615 ARG A CA 1
ATOM 4745 C C . ARG A 1 615 ? 20.844 -14.229 23.671 1.00 83.69 615 ARG A C 1
ATOM 4747 O O . ARG A 1 615 ? 21.072 -13.082 24.054 1.00 83.69 615 ARG A O 1
ATOM 4754 N N . PRO A 1 616 ? 21.759 -15.214 23.769 1.00 83.50 616 PRO A N 1
ATOM 4755 C CA . PRO A 1 616 ? 23.073 -15.017 24.390 1.00 83.50 616 PRO A CA 1
ATOM 4756 C C . PRO A 1 616 ? 23.902 -13.890 23.756 1.00 83.50 616 PRO A C 1
ATOM 4758 O O . PRO A 1 616 ? 24.588 -13.159 24.462 1.00 83.50 616 PRO A O 1
ATOM 4761 N N . GLU A 1 617 ? 23.799 -13.710 22.436 1.00 84.31 617 GLU A N 1
ATOM 4762 C CA . GLU A 1 617 ? 24.494 -12.644 21.698 1.00 84.31 617 GLU A CA 1
ATOM 4763 C C . GLU A 1 617 ? 24.049 -11.240 22.136 1.00 84.31 617 GLU A C 1
ATOM 4765 O O . GLU A 1 617 ? 24.877 -10.347 22.288 1.00 84.31 617 GLU A O 1
ATOM 4770 N N . GLN A 1 618 ? 22.751 -11.046 22.395 1.00 87.19 618 GLN A N 1
ATOM 4771 C CA . GLN A 1 618 ? 22.214 -9.768 22.878 1.00 87.19 618 GLN A CA 1
ATOM 4772 C C . GLN A 1 618 ? 22.690 -9.490 24.310 1.00 87.19 618 GLN A C 1
ATOM 4774 O O . GLN A 1 618 ? 23.136 -8.387 24.616 1.00 87.19 618 GLN A O 1
ATOM 4779 N N . ALA A 1 619 ? 22.690 -10.516 25.167 1.00 87.94 619 ALA A N 1
ATOM 4780 C CA . ALA A 1 619 ? 23.243 -10.413 26.515 1.00 87.94 619 ALA A CA 1
ATOM 4781 C C . ALA A 1 619 ? 24.744 -10.057 26.504 1.00 87.94 619 ALA A C 1
ATOM 4783 O O . ALA A 1 619 ? 25.200 -9.294 27.351 1.00 87.94 619 ALA A O 1
ATOM 4784 N N . ALA A 1 620 ? 25.516 -10.553 25.533 1.00 88.44 620 ALA A N 1
ATOM 4785 C CA . ALA A 1 620 ? 26.922 -10.180 25.391 1.00 88.44 620 ALA A CA 1
ATOM 4786 C C . ALA A 1 620 ? 27.109 -8.677 25.106 1.00 88.44 620 ALA A C 1
ATOM 4788 O O . ALA A 1 620 ? 28.017 -8.073 25.670 1.00 88.44 620 ALA A O 1
ATOM 4789 N N . ILE A 1 621 ? 26.222 -8.058 24.315 1.00 90.50 621 ILE A N 1
ATOM 4790 C CA . ILE A 1 621 ? 26.252 -6.607 24.051 1.00 90.50 621 ILE A CA 1
ATOM 4791 C C . ILE A 1 621 ? 26.029 -5.816 25.344 1.00 90.50 621 ILE A C 1
ATOM 4793 O O . ILE A 1 621 ? 26.765 -4.875 25.626 1.00 90.50 621 ILE A O 1
ATOM 4797 N N . TYR A 1 622 ? 25.052 -6.216 26.161 1.00 92.81 622 TYR A N 1
ATOM 4798 C CA . TYR A 1 622 ? 24.774 -5.530 27.428 1.00 92.81 622 TYR A CA 1
ATOM 4799 C C . TYR A 1 622 ? 25.912 -5.698 28.432 1.00 92.81 622 TYR A C 1
ATOM 4801 O O . TYR A 1 622 ? 26.232 -4.759 29.158 1.00 92.81 622 TYR A O 1
ATOM 4809 N N . ARG A 1 623 ? 26.573 -6.862 28.429 1.00 90.56 623 ARG A N 1
ATOM 4810 C CA . ARG A 1 623 ? 27.755 -7.111 29.258 1.00 90.56 623 ARG A CA 1
ATOM 4811 C C . ARG A 1 623 ? 28.933 -6.228 28.860 1.00 90.56 623 ARG A C 1
ATOM 4813 O O . ARG A 1 623 ? 29.574 -5.662 29.742 1.00 90.56 623 ARG A O 1
ATOM 4820 N N . GLU A 1 624 ? 29.198 -6.082 27.561 1.00 91.31 624 GLU A N 1
ATOM 4821 C CA . GLU A 1 624 ? 30.251 -5.176 27.089 1.00 91.31 624 GLU A CA 1
ATOM 4822 C C . GLU A 1 624 ? 29.917 -3.725 27.431 1.00 91.31 624 GLU A C 1
ATOM 4824 O O . GLU A 1 624 ? 30.787 -3.010 27.915 1.00 91.31 624 GLU A O 1
ATOM 4829 N N . LEU A 1 625 ? 28.661 -3.295 27.268 1.00 93.12 625 LEU A N 1
ATOM 4830 C CA . LEU A 1 625 ? 28.255 -1.940 27.639 1.00 93.12 625 LEU A CA 1
ATOM 4831 C C . LEU A 1 625 ? 28.460 -1.672 29.138 1.00 93.12 625 LEU A C 1
ATOM 4833 O O . LEU A 1 625 ? 29.063 -0.668 29.510 1.00 93.12 625 LEU A O 1
ATOM 4837 N N . GLN A 1 626 ? 28.002 -2.589 29.994 1.00 93.94 626 GLN A N 1
ATOM 4838 C CA . GLN A 1 626 ? 28.195 -2.514 31.443 1.00 93.94 626 GLN A CA 1
ATOM 4839 C C . GLN A 1 626 ? 29.688 -2.455 31.804 1.00 93.94 626 GLN A C 1
ATOM 4841 O O . GLN A 1 626 ? 30.105 -1.623 32.610 1.00 93.94 626 GLN A O 1
ATOM 4846 N N . SER A 1 627 ? 30.498 -3.303 31.166 1.00 92.06 627 SER A N 1
ATOM 4847 C CA . SER A 1 627 ? 31.948 -3.351 31.364 1.00 92.06 627 SER A CA 1
ATOM 4848 C C . SER A 1 627 ? 32.643 -2.083 30.867 1.00 92.06 627 SER A C 1
ATOM 4850 O O . SER A 1 627 ? 33.564 -1.608 31.524 1.00 92.06 627 SER A O 1
ATOM 4852 N N . LYS A 1 628 ? 32.190 -1.491 29.756 1.00 94.31 628 LYS A N 1
ATOM 4853 C CA . LYS A 1 628 ? 32.697 -0.218 29.225 1.00 94.31 628 LYS A CA 1
ATOM 4854 C C . LYS A 1 628 ? 32.411 0.934 30.190 1.00 94.31 628 LYS A C 1
ATOM 4856 O O . LYS A 1 628 ? 33.341 1.660 30.516 1.00 94.31 628 LYS A O 1
ATOM 4861 N N . ILE A 1 629 ? 31.191 1.036 30.725 1.00 95.62 629 ILE A N 1
ATOM 4862 C CA . ILE A 1 629 ? 30.828 2.057 31.729 1.00 95.62 629 ILE A CA 1
ATOM 4863 C C . ILE A 1 629 ? 31.702 1.928 32.981 1.00 95.62 629 ILE A C 1
ATOM 4865 O O . ILE A 1 629 ? 32.263 2.919 33.445 1.00 95.62 629 ILE A O 1
ATOM 4869 N N . ALA A 1 630 ? 31.869 0.708 33.501 1.00 93.06 630 ALA A N 1
ATOM 4870 C CA . ALA A 1 630 ? 32.704 0.467 34.677 1.00 93.06 630 ALA A CA 1
ATOM 4871 C C . ALA A 1 630 ? 34.192 0.768 34.411 1.00 93.06 630 ALA A C 1
ATOM 4873 O O . ALA A 1 630 ? 34.867 1.353 35.256 1.00 93.06 630 ALA A O 1
ATOM 4874 N N . ARG A 1 631 ? 34.697 0.396 33.228 1.00 95.25 631 ARG A N 1
ATOM 4875 C CA . ARG A 1 631 ? 36.087 0.614 32.797 1.00 95.25 631 ARG A CA 1
ATOM 4876 C C . ARG A 1 631 ? 36.407 2.092 32.573 1.00 95.25 631 ARG A C 1
ATOM 4878 O O . ARG A 1 631 ? 37.489 2.530 32.942 1.00 95.25 631 ARG A O 1
ATOM 4885 N N . GLU A 1 632 ? 35.494 2.843 31.964 1.00 93.50 632 GLU A N 1
ATOM 4886 C CA . GLU A 1 632 ? 35.649 4.284 31.723 1.00 93.50 632 GLU A CA 1
ATOM 4887 C C . GLU A 1 632 ? 35.296 5.123 32.960 1.00 93.50 632 GLU A C 1
ATOM 4889 O O . GLU A 1 632 ? 35.658 6.296 33.036 1.00 93.50 632 GLU A O 1
ATOM 4894 N N . GLY A 1 633 ? 34.600 4.534 33.938 1.00 95.19 633 GLY A N 1
ATOM 4895 C CA . GLY A 1 633 ? 34.098 5.240 35.115 1.00 95.19 633 GLY A CA 1
ATOM 4896 C C . GLY A 1 633 ? 33.095 6.341 34.762 1.00 95.19 633 GLY A C 1
ATOM 4897 O O . GLY A 1 633 ? 33.001 7.325 35.493 1.00 95.19 633 GLY A O 1
ATOM 4898 N N . SER A 1 634 ? 32.406 6.204 33.626 1.00 96.12 634 SER A N 1
ATOM 4899 C CA . SER A 1 634 ? 31.537 7.214 33.018 1.00 96.12 634 SER A CA 1
ATOM 4900 C C . SER A 1 634 ? 30.644 6.575 31.953 1.00 96.12 634 SER A C 1
ATOM 4902 O O . SER A 1 634 ? 31.069 5.660 31.246 1.00 96.12 634 SER A O 1
ATOM 4904 N N . ALA A 1 635 ? 29.425 7.094 31.787 1.00 96.81 635 ALA A N 1
ATOM 4905 C CA . ALA A 1 635 ? 28.534 6.751 30.680 1.00 96.81 635 ALA A CA 1
ATOM 4906 C C . ALA A 1 635 ? 28.449 7.865 29.617 1.00 96.81 635 ALA A C 1
ATOM 4908 O O . ALA A 1 635 ? 27.631 7.786 28.701 1.00 96.81 635 ALA A O 1
ATOM 4909 N N . ALA A 1 636 ? 29.280 8.912 29.712 1.00 96.44 636 ALA A N 1
ATOM 4910 C CA . ALA A 1 636 ? 29.244 10.063 28.803 1.00 96.44 636 ALA A CA 1
ATOM 4911 C C . ALA A 1 636 ? 29.488 9.684 27.332 1.00 96.44 636 ALA A C 1
ATOM 4913 O O . ALA A 1 636 ? 28.922 10.322 26.441 1.00 96.44 636 ALA A O 1
ATOM 4914 N N . PHE A 1 637 ? 30.258 8.618 27.081 1.00 95.25 637 PHE A N 1
ATOM 4915 C CA . PHE A 1 637 ? 30.516 8.098 25.735 1.00 95.25 637 PHE A CA 1
ATOM 4916 C C . PHE A 1 637 ? 29.233 7.690 24.996 1.00 95.25 637 PHE A C 1
ATOM 4918 O O . PHE A 1 637 ? 29.222 7.657 23.771 1.00 95.25 637 PHE A O 1
ATOM 4925 N N . LEU A 1 638 ? 28.129 7.414 25.706 1.00 95.38 638 LEU A N 1
ATOM 4926 C CA . LEU A 1 638 ? 26.842 7.096 25.082 1.00 95.38 638 LEU A CA 1
ATOM 4927 C C . LEU A 1 638 ? 26.351 8.221 24.164 1.00 95.38 638 LEU A C 1
ATOM 4929 O O . LEU A 1 638 ? 25.668 7.956 23.178 1.00 95.38 638 LEU A O 1
ATOM 4933 N N . LEU A 1 639 ? 26.703 9.475 24.461 1.00 95.25 639 LEU A N 1
ATOM 4934 C CA . LEU A 1 639 ? 26.392 10.607 23.590 1.00 95.25 639 LEU A CA 1
ATOM 4935 C C . LEU A 1 639 ? 27.192 10.567 22.288 1.00 95.25 639 LEU A C 1
ATOM 4937 O O . LEU A 1 639 ? 26.650 10.923 21.245 1.00 95.25 639 LEU A O 1
ATOM 4941 N N . ASP A 1 640 ? 28.445 10.125 22.354 1.00 93.69 640 ASP A N 1
ATOM 4942 C CA . ASP A 1 640 ? 29.325 9.992 21.193 1.00 93.69 640 ASP A CA 1
ATOM 4943 C C . ASP A 1 640 ? 28.895 8.801 20.325 1.00 93.69 640 ASP A C 1
ATOM 4945 O O . ASP A 1 640 ? 28.804 8.918 19.102 1.00 93.69 640 ASP A O 1
ATOM 4949 N N . ASP A 1 641 ? 28.524 7.685 20.960 1.00 93.56 641 ASP A N 1
ATOM 4950 C CA . ASP A 1 641 ? 27.953 6.517 20.289 1.00 93.56 641 ASP A CA 1
ATOM 4951 C C . ASP A 1 641 ? 26.644 6.904 19.559 1.00 93.56 641 ASP A C 1
ATOM 4953 O O . ASP A 1 641 ? 26.452 6.556 18.390 1.00 93.56 641 ASP A O 1
ATOM 4957 N N . LEU A 1 642 ? 25.762 7.691 20.197 1.00 94.06 642 LEU A N 1
ATOM 4958 C CA . LEU A 1 642 ? 24.541 8.223 19.571 1.00 94.06 642 LEU A CA 1
ATOM 4959 C C . LEU A 1 642 ? 24.836 9.115 18.360 1.00 94.06 642 LEU A C 1
ATOM 4961 O O . LEU A 1 642 ? 24.134 9.017 17.351 1.00 94.06 642 LEU A O 1
ATOM 4965 N N . ASP A 1 643 ? 25.861 9.962 18.445 1.00 91.19 643 ASP A N 1
ATOM 4966 C CA . ASP A 1 643 ? 26.285 10.823 17.340 1.00 91.19 643 ASP A CA 1
ATOM 4967 C C . ASP A 1 643 ? 26.829 10.017 16.161 1.00 91.19 643 ASP A C 1
ATOM 4969 O O . ASP A 1 643 ? 26.461 10.274 15.011 1.00 91.19 643 ASP A O 1
ATOM 4973 N N . ALA A 1 644 ? 27.640 8.995 16.433 1.00 91.81 644 ALA A N 1
ATOM 4974 C CA . ALA A 1 644 ? 28.181 8.111 15.408 1.00 91.81 644 ALA A CA 1
ATOM 4975 C C . ALA A 1 644 ? 27.074 7.330 14.678 1.00 91.81 644 ALA A C 1
ATOM 4977 O O . ALA A 1 644 ? 27.075 7.254 13.443 1.00 91.81 644 ALA A O 1
ATOM 4978 N N . ILE A 1 645 ? 26.099 6.787 15.420 1.00 92.12 645 ILE A N 1
ATOM 4979 C CA . ILE A 1 645 ? 24.941 6.097 14.831 1.00 92.12 645 ILE A CA 1
ATOM 4980 C C . ILE A 1 645 ? 24.085 7.092 14.035 1.00 92.12 645 ILE A C 1
ATOM 4982 O O . ILE A 1 645 ? 23.705 6.819 12.893 1.00 92.12 645 ILE A O 1
ATOM 4986 N N . GLY A 1 646 ? 23.803 8.262 14.612 1.00 90.44 646 GLY A N 1
ATOM 4987 C CA . GLY A 1 646 ? 23.004 9.308 13.983 1.00 90.44 646 GLY A CA 1
ATOM 4988 C C . GLY A 1 646 ? 23.613 9.792 12.668 1.00 90.44 646 GLY A C 1
ATOM 4989 O O . GLY A 1 646 ? 22.911 9.870 11.661 1.00 90.44 646 GLY A O 1
ATOM 4990 N N . ALA A 1 647 ? 24.923 10.042 12.627 1.00 89.00 647 ALA A N 1
ATOM 4991 C CA . ALA A 1 647 ? 25.625 10.495 11.427 1.00 89.00 647 ALA A CA 1
ATOM 4992 C C . ALA A 1 647 ? 25.514 9.502 10.255 1.00 89.00 647 ALA A C 1
ATOM 4994 O O . ALA A 1 647 ? 25.378 9.930 9.101 1.00 89.00 647 ALA A O 1
ATOM 4995 N N . ALA A 1 648 ? 25.516 8.198 10.559 1.00 87.44 648 ALA A N 1
ATOM 4996 C CA . ALA A 1 648 ? 25.371 7.105 9.597 1.00 87.44 648 ALA A CA 1
ATOM 4997 C C . ALA A 1 648 ? 23.908 6.802 9.203 1.00 87.44 648 ALA A C 1
ATOM 4999 O O . ALA A 1 648 ? 23.674 5.993 8.303 1.00 87.44 648 ALA A O 1
ATOM 5000 N N . SER A 1 649 ? 22.925 7.437 9.850 1.00 87.06 649 SER A N 1
ATOM 5001 C CA . SER A 1 649 ? 21.498 7.204 9.618 1.00 87.06 649 SER A CA 1
ATOM 5002 C C . SER A 1 649 ? 20.865 8.236 8.678 1.00 87.06 649 SER A C 1
ATOM 5004 O O . SER A 1 649 ? 21.211 9.419 8.686 1.00 87.06 649 SER A O 1
ATOM 5006 N N . GLN A 1 650 ? 19.870 7.792 7.901 1.00 86.50 650 GLN A N 1
ATOM 5007 C CA . GLN A 1 650 ? 19.008 8.657 7.081 1.00 86.50 650 GLN A CA 1
ATOM 5008 C C . GLN A 1 650 ? 17.933 9.381 7.918 1.00 86.50 650 GLN A C 1
ATOM 5010 O O . GLN A 1 650 ? 17.301 10.316 7.439 1.00 86.50 650 GLN A O 1
ATOM 5015 N N . GLU A 1 651 ? 17.735 8.990 9.184 1.00 85.06 651 GLU A N 1
ATOM 5016 C CA . GLU A 1 651 ? 16.715 9.546 10.087 1.00 85.06 651 GLU A CA 1
ATOM 5017 C C . GLU A 1 651 ? 17.336 10.287 11.283 1.00 85.06 651 GLU A C 1
ATOM 5019 O O . GLU A 1 651 ? 16.986 10.056 12.443 1.00 85.06 651 GLU A O 1
ATOM 5024 N N . ARG A 1 652 ? 18.269 11.207 11.012 1.00 82.38 652 ARG A N 1
ATOM 5025 C CA . ARG A 1 652 ? 19.052 11.936 12.034 1.00 82.38 652 ARG A CA 1
ATOM 5026 C C . ARG A 1 652 ? 18.204 12.573 13.144 1.00 82.38 652 ARG A C 1
ATOM 5028 O O . ARG A 1 652 ? 18.590 12.537 14.309 1.00 82.38 652 ARG A O 1
ATOM 5035 N N . GLY A 1 653 ? 17.017 13.085 12.807 1.00 83.94 653 GLY A N 1
ATOM 5036 C CA . GLY A 1 653 ? 16.098 13.702 13.772 1.00 83.94 653 GLY A CA 1
ATOM 5037 C C . GLY A 1 653 ? 15.632 12.767 14.898 1.00 83.94 653 GLY A C 1
ATOM 5038 O O . GLY A 1 653 ? 15.366 13.236 16.003 1.00 83.94 653 GLY A O 1
ATOM 5039 N N . LYS A 1 654 ? 15.591 11.444 14.676 1.00 89.19 654 LYS A N 1
ATOM 5040 C CA . LYS A 1 654 ? 15.202 10.479 15.720 1.00 89.19 654 LYS A CA 1
ATOM 5041 C C . LYS A 1 654 ? 16.239 10.391 16.839 1.00 89.19 654 LYS A C 1
ATOM 5043 O O . LYS A 1 654 ? 15.870 10.338 18.007 1.00 89.19 654 LYS A O 1
ATOM 5048 N N . TYR A 1 655 ? 17.523 10.438 16.497 1.00 91.38 655 TYR A N 1
ATOM 5049 C CA . TYR A 1 655 ? 18.613 10.408 17.477 1.00 91.38 655 TYR A CA 1
ATOM 5050 C C . TYR A 1 655 ? 18.687 11.713 18.270 1.00 91.38 655 TYR A C 1
ATOM 5052 O O . TYR A 1 655 ? 18.959 11.686 19.468 1.00 91.38 655 TYR A O 1
ATOM 5060 N N . GLN A 1 656 ? 18.328 12.842 17.650 1.00 89.25 656 GLN A N 1
ATOM 5061 C CA . GLN A 1 656 ? 18.144 14.093 18.385 1.00 89.25 656 GLN A CA 1
ATOM 5062 C C . GLN A 1 656 ? 17.003 13.987 19.409 1.00 89.25 656 GLN A C 1
ATOM 5064 O O . GLN A 1 656 ? 17.152 14.444 20.539 1.00 89.25 656 GLN A O 1
ATOM 5069 N N . ASN A 1 657 ? 15.890 13.332 19.062 1.00 92.62 657 ASN A N 1
ATOM 5070 C CA . ASN A 1 657 ? 14.808 13.086 20.017 1.00 92.62 657 ASN A CA 1
ATOM 5071 C C . ASN A 1 657 ? 15.257 12.206 21.199 1.00 92.62 657 ASN A C 1
ATOM 5073 O O . ASN A 1 657 ? 14.897 12.495 22.336 1.00 92.62 657 ASN A O 1
ATOM 5077 N N . VAL A 1 658 ? 16.087 11.182 20.958 1.00 95.50 658 VAL A N 1
ATOM 5078 C CA . VAL A 1 658 ? 16.685 10.368 22.036 1.00 95.50 658 VAL A CA 1
ATOM 5079 C C . VAL A 1 658 ? 17.508 11.241 22.987 1.00 95.50 658 VAL A C 1
ATOM 5081 O O . VAL A 1 658 ? 17.347 11.134 24.199 1.00 95.50 658 VAL A O 1
ATOM 5084 N N . ARG A 1 659 ? 18.331 12.163 22.470 1.00 93.75 659 ARG A N 1
ATOM 5085 C CA . ARG A 1 659 ? 19.088 13.103 23.319 1.00 93.75 659 ARG A CA 1
ATOM 5086 C C . ARG A 1 659 ? 18.181 14.004 24.146 1.00 93.75 659 ARG A C 1
ATOM 5088 O O . ARG A 1 659 ? 18.464 14.218 25.319 1.00 93.75 659 ARG A O 1
ATOM 5095 N N . ASN A 1 660 ? 17.091 14.493 23.560 1.00 93.25 660 ASN A N 1
ATOM 5096 C CA . ASN A 1 660 ? 16.127 15.330 24.273 1.00 93.25 660 ASN A CA 1
ATOM 5097 C C . ASN A 1 660 ? 15.458 14.558 25.425 1.00 93.25 660 ASN A C 1
ATOM 5099 O O . ASN A 1 660 ? 15.300 15.106 26.513 1.00 93.25 660 ASN A O 1
ATOM 5103 N N . LEU A 1 661 ? 15.124 13.278 25.215 1.00 95.75 661 LEU A N 1
ATOM 5104 C CA . LEU A 1 661 ? 14.590 12.405 26.266 1.00 95.75 661 LEU A CA 1
ATOM 5105 C C . LEU A 1 661 ? 15.608 12.175 27.390 1.00 95.75 661 LEU A C 1
ATOM 5107 O O . LEU A 1 661 ? 15.256 12.301 28.561 1.00 95.75 661 LEU A O 1
ATOM 5111 N N . LEU A 1 662 ? 16.880 11.926 27.052 1.00 96.50 662 LEU A N 1
ATOM 5112 C CA . LEU A 1 662 ? 17.947 11.827 28.052 1.00 96.50 662 LEU A CA 1
ATOM 5113 C C . LEU A 1 662 ? 18.088 13.131 28.851 1.00 96.50 662 LEU A C 1
ATOM 5115 O O . LEU A 1 662 ? 18.106 13.089 30.080 1.00 96.50 662 LEU A O 1
ATOM 5119 N N . ALA A 1 663 ? 18.140 14.284 28.173 1.00 94.69 663 ALA A N 1
ATOM 5120 C CA . ALA A 1 663 ? 18.228 15.596 28.815 1.00 94.69 663 ALA A CA 1
ATOM 5121 C C . ALA A 1 663 ? 17.071 15.812 29.797 1.00 94.69 663 ALA A C 1
ATOM 5123 O O . ALA A 1 663 ? 17.304 16.138 30.959 1.00 94.69 663 ALA A O 1
ATOM 5124 N N . GLN A 1 664 ? 15.837 15.521 29.378 1.00 94.50 664 GLN A N 1
ATOM 5125 C CA . GLN A 1 664 ? 14.658 15.594 30.240 1.00 94.50 664 GLN A CA 1
ATOM 5126 C C . GLN A 1 664 ? 14.746 14.624 31.431 1.00 94.50 664 GLN A C 1
ATOM 5128 O O . GLN A 1 664 ? 14.432 15.001 32.560 1.00 94.50 664 GLN A O 1
ATOM 5133 N N . GLY A 1 665 ? 15.188 13.385 31.197 1.00 92.44 665 GLY A N 1
ATOM 5134 C CA . GLY A 1 665 ? 15.305 12.347 32.221 1.00 92.44 665 GLY A CA 1
ATOM 5135 C C . GLY A 1 665 ? 16.336 12.676 33.304 1.00 92.44 665 GLY A C 1
ATOM 5136 O O . GLY A 1 665 ? 16.081 12.432 34.488 1.00 92.44 665 GLY A O 1
ATOM 5137 N N . PHE A 1 666 ? 17.461 13.289 32.927 1.00 93.81 666 PHE A N 1
ATOM 5138 C CA . PHE A 1 666 ? 18.462 13.809 33.863 1.00 93.81 666 PHE A CA 1
ATOM 5139 C C . PHE A 1 666 ? 18.051 15.158 34.475 1.00 93.81 666 PHE A C 1
ATOM 5141 O O . PHE A 1 666 ? 18.337 15.406 35.648 1.00 93.81 666 PHE A O 1
ATOM 5148 N N . GLY A 1 667 ? 17.270 15.965 33.755 1.00 92.31 667 GLY A N 1
ATOM 5149 C CA . GLY A 1 667 ? 16.948 17.348 34.114 1.00 92.31 667 GLY A CA 1
ATOM 5150 C C . GLY A 1 667 ? 18.034 18.339 33.685 1.00 92.31 667 GLY A C 1
ATOM 5151 O O . GLY A 1 667 ? 18.247 19.321 34.384 1.00 92.31 667 GLY A O 1
ATOM 5152 N N . ALA A 1 668 ? 18.730 18.050 32.584 1.00 93.44 668 ALA A N 1
ATOM 5153 C CA . ALA A 1 668 ? 19.773 18.891 32.004 1.00 93.44 668 ALA A CA 1
ATOM 5154 C C . ALA A 1 668 ? 19.171 19.934 31.047 1.00 93.44 668 ALA A C 1
ATOM 5156 O O . ALA A 1 668 ? 18.310 19.600 30.227 1.00 93.44 668 ALA A O 1
ATOM 5157 N N . ALA A 1 669 ? 19.633 21.181 31.136 1.00 87.50 669 ALA A N 1
ATOM 5158 C CA . ALA A 1 669 ? 19.182 22.290 30.298 1.00 87.50 669 ALA A CA 1
ATOM 5159 C C . ALA A 1 669 ? 19.833 22.290 28.905 1.00 87.50 669 ALA A C 1
ATOM 5161 O O . ALA A 1 669 ? 19.221 22.748 27.938 1.00 87.50 669 ALA A O 1
ATOM 5162 N N . ASP A 1 670 ? 21.054 21.760 28.789 1.00 90.44 670 ASP A N 1
ATOM 5163 C CA . ASP A 1 670 ? 21.798 21.690 27.533 1.00 90.44 670 ASP A CA 1
ATOM 5164 C C . ASP A 1 670 ? 22.650 20.411 27.393 1.00 90.44 670 ASP A C 1
ATOM 5166 O O . ASP A 1 670 ? 22.637 19.504 28.230 1.00 90.44 670 ASP A O 1
ATOM 5170 N N . GLY A 1 671 ? 23.373 20.310 26.273 1.00 86.81 671 GLY A N 1
ATOM 5171 C CA . GLY A 1 671 ? 24.201 19.146 25.957 1.00 86.81 671 GLY A CA 1
ATOM 5172 C C . GLY A 1 671 ? 25.437 18.977 26.848 1.00 86.81 671 GLY A C 1
ATOM 5173 O O . GLY A 1 671 ? 25.899 17.846 27.009 1.00 86.81 671 GLY A O 1
ATOM 5174 N N . ASN A 1 672 ? 25.962 20.056 27.434 1.00 91.75 672 ASN A N 1
ATOM 5175 C CA . ASN A 1 672 ? 27.108 19.987 28.339 1.00 91.75 672 ASN A CA 1
ATOM 5176 C C . ASN A 1 672 ? 26.669 19.450 29.701 1.00 91.75 672 ASN A C 1
ATOM 5178 O O . ASN A 1 672 ? 27.282 18.507 30.198 1.00 91.75 672 ASN A O 1
ATOM 5182 N N . GLU A 1 673 ? 25.563 19.967 30.241 1.00 95.31 673 GLU A N 1
ATOM 5183 C CA . GLU A 1 673 ? 24.970 19.458 31.483 1.00 95.31 673 GLU A CA 1
ATOM 5184 C C . GLU A 1 673 ? 24.566 17.983 31.353 1.00 95.31 673 GLU A C 1
ATOM 5186 O O . GLU A 1 673 ? 24.804 17.183 32.258 1.00 95.31 673 GLU A O 1
ATOM 5191 N N . LEU A 1 674 ? 24.009 17.579 30.204 1.00 96.00 674 LEU A N 1
ATOM 5192 C CA . LEU A 1 674 ? 23.678 16.175 29.955 1.00 96.00 674 LEU A CA 1
ATOM 5193 C C . LEU A 1 674 ? 24.934 15.292 29.931 1.00 96.00 674 LEU A C 1
ATOM 5195 O O . LEU A 1 674 ? 24.930 14.188 30.482 1.00 96.00 674 LEU A O 1
ATOM 5199 N N . ARG A 1 675 ? 26.013 15.759 29.291 1.00 96.94 675 ARG A N 1
ATOM 5200 C CA . ARG A 1 675 ? 27.283 15.026 29.242 1.00 96.94 675 ARG A CA 1
ATOM 5201 C C . ARG A 1 675 ? 27.902 14.889 30.631 1.00 96.94 675 ARG A C 1
ATOM 5203 O O . ARG A 1 675 ? 28.387 13.810 30.962 1.00 96.94 675 ARG A O 1
ATOM 5210 N N . GLU A 1 676 ? 27.850 15.941 31.441 1.00 95.75 676 GLU A N 1
ATOM 5211 C CA . GLU A 1 676 ? 28.300 15.917 32.834 1.00 95.75 676 GLU A CA 1
ATOM 5212 C C . GLU A 1 676 ? 27.472 14.934 33.675 1.00 95.75 676 GLU A C 1
ATOM 5214 O O . GLU A 1 676 ? 28.032 14.088 34.373 1.00 95.75 676 GLU A O 1
ATOM 5219 N N . ALA A 1 677 ? 26.142 14.964 33.549 1.00 95.44 677 ALA A N 1
ATOM 5220 C CA . ALA A 1 677 ? 25.247 14.058 34.267 1.00 95.44 677 ALA A CA 1
ATOM 5221 C C . ALA A 1 677 ? 25.497 12.577 33.920 1.00 95.44 677 ALA A C 1
ATOM 5223 O O . ALA A 1 677 ? 25.588 11.733 34.814 1.00 95.44 677 ALA A O 1
ATOM 5224 N N . LEU A 1 678 ? 25.694 12.255 32.637 1.00 96.31 678 LEU A N 1
ATOM 5225 C CA . LEU A 1 678 ? 26.112 10.913 32.211 1.00 96.31 678 LEU A CA 1
ATOM 5226 C C . LEU A 1 678 ? 27.530 10.561 32.686 1.00 96.31 678 LEU A C 1
ATOM 5228 O O . LEU A 1 678 ? 27.816 9.394 32.953 1.00 96.31 678 LEU A O 1
ATOM 5232 N N . GLY A 1 679 ? 28.404 11.556 32.839 1.00 95.94 679 GLY A N 1
ATOM 5233 C CA . GLY A 1 679 ? 29.734 11.400 33.427 1.00 95.94 679 GLY A CA 1
ATOM 5234 C C . GLY A 1 679 ? 29.712 10.939 34.886 1.00 95.94 679 GLY A C 1
ATOM 5235 O O . GLY A 1 679 ? 30.611 10.224 35.324 1.00 95.94 679 GLY A O 1
ATOM 5236 N N . HIS A 1 680 ? 28.657 11.278 35.629 1.00 95.94 680 HIS A N 1
ATOM 5237 C CA . HIS A 1 680 ? 28.458 10.809 37.001 1.00 95.94 680 HIS A CA 1
ATOM 5238 C C . HIS A 1 680 ? 27.945 9.364 37.094 1.00 95.94 680 HIS A C 1
ATOM 5240 O O . HIS A 1 680 ? 28.011 8.768 38.170 1.00 95.94 680 HIS A O 1
ATOM 5246 N N . CYS A 1 681 ? 27.482 8.777 35.987 1.00 96.81 681 CYS A N 1
ATOM 5247 C CA . CYS A 1 681 ? 27.008 7.398 35.950 1.00 96.81 681 CYS A CA 1
ATOM 5248 C C . CYS A 1 681 ? 28.181 6.421 35.780 1.00 96.81 681 CYS A C 1
ATOM 5250 O O . CYS A 1 681 ? 28.680 6.222 34.674 1.00 96.81 681 CYS A O 1
ATOM 5252 N N . LYS A 1 682 ? 28.626 5.802 36.881 1.00 95.88 682 LYS A N 1
ATOM 5253 C CA . LYS A 1 682 ? 29.846 4.964 36.913 1.00 95.88 682 LYS A CA 1
ATOM 5254 C C . LYS A 1 682 ? 29.597 3.464 36.795 1.00 95.88 682 LYS A C 1
ATOM 5256 O O . LYS A 1 682 ? 30.537 2.690 36.638 1.00 95.88 682 LYS A O 1
ATOM 5261 N N . CYS A 1 683 ? 28.347 3.040 36.908 1.00 94.50 683 CYS A N 1
ATOM 5262 C CA . CYS A 1 683 ? 27.963 1.641 36.825 1.00 94.50 683 CYS A CA 1
ATOM 5263 C C . CYS A 1 683 ? 26.596 1.491 36.159 1.00 94.50 683 CYS A C 1
ATOM 5265 O O . CYS A 1 683 ? 25.801 2.433 36.078 1.00 94.50 683 CYS A O 1
ATOM 5267 N N . ALA A 1 684 ? 26.339 0.277 35.680 1.00 95.56 684 ALA A N 1
ATOM 5268 C CA . ALA A 1 684 ? 25.054 -0.107 35.134 1.00 95.56 684 ALA A CA 1
ATOM 5269 C C . ALA A 1 684 ? 24.632 -1.481 35.659 1.00 95.56 684 ALA A C 1
ATOM 5271 O O . ALA A 1 684 ? 25.470 -2.349 35.921 1.00 95.56 684 ALA A O 1
ATOM 5272 N N . ARG A 1 685 ? 23.322 -1.681 35.758 1.00 94.69 685 ARG A N 1
ATOM 5273 C CA . ARG A 1 685 ? 22.681 -2.944 36.109 1.00 94.69 685 ARG A CA 1
ATOM 5274 C C . ARG A 1 685 ? 21.828 -3.420 34.951 1.00 94.69 685 ARG A C 1
ATOM 5276 O O . ARG A 1 685 ? 21.044 -2.647 34.407 1.00 94.69 685 ARG A O 1
ATOM 5283 N N . VAL A 1 686 ? 21.947 -4.695 34.604 1.00 95.25 686 VAL A N 1
ATOM 5284 C CA . VAL A 1 686 ? 21.128 -5.322 33.566 1.00 95.25 686 VAL A CA 1
ATOM 5285 C C . VAL A 1 686 ? 19.982 -6.076 34.228 1.00 95.25 686 VAL A C 1
ATOM 5287 O O . VAL A 1 686 ? 20.204 -6.971 35.044 1.00 95.25 686 VAL A O 1
ATOM 5290 N N . ILE A 1 687 ? 18.749 -5.718 33.882 1.00 94.88 687 ILE A N 1
ATOM 5291 C CA . ILE A 1 687 ? 17.532 -6.330 34.414 1.00 94.88 687 ILE A CA 1
ATOM 5292 C C . ILE A 1 687 ? 16.795 -7.011 33.266 1.00 94.88 687 ILE A C 1
ATOM 5294 O O . ILE A 1 687 ? 16.322 -6.352 32.345 1.00 94.88 687 ILE A O 1
ATOM 5298 N N . TYR A 1 688 ? 16.665 -8.331 33.338 1.00 94.12 688 TYR A N 1
ATOM 5299 C CA . TYR A 1 688 ? 15.765 -9.079 32.468 1.00 94.12 688 TYR A CA 1
ATOM 5300 C C . TYR A 1 688 ? 14.418 -9.211 33.163 1.00 94.12 688 TYR A C 1
ATOM 5302 O O . TYR A 1 688 ? 14.296 -9.946 34.143 1.00 94.12 688 TYR A O 1
ATOM 5310 N N . LEU A 1 689 ? 13.421 -8.494 32.649 1.00 94.69 689 LEU A N 1
ATOM 5311 C CA . LEU A 1 689 ? 12.028 -8.638 33.039 1.00 94.69 689 LEU A CA 1
ATOM 5312 C C . LEU A 1 689 ? 11.398 -9.725 32.165 1.00 94.69 689 LEU A C 1
ATOM 5314 O O . LEU A 1 689 ? 11.101 -9.498 30.991 1.00 94.69 689 LEU A O 1
ATOM 5318 N N . ALA A 1 690 ? 11.284 -10.938 32.693 1.00 92.44 690 ALA A N 1
ATOM 5319 C CA . ALA A 1 690 ? 11.035 -12.109 31.862 1.00 92.44 690 ALA A CA 1
ATOM 5320 C C . ALA A 1 690 ? 10.418 -13.279 32.639 1.00 92.44 690 ALA A C 1
ATOM 5322 O O . ALA A 1 690 ? 10.701 -13.419 33.827 1.00 92.44 690 ALA A O 1
ATOM 5323 N N . PRO A 1 691 ? 9.656 -14.176 31.975 1.00 90.19 691 PRO A N 1
ATOM 5324 C CA . PRO A 1 691 ? 8.978 -15.271 32.648 1.00 90.19 691 PRO A CA 1
ATOM 5325 C C . PRO A 1 691 ? 9.903 -16.115 33.520 1.00 90.19 691 PRO A C 1
ATOM 5327 O O . PRO A 1 691 ? 11.008 -16.457 33.092 1.00 90.19 691 PRO A O 1
ATOM 5330 N N . GLN A 1 692 ? 9.432 -16.539 34.692 1.00 84.69 692 GLN A N 1
ATOM 5331 C CA . GLN A 1 692 ? 10.208 -17.409 35.586 1.00 84.69 692 GLN A CA 1
ATOM 5332 C C . GLN A 1 692 ? 10.713 -18.683 34.885 1.00 84.69 692 GLN A C 1
ATOM 5334 O O . GLN A 1 692 ? 11.869 -19.076 35.043 1.00 84.69 692 GLN A O 1
ATOM 5339 N N . VAL A 1 693 ? 9.871 -19.306 34.055 1.00 80.62 693 VAL A N 1
ATOM 5340 C CA . VAL A 1 693 ? 10.224 -20.507 33.272 1.00 80.62 693 VAL A CA 1
ATOM 5341 C C . VAL A 1 693 ? 11.306 -20.274 32.215 1.00 80.62 693 VAL A C 1
ATOM 5343 O O . VAL A 1 693 ? 11.876 -21.237 31.704 1.00 80.62 693 VAL A O 1
ATOM 5346 N N . SER A 1 694 ? 11.587 -19.017 31.875 1.00 83.69 694 SER A N 1
ATOM 5347 C CA . SER A 1 694 ? 12.560 -18.638 30.852 1.00 83.69 694 SER A CA 1
ATOM 5348 C C . SER A 1 694 ? 13.960 -18.398 31.416 1.00 83.69 694 SER A C 1
ATOM 5350 O O . SER A 1 694 ? 14.881 -18.169 30.629 1.00 83.69 694 SER A O 1
ATOM 5352 N N . LYS A 1 695 ? 14.135 -18.435 32.746 1.00 85.69 695 LYS A N 1
ATOM 5353 C CA . LYS A 1 695 ? 15.421 -18.169 33.396 1.00 85.69 695 LYS A CA 1
ATOM 5354 C C . LYS A 1 695 ? 16.460 -19.231 32.997 1.00 85.69 695 LYS A C 1
ATOM 5356 O O . LYS A 1 695 ? 16.242 -20.418 33.253 1.00 85.69 695 LYS A O 1
ATOM 5361 N N . PRO A 1 696 ? 17.598 -18.839 32.394 1.00 82.31 696 PRO A N 1
ATOM 5362 C CA . PRO A 1 696 ? 18.689 -19.763 32.102 1.00 82.31 696 PRO A CA 1
ATOM 5363 C C . PRO A 1 696 ? 19.232 -20.430 33.373 1.00 82.31 696 PRO A C 1
ATOM 5365 O O . PRO A 1 696 ? 19.298 -19.801 34.426 1.00 82.31 696 PRO A O 1
ATOM 5368 N N . VAL A 1 697 ? 19.655 -21.694 33.260 1.00 77.25 697 VAL A N 1
ATOM 5369 C CA . VAL A 1 697 ? 20.258 -22.445 34.380 1.00 77.25 697 VAL A CA 1
ATOM 5370 C C . VAL A 1 697 ? 21.552 -21.778 34.851 1.00 77.25 697 VAL A C 1
ATOM 5372 O O . VAL A 1 697 ? 21.762 -21.628 36.049 1.00 77.25 697 VAL A O 1
ATOM 5375 N N . ASP A 1 698 ? 22.361 -21.299 33.907 1.00 77.50 698 ASP A N 1
ATOM 5376 C CA . ASP A 1 698 ? 23.651 -20.653 34.164 1.00 77.50 698 ASP A CA 1
ATOM 5377 C C . ASP A 1 698 ? 23.505 -19.120 34.275 1.00 77.50 698 ASP A C 1
ATOM 5379 O O . ASP A 1 698 ? 24.275 -18.361 33.685 1.00 77.50 698 ASP A O 1
ATOM 5383 N N . TRP A 1 699 ? 22.452 -18.640 34.950 1.00 83.12 699 TRP A N 1
ATOM 5384 C CA . TRP A 1 699 ? 22.222 -17.200 35.105 1.00 83.12 699 TRP A CA 1
ATOM 5385 C C . TRP A 1 699 ? 23.272 -16.566 36.038 1.00 83.12 699 TRP A C 1
ATOM 5387 O O . TRP A 1 699 ? 23.491 -17.110 37.124 1.00 83.12 699 TRP A O 1
ATOM 5397 N N . PRO A 1 700 ? 23.875 -15.416 35.670 1.00 79.31 700 PRO A N 1
ATOM 5398 C CA . PRO A 1 700 ? 24.842 -14.721 36.519 1.00 79.31 700 PRO A CA 1
ATOM 5399 C C . PRO A 1 700 ? 24.277 -14.371 37.900 1.00 79.31 700 PRO A C 1
ATOM 5401 O O . PRO A 1 700 ? 23.072 -14.150 38.057 1.00 79.31 700 PRO A O 1
ATOM 5404 N N . THR A 1 701 ? 25.138 -14.305 38.914 1.00 74.88 701 THR A N 1
ATOM 5405 C CA . THR A 1 701 ? 24.708 -13.920 40.263 1.00 74.88 701 THR A CA 1
ATOM 5406 C C . THR A 1 701 ? 24.368 -12.428 40.317 1.00 74.88 701 THR A C 1
ATOM 5408 O O . THR A 1 701 ? 24.829 -11.623 39.507 1.00 74.88 701 THR A O 1
ATOM 5411 N N . SER A 1 702 ? 23.561 -12.031 41.303 1.00 68.31 702 SER A N 1
ATOM 5412 C CA . SER A 1 702 ? 23.180 -10.626 41.497 1.00 68.31 702 SER A CA 1
ATOM 5413 C C . SER A 1 702 ? 24.374 -9.703 41.758 1.00 68.31 702 SER A C 1
ATOM 5415 O O . SER A 1 702 ? 24.290 -8.510 41.480 1.00 68.31 702 SER A O 1
ATOM 5417 N N . GLU A 1 703 ? 25.481 -10.245 42.271 1.00 69.56 703 GLU A N 1
ATOM 5418 C CA . GLU A 1 703 ? 26.720 -9.503 42.535 1.00 69.56 703 GLU A CA 1
ATOM 5419 C C . GLU A 1 703 ? 27.392 -9.000 41.249 1.00 69.56 703 GLU A C 1
ATOM 5421 O O . GLU A 1 703 ? 28.077 -7.983 41.276 1.00 69.56 703 GLU A O 1
ATOM 5426 N N . GLU A 1 704 ? 27.128 -9.633 40.101 1.00 77.75 704 GLU A N 1
ATOM 5427 C CA . GLU A 1 704 ? 27.614 -9.174 38.792 1.00 77.75 704 GLU A CA 1
ATOM 5428 C C . GLU A 1 704 ? 26.777 -8.008 38.221 1.00 77.75 704 GLU A C 1
ATOM 5430 O O . GLU A 1 704 ? 27.032 -7.521 37.118 1.00 77.75 704 GLU A O 1
ATOM 5435 N N . GLY A 1 705 ? 25.749 -7.543 38.942 1.00 85.75 705 GLY A N 1
ATOM 5436 C CA . GLY A 1 705 ? 24.831 -6.507 38.463 1.00 85.75 705 GLY A CA 1
ATOM 5437 C C . GLY A 1 705 ? 23.844 -7.018 37.408 1.00 85.75 705 GLY A C 1
ATOM 5438 O O . GLY A 1 705 ? 23.362 -6.240 36.585 1.00 85.75 705 GLY A O 1
ATOM 5439 N N . TRP A 1 706 ? 23.549 -8.322 37.422 1.00 92.81 706 TRP A N 1
ATOM 5440 C CA . TRP A 1 706 ? 22.585 -8.975 36.537 1.00 92.81 706 TRP A CA 1
ATOM 5441 C C . TRP A 1 706 ? 21.415 -9.533 37.337 1.00 92.81 706 TRP A C 1
ATOM 5443 O O . TRP A 1 706 ? 21.566 -10.435 38.161 1.00 92.81 706 TRP A O 1
ATOM 5453 N N . THR A 1 707 ? 20.216 -9.043 37.042 1.00 92.06 707 THR A N 1
ATOM 5454 C CA . THR A 1 707 ? 19.000 -9.443 37.748 1.00 92.06 707 THR A CA 1
ATOM 5455 C C . THR A 1 707 ? 18.019 -10.078 36.778 1.00 92.06 707 THR A C 1
ATOM 5457 O O . THR A 1 707 ? 17.623 -9.465 35.789 1.00 92.06 707 THR A O 1
ATOM 5460 N N . TRP A 1 708 ? 17.594 -11.305 37.083 1.00 91.88 708 TRP A N 1
ATOM 5461 C CA . TRP A 1 708 ? 16.400 -11.891 36.481 1.00 91.88 708 TRP A CA 1
ATOM 5462 C C . TRP A 1 708 ? 15.209 -11.570 37.373 1.00 91.88 708 TRP A C 1
ATOM 5464 O O . TRP A 1 708 ? 15.211 -11.963 38.539 1.00 91.88 708 TRP A O 1
ATOM 5474 N N . MET A 1 709 ? 14.217 -10.870 36.836 1.00 92.75 709 MET A N 1
ATOM 5475 C CA . MET A 1 709 ? 12.997 -10.513 37.547 1.00 92.75 709 MET A CA 1
ATOM 5476 C C . MET A 1 709 ? 11.809 -11.114 36.803 1.00 92.75 709 MET A C 1
ATOM 5478 O O . MET A 1 709 ? 11.523 -10.739 35.666 1.00 92.75 709 MET A O 1
ATOM 5482 N N . SER A 1 710 ? 11.143 -12.073 37.440 1.00 93.31 710 SER A N 1
ATOM 5483 C CA . SER A 1 710 ? 9.878 -12.610 36.946 1.00 93.31 710 SER A CA 1
ATOM 5484 C C . SER A 1 710 ? 8.749 -11.602 37.129 1.00 93.31 710 SER A C 1
ATOM 5486 O O . SER A 1 710 ? 8.876 -10.630 37.880 1.00 93.31 710 SER A O 1
ATOM 5488 N N . PHE A 1 711 ? 7.619 -11.823 36.462 1.00 92.69 711 PHE A N 1
ATOM 5489 C CA . PHE A 1 711 ? 6.463 -10.949 36.661 1.00 92.69 711 PHE A CA 1
ATOM 5490 C C . PHE A 1 711 ? 5.873 -11.107 38.074 1.00 92.69 711 PHE A C 1
ATOM 5492 O O . PHE A 1 711 ? 5.318 -10.151 38.621 1.00 92.69 711 PHE A O 1
ATOM 5499 N N . ALA A 1 712 ? 6.067 -12.272 38.700 1.00 90.75 712 ALA A N 1
ATOM 5500 C CA . ALA A 1 712 ? 5.754 -12.540 40.101 1.00 90.75 712 ALA A CA 1
ATOM 5501 C C . ALA A 1 712 ? 6.589 -11.717 41.083 1.00 90.75 712 ALA A C 1
ATOM 5503 O O . ALA A 1 712 ? 6.069 -11.318 42.127 1.00 90.75 712 ALA A O 1
ATOM 5504 N N . ASP A 1 713 ? 7.833 -11.391 40.729 1.00 92.12 713 ASP A N 1
ATOM 5505 C CA . ASP A 1 713 ? 8.718 -10.585 41.572 1.00 92.12 713 ASP A CA 1
ATOM 5506 C C . ASP A 1 713 ? 8.306 -9.107 41.638 1.00 92.12 713 ASP A C 1
ATOM 5508 O O . ASP A 1 713 ? 8.792 -8.379 42.510 1.00 92.12 713 ASP A O 1
ATOM 5512 N N . LEU A 1 714 ? 7.428 -8.646 40.742 1.00 94.00 714 LEU A N 1
ATOM 5513 C CA . LEU A 1 714 ? 6.951 -7.266 40.721 1.00 94.00 714 LEU A CA 1
ATOM 5514 C C . LEU A 1 714 ? 5.977 -6.986 41.882 1.00 94.00 714 LEU A C 1
ATOM 5516 O O . LEU A 1 714 ? 5.180 -7.867 42.223 1.00 94.00 714 LEU A O 1
ATOM 5520 N N . PRO A 1 715 ? 5.988 -5.767 42.461 1.00 93.31 715 PRO A N 1
ATOM 5521 C CA . PRO A 1 715 ? 5.104 -5.379 43.560 1.00 93.31 715 PRO A CA 1
ATOM 5522 C C . PRO A 1 715 ? 3.627 -5.527 43.182 1.00 93.31 715 PRO A C 1
ATOM 5524 O O . PRO A 1 715 ? 3.245 -5.297 42.035 1.00 93.31 715 PRO A O 1
ATOM 5527 N N . GLU A 1 716 ? 2.785 -5.908 44.143 1.00 90.94 716 GLU A N 1
ATOM 5528 C CA . GLU A 1 716 ? 1.349 -6.125 43.904 1.00 90.94 716 GLU A CA 1
ATOM 5529 C C . GLU A 1 716 ? 0.581 -4.818 43.690 1.00 90.94 716 GLU A C 1
ATOM 5531 O O . GLU A 1 716 ? -0.347 -4.763 42.885 1.00 90.94 716 GLU A O 1
ATOM 5536 N N . SER A 1 717 ? 1.015 -3.761 44.369 1.00 89.94 717 SER A N 1
ATOM 5537 C CA . SER A 1 717 ? 0.466 -2.412 44.300 1.00 89.94 717 SER A CA 1
ATOM 5538 C C . SER A 1 717 ? 1.594 -1.395 44.173 1.00 89.94 717 SER A C 1
ATOM 5540 O O . SER A 1 717 ? 2.701 -1.628 44.658 1.00 89.94 717 SER A O 1
ATOM 5542 N N . LEU A 1 718 ? 1.295 -0.260 43.548 1.00 90.62 718 LEU A N 1
ATOM 5543 C CA . LEU A 1 718 ? 2.195 0.888 43.461 1.00 90.62 718 LEU A CA 1
ATOM 5544 C C . LEU A 1 718 ? 1.650 2.030 44.319 1.00 90.62 718 LEU A C 1
ATOM 5546 O O . LEU A 1 718 ? 0.450 2.079 44.601 1.00 90.62 718 LEU A O 1
ATOM 5550 N N . ASP A 1 719 ? 2.524 2.954 44.709 1.00 80.19 719 ASP A N 1
ATOM 5551 C CA . ASP A 1 719 ? 2.117 4.173 45.409 1.00 80.19 719 ASP A CA 1
ATOM 5552 C C . ASP A 1 719 ? 1.110 4.970 44.570 1.00 80.19 719 ASP A C 1
ATOM 5554 O O . ASP A 1 719 ? 1.221 5.022 43.347 1.00 80.19 719 ASP A O 1
ATOM 5558 N N . ALA A 1 720 ? 0.152 5.634 45.224 1.00 67.19 720 ALA A N 1
ATOM 5559 C CA . ALA A 1 720 ? -0.969 6.331 44.588 1.00 67.19 720 ALA A CA 1
ATOM 5560 C C . ALA A 1 720 ? -0.545 7.578 43.777 1.00 67.19 720 ALA A C 1
ATOM 5562 O O . ALA A 1 720 ? -0.768 8.720 44.180 1.00 67.19 720 ALA A O 1
ATOM 5563 N N . ARG A 1 721 ? 0.072 7.363 42.612 1.00 69.06 721 ARG A N 1
ATOM 5564 C CA . ARG A 1 721 ? 0.430 8.380 41.618 1.00 69.06 721 ARG A CA 1
ATOM 5565 C C . ARG A 1 721 ? -0.062 7.956 40.235 1.00 69.06 721 ARG A C 1
ATOM 5567 O O . ARG A 1 721 ? 0.074 6.803 39.839 1.00 69.06 721 ARG A O 1
ATOM 5574 N N . GLY A 1 722 ? -0.631 8.903 39.487 1.00 74.81 722 GLY A N 1
ATOM 5575 C CA . GLY A 1 722 ? -1.091 8.669 38.116 1.00 74.81 722 GLY A CA 1
ATOM 5576 C C . GLY A 1 722 ? -2.105 7.525 38.014 1.00 74.81 722 GLY A C 1
ATOM 5577 O O . GLY A 1 722 ? -3.176 7.601 38.604 1.00 74.81 722 GLY A O 1
ATOM 5578 N N . TYR A 1 723 ? -1.747 6.478 37.265 1.00 82.38 723 TYR A N 1
ATOM 5579 C CA . TYR A 1 723 ? -2.589 5.308 36.978 1.00 82.38 723 TYR A CA 1
ATOM 5580 C C . TYR A 1 723 ? -2.245 4.085 37.853 1.00 82.38 723 TYR A C 1
ATOM 5582 O O . TYR A 1 723 ? -2.479 2.947 37.449 1.00 82.38 723 TYR A O 1
ATOM 5590 N N . ALA A 1 724 ? -1.640 4.282 39.029 1.00 84.25 724 ALA A N 1
ATOM 5591 C CA . ALA A 1 724 ? -1.193 3.200 39.916 1.00 84.25 724 ALA A CA 1
ATOM 5592 C C . ALA A 1 724 ? -2.290 2.177 40.281 1.00 84.25 724 ALA A C 1
ATOM 5594 O O . ALA A 1 724 ? -2.003 0.992 40.443 1.00 84.25 724 ALA A O 1
ATOM 5595 N N . ASP A 1 725 ? -3.552 2.604 40.339 1.00 84.56 725 ASP A N 1
ATOM 5596 C CA . ASP A 1 725 ? -4.730 1.756 40.568 1.00 84.56 725 ASP A CA 1
ATOM 5597 C C . ASP A 1 725 ? -4.990 0.743 39.433 1.00 84.56 725 ASP A C 1
ATOM 5599 O O . ASP A 1 725 ? -5.683 -0.258 39.623 1.00 84.56 725 ASP A O 1
ATOM 5603 N N . GLN A 1 726 ? -4.401 0.966 38.257 1.00 89.00 726 GLN A N 1
ATOM 5604 C CA . GLN A 1 726 ? -4.491 0.084 37.092 1.00 89.00 726 GLN A CA 1
ATOM 5605 C C . GLN A 1 726 ? -3.418 -1.009 37.085 1.00 89.00 726 GLN A C 1
ATOM 5607 O O . GLN A 1 726 ? -3.576 -2.032 36.410 1.00 89.00 726 GLN A O 1
ATOM 5612 N N . TRP A 1 727 ? -2.339 -0.829 37.853 1.00 92.38 727 TRP A N 1
ATOM 5613 C CA . TRP A 1 727 ? -1.213 -1.761 37.894 1.00 92.38 727 TRP A CA 1
ATOM 5614 C C . TRP A 1 727 ? -1.608 -3.208 38.234 1.00 92.38 727 TRP A C 1
ATOM 5616 O O . TRP A 1 727 ? -1.148 -4.109 37.526 1.00 92.38 727 TRP A O 1
ATOM 5626 N N . PRO A 1 728 ? -2.499 -3.482 39.211 1.00 89.94 728 PRO A N 1
ATOM 5627 C CA . PRO A 1 728 ? -2.891 -4.856 39.527 1.00 89.94 728 PRO A CA 1
ATOM 5628 C C . PRO A 1 728 ? -3.477 -5.620 38.328 1.00 89.94 728 PRO A C 1
ATOM 5630 O O . PRO A 1 728 ? -3.196 -6.807 38.156 1.00 89.94 728 PRO A O 1
ATOM 5633 N N . ALA A 1 729 ? -4.235 -4.945 37.454 1.00 86.12 729 ALA A N 1
ATOM 5634 C CA . ALA A 1 729 ? -4.799 -5.555 36.245 1.00 86.12 729 ALA A CA 1
ATOM 5635 C C . ALA A 1 729 ? -3.714 -5.902 35.210 1.00 86.12 729 ALA A C 1
ATOM 5637 O O . ALA A 1 729 ? -3.745 -6.977 34.597 1.00 86.12 729 ALA A O 1
ATOM 5638 N N . VAL A 1 730 ? -2.728 -5.013 35.046 1.00 90.50 730 VAL A N 1
ATOM 5639 C CA . VAL A 1 730 ? -1.570 -5.235 34.171 1.00 90.50 730 VAL A CA 1
ATOM 5640 C C . VAL A 1 730 ? -0.723 -6.388 34.703 1.00 90.50 730 VAL A C 1
ATOM 5642 O O . VAL A 1 730 ? -0.507 -7.362 33.980 1.00 90.50 730 VAL A O 1
ATOM 5645 N N . ARG A 1 731 ? -0.328 -6.339 35.982 1.00 91.88 731 ARG A N 1
ATOM 5646 C CA . ARG A 1 731 ? 0.463 -7.385 36.644 1.00 91.88 731 ARG A CA 1
ATOM 5647 C C . ARG A 1 731 ? -0.211 -8.749 36.557 1.00 91.88 731 ARG A C 1
ATOM 5649 O O . ARG A 1 731 ? 0.447 -9.710 36.176 1.00 91.88 731 ARG A O 1
ATOM 5656 N N . SER A 1 732 ? -1.511 -8.835 36.842 1.00 87.69 732 SER A N 1
ATOM 5657 C CA . SER A 1 732 ? -2.270 -10.093 36.772 1.00 87.69 732 SER A CA 1
ATOM 5658 C C . SER A 1 732 ? -2.148 -10.777 35.405 1.00 87.69 732 SER A C 1
ATOM 5660 O O . SER A 1 732 ? -1.927 -11.983 35.311 1.00 87.69 732 SER A O 1
ATOM 5662 N N . SER A 1 733 ? -2.189 -9.993 34.327 1.00 87.88 733 SER A N 1
ATOM 5663 C CA . SER A 1 733 ? -2.023 -10.529 32.975 1.00 87.88 733 SER A CA 1
ATOM 5664 C C . SER A 1 733 ? -0.584 -10.971 32.696 1.00 87.88 733 SER A C 1
ATOM 5666 O O . SER A 1 733 ? -0.377 -12.008 32.070 1.00 87.88 733 SER A O 1
ATOM 5668 N N . LEU A 1 734 ? 0.412 -10.235 33.196 1.00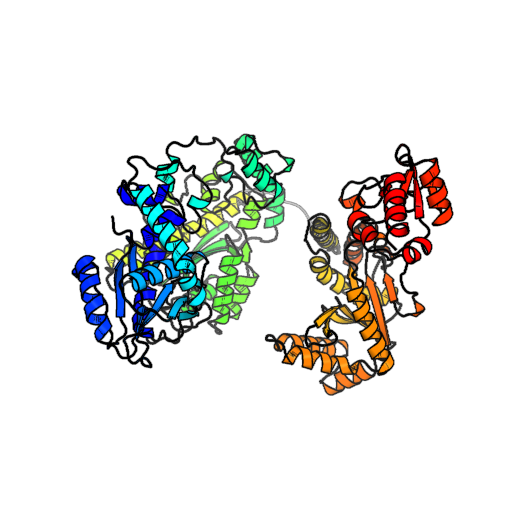 90.00 734 LEU A N 1
ATOM 5669 C CA . LEU A 1 734 ? 1.827 -10.597 33.059 1.00 90.00 734 LEU A CA 1
ATOM 5670 C C . LEU A 1 734 ? 2.186 -11.874 33.828 1.00 90.00 734 LEU A C 1
ATOM 5672 O O . LEU A 1 734 ? 2.934 -12.696 33.309 1.00 90.00 734 LEU A O 1
ATOM 5676 N N . LEU A 1 735 ? 1.598 -12.093 35.009 1.00 89.31 735 LEU A N 1
ATOM 5677 C CA . LEU A 1 735 ? 1.786 -13.320 35.796 1.00 89.31 735 LEU A CA 1
ATOM 5678 C C . LEU A 1 735 ? 1.441 -14.583 35.004 1.00 89.31 735 LEU A C 1
ATOM 5680 O O . LEU A 1 735 ? 2.086 -15.615 35.171 1.00 89.31 735 LEU A O 1
ATOM 5684 N N . SER A 1 736 ? 0.455 -14.509 34.104 1.00 85.94 736 SER A N 1
ATOM 5685 C CA . SER A 1 736 ? 0.094 -15.655 33.261 1.00 85.94 736 SER A CA 1
ATOM 5686 C C . SER A 1 736 ? 1.252 -16.130 32.370 1.00 85.94 736 SER A C 1
ATOM 5688 O O . SER A 1 736 ? 1.317 -17.310 32.022 1.00 85.94 736 SER A O 1
ATOM 5690 N N . LEU A 1 737 ? 2.204 -15.243 32.051 1.00 85.69 737 LEU A N 1
ATOM 5691 C CA . LEU A 1 737 ? 3.381 -15.564 31.249 1.00 85.69 737 LEU A CA 1
ATOM 5692 C C . LEU A 1 737 ? 4.421 -16.369 32.031 1.00 85.69 737 LEU A C 1
ATOM 5694 O O . LEU A 1 737 ? 5.099 -17.193 31.421 1.00 85.69 737 LEU A O 1
ATOM 5698 N N . ASP A 1 738 ? 4.521 -16.191 33.356 1.00 84.50 738 ASP A N 1
ATOM 5699 C CA . ASP A 1 738 ? 5.520 -16.874 34.195 1.00 84.50 738 ASP A CA 1
ATOM 5700 C C . ASP A 1 738 ? 5.396 -18.398 34.144 1.00 84.50 738 ASP A C 1
ATOM 5702 O O . ASP A 1 738 ? 6.399 -19.093 34.291 1.00 84.50 738 ASP A O 1
ATOM 5706 N N . ALA A 1 739 ? 4.191 -18.918 33.896 1.00 77.81 739 ALA A N 1
ATOM 5707 C CA . ALA A 1 739 ? 3.922 -20.349 33.781 1.00 77.81 739 ALA A CA 1
ATOM 5708 C C . ALA A 1 739 ? 3.839 -20.847 32.325 1.00 77.81 739 ALA A C 1
ATOM 5710 O O . ALA A 1 739 ? 3.860 -22.056 32.087 1.00 77.81 739 ALA A O 1
ATOM 5711 N N . LEU A 1 740 ? 3.739 -19.958 31.332 1.00 75.69 740 LEU A N 1
ATOM 5712 C CA . LEU A 1 740 ? 3.418 -20.322 29.951 1.00 75.69 740 LEU A CA 1
ATOM 5713 C C . LEU A 1 740 ? 4.664 -20.801 29.181 1.00 75.69 740 LEU A C 1
ATOM 5715 O O . LEU A 1 740 ? 5.325 -20.035 28.483 1.00 75.69 740 LEU A O 1
ATOM 5719 N N . THR A 1 741 ? 4.984 -22.095 29.269 1.00 73.88 741 THR A N 1
ATOM 5720 C CA . THR A 1 741 ? 6.110 -22.718 28.536 1.00 73.88 741 THR A CA 1
ATOM 5721 C C . THR A 1 741 ? 5.763 -23.067 27.087 1.00 73.88 741 THR A C 1
ATOM 5723 O O . THR A 1 741 ? 4.596 -23.257 26.741 1.00 73.88 741 THR A O 1
ATOM 5726 N N . ARG A 1 742 ? 6.775 -23.267 26.227 1.00 73.62 742 ARG A N 1
ATOM 5727 C CA . ARG A 1 742 ? 6.590 -23.790 24.857 1.00 73.62 742 ARG A CA 1
ATOM 5728 C C . ARG A 1 742 ? 5.773 -25.086 24.824 1.00 73.62 742 ARG A C 1
ATOM 5730 O O . ARG A 1 742 ? 4.989 -25.279 23.906 1.00 73.62 742 ARG A O 1
ATOM 5737 N N . ARG A 1 743 ? 5.955 -25.963 25.813 1.00 65.19 743 ARG A N 1
ATOM 5738 C CA . ARG A 1 743 ? 5.211 -27.227 25.937 1.00 65.19 743 ARG A CA 1
ATOM 5739 C C . ARG A 1 743 ? 3.732 -26.990 26.211 1.00 65.19 743 ARG A C 1
ATOM 5741 O O . ARG A 1 743 ? 2.899 -27.512 25.482 1.00 65.19 743 ARG A O 1
ATOM 5748 N N . LEU A 1 744 ? 3.416 -26.129 27.178 1.00 68.25 744 LEU A N 1
ATOM 5749 C CA . LEU A 1 744 ? 2.029 -25.757 27.470 1.00 68.25 744 LEU A CA 1
ATOM 5750 C C . LEU A 1 744 ? 1.368 -25.059 26.277 1.00 68.25 744 LEU A C 1
ATOM 5752 O O . LEU A 1 744 ? 0.227 -25.369 25.951 1.00 68.25 744 LEU A O 1
ATOM 5756 N N . ARG A 1 745 ? 2.103 -24.200 25.554 1.00 72.44 745 ARG A N 1
ATOM 5757 C CA . ARG A 1 745 ? 1.607 -23.595 24.305 1.00 72.44 745 ARG A CA 1
ATOM 5758 C C . ARG A 1 745 ? 1.331 -24.621 23.198 1.00 72.44 745 ARG A C 1
ATOM 5760 O O . ARG A 1 745 ? 0.475 -24.378 22.356 1.00 72.44 745 ARG A O 1
ATOM 5767 N N . ASN A 1 746 ? 2.027 -25.756 23.211 1.00 68.50 746 ASN A N 1
ATOM 5768 C CA . ASN A 1 746 ? 1.827 -26.861 22.273 1.00 68.50 746 ASN A CA 1
ATOM 5769 C C . ASN A 1 746 ? 0.778 -27.887 22.745 1.00 68.50 746 ASN A C 1
ATOM 5771 O O . ASN A 1 746 ? 0.526 -28.851 22.028 1.00 68.50 746 ASN A O 1
ATOM 5775 N N . GLY A 1 747 ? 0.176 -27.706 23.928 1.00 58.97 747 GLY A N 1
ATOM 5776 C CA . GLY A 1 747 ? -0.750 -28.680 24.518 1.00 58.97 747 GLY A CA 1
ATOM 5777 C C . GLY A 1 747 ? -0.069 -29.931 25.086 1.00 58.97 747 GLY A C 1
ATOM 5778 O O . GLY A 1 747 ? -0.747 -30.908 25.397 1.00 58.97 747 GLY A O 1
ATOM 5779 N N . ASP A 1 748 ? 1.259 -29.915 25.236 1.00 55.22 748 ASP A N 1
ATOM 5780 C CA . ASP A 1 748 ? 2.000 -31.010 25.854 1.00 55.22 748 ASP A CA 1
ATOM 5781 C C . ASP A 1 748 ? 1.735 -31.026 27.368 1.00 55.22 748 ASP A C 1
ATOM 5783 O O . ASP A 1 748 ? 1.773 -29.981 28.029 1.00 55.22 748 ASP A O 1
ATOM 5787 N N . ALA A 1 749 ? 1.534 -32.217 27.944 1.00 46.28 749 ALA A N 1
ATOM 5788 C CA . ALA A 1 749 ? 1.434 -32.373 29.393 1.00 46.28 749 ALA A CA 1
ATOM 5789 C C . ALA A 1 749 ? 2.683 -31.783 30.083 1.00 46.28 749 ALA A C 1
ATOM 5791 O O . ALA A 1 749 ? 3.803 -31.957 29.577 1.00 46.28 749 ALA A O 1
ATOM 5792 N N . PRO A 1 750 ? 2.534 -31.097 31.233 1.00 45.44 750 PRO A N 1
ATOM 5793 C CA . PRO A 1 750 ? 3.667 -30.551 31.964 1.00 45.44 750 PRO A CA 1
ATOM 5794 C C . PRO A 1 750 ? 4.601 -31.696 32.361 1.00 45.44 750 PRO A C 1
ATOM 5796 O O . PRO A 1 750 ? 4.326 -32.466 33.276 1.00 45.44 750 PRO A O 1
ATOM 5799 N N . SER A 1 751 ? 5.725 -31.840 31.657 1.00 45.00 751 SER A N 1
ATOM 5800 C CA . SER A 1 751 ? 6.778 -32.731 32.128 1.00 45.00 751 SER A CA 1
ATOM 5801 C C . SER A 1 751 ? 7.359 -32.076 33.366 1.00 45.00 751 SER A C 1
ATOM 5803 O O . SER A 1 751 ? 7.920 -30.985 33.247 1.00 45.00 751 SER A O 1
ATOM 5805 N N . ALA A 1 752 ? 7.286 -32.759 34.507 1.00 40.81 752 ALA A N 1
ATOM 5806 C CA . ALA A 1 752 ? 8.064 -32.405 35.682 1.00 40.81 752 ALA A CA 1
ATOM 5807 C C . ALA A 1 752 ? 9.504 -32.109 35.236 1.00 40.81 752 ALA A C 1
ATOM 5809 O O . ALA A 1 752 ? 10.192 -32.966 34.670 1.00 40.81 752 ALA A O 1
ATOM 5810 N N . SER A 1 753 ? 9.922 -30.855 35.385 1.00 40.47 753 SER A N 1
ATOM 5811 C CA . SER A 1 753 ? 11.298 -30.438 35.166 1.00 40.47 753 SER A CA 1
ATOM 5812 C C . SER A 1 753 ? 12.175 -31.257 36.113 1.00 40.47 753 SER A C 1
ATOM 5814 O O . SER A 1 753 ? 12.180 -31.003 37.313 1.00 40.47 753 SER A O 1
ATOM 5816 N N . GLY A 1 754 ? 12.855 -32.285 35.594 1.00 44.94 754 GLY A N 1
ATOM 5817 C CA . GLY A 1 754 ? 13.778 -33.106 36.385 1.00 44.94 754 GLY A CA 1
ATOM 5818 C C . GLY A 1 754 ? 13.821 -34.604 36.072 1.00 44.94 754 GLY A C 1
ATOM 5819 O O . GLY A 1 754 ? 14.754 -35.269 36.516 1.00 44.94 754 GLY A O 1
ATOM 5820 N N . ALA A 1 755 ? 12.887 -35.170 35.299 1.00 49.72 755 ALA A N 1
ATOM 5821 C CA . ALA A 1 755 ? 12.949 -36.601 34.987 1.00 49.72 755 ALA A CA 1
ATOM 5822 C C . ALA A 1 755 ? 14.102 -36.908 34.006 1.00 49.72 755 ALA A C 1
ATOM 5824 O O . ALA A 1 755 ? 14.108 -36.434 32.866 1.00 49.72 755 ALA A O 1
ATOM 5825 N N . ARG A 1 756 ? 15.093 -37.698 34.450 1.00 61.56 756 ARG A N 1
ATOM 5826 C CA . ARG A 1 756 ? 16.185 -38.202 33.597 1.00 61.56 756 ARG A CA 1
ATOM 5827 C C . ARG A 1 756 ? 15.579 -38.932 32.397 1.00 61.56 756 ARG A C 1
ATOM 5829 O O . ARG A 1 756 ? 14.754 -39.815 32.571 1.00 61.56 756 ARG A O 1
ATOM 5836 N N . ASN A 1 757 ? 15.999 -38.579 31.184 1.00 76.06 757 ASN A N 1
ATOM 5837 C CA . ASN A 1 757 ? 15.584 -39.247 29.946 1.00 76.06 757 ASN A CA 1
ATOM 5838 C C . ASN A 1 757 ? 16.624 -40.278 29.480 1.00 76.06 757 ASN A C 1
ATOM 5840 O O . ASN A 1 757 ? 16.885 -40.398 28.284 1.00 76.06 757 ASN A O 1
ATOM 5844 N N . TYR A 1 758 ? 17.308 -40.917 30.420 1.00 82.69 758 TYR A N 1
ATOM 5845 C CA . TYR A 1 758 ? 18.371 -41.887 30.192 1.00 82.69 758 TYR A CA 1
ATOM 5846 C C . TYR A 1 758 ? 18.526 -42.747 31.445 1.00 82.69 758 TYR A C 1
ATOM 5848 O O . TYR A 1 758 ? 18.220 -42.280 32.546 1.00 82.69 758 TYR A O 1
ATOM 5856 N N . ARG A 1 759 ? 19.004 -43.979 31.276 1.00 83.00 759 ARG A N 1
ATOM 5857 C CA . ARG A 1 759 ? 19.179 -44.943 32.365 1.00 83.00 759 ARG A CA 1
ATOM 5858 C C . ARG A 1 759 ? 20.544 -44.797 33.023 1.00 83.00 759 ARG A C 1
ATOM 5860 O O . ARG A 1 759 ? 20.617 -44.618 34.233 1.00 83.00 759 ARG A O 1
ATOM 5867 N N . ASP A 1 760 ? 21.591 -44.765 32.204 1.00 84.12 760 ASP A N 1
ATOM 5868 C CA . ASP A 1 760 ? 22.982 -44.787 32.652 1.00 84.12 760 ASP A CA 1
ATOM 5869 C C . ASP A 1 760 ? 23.803 -43.663 32.015 1.00 84.12 760 ASP A C 1
ATOM 5871 O O . ASP A 1 760 ? 23.455 -43.119 30.964 1.00 84.12 760 ASP A O 1
ATOM 5875 N N . MET A 1 761 ? 24.919 -43.315 32.649 1.00 89.44 761 MET A N 1
ATOM 5876 C CA . MET A 1 761 ? 25.947 -42.460 32.065 1.00 89.44 761 MET A CA 1
ATOM 5877 C C . MET A 1 761 ? 27.269 -43.219 32.112 1.00 89.44 761 MET A C 1
ATOM 5879 O O . MET A 1 761 ? 27.764 -43.509 33.197 1.00 89.44 761 MET A O 1
ATOM 5883 N N . LEU A 1 762 ? 27.795 -43.581 30.945 1.00 89.56 762 LEU A N 1
ATOM 5884 C CA . LEU A 1 762 ? 29.001 -44.397 30.806 1.00 89.56 762 LEU A CA 1
ATOM 5885 C C . LEU A 1 762 ? 30.125 -43.561 30.196 1.00 89.56 762 LEU A C 1
ATOM 5887 O O . LEU A 1 762 ? 29.875 -42.727 29.323 1.00 89.56 762 LEU A O 1
ATOM 5891 N N . ASP A 1 763 ? 31.360 -43.783 30.637 1.00 93.06 763 ASP A N 1
ATOM 5892 C CA . ASP A 1 763 ? 32.532 -43.300 29.906 1.00 93.06 763 ASP A CA 1
ATOM 5893 C C . ASP A 1 763 ? 32.706 -44.063 28.582 1.00 93.06 763 ASP A C 1
ATOM 5895 O O . ASP A 1 763 ? 31.979 -45.013 28.276 1.00 93.06 763 ASP A O 1
ATOM 5899 N N . PHE A 1 764 ? 33.645 -43.611 27.755 1.00 91.88 764 PHE A N 1
ATOM 5900 C CA . PHE A 1 764 ? 33.829 -44.149 26.413 1.00 91.88 764 PHE A CA 1
ATOM 5901 C C . PHE A 1 764 ? 34.192 -45.643 26.387 1.00 91.88 764 PHE A C 1
ATOM 5903 O O . PHE A 1 764 ? 33.662 -46.379 25.553 1.00 91.88 764 PHE A O 1
ATOM 5910 N N . ASP A 1 765 ? 35.062 -46.112 27.282 1.00 90.12 765 ASP A N 1
ATOM 5911 C CA . ASP A 1 765 ? 35.518 -47.505 27.266 1.00 90.12 765 ASP A CA 1
ATOM 5912 C C . ASP A 1 765 ? 34.442 -48.452 27.823 1.00 90.12 765 ASP A C 1
ATOM 5914 O O . ASP A 1 765 ? 34.183 -49.507 27.231 1.00 90.12 765 ASP A O 1
ATOM 5918 N N . ALA A 1 766 ? 33.735 -48.044 28.883 1.00 89.31 766 ALA A N 1
ATOM 5919 C CA . ALA A 1 766 ? 32.579 -48.766 29.411 1.00 89.31 766 ALA A CA 1
ATOM 5920 C C . ALA A 1 766 ? 31.423 -48.811 28.400 1.00 89.31 766 ALA A C 1
ATOM 5922 O O . ALA A 1 766 ? 30.784 -49.854 28.228 1.00 89.31 766 ALA A O 1
ATOM 5923 N N . LEU A 1 767 ? 31.182 -47.709 27.682 1.00 93.31 767 LEU A N 1
ATOM 5924 C CA . LEU A 1 767 ? 30.212 -47.655 26.591 1.00 93.31 767 LEU A CA 1
ATOM 5925 C C . LEU A 1 767 ? 30.583 -48.629 25.468 1.00 93.31 767 LEU A C 1
ATOM 5927 O O . LEU A 1 767 ? 29.725 -49.365 24.992 1.00 93.31 767 LEU A O 1
ATOM 5931 N N . LEU A 1 768 ? 31.845 -48.662 25.036 1.00 92.06 768 LEU A N 1
ATOM 5932 C CA . LEU A 1 768 ? 32.269 -49.565 23.965 1.00 92.06 768 LEU A CA 1
ATOM 5933 C C . LEU A 1 768 ? 32.143 -51.036 24.359 1.00 92.06 768 LEU A C 1
ATOM 5935 O O . LEU A 1 768 ? 31.711 -51.846 23.539 1.00 92.06 768 LEU A O 1
ATOM 5939 N N . ALA A 1 769 ? 32.498 -51.393 25.596 1.00 91.00 769 ALA A N 1
ATOM 5940 C CA . ALA A 1 769 ? 32.300 -52.748 26.108 1.00 91.00 769 ALA A CA 1
ATOM 5941 C C . ALA A 1 769 ? 30.812 -53.144 26.095 1.00 91.00 769 ALA A C 1
ATOM 5943 O O . ALA A 1 769 ? 30.457 -54.241 25.652 1.00 91.00 769 ALA A O 1
ATOM 5944 N N . ARG A 1 770 ? 29.939 -52.215 26.501 1.00 89.31 770 ARG A N 1
ATOM 5945 C CA . ARG A 1 770 ? 28.483 -52.372 26.460 1.00 89.31 770 ARG A CA 1
ATOM 5946 C C . ARG A 1 770 ? 27.963 -52.543 25.030 1.00 89.31 770 ARG A C 1
ATOM 5948 O O . ARG A 1 770 ? 27.271 -53.518 24.758 1.00 89.31 770 ARG A O 1
ATOM 5955 N N . CYS A 1 771 ? 28.346 -51.670 24.098 1.00 91.56 771 CYS A N 1
ATOM 5956 C CA . CYS A 1 771 ? 27.932 -51.763 22.694 1.00 91.56 771 CYS A CA 1
ATOM 5957 C C . CYS A 1 771 ? 28.399 -53.064 22.023 1.00 91.56 771 CYS A C 1
ATOM 5959 O O . CYS A 1 771 ? 27.672 -53.604 21.198 1.00 91.56 771 CYS A O 1
ATOM 5961 N N . ARG A 1 772 ? 29.576 -53.600 22.382 1.00 91.31 772 ARG A N 1
ATOM 5962 C CA . ARG A 1 772 ? 30.049 -54.903 21.868 1.00 91.31 772 ARG A CA 1
ATOM 5963 C C . ARG A 1 772 ? 29.217 -56.082 22.359 1.00 91.31 772 ARG A C 1
ATOM 5965 O O . ARG A 1 772 ? 29.077 -57.060 21.637 1.00 91.31 772 ARG A O 1
ATOM 5972 N N . THR A 1 773 ? 28.710 -55.995 23.585 1.00 88.44 773 THR A N 1
ATOM 5973 C CA . THR A 1 773 ? 27.999 -57.101 24.239 1.00 88.44 773 THR A CA 1
ATOM 5974 C C . THR A 1 773 ? 26.501 -57.058 23.933 1.00 88.44 773 THR A C 1
ATOM 5976 O O . THR A 1 773 ? 25.881 -58.096 23.738 1.00 88.44 773 THR A O 1
ATOM 5979 N N . GLU A 1 774 ? 25.923 -55.856 23.863 1.00 88.31 774 GLU A N 1
ATOM 5980 C CA . GLU A 1 774 ? 24.470 -55.644 23.822 1.00 88.31 774 GLU A CA 1
ATOM 5981 C C . GLU A 1 774 ? 23.996 -54.964 22.513 1.00 88.31 774 GLU A C 1
ATOM 5983 O O . GLU A 1 774 ? 22.798 -54.924 22.228 1.00 88.31 774 GLU A O 1
ATOM 5988 N N . GLY A 1 775 ? 24.909 -54.486 21.659 1.00 89.56 775 GLY A N 1
ATOM 5989 C CA . GLY A 1 775 ? 24.618 -54.041 20.290 1.00 89.56 775 GLY A CA 1
ATOM 5990 C C . GLY A 1 775 ? 23.506 -52.990 20.176 1.00 89.56 775 GLY A C 1
ATOM 5991 O O . GLY A 1 775 ? 23.468 -52.010 20.920 1.00 89.56 775 GLY A O 1
ATOM 5992 N N . GLY A 1 776 ? 22.590 -53.197 19.224 1.00 87.94 776 GLY A N 1
ATOM 5993 C CA . GLY A 1 776 ? 21.457 -52.305 18.948 1.00 87.94 776 GLY A CA 1
ATOM 5994 C C . GLY A 1 776 ? 20.338 -52.312 20.000 1.00 87.94 776 GLY A C 1
ATOM 5995 O O . GLY A 1 776 ? 19.407 -51.520 19.886 1.00 87.94 776 GLY A O 1
ATOM 5996 N N . SER A 1 777 ? 20.417 -53.156 21.039 1.00 87.56 777 SER A N 1
ATOM 5997 C CA . SER A 1 777 ? 19.441 -53.138 22.145 1.00 87.56 777 SER A CA 1
ATOM 5998 C C . SER A 1 777 ? 19.587 -51.910 23.057 1.00 87.56 777 SER A C 1
ATOM 6000 O O . SER A 1 777 ? 18.698 -51.618 23.862 1.00 87.56 777 SER A O 1
ATOM 6002 N N . TRP A 1 778 ? 20.664 -51.138 22.875 1.00 90.00 778 TRP A N 1
ATOM 6003 C CA . TRP A 1 778 ? 20.917 -49.874 23.556 1.00 90.00 778 TRP A CA 1
ATOM 6004 C C . TRP A 1 778 ? 21.051 -48.710 22.586 1.00 90.00 778 TRP A C 1
ATOM 6006 O O . TRP A 1 778 ? 21.445 -48.857 21.428 1.00 90.00 778 TRP A O 1
ATOM 6016 N N . VAL A 1 779 ? 20.773 -47.520 23.108 1.00 92.62 779 VAL A N 1
ATOM 6017 C CA . VAL A 1 779 ? 20.969 -46.251 22.421 1.00 92.62 779 VAL A CA 1
ATOM 6018 C C . VAL A 1 779 ? 21.905 -45.339 23.202 1.00 92.62 779 VAL A C 1
ATOM 6020 O O . VAL A 1 779 ? 21.833 -45.221 24.426 1.00 92.62 779 VAL A O 1
ATOM 6023 N N . VAL A 1 780 ? 22.763 -44.648 22.460 1.00 93.25 780 VAL A N 1
ATOM 6024 C CA . VAL A 1 780 ? 23.764 -43.706 22.954 1.00 93.25 780 VAL A CA 1
ATOM 6025 C C . VAL A 1 780 ? 23.310 -42.286 22.640 1.00 93.25 780 VAL A C 1
ATOM 6027 O O . VAL A 1 780 ? 22.949 -41.959 21.508 1.00 93.25 780 VAL A O 1
ATOM 6030 N N . GLY A 1 781 ? 23.320 -41.421 23.644 1.00 91.88 781 GLY A N 1
ATOM 6031 C CA . GLY A 1 781 ? 22.943 -40.023 23.524 1.00 91.88 781 GLY A CA 1
ATOM 6032 C C . GLY A 1 781 ? 24.050 -39.210 22.863 1.00 91.88 781 GLY A C 1
ATOM 6033 O O . GLY A 1 781 ? 25.052 -38.886 23.499 1.00 91.88 781 GLY A O 1
ATOM 6034 N N . LEU A 1 782 ? 23.836 -38.821 21.608 1.00 90.31 782 LEU A N 1
ATOM 6035 C CA . LEU A 1 782 ? 24.693 -37.902 20.867 1.00 90.31 782 LEU A CA 1
ATOM 6036 C C . LEU A 1 782 ? 23.825 -37.021 19.956 1.00 90.31 782 LEU A C 1
ATOM 6038 O O . LEU A 1 782 ? 23.244 -37.473 18.968 1.00 90.31 782 LEU A O 1
ATOM 6042 N N . LYS A 1 783 ? 23.703 -35.739 20.317 1.00 87.25 783 LYS A N 1
ATOM 6043 C CA . LYS A 1 783 ? 22.842 -34.778 19.613 1.00 87.25 783 LYS A CA 1
ATOM 6044 C C . LYS A 1 783 ? 23.314 -34.587 18.170 1.00 87.25 783 LYS A C 1
ATOM 6046 O O . LYS A 1 783 ? 24.476 -34.259 17.951 1.00 87.25 783 LYS A O 1
ATOM 6051 N N . ASN A 1 784 ? 22.401 -34.740 17.212 1.00 86.56 784 ASN A N 1
ATOM 6052 C CA . ASN A 1 784 ? 22.671 -34.627 15.775 1.00 86.56 784 ASN A CA 1
ATOM 6053 C C . ASN A 1 784 ? 23.841 -35.509 15.314 1.00 86.56 784 ASN A C 1
ATOM 6055 O O . ASN A 1 784 ? 24.668 -35.097 14.502 1.00 86.56 784 ASN A O 1
ATOM 6059 N N . TRP A 1 785 ? 23.921 -36.736 15.831 1.00 89.62 785 TRP A N 1
ATOM 6060 C CA . TRP A 1 785 ? 25.059 -37.622 15.585 1.00 89.62 785 TRP A CA 1
ATOM 6061 C C . TRP A 1 785 ? 25.353 -37.840 14.095 1.00 89.62 785 TRP A C 1
ATOM 6063 O O . TRP A 1 785 ? 26.515 -37.936 13.731 1.00 89.62 785 TRP A O 1
ATOM 6073 N N . ARG A 1 786 ? 24.342 -37.838 13.213 1.00 87.94 786 ARG A N 1
ATOM 6074 C CA . ARG A 1 786 ? 24.550 -38.006 11.762 1.00 87.94 786 ARG A CA 1
ATOM 6075 C C . ARG A 1 786 ? 25.454 -36.934 11.147 1.00 87.94 786 ARG A C 1
ATOM 6077 O O . ARG A 1 786 ? 26.166 -37.236 10.200 1.00 87.94 786 ARG A O 1
ATOM 6084 N N . SER A 1 787 ? 25.428 -35.707 11.669 1.00 85.62 787 SER A N 1
ATOM 6085 C CA . SER A 1 787 ? 26.303 -34.624 11.204 1.00 85.62 787 SER A CA 1
ATOM 6086 C C . SER A 1 787 ? 27.581 -34.506 12.031 1.00 85.62 787 SER A C 1
ATOM 6088 O O . SER A 1 787 ? 28.609 -34.117 11.497 1.00 85.62 787 SER A O 1
ATOM 6090 N N . VAL A 1 788 ? 27.518 -34.814 13.330 1.00 86.31 788 VAL A N 1
ATOM 6091 C CA . VAL A 1 788 ? 28.631 -34.580 14.266 1.00 86.31 788 VAL A CA 1
ATOM 6092 C C . VAL A 1 788 ? 29.601 -35.760 14.318 1.00 86.31 788 VAL A C 1
ATOM 6094 O O . VAL A 1 788 ? 30.809 -35.566 14.328 1.00 86.31 788 VAL A O 1
ATOM 6097 N N . LEU A 1 789 ? 29.092 -36.991 14.354 1.00 88.69 789 LEU A N 1
ATOM 6098 C CA . LEU A 1 789 ? 29.903 -38.192 14.552 1.00 88.69 789 LEU A CA 1
ATOM 6099 C C . LEU A 1 789 ? 30.939 -38.423 13.427 1.00 88.69 789 LEU A C 1
ATOM 6101 O O . LEU A 1 789 ? 32.066 -38.793 13.760 1.00 88.69 789 LEU A O 1
ATOM 6105 N N . PRO A 1 790 ? 30.649 -38.155 12.132 1.00 87.81 790 PRO A N 1
ATOM 6106 C CA . PRO A 1 790 ? 31.643 -38.290 11.063 1.00 87.81 790 PRO A CA 1
ATOM 6107 C C . PRO A 1 790 ? 32.853 -37.358 11.172 1.00 87.81 790 PRO A C 1
ATOM 6109 O O . PRO A 1 790 ? 33.905 -37.695 10.642 1.00 87.81 790 PRO A O 1
ATOM 6112 N N . SER A 1 791 ? 32.727 -36.210 11.845 1.00 85.56 791 SER A N 1
ATOM 6113 C CA . SER A 1 791 ? 33.808 -35.223 11.974 1.00 85.56 791 SER A CA 1
ATOM 6114 C C . SER A 1 791 ? 34.592 -35.328 13.288 1.00 85.56 791 SER A C 1
ATOM 6116 O O . SER A 1 791 ? 35.449 -34.487 13.543 1.00 85.56 791 SER A O 1
ATOM 6118 N N . MET A 1 792 ? 34.274 -36.294 14.157 1.00 88.12 792 MET A N 1
ATOM 6119 C CA . MET A 1 792 ? 34.912 -36.438 15.471 1.00 88.12 792 MET A CA 1
ATOM 6120 C C . MET A 1 792 ? 36.121 -37.379 15.440 1.00 88.12 792 MET A C 1
ATOM 6122 O O . MET A 1 792 ? 36.070 -38.450 14.837 1.00 88.12 792 MET A O 1
ATOM 6126 N N . THR A 1 793 ? 37.183 -37.014 16.164 1.00 90.12 793 THR A N 1
ATOM 6127 C CA . THR A 1 793 ? 38.365 -37.870 16.365 1.00 90.12 793 THR A CA 1
ATOM 6128 C C . THR A 1 793 ? 38.174 -38.850 17.527 1.00 90.12 793 THR A C 1
ATOM 6130 O O . THR A 1 793 ? 37.318 -38.662 18.397 1.00 90.12 793 THR A O 1
ATOM 6133 N N . LEU A 1 794 ? 39.006 -39.899 17.583 1.00 88.25 794 LEU A N 1
ATOM 6134 C CA . LEU A 1 794 ? 38.952 -40.896 18.659 1.00 88.25 794 LEU A CA 1
ATOM 6135 C C . LEU A 1 794 ? 39.213 -40.278 20.046 1.00 88.25 794 LEU A C 1
ATOM 6137 O O . LEU A 1 794 ? 38.589 -40.664 21.031 1.00 88.25 794 LEU A O 1
ATOM 6141 N N . GLU A 1 795 ? 40.105 -39.289 20.115 1.00 88.31 795 GLU A N 1
ATOM 6142 C CA . GLU A 1 795 ? 40.433 -38.549 21.337 1.00 88.31 795 GLU A CA 1
ATOM 6143 C C . GLU A 1 795 ? 39.242 -37.714 21.832 1.00 88.31 795 GLU A C 1
ATOM 6145 O O . GLU A 1 795 ? 38.874 -37.773 23.005 1.00 88.31 795 GLU A O 1
ATOM 6150 N N . GLN A 1 796 ? 38.552 -37.023 20.918 1.00 88.25 796 GLN A N 1
ATOM 6151 C CA . GLN A 1 796 ? 37.346 -36.251 21.233 1.00 88.25 796 GLN A CA 1
ATOM 6152 C C . GLN A 1 796 ? 36.179 -37.130 21.693 1.00 88.25 796 GLN A C 1
ATOM 6154 O O . GLN A 1 796 ? 35.338 -36.685 22.477 1.00 88.25 796 GLN A O 1
ATOM 6159 N N . LEU A 1 797 ? 36.096 -38.363 21.187 1.00 89.94 797 LEU A N 1
ATOM 6160 C CA . LEU A 1 797 ? 35.095 -39.328 21.629 1.00 89.94 797 LEU A CA 1
ATOM 6161 C C . LEU A 1 797 ? 35.425 -39.891 23.018 1.00 89.94 797 LEU A C 1
ATOM 6163 O O . LEU A 1 797 ? 34.507 -40.046 23.824 1.00 89.94 797 LEU A O 1
ATOM 6167 N N . ARG A 1 798 ? 36.708 -40.137 23.318 1.00 90.50 798 ARG A N 1
ATOM 6168 C CA . ARG A 1 798 ? 37.187 -40.603 24.633 1.00 90.50 798 ARG A CA 1
ATOM 6169 C C . ARG A 1 798 ? 36.992 -39.585 25.750 1.00 90.50 798 ARG A C 1
ATOM 6171 O O . ARG A 1 798 ? 36.699 -39.974 26.872 1.00 90.50 798 ARG A O 1
ATOM 6178 N N . ALA A 1 799 ? 37.091 -38.294 25.443 1.00 87.88 799 ALA A N 1
ATOM 6179 C CA . ALA A 1 799 ? 36.944 -37.217 26.423 1.00 87.88 799 ALA A CA 1
ATOM 6180 C C . ALA A 1 799 ? 35.499 -37.000 26.931 1.00 87.88 799 ALA A C 1
ATOM 6182 O O . ALA A 1 799 ? 35.257 -36.088 27.721 1.00 87.88 799 ALA A O 1
ATOM 6183 N N . LYS A 1 800 ? 34.517 -37.785 26.466 1.00 88.88 800 LYS A N 1
ATOM 6184 C CA . LYS A 1 800 ? 33.093 -37.606 26.782 1.00 88.88 800 LYS A CA 1
ATOM 6185 C C . LYS A 1 800 ? 32.535 -38.756 27.614 1.00 88.88 800 LYS A C 1
ATOM 6187 O O . LYS A 1 800 ? 32.868 -39.916 27.399 1.00 88.88 800 LYS A O 1
ATOM 6192 N N . ALA A 1 801 ? 31.585 -38.415 28.481 1.00 88.56 801 ALA A N 1
ATOM 6193 C CA . ALA A 1 801 ? 30.637 -39.363 29.050 1.00 88.56 801 ALA A CA 1
ATOM 6194 C C . ALA A 1 801 ? 29.336 -39.354 28.234 1.00 88.56 801 ALA A C 1
ATOM 6196 O O . ALA A 1 801 ? 28.862 -38.301 27.794 1.00 88.56 801 ALA A O 1
ATOM 6197 N N . TYR A 1 802 ? 28.745 -40.527 28.050 1.00 92.62 802 TYR A N 1
ATOM 6198 C CA . TYR A 1 802 ? 27.592 -40.737 27.189 1.00 92.62 802 TYR A CA 1
ATOM 6199 C C . TYR A 1 802 ? 26.383 -41.173 27.999 1.00 92.62 802 TYR A C 1
ATOM 6201 O O . TYR A 1 802 ? 26.439 -42.101 28.805 1.00 92.62 802 TYR A O 1
ATOM 6209 N N . LYS A 1 803 ? 25.253 -40.519 27.736 1.00 93.00 803 LYS A N 1
ATOM 6210 C CA . LYS A 1 803 ? 23.948 -40.958 28.237 1.00 93.00 803 LYS A CA 1
ATOM 6211 C C . LYS A 1 803 ? 23.538 -42.218 27.484 1.00 93.00 803 LYS A C 1
ATOM 6213 O O . LYS A 1 803 ? 23.576 -42.214 26.259 1.00 93.00 803 LYS A O 1
ATOM 6218 N N . CYS A 1 804 ? 23.125 -43.254 28.196 1.00 89.88 804 CYS A N 1
ATOM 6219 C CA . CYS A 1 804 ? 22.767 -44.549 27.631 1.00 89.88 804 CYS A CA 1
ATOM 6220 C C . CYS A 1 804 ? 21.377 -44.970 28.110 1.00 89.88 804 CYS A C 1
ATOM 6222 O O . CYS A 1 804 ? 20.964 -44.648 29.228 1.00 89.88 804 CYS A O 1
ATOM 6224 N N . ASP A 1 805 ? 20.642 -45.676 27.260 1.00 91.69 805 ASP A N 1
ATOM 6225 C CA . ASP A 1 805 ? 19.358 -46.275 27.620 1.00 91.69 805 ASP A CA 1
ATOM 6226 C C . ASP A 1 805 ? 19.034 -47.469 26.719 1.00 91.69 805 ASP A C 1
ATOM 6228 O O . ASP A 1 805 ? 19.717 -47.685 25.719 1.00 91.69 805 ASP A O 1
ATOM 6232 N N . LEU A 1 806 ? 17.965 -48.199 27.035 1.00 87.81 806 LEU A N 1
ATOM 6233 C CA . LEU A 1 806 ? 17.436 -49.230 26.147 1.00 87.81 806 LEU A CA 1
ATOM 6234 C C . LEU A 1 806 ? 16.794 -48.613 24.900 1.00 87.81 806 LEU A C 1
ATOM 6236 O O . LEU A 1 806 ? 16.127 -47.575 24.977 1.00 87.81 806 LEU A O 1
ATOM 6240 N N . ALA A 1 807 ? 16.967 -49.286 23.762 1.00 83.19 807 ALA A N 1
ATOM 6241 C CA . ALA A 1 807 ? 16.305 -48.936 22.507 1.00 83.19 807 ALA A CA 1
ATOM 6242 C C . ALA A 1 807 ? 14.777 -49.110 22.602 1.00 83.19 807 ALA A C 1
ATOM 6244 O O . ALA A 1 807 ? 14.030 -48.258 22.123 1.00 83.19 807 ALA A O 1
ATOM 6245 N N . GLU A 1 808 ? 14.322 -50.158 23.297 1.00 79.69 808 GLU A N 1
ATOM 6246 C CA . GLU A 1 808 ? 12.914 -50.425 23.605 1.00 79.69 808 GLU A CA 1
ATOM 6247 C C . GLU A 1 808 ? 12.698 -50.485 25.125 1.00 79.69 808 GLU A C 1
ATOM 6249 O O . GLU A 1 808 ? 13.483 -51.085 25.857 1.00 79.69 808 GLU A O 1
ATOM 6254 N N . GLY A 1 809 ? 11.645 -49.830 25.630 1.00 77.38 809 GLY A N 1
ATOM 6255 C CA . GLY A 1 809 ? 11.362 -49.771 27.074 1.00 77.38 809 GLY A CA 1
ATOM 6256 C C . GLY A 1 809 ? 12.309 -48.872 27.891 1.00 77.38 809 GLY A C 1
ATOM 6257 O O . GLY A 1 809 ? 12.408 -49.022 29.111 1.00 77.38 809 GLY A O 1
ATOM 6258 N N . GLY A 1 810 ? 13.031 -47.955 27.236 1.00 78.50 810 GLY A N 1
ATOM 6259 C CA . GLY A 1 810 ? 13.904 -46.964 27.876 1.00 78.50 810 GLY A CA 1
ATOM 6260 C C . GLY A 1 810 ? 13.157 -45.804 28.555 1.00 78.50 810 GLY A C 1
ATOM 6261 O O . GLY A 1 810 ? 11.951 -45.620 28.394 1.00 78.50 810 GLY A O 1
ATOM 6262 N N . VAL A 1 811 ? 13.881 -44.983 29.320 1.00 77.50 811 VAL A N 1
ATOM 6263 C CA . VAL A 1 811 ? 13.311 -43.874 30.102 1.00 77.50 811 VAL A CA 1
ATOM 6264 C C . VAL A 1 811 ? 13.090 -42.632 29.230 1.00 77.50 811 VAL A C 1
ATOM 6266 O O . VAL A 1 811 ? 14.033 -41.947 28.823 1.00 77.50 811 VAL A O 1
ATOM 6269 N N . GLY A 1 812 ? 11.828 -42.289 28.971 1.00 71.31 812 GLY A N 1
ATOM 6270 C CA . GLY A 1 812 ? 11.439 -41.100 28.203 1.00 71.31 812 GLY A CA 1
ATOM 6271 C C . GLY A 1 812 ? 11.684 -41.210 26.689 1.00 71.31 812 GLY A C 1
ATOM 6272 O O . GLY A 1 812 ? 12.309 -42.145 26.196 1.00 71.31 812 GLY A O 1
ATOM 6273 N N . ASN A 1 813 ? 11.195 -40.226 25.929 1.00 73.81 813 ASN A N 1
ATOM 6274 C CA . ASN A 1 813 ? 11.175 -40.294 24.462 1.00 73.81 813 ASN A CA 1
ATOM 6275 C C . ASN A 1 813 ? 12.568 -40.125 23.825 1.00 73.81 813 ASN A C 1
ATOM 6277 O O . ASN A 1 813 ? 13.265 -39.130 24.064 1.00 73.81 813 ASN A O 1
ATOM 6281 N N . LYS A 1 814 ? 12.948 -41.069 22.952 1.00 81.06 814 LYS A N 1
ATOM 6282 C CA . LYS A 1 814 ? 14.212 -41.059 22.199 1.00 81.06 814 LYS A CA 1
ATOM 6283 C C . LYS A 1 814 ? 13.998 -40.524 20.788 1.00 81.06 814 LYS A C 1
ATOM 6285 O O . LYS A 1 814 ? 13.514 -41.215 19.901 1.00 81.06 814 LYS A O 1
ATOM 6290 N N . LEU A 1 815 ? 14.378 -39.271 20.560 1.00 80.38 815 LEU A N 1
ATOM 6291 C CA . LEU A 1 815 ? 14.393 -38.706 19.210 1.00 80.38 815 LEU A CA 1
ATOM 6292 C C . LEU A 1 815 ? 15.573 -39.285 18.419 1.00 80.38 815 LEU A C 1
ATOM 6294 O O . LEU A 1 815 ? 16.721 -39.084 18.812 1.00 80.38 815 LEU A O 1
ATOM 6298 N N . GLY A 1 816 ? 15.316 -39.922 17.275 1.00 82.38 816 GLY A N 1
ATOM 6299 C CA . GLY A 1 816 ? 16.354 -40.553 16.442 1.00 82.38 816 GLY A CA 1
ATOM 6300 C C . GLY A 1 816 ? 17.419 -39.603 15.866 1.00 82.38 816 GLY A C 1
ATOM 6301 O O . GLY A 1 816 ? 18.401 -40.056 15.277 1.00 82.38 816 GLY A O 1
ATOM 6302 N N . SER A 1 817 ? 17.256 -38.284 16.018 1.00 83.06 817 SER A N 1
ATOM 6303 C CA . SER A 1 817 ? 18.295 -37.289 15.720 1.00 83.06 817 SER A CA 1
ATOM 6304 C C . SER A 1 817 ? 19.347 -37.171 16.829 1.00 83.06 817 SER A C 1
ATOM 6306 O O . SER A 1 817 ? 20.462 -36.734 16.563 1.00 83.06 817 SER A O 1
ATOM 6308 N N . ASN A 1 818 ? 19.004 -37.537 18.068 1.00 86.31 818 ASN A N 1
ATOM 6309 C CA . ASN A 1 818 ? 19.823 -37.317 19.267 1.00 86.31 818 ASN A CA 1
ATOM 6310 C C . ASN A 1 818 ? 20.312 -38.610 19.923 1.00 86.31 818 ASN A C 1
ATOM 6312 O O . ASN A 1 818 ? 21.057 -38.553 20.899 1.00 86.31 818 ASN A O 1
ATOM 6316 N N . TRP A 1 819 ? 19.861 -39.748 19.408 1.00 91.88 819 TRP A N 1
ATOM 6317 C CA . TRP A 1 819 ? 20.159 -41.075 19.916 1.00 91.88 819 TRP A CA 1
ATOM 6318 C C . TRP A 1 819 ? 20.613 -41.949 18.747 1.00 91.88 819 TRP A C 1
ATOM 6320 O O . TRP A 1 819 ? 19.979 -41.943 17.688 1.00 91.88 819 TRP A O 1
ATOM 6330 N N . ILE A 1 820 ? 21.734 -42.641 18.924 1.00 94.00 820 ILE A N 1
ATOM 6331 C CA . ILE A 1 820 ? 22.322 -43.574 17.956 1.00 94.00 820 ILE A CA 1
ATOM 6332 C C . ILE A 1 820 ? 22.290 -44.982 18.549 1.00 94.00 820 ILE A C 1
ATOM 6334 O O . ILE A 1 820 ? 22.532 -45.137 19.743 1.00 94.00 820 ILE A O 1
ATOM 6338 N N . ALA A 1 821 ? 21.977 -45.996 17.745 1.00 94.06 821 ALA A N 1
ATOM 6339 C CA . ALA A 1 821 ? 22.009 -47.381 18.208 1.00 94.06 821 ALA A CA 1
ATOM 6340 C C . ALA A 1 821 ? 23.448 -47.808 18.558 1.00 94.06 821 ALA A C 1
ATOM 6342 O O . ALA A 1 821 ? 24.411 -47.354 17.932 1.00 94.06 821 ALA A O 1
ATOM 6343 N N . GLY A 1 822 ? 23.607 -48.640 19.588 1.00 94.12 822 GLY A N 1
ATOM 6344 C CA . GLY A 1 822 ? 24.920 -49.019 20.114 1.00 94.12 822 GLY A CA 1
ATOM 6345 C C . GLY A 1 822 ? 25.818 -49.704 19.080 1.00 94.12 822 GLY A C 1
ATOM 6346 O O . GLY A 1 822 ? 27.011 -49.408 19.007 1.00 94.12 822 GLY A O 1
ATOM 6347 N N . ASP A 1 823 ? 25.238 -50.542 18.222 1.00 94.00 823 ASP A N 1
ATOM 6348 C CA . ASP A 1 823 ? 25.903 -51.195 17.090 1.00 94.00 823 ASP A CA 1
ATOM 6349 C C . ASP A 1 823 ? 26.367 -50.198 16.011 1.00 94.00 823 ASP A C 1
ATOM 6351 O O . ASP A 1 823 ? 27.492 -50.288 15.519 1.00 94.00 823 ASP A O 1
ATOM 6355 N N . GLN A 1 824 ? 25.551 -49.191 15.691 1.00 94.06 824 GLN A N 1
ATOM 6356 C CA . GLN A 1 824 ? 25.902 -48.117 14.758 1.00 94.06 824 GLN A CA 1
ATOM 6357 C C . GLN A 1 824 ? 27.034 -47.242 15.300 1.00 94.06 824 GLN A C 1
ATOM 6359 O O . GLN A 1 824 ? 27.945 -46.869 14.557 1.00 94.06 824 GLN A O 1
ATOM 6364 N N . PHE A 1 825 ? 26.994 -46.925 16.596 1.00 93.75 825 PHE A N 1
ATOM 6365 C CA . PHE A 1 825 ? 28.063 -46.185 17.259 1.00 93.75 825 PHE A CA 1
ATOM 6366 C C . PHE A 1 825 ? 29.373 -46.980 17.249 1.00 93.75 825 PHE A C 1
ATOM 6368 O O . PHE A 1 825 ? 30.417 -46.439 16.883 1.00 93.75 825 PHE A O 1
ATOM 6375 N N . LEU A 1 826 ? 29.309 -48.275 17.576 1.00 93.31 826 LEU A N 1
ATOM 6376 C CA . LEU A 1 826 ? 30.462 -49.173 17.560 1.00 93.31 826 LEU A CA 1
ATOM 6377 C C . LEU A 1 826 ? 31.083 -49.279 16.161 1.00 93.31 826 LEU A C 1
ATOM 6379 O O . LEU A 1 826 ? 32.288 -49.077 16.020 1.00 93.31 826 LEU A O 1
ATOM 6383 N N . ALA A 1 827 ? 30.267 -49.501 15.128 1.00 91.12 827 ALA A N 1
ATOM 6384 C CA . ALA A 1 827 ? 30.732 -49.604 13.746 1.00 91.12 827 ALA A CA 1
ATOM 6385 C C . ALA A 1 827 ? 31.456 -48.332 13.271 1.00 91.12 827 ALA A C 1
ATOM 6387 O O . ALA A 1 827 ? 32.423 -48.404 12.511 1.00 91.12 827 ALA A O 1
ATOM 6388 N N . HIS A 1 828 ? 31.014 -47.152 13.722 1.00 90.12 828 HIS A N 1
ATOM 6389 C CA . HIS A 1 828 ? 31.690 -45.893 13.405 1.00 90.12 828 HIS A CA 1
ATOM 6390 C C . HIS A 1 828 ? 33.044 -45.767 14.110 1.00 90.12 828 HIS A C 1
ATOM 6392 O O . HIS A 1 828 ? 34.034 -45.380 13.491 1.00 90.12 828 HIS A O 1
ATOM 6398 N N . VAL A 1 829 ? 33.115 -46.140 15.390 1.00 90.12 829 VAL A N 1
ATOM 6399 C CA . VAL A 1 829 ? 34.373 -46.129 16.150 1.00 90.12 829 VAL A CA 1
ATOM 6400 C C . VAL A 1 829 ? 35.383 -47.125 15.574 1.00 90.12 829 VAL A C 1
ATOM 6402 O O . VAL A 1 829 ? 36.567 -46.809 15.485 1.00 90.12 829 VAL A O 1
ATOM 6405 N N . GLU A 1 830 ? 34.947 -48.307 15.139 1.00 89.62 830 GLU A N 1
ATOM 6406 C CA . GLU A 1 830 ? 35.827 -49.303 14.514 1.00 89.62 830 GLU A CA 1
ATOM 6407 C C . GLU A 1 830 ? 36.393 -48.823 13.174 1.00 89.62 830 GLU A C 1
ATOM 6409 O O . GLU A 1 830 ? 37.582 -49.009 12.915 1.00 89.62 830 GLU A O 1
ATOM 6414 N N . LYS A 1 831 ? 35.599 -48.107 12.366 1.00 87.25 831 LYS A N 1
ATOM 6415 C CA . LYS A 1 831 ? 36.102 -47.442 11.152 1.00 87.25 831 LYS A CA 1
ATOM 6416 C C . LYS A 1 831 ? 37.193 -46.417 11.464 1.00 87.25 831 LYS A C 1
ATOM 6418 O O . LYS A 1 831 ? 38.203 -46.392 10.771 1.00 87.25 831 LYS A O 1
ATOM 6423 N N . LEU A 1 832 ? 37.021 -45.617 12.518 1.00 85.06 832 LEU A N 1
ATOM 6424 C CA . LEU A 1 832 ? 38.031 -44.643 12.949 1.00 85.06 832 LEU A CA 1
ATOM 6425 C C . LEU A 1 832 ? 39.311 -45.304 13.489 1.00 85.06 832 LEU A C 1
ATOM 6427 O O . LEU A 1 832 ? 40.380 -44.719 13.369 1.00 85.06 832 LEU A O 1
ATOM 6431 N N . ARG A 1 833 ? 39.228 -46.511 14.070 1.00 81.38 833 ARG A N 1
ATOM 6432 C CA . ARG A 1 833 ? 40.407 -47.265 14.548 1.00 81.38 833 ARG A CA 1
ATOM 6433 C C . ARG A 1 833 ? 41.178 -47.963 13.430 1.00 81.38 833 ARG A C 1
ATOM 6435 O O . ARG A 1 833 ? 42.378 -48.153 13.579 1.00 81.38 833 ARG A O 1
ATOM 6442 N N . ASN A 1 834 ? 40.495 -48.352 12.354 1.00 74.81 834 ASN A N 1
ATOM 6443 C CA . ASN A 1 834 ? 41.084 -49.101 11.239 1.00 74.81 834 ASN A CA 1
ATOM 6444 C C . ASN A 1 834 ? 41.529 -48.207 10.066 1.00 74.81 834 ASN A C 1
ATOM 6446 O O . ASN A 1 834 ? 42.164 -48.702 9.140 1.00 74.81 834 ASN A O 1
ATOM 6450 N N . GLY A 1 835 ? 41.162 -46.922 10.076 1.00 59.91 835 GLY A N 1
ATOM 6451 C CA . GLY A 1 835 ? 41.503 -45.935 9.044 1.00 59.91 835 GLY A CA 1
ATOM 6452 C C . GLY A 1 835 ? 42.457 -44.833 9.515 1.00 59.91 835 GLY A C 1
ATOM 6453 O O . GLY A 1 835 ? 42.422 -43.746 8.940 1.00 59.91 835 GLY A O 1
ATOM 6454 N N . GLY A 1 836 ? 43.229 -45.087 10.577 1.00 47.38 836 GLY A N 1
ATOM 6455 C CA . GLY A 1 836 ? 44.245 -44.185 11.129 1.00 47.38 836 GLY A CA 1
ATOM 6456 C C . GLY A 1 836 ? 45.658 -44.643 10.817 1.00 47.38 836 GLY A C 1
ATOM 6457 O O . GLY A 1 836 ? 45.885 -45.873 10.875 1.00 47.38 836 GLY A O 1
#